Protein AF-A0A820P4C0-F1 (afdb_monomer_lite)

pLDDT: mean 70.48, std 21.64, range [23.42, 98.0]

Sequence (1197 aa):
NLKDSLSTLTRTTYYDGEVICKQPDMIIQGGPALKHYHILSDKRHIITKDSNNNVALYDVLQAKMIENLGKCDYEEEIRKRTKTIFVPNWFCVDLKVGILTITLEESDVFAAWISVKELVDNNAAGNTTESVDVKENYGVLMLHSLFEHWPIVKQALETNDSYAERVHLDNLCHIPGHTPIFLGEIGGRTLYRFRCSEASGEPEQSFLHEVLPQFIINVIVKHQVPSLTKIPFILHHQISSTKYNKKDRLSASDIMIVRKVIEYIYERYVLNEQQQQQQQQQQQQQSQQQQQQQQQQQNLSTATAGNGINQQDGNSEQQRESDISKSVDHIELLCQDQVLDLLMDLRTVKHFMWKGGGDLLNIEKKKVIVFIPGVTVDFPYKPYPCQIAMLGRIIKALQQSKNCLLESPTGTGKTLTLLCASLAWQQKEIEQLRLSSLNENTDNATESTTKPTSVSPIYYCTRTHKQLEQVAKQLSNTIYKDKIRMTLLSSRDNYCVHPTVSRGPNKNNECVKITRPNQNNSAVRGFKSECGYYERLKGKIANDFIRSHSKPLPRVFDIEQFTEYCRISHGICPYYTSRLLIHDVQIILCPYNYLIDPRVRNSMQLIVNDAIIIIDEAHNIEDCARESMKFEMRKYDFQQALEEICMNQNALKLAQVKIADLIVNESGFSSTQEPLSSTQLTVTQQQAARRASGYSEFDQLNDETNLLDHLNIDQHGNKQDESSDSVEKLKSDDHEVANALKFLAERFSRIILWFDTKDIREKYTFTPKELIEQFHQAKFIDQSIINIHKPAAKNKPATKRRVIQDAARIRKALSKIFLNRPEYIKFSDETGKFLEELDLCLSVLYGDDYQFIDDYKITLKTIPFEPSANLISQMQQRSESSTEVDDNGWIDMSSQSASQFKGYQRNLAQTTYPLHTQQLIFYCLSPSVAFSKDLQLARSLIFASGTLAPLATYSGELKVPFDIQMECNHVIDLDRTFITALSHGRNPNIKLRATYQNTDKLEFQVGLFAFCCSLIKEILSKDECGLVILDVCQRVPFGVLCFVPSYRFLNVIINRWMTSGLWQKLNEYKSVFFEEKNSANFQNTITRFREANGTLKIVKPISTTTKRVKEMFKRKIKSNETSTTNSPYFNSKGGLLLAVCRGRASEGIDFSDNNARCVITLGIPYPNVQDEEVCFKRNYNNEQNRRIPQIMNGSDW

Foldseek 3Di:
DPCDCCVPDDDDDDDDDDPPPPDDPDDDDDDWFWDDWDQAQLNFKIWTATPVQWIWIDGPLQRDTPDGRGNDDRVVVRVVRHDLAHFFNQWDWDRPVSDTDIGGDPVRNQRGKDWPVVLPPDDDDDDDDPDDRDIDGSSLLSLCQLQVLAVLLVVLLVVDVVVVVVCVVSVSGHYPQQQKDFDDDPPPHTPDIDGSNCNNDPVNNVVCVVRPDPSSCCCRRVVNRDDFDKAKAWEAEDPDDDPDGDTDIDIDGQQAFQLVVLLVCCVPPVVVVVVVVVVVVVVVVVVVVVVVVVPDDDDDDDDDDDDDDDDDPDVVVVVVVVVSVVCSVQKFKDFPNHTDDRGGGNNSCCPPGNDDRHTYIYIDGAWDWQDAVPFIFTARDDADPLLNVLLNLLLVCLVVLFAEAEADAPPRCVLSSNVRSVLRNLVVVVVVLVVVVVPVVDDDDDDDDDDDNDGAAEEAAEQDLVVLLVSLVSCVSDPCQVVWAEFEADDCQLFVPDPPLVPDPDSPVVVCCQADDDDPPPPDDPDAGNQQQASLVVVDPLVVVQVPDPDHQRRGDGSVSQSCCSVPVRSHGSNVSSLVCQVVTRYYYYHCLCQLQVVNVVVSVHAQFQHHYEYEACPCLFVSLQVSLKFKDFLVLLVQLLVLLVVLLVLLVVVVVVVVVVCVVVVDDDDDDDDDDDDDPDDDPVVVPPPDDDDDDDDDDDDDPDDPVVPDDDDDDDDDDPPPVVVVVLVVLSVLLSVLSVLSSLLSVLVSVLQVVDDQPDKDKDQPVRVLVSCVVSVSFPPPPPPDDDDDDDDDDPSVVRSLVSLVSNLVSLVSCVPSPDPSSDDDPSSNVSSVSSNSNSCLCNPDPRPCSLQKMKMKHKDFDDDDPVVVVVVVVVVVPPPDDDPPDDDDPPPPVVVVVVVVVVCVVPDPDGDMIMMMMIRGLASLSSCVPSNSSHSYYYYYYNPCPPVLLVCLRNVGDNVHYDHDDDPDDCVVDDDDDDQAFVPNVQGQDPDPVLQPPPDDDDDDDDDDDDVVSSLVNLVRVLVVVLVVLQPFAAEAEEEEQDPVSVVVSVVSCVVVVSQVSSCVQANEAEADQDPVVRVVRLVVLCVLLLNDDPPPDDDDDDPPPVVVPPPDDDDDDDDDDDDPSRPRSHHYYYYYDVGPCPPDDDQDDSSHSYYHYRDDNDDDCPDPSLVVNLVSLLVVCVVRVSHDHSVVD

Secondary structure (DSSP, 8-state):
--S-S-SS-----------S-SS-S---PPPPPEEEEEE-TTSSEEEEEETTS-EEEEETTTTEEEEEEES--HHHHHHHH--S--PPP--EEE-TTSS-EEE--TTTTT--EEEHHHHS-SS-----------EEEHHHHHHHHHHTTSHHHHHHHHT-HHHHHHHTTGGG-PPPTTPEEEEE-TTS-EEEEEEGGGGGSHHHHHHHHHHS-HHHHHHHTT--PPPPPEEEEEEEE--SSSS----EEEEEETT-BHHHHHHHHIIIIIIHHHHHHHHHHHHHHHHHHHHHGGG------------------SSHHHHHHHHHHHHGGGEEEEETTEEPPTT-BHHHHHHHT--STTPEEEEEES-EEEEETTEEEEESSPPPHHHHHHHHHHHHHHHHT--EEEE--TTS-HHHHHHHHHHHHHHHHHHHHHHHHHHTTSS---------SSPPPEEEEESSHHHHHHHHHHHHTSTTTTT--EEE---HHHH---TTGGGSS-HHHHHHHHHSPPGGGTT-TT---S-HHHHHHHTS-HHHHHHHSSSPPPSS--HHHHHHIIIIII---HHHHHHHGGGG-SEEEEETHHHH-HHHHHHTT---TT-EEEEETGGGHHHHHHHHT-EEEEHHHHHHHHHHHHHHHHHHHHHHHHHHHHHHHHT----------S----SSSTTGGGS--------------SSSGGG----------TTHHHHHHHHHHHHHHHHHHHHHHHHHHHHHHHHHTS-SS--EEE-HHHHHHHHHHTT-S-S-TT-S----S----HHHHHHHHHHHHHHHHHHHHHHS--TT----HHHHHHHHHHHHHHHHHHSGGGTTGGGEEEEEEEEE----HHHHHHHHHHHHS-----SS------TTHHHHHHHHHHHHTT--S--EEEEEEEEE--THHHHSSGGGGSSEEEEEES---SHHHHHHHHT----EEE----SS-GGG-------B-SSTTSB----HHHHSTT-S---S---SSSHHHHHHHHHHHHHHHHHHHTTS-S-EEEEES-HHHHHHHHHHHHHTTHHHHHHHHSEEEE--SSHHHHHHHHHHHHHHTT-S---PPP--S-TTSTTTGGGS-----------TTS----EEEEEETTSTTTSS----GGG-SEEEE-S--PPPTT-HHHHHHHHHHHHHTTT-TTSPPTTT-

Radius of gyration: 44.84 Å; chains: 1; bounding box: 101×124×141 Å

Structure (mmCIF, N/CA/C/O backbone):
data_AF-A0A820P4C0-F1
#
_entry.id   AF-A0A820P4C0-F1
#
loop_
_atom_site.group_PDB
_atom_site.id
_atom_site.type_symbol
_atom_site.label_atom_id
_atom_site.label_alt_id
_atom_site.label_comp_id
_atom_site.label_asym_id
_atom_site.label_entity_id
_atom_site.label_seq_id
_atom_site.pdbx_PDB_ins_code
_atom_site.Cartn_x
_atom_site.Cartn_y
_atom_site.Cartn_z
_atom_site.occupancy
_atom_site.B_iso_or_equiv
_atom_site.auth_seq_id
_atom_site.auth_comp_id
_atom_site.auth_asym_id
_atom_site.auth_atom_id
_atom_site.pdbx_PDB_model_num
ATOM 1 N N . ASN A 1 1 ? 48.050 53.322 -55.948 1.00 35.12 1 ASN A N 1
ATOM 2 C CA . ASN A 1 1 ? 47.739 52.122 -55.128 1.00 35.12 1 ASN A CA 1
ATOM 3 C C . ASN A 1 1 ? 46.220 52.042 -54.948 1.00 35.12 1 ASN A C 1
ATOM 5 O O . ASN A 1 1 ? 45.619 53.103 -54.883 1.00 35.12 1 ASN A O 1
ATOM 9 N N . LEU A 1 2 ? 45.529 50.894 -54.903 1.00 33.53 2 LEU A N 1
ATOM 10 C CA . LEU A 1 2 ? 45.959 49.490 -55.066 1.00 33.53 2 LEU A CA 1
ATOM 11 C C . LEU A 1 2 ? 44.800 48.633 -55.691 1.00 33.53 2 LEU A C 1
ATOM 13 O O . LEU A 1 2 ? 44.142 47.877 -54.986 1.00 33.53 2 LEU A O 1
ATOM 17 N N . LYS A 1 3 ? 44.514 48.781 -57.002 1.00 32.22 3 LYS A N 1
ATOM 18 C CA . LYS A 1 3 ? 43.867 47.743 -57.842 1.00 32.22 3 LYS A CA 1
ATOM 19 C C . LYS A 1 3 ? 44.675 47.273 -59.080 1.00 32.22 3 LYS A C 1
ATOM 21 O O . LYS A 1 3 ? 44.093 46.672 -59.973 1.00 32.22 3 LYS A O 1
ATOM 26 N N . ASP A 1 4 ? 45.955 47.578 -59.307 1.00 50.59 4 ASP A N 1
ATOM 27 C CA . ASP A 1 4 ? 47.045 47.892 -58.382 1.00 50.59 4 ASP A CA 1
ATOM 28 C C . ASP A 1 4 ? 47.514 49.361 -58.336 1.00 50.59 4 ASP A C 1
ATOM 30 O O . ASP A 1 4 ? 48.686 49.704 -58.274 1.00 50.59 4 ASP A O 1
ATOM 34 N N . SER A 1 5 ? 46.634 50.331 -58.125 1.00 45.88 5 SER A N 1
ATOM 35 C CA . SER A 1 5 ? 46.010 51.168 -59.148 1.00 45.88 5 SER A CA 1
ATOM 36 C C . SER A 1 5 ? 45.307 50.450 -60.310 1.00 45.88 5 SER A C 1
ATOM 38 O O . SER A 1 5 ? 44.084 50.467 -60.324 1.00 45.88 5 SER A O 1
ATOM 40 N N . LEU A 1 6 ? 46.054 49.857 -61.253 1.00 48.38 6 LEU A N 1
ATOM 41 C CA . LEU A 1 6 ? 45.616 48.823 -62.214 1.00 48.38 6 LEU A CA 1
ATOM 42 C C . LEU A 1 6 ? 46.712 48.166 -63.094 1.00 48.38 6 LEU A C 1
ATOM 44 O O . LEU A 1 6 ? 46.397 47.194 -63.759 1.00 48.38 6 LEU A O 1
ATOM 48 N N . SER A 1 7 ? 47.997 48.532 -63.147 1.00 25.30 7 SER A N 1
ATOM 49 C CA . SER A 1 7 ? 48.826 49.638 -62.634 1.00 25.30 7 SER A CA 1
ATOM 50 C C . SER A 1 7 ? 49.252 50.528 -63.818 1.00 25.30 7 SER A C 1
ATOM 52 O O . SER A 1 7 ? 50.344 50.407 -64.351 1.00 25.30 7 SER A O 1
ATOM 54 N N . THR A 1 8 ? 48.421 51.464 -64.286 1.00 31.47 8 THR A N 1
ATOM 55 C CA . THR A 1 8 ? 47.304 52.148 -63.598 1.00 31.47 8 THR A CA 1
ATOM 56 C C . THR A 1 8 ? 46.097 52.347 -64.528 1.00 31.47 8 THR A C 1
ATOM 58 O O . THR A 1 8 ? 46.240 52.175 -65.731 1.00 31.47 8 THR A O 1
ATOM 61 N N . LEU A 1 9 ? 44.952 52.782 -63.968 1.00 30.11 9 LEU A N 1
ATOM 62 C CA . LEU A 1 9 ? 43.665 53.039 -64.638 1.00 30.11 9 LEU A CA 1
ATOM 63 C C . LEU A 1 9 ? 42.850 51.786 -65.026 1.00 30.11 9 LEU A C 1
ATOM 65 O O . LEU A 1 9 ? 43.293 50.964 -65.810 1.00 30.11 9 LEU A O 1
ATOM 69 N N . THR A 1 10 ? 41.582 51.754 -64.615 1.00 29.52 10 THR A N 1
ATOM 70 C CA . THR A 1 10 ? 40.427 51.947 -65.515 1.00 29.52 10 THR A CA 1
ATOM 71 C C . THR A 1 10 ? 39.398 52.775 -64.746 1.00 29.52 10 THR A C 1
ATOM 73 O O . THR A 1 10 ? 39.392 52.785 -63.513 1.00 29.52 10 THR A O 1
ATOM 76 N N . ARG A 1 11 ? 38.665 53.637 -65.454 1.00 33.72 11 ARG A N 1
ATOM 77 C CA . ARG A 1 11 ? 38.283 54.955 -64.926 1.00 33.72 11 ARG A CA 1
ATOM 78 C C . ARG A 1 11 ? 36.865 55.340 -65.367 1.00 33.72 11 ARG A C 1
ATOM 80 O O . ARG A 1 11 ? 36.463 55.014 -66.476 1.00 33.72 11 ARG A O 1
ATOM 87 N N . THR A 1 12 ? 36.230 56.178 -64.544 1.00 32.91 12 THR A N 1
ATOM 88 C CA . THR A 1 12 ? 35.227 57.206 -64.915 1.00 32.91 12 THR A CA 1
ATOM 89 C C . THR A 1 12 ? 33.772 56.805 -65.266 1.00 32.91 12 THR A C 1
ATOM 91 O O . THR A 1 12 ? 33.436 56.576 -66.419 1.00 32.91 12 THR A O 1
ATOM 94 N N . THR A 1 13 ? 32.909 56.966 -64.243 1.00 33.66 13 THR A N 1
ATOM 95 C CA . THR A 1 13 ? 31.809 57.977 -64.128 1.00 33.66 13 THR A CA 1
ATOM 96 C C . THR A 1 13 ? 30.373 57.754 -64.638 1.00 33.66 13 THR A C 1
ATOM 98 O O . THR A 1 13 ? 30.141 57.222 -65.715 1.00 33.66 13 THR A O 1
ATOM 101 N N . TYR A 1 14 ? 29.468 58.392 -63.867 1.00 32.41 14 TYR A N 1
ATOM 102 C CA . TYR A 1 14 ? 28.042 58.716 -64.070 1.00 32.41 14 TYR A CA 1
ATOM 103 C C . TYR A 1 14 ? 27.034 57.561 -63.862 1.00 32.41 14 TYR A C 1
ATOM 105 O O . TYR A 1 14 ? 27.266 56.446 -64.307 1.00 32.41 14 TYR A O 1
ATOM 113 N N . TYR A 1 15 ? 25.907 57.746 -63.155 1.00 38.78 15 TYR A N 1
ATOM 114 C CA . TYR A 1 15 ? 25.258 58.982 -62.673 1.00 38.78 15 TYR A CA 1
ATOM 115 C C . TYR A 1 15 ? 24.988 58.998 -61.158 1.00 38.78 15 TYR A C 1
ATOM 117 O O . TYR A 1 15 ? 24.509 58.011 -60.603 1.00 38.78 15 TYR A O 1
ATOM 125 N N . ASP A 1 16 ? 25.178 60.165 -60.533 1.00 45.84 16 ASP A N 1
ATOM 126 C CA . ASP A 1 16 ? 24.440 60.532 -59.321 1.00 45.84 16 ASP A CA 1
ATOM 127 C C . ASP A 1 16 ? 22.974 60.787 -59.689 1.00 45.84 16 ASP A C 1
ATOM 129 O O . ASP A 1 16 ? 22.666 61.622 -60.543 1.00 45.84 16 ASP A O 1
ATOM 133 N N . GLY A 1 17 ? 22.070 60.082 -59.020 1.00 39.84 17 GLY A N 1
ATOM 134 C CA . GLY A 1 17 ? 20.638 60.334 -59.058 1.00 39.84 17 GLY A CA 1
ATOM 135 C C . GLY A 1 17 ? 20.015 59.744 -57.806 1.00 39.84 17 GLY A C 1
ATOM 136 O O . GLY A 1 17 ? 20.088 58.533 -57.595 1.00 39.84 17 GLY A O 1
ATOM 137 N N . GLU A 1 18 ? 19.421 60.584 -56.954 1.00 47.34 18 GLU A N 1
ATOM 138 C CA . GLU A 1 18 ? 18.597 60.072 -55.860 1.00 47.34 18 GLU A CA 1
ATOM 139 C C . GLU A 1 18 ? 17.492 59.179 -56.433 1.00 47.34 18 GLU A C 1
ATOM 141 O O . GLU A 1 18 ? 16.853 59.525 -57.428 1.00 47.34 18 GLU A O 1
ATOM 146 N N . VAL A 1 19 ? 17.235 58.039 -55.786 1.00 46.47 19 VAL A N 1
ATOM 147 C CA . VAL A 1 19 ? 16.090 57.192 -56.132 1.00 46.47 19 VAL A CA 1
ATOM 148 C C . VAL A 1 19 ? 14.817 57.995 -55.864 1.00 46.47 19 VAL A C 1
ATOM 150 O O . VAL A 1 19 ? 14.427 58.190 -54.712 1.00 46.47 19 VAL A O 1
ATOM 153 N N . ILE A 1 20 ? 14.199 58.482 -56.944 1.00 56.97 20 ILE A N 1
ATOM 154 C CA . ILE A 1 20 ? 13.096 59.459 -56.923 1.00 56.97 20 ILE A CA 1
ATOM 155 C C . ILE A 1 20 ? 11.868 58.910 -56.173 1.00 56.97 20 ILE A C 1
ATOM 157 O O . ILE A 1 20 ? 11.134 59.661 -55.538 1.00 56.97 20 ILE A O 1
ATOM 161 N N . CYS A 1 21 ? 11.677 57.589 -56.182 1.00 50.91 21 CYS A N 1
ATOM 162 C CA . CYS A 1 21 ? 10.565 56.907 -55.528 1.00 50.91 21 CYS A CA 1
ATOM 163 C C . CYS A 1 21 ? 11.063 56.134 -54.289 1.00 50.91 21 CYS A C 1
ATOM 165 O O . CYS A 1 21 ? 11.488 54.983 -54.388 1.00 50.91 21 CYS A O 1
ATOM 167 N N . LYS A 1 22 ? 11.051 56.777 -53.110 1.00 59.78 22 LYS A N 1
ATOM 168 C CA . LYS A 1 22 ? 11.461 56.149 -51.830 1.00 59.78 22 LYS A CA 1
ATOM 169 C C . LYS A 1 22 ? 10.377 55.235 -51.227 1.00 59.78 22 LYS A C 1
ATOM 171 O O . LYS A 1 22 ? 10.693 54.426 -50.358 1.00 59.78 22 LYS A O 1
ATOM 176 N N . GLN A 1 23 ? 9.128 55.341 -51.688 1.00 56.84 23 GLN A N 1
ATOM 177 C CA . GLN A 1 23 ? 8.013 54.430 -51.394 1.00 56.84 23 GLN A CA 1
ATOM 178 C C . GLN A 1 23 ? 7.100 54.332 -52.630 1.00 56.84 23 GLN A C 1
ATOM 180 O O . GLN A 1 23 ? 6.948 55.341 -53.311 1.00 56.84 23 GLN A O 1
ATOM 185 N N . PRO A 1 24 ? 6.507 53.161 -52.932 1.00 64.81 24 PRO A N 1
ATOM 186 C CA . PRO A 1 24 ? 5.645 52.980 -54.102 1.00 64.81 24 PRO A CA 1
ATOM 187 C C . PRO A 1 24 ? 4.281 53.667 -53.932 1.00 64.81 24 PRO A C 1
ATOM 189 O O . PRO A 1 24 ? 3.666 53.554 -52.873 1.00 64.81 24 PRO A O 1
ATOM 192 N N . ASP A 1 25 ? 3.770 54.283 -55.004 1.00 70.12 25 ASP A N 1
ATOM 193 C CA . ASP A 1 25 ? 2.478 54.997 -55.014 1.00 70.12 25 ASP A CA 1
ATOM 194 C C . ASP A 1 25 ? 1.274 54.104 -54.660 1.00 70.12 25 ASP A C 1
ATOM 196 O O . ASP A 1 25 ? 0.255 54.579 -54.161 1.00 70.12 25 ASP A O 1
ATOM 200 N N . MET A 1 26 ? 1.386 52.794 -54.899 1.00 65.31 26 MET A N 1
ATOM 201 C CA . MET A 1 26 ? 0.387 51.805 -54.506 1.00 65.31 26 MET A CA 1
ATOM 202 C C . MET A 1 26 ? 1.058 50.490 -54.099 1.00 65.31 26 MET A C 1
ATOM 204 O O . MET A 1 26 ? 1.822 49.900 -54.862 1.00 65.31 26 MET A O 1
ATOM 208 N N . ILE A 1 27 ? 0.725 49.994 -52.904 1.00 71.50 27 ILE A N 1
ATOM 209 C CA . ILE A 1 27 ? 1.122 48.663 -52.430 1.00 71.50 27 ILE A CA 1
ATOM 210 C C . ILE A 1 27 ? -0.075 47.727 -52.584 1.00 71.50 27 ILE A C 1
ATOM 212 O O . ILE A 1 27 ? -1.001 47.755 -51.774 1.00 71.50 27 ILE A O 1
ATOM 216 N N . ILE A 1 28 ? -0.040 46.859 -53.596 1.00 74.06 28 ILE A N 1
ATOM 217 C CA . ILE A 1 28 ? -0.967 45.727 -53.675 1.00 74.06 28 ILE A CA 1
ATOM 218 C C . ILE A 1 28 ? -0.489 44.686 -52.659 1.00 74.06 28 ILE A C 1
ATOM 220 O O . ILE A 1 28 ? 0.526 44.023 -52.874 1.00 74.06 28 ILE A O 1
ATOM 224 N N . GLN A 1 29 ? -1.189 44.553 -51.531 1.00 64.94 29 GLN A N 1
ATOM 225 C CA . GLN A 1 29 ? -0.879 43.491 -50.576 1.00 64.94 29 GLN A CA 1
ATOM 226 C C . GLN A 1 29 ? -1.300 42.136 -51.151 1.00 64.94 29 GLN A C 1
ATOM 228 O O . GLN A 1 29 ? -2.456 41.937 -51.522 1.00 64.94 29 GLN A O 1
ATOM 233 N N . GLY A 1 30 ? -0.350 41.201 -51.221 1.00 69.62 30 GLY A N 1
ATOM 234 C CA . GLY A 1 30 ? -0.636 39.815 -51.577 1.00 69.62 30 GLY A CA 1
ATOM 235 C C . GLY A 1 30 ? -1.528 39.139 -50.533 1.00 69.62 30 GLY A C 1
ATOM 236 O O . GLY A 1 30 ? -1.492 39.487 -49.351 1.00 69.62 30 GLY A O 1
ATOM 237 N N . GLY A 1 31 ? -2.317 38.155 -50.970 1.00 77.31 31 GLY A N 1
ATOM 238 C CA . GLY A 1 31 ? -3.138 37.346 -50.068 1.00 77.31 31 GLY A CA 1
ATOM 239 C C . GLY A 1 31 ? -2.295 36.577 -49.035 1.00 77.31 31 GLY A C 1
ATOM 240 O O . GLY A 1 31 ? -1.114 36.308 -49.277 1.00 77.31 31 GLY A O 1
ATOM 241 N N . PRO A 1 32 ? -2.875 36.211 -47.878 1.00 84.31 32 PRO A N 1
ATOM 242 C CA . PRO A 1 32 ? -2.148 35.496 -46.840 1.00 84.31 32 PRO A CA 1
ATOM 243 C C . PRO A 1 32 ? -1.746 34.094 -47.312 1.00 84.31 32 PRO A C 1
ATOM 245 O O . PRO A 1 32 ? -2.591 33.271 -47.655 1.00 84.31 32 PRO A O 1
ATOM 248 N N . ALA A 1 33 ? -0.444 33.814 -47.307 1.00 88.69 33 ALA A N 1
ATOM 249 C CA . ALA A 1 33 ? 0.090 32.518 -47.715 1.00 88.69 33 ALA A CA 1
ATOM 250 C C . ALA A 1 33 ? -0.143 31.453 -46.631 1.00 88.69 33 ALA A C 1
ATOM 252 O O . ALA A 1 33 ? 0.094 31.708 -45.445 1.00 88.69 33 ALA A O 1
ATOM 253 N N . LEU A 1 34 ? -0.537 30.243 -47.029 1.00 91.75 34 LEU A N 1
ATOM 254 C CA . LEU A 1 34 ? -0.609 29.090 -46.133 1.00 91.75 34 LEU A CA 1
ATOM 255 C C . LEU A 1 34 ? 0.792 28.711 -45.633 1.00 91.75 34 LEU A C 1
ATOM 257 O O . LEU A 1 34 ? 1.726 28.565 -46.419 1.00 91.75 34 LEU A O 1
ATOM 261 N N . LYS A 1 35 ? 0.938 28.558 -44.312 1.00 89.88 35 LYS A N 1
ATOM 262 C CA . LYS A 1 35 ? 2.217 28.244 -43.646 1.00 89.88 35 LYS A CA 1
ATOM 263 C C . LYS A 1 35 ? 2.254 26.855 -43.021 1.00 89.88 35 LYS A C 1
ATOM 265 O O . LYS A 1 35 ? 3.330 26.270 -42.917 1.00 89.88 35 LYS A O 1
ATOM 270 N N . HIS A 1 36 ? 1.105 26.337 -42.593 1.00 92.56 36 HIS A N 1
ATOM 271 C CA . HIS A 1 36 ? 0.994 25.019 -41.973 1.00 92.56 36 HIS A CA 1
ATOM 272 C C . HIS A 1 36 ? -0.220 24.266 -42.514 1.00 92.56 36 HIS A C 1
ATOM 274 O O . HIS A 1 36 ? -1.229 24.878 -42.868 1.00 92.56 36 HIS A O 1
ATOM 280 N N . TYR A 1 37 ? -0.114 22.940 -42.542 1.00 94.50 37 TYR A N 1
ATOM 281 C CA . TYR A 1 37 ? -1.221 22.031 -42.805 1.00 94.50 37 TYR A CA 1
ATOM 282 C C . TYR A 1 37 ? -1.122 20.790 -41.911 1.00 94.50 37 TYR A C 1
ATOM 284 O O . TYR A 1 37 ? -0.040 20.434 -41.435 1.00 94.50 37 TYR A O 1
ATOM 292 N N . HIS A 1 38 ? -2.255 20.128 -41.703 1.00 93.94 38 HIS A N 1
ATOM 293 C CA . HIS A 1 38 ? -2.364 18.826 -41.067 1.00 93.94 38 HIS A CA 1
ATOM 294 C C . HIS A 1 38 ? -3.437 18.011 -41.795 1.00 93.94 38 HIS A C 1
ATOM 296 O O . HIS A 1 38 ? -4.582 18.448 -41.903 1.00 93.94 38 HIS A O 1
ATOM 302 N N . ILE A 1 39 ? -3.060 16.836 -42.302 1.00 92.94 39 ILE A N 1
ATOM 303 C CA . ILE A 1 39 ? -3.987 15.887 -42.932 1.00 92.94 39 ILE A CA 1
ATOM 304 C C . ILE A 1 39 ? -4.600 15.039 -41.817 1.00 92.94 39 ILE A C 1
ATOM 306 O O . ILE A 1 39 ? -3.858 14.377 -41.089 1.00 92.94 39 ILE A O 1
ATOM 310 N N . LEU A 1 40 ? -5.925 15.054 -41.686 1.00 89.06 40 LEU A N 1
ATOM 311 C CA . LEU A 1 40 ? -6.633 14.297 -40.654 1.00 89.06 40 LEU A CA 1
ATOM 312 C C . LEU A 1 40 ? -6.548 12.775 -40.892 1.00 89.06 40 LEU A C 1
ATOM 314 O O . LEU A 1 40 ? -6.120 12.289 -41.942 1.00 89.06 40 LEU A O 1
ATOM 318 N N . SER A 1 41 ? -6.924 12.006 -39.869 1.00 84.19 41 SER A N 1
ATOM 319 C CA . SER A 1 41 ? -6.833 10.536 -39.832 1.00 84.19 41 SER A CA 1
ATOM 320 C C . SER A 1 41 ? -7.619 9.825 -40.939 1.00 84.19 41 SER A C 1
ATOM 322 O O . SER A 1 41 ? -7.252 8.726 -41.341 1.00 84.19 41 SER A O 1
ATOM 324 N N . ASP A 1 42 ? -8.684 10.460 -41.432 1.00 83.81 42 ASP A N 1
ATOM 325 C CA . ASP A 1 42 ? -9.527 9.962 -42.524 1.00 83.81 42 ASP A CA 1
ATOM 326 C C . ASP A 1 42 ? -8.879 10.070 -43.913 1.00 83.81 42 ASP A C 1
ATOM 328 O O . ASP A 1 42 ? -9.431 9.548 -44.878 1.00 83.81 42 ASP A O 1
ATOM 332 N N . LYS A 1 43 ? -7.735 10.763 -44.024 1.00 89.56 43 LYS A N 1
ATOM 333 C CA . LYS A 1 43 ? -7.065 11.095 -45.290 1.00 89.56 43 LYS A CA 1
ATOM 334 C C . LYS A 1 43 ? -8.010 11.691 -46.335 1.00 89.56 43 LYS A C 1
ATOM 336 O O . LYS A 1 43 ? -7.821 11.471 -47.521 1.00 89.56 43 LYS A O 1
ATOM 341 N N . ARG A 1 44 ? -9.001 12.472 -45.915 1.00 89.25 44 ARG A N 1
ATOM 342 C CA . ARG A 1 44 ? -9.877 13.252 -46.802 1.00 89.25 44 ARG A CA 1
ATOM 343 C C . ARG A 1 44 ? -9.814 14.736 -46.469 1.00 89.25 44 ARG A C 1
ATOM 345 O O . ARG A 1 44 ? -9.808 15.569 -47.372 1.00 89.25 44 ARG A O 1
ATOM 352 N N . HIS A 1 45 ? -9.718 15.059 -45.184 1.00 91.88 45 HIS A N 1
ATOM 353 C CA . HIS A 1 45 ? -9.792 16.432 -44.709 1.00 91.88 45 HIS A CA 1
ATOM 354 C C . HIS A 1 45 ? -8.424 17.001 -44.317 1.00 91.88 45 HIS A C 1
ATOM 356 O O . HIS A 1 45 ? -7.594 16.329 -43.698 1.00 91.88 45 HIS A O 1
ATOM 362 N N . ILE A 1 46 ? -8.201 18.275 -44.646 1.00 94.38 46 ILE A N 1
ATOM 363 C CA . ILE A 1 46 ? -6.971 19.005 -44.315 1.00 94.38 46 ILE A CA 1
ATOM 364 C C . ILE A 1 46 ? -7.324 20.264 -43.526 1.00 94.38 46 ILE A C 1
ATOM 366 O O . ILE A 1 46 ? -8.072 21.118 -44.000 1.00 94.38 46 ILE A O 1
ATOM 370 N N . ILE A 1 47 ? -6.737 20.408 -42.338 1.00 94.88 47 ILE A N 1
ATOM 371 C CA . ILE A 1 47 ? -6.737 21.669 -41.588 1.00 94.88 47 ILE A CA 1
ATOM 372 C C . ILE A 1 47 ? -5.493 22.455 -42.000 1.00 94.88 47 ILE A C 1
ATOM 374 O O . ILE A 1 47 ? -4.387 21.919 -42.011 1.00 94.88 47 ILE A O 1
ATOM 378 N N . THR A 1 48 ? -5.655 23.730 -42.337 1.00 95.00 48 THR A N 1
ATOM 379 C CA . THR A 1 48 ? -4.564 24.627 -42.748 1.00 95.00 48 THR A CA 1
ATOM 380 C C . THR A 1 48 ? -4.491 25.852 -41.845 1.00 95.00 48 THR A C 1
ATOM 382 O O . THR A 1 48 ? -5.477 26.197 -41.194 1.00 95.00 48 THR A O 1
ATOM 385 N N . LYS A 1 49 ? -3.331 26.517 -41.804 1.00 94.44 49 LYS A N 1
ATOM 386 C CA . LYS A 1 49 ? -3.141 27.797 -41.109 1.00 94.44 49 LYS A CA 1
ATOM 387 C C . LYS A 1 49 ? -2.356 28.790 -41.963 1.00 94.44 49 LYS A C 1
ATOM 389 O O . LYS A 1 49 ? -1.266 28.473 -42.451 1.00 94.44 49 LYS A O 1
ATOM 394 N N . ASP A 1 50 ? -2.905 29.991 -42.118 1.00 92.69 50 ASP A N 1
ATOM 395 C CA . ASP A 1 50 ? -2.356 31.054 -42.964 1.00 92.69 50 ASP A CA 1
ATOM 396 C C . ASP A 1 50 ? -1.314 31.946 -42.257 1.00 92.69 50 ASP A C 1
ATOM 398 O O . ASP A 1 50 ? -1.026 31.824 -41.060 1.00 92.69 50 ASP A O 1
ATOM 402 N N . SER A 1 51 ? -0.734 32.883 -43.011 1.00 90.12 51 SER A N 1
ATOM 403 C CA . SER A 1 51 ? 0.247 33.848 -42.511 1.00 90.12 51 SER A CA 1
ATOM 404 C C . SER A 1 51 ? -0.289 34.814 -41.454 1.00 90.12 51 SER A C 1
ATOM 406 O O . SER A 1 51 ? 0.523 35.393 -40.729 1.00 90.12 51 SER A O 1
ATOM 408 N N . ASN A 1 52 ? -1.612 34.962 -41.367 1.00 90.12 52 ASN A N 1
ATOM 409 C CA . ASN A 1 52 ? -2.348 35.854 -40.476 1.00 90.12 52 ASN A CA 1
ATOM 410 C C . ASN A 1 52 ? -2.910 35.114 -39.240 1.00 90.12 52 ASN A C 1
ATOM 412 O O . ASN A 1 52 ? -3.539 35.743 -38.384 1.00 90.12 52 ASN A O 1
ATOM 416 N N . ASN A 1 53 ? -2.604 33.816 -39.106 1.00 89.00 53 ASN A N 1
ATOM 417 C CA . ASN A 1 53 ? -3.086 32.869 -38.097 1.00 89.00 53 ASN A CA 1
ATOM 418 C C . ASN A 1 53 ? -4.570 32.477 -38.204 1.00 89.00 53 ASN A C 1
ATOM 420 O O . ASN A 1 53 ? -5.118 31.982 -37.220 1.00 89.00 53 ASN A O 1
ATOM 424 N N . ASN A 1 54 ? -5.208 32.653 -39.360 1.00 91.69 54 ASN A N 1
ATOM 425 C CA . ASN A 1 54 ? -6.518 32.056 -39.610 1.00 91.69 54 ASN A CA 1
ATOM 426 C C . ASN A 1 54 ? -6.360 30.558 -39.904 1.00 91.69 54 ASN A C 1
ATOM 428 O O . ASN A 1 54 ? -5.394 30.149 -40.553 1.00 91.69 54 ASN A O 1
ATOM 432 N N . VAL A 1 55 ? -7.311 29.759 -39.432 1.00 95.19 55 VAL A N 1
ATOM 433 C CA . VAL A 1 55 ? -7.396 28.309 -39.604 1.00 95.19 55 VAL A CA 1
ATOM 434 C C . VAL A 1 55 ? -8.597 27.992 -40.496 1.00 95.19 55 VAL A C 1
ATOM 436 O O . VAL A 1 55 ? -9.648 28.619 -40.369 1.00 95.19 55 VAL A O 1
ATOM 439 N N . ALA A 1 56 ? -8.457 27.030 -41.405 1.00 94.12 56 ALA A N 1
ATOM 440 C CA . ALA A 1 56 ? -9.537 26.616 -42.301 1.00 94.12 56 ALA A CA 1
ATOM 441 C C . ALA A 1 56 ? -9.456 25.124 -42.657 1.00 94.12 56 ALA A C 1
ATOM 443 O O . ALA A 1 56 ? -8.360 24.565 -42.766 1.00 94.12 56 ALA A O 1
ATOM 444 N N . LEU A 1 57 ? -10.624 24.507 -42.845 1.00 94.31 57 LEU A N 1
ATOM 445 C CA . LEU A 1 57 ? -10.828 23.096 -43.172 1.00 94.31 57 LEU A CA 1
ATOM 446 C C . LEU A 1 57 ? -11.150 22.933 -44.664 1.00 94.31 57 LEU A C 1
ATOM 448 O O . LEU A 1 57 ? -12.036 23.609 -45.190 1.00 94.31 57 LEU A O 1
ATOM 452 N N . TYR A 1 58 ? -10.465 22.004 -45.324 1.00 92.94 58 TYR A N 1
ATOM 453 C CA . TYR A 1 58 ? -10.615 21.688 -46.745 1.00 92.94 58 TYR A CA 1
ATOM 454 C C . TYR A 1 58 ? -10.988 20.214 -46.938 1.00 92.94 58 TYR A C 1
ATOM 456 O O . TYR A 1 58 ? -10.441 19.354 -46.245 1.00 92.94 58 TYR A O 1
ATOM 464 N N . ASP A 1 59 ? -11.877 19.935 -47.895 1.00 90.69 59 ASP A N 1
ATOM 465 C CA . ASP A 1 59 ? -12.099 18.594 -48.450 1.00 90.69 59 ASP A CA 1
ATOM 466 C C . ASP A 1 59 ? -11.219 18.420 -49.689 1.00 90.69 59 ASP A C 1
ATOM 468 O O . ASP A 1 59 ? -11.255 19.250 -50.605 1.00 90.69 59 ASP A O 1
ATOM 472 N N . VAL A 1 60 ? -10.442 17.339 -49.731 1.00 91.06 60 VAL A N 1
ATOM 473 C CA . VAL A 1 60 ? -9.627 16.998 -50.899 1.00 91.06 60 VAL A CA 1
ATOM 474 C C . VAL A 1 60 ? -10.492 16.490 -52.052 1.00 91.06 60 VAL A C 1
ATOM 476 O O . VAL A 1 60 ? -10.258 16.913 -53.180 1.00 91.06 60 VAL A O 1
ATOM 479 N N . LEU A 1 61 ? -11.526 15.679 -51.788 1.00 87.31 61 LEU A N 1
ATOM 480 C CA . LEU A 1 61 ? -12.372 15.084 -52.839 1.00 87.31 61 LEU A CA 1
ATOM 481 C C . LEU A 1 61 ? -13.254 16.109 -53.565 1.00 87.31 61 LEU A C 1
ATOM 483 O O . LEU A 1 61 ? -13.662 15.887 -54.700 1.00 87.31 61 LEU A O 1
ATOM 487 N N . GLN A 1 62 ? -13.534 17.244 -52.923 1.00 86.12 62 GLN A N 1
ATOM 488 C CA . GLN A 1 62 ? -14.289 18.356 -53.516 1.00 86.12 62 GLN A CA 1
ATOM 489 C C . GLN A 1 62 ? -13.387 19.534 -53.924 1.00 86.12 62 GLN A C 1
ATOM 491 O O . GLN A 1 62 ? -13.890 20.558 -54.384 1.00 86.12 62 GLN A O 1
ATOM 496 N N . ALA A 1 63 ? -12.066 19.427 -53.717 1.00 87.75 63 ALA A N 1
ATOM 497 C CA . ALA A 1 63 ? -11.075 20.484 -53.946 1.00 87.75 63 ALA A CA 1
ATOM 498 C C . ALA A 1 63 ? -11.474 21.867 -53.371 1.00 87.75 63 ALA A C 1
ATOM 500 O O . ALA A 1 63 ? -11.223 22.911 -53.980 1.00 87.75 63 ALA A O 1
ATOM 501 N N . LYS A 1 64 ? -12.125 21.896 -52.197 1.00 87.88 64 LYS A N 1
ATOM 502 C CA . LYS A 1 64 ? -12.829 23.084 -51.682 1.00 87.88 64 LYS A CA 1
ATOM 503 C C . LYS A 1 64 ? -12.628 23.284 -50.178 1.00 87.88 64 LYS A C 1
ATOM 505 O O . LYS A 1 64 ? -12.568 22.333 -49.404 1.00 87.88 64 LYS A O 1
ATOM 510 N N . MET A 1 65 ? -12.586 24.547 -49.749 1.00 89.69 65 MET A N 1
ATOM 511 C CA . MET A 1 65 ? -12.711 24.919 -48.336 1.00 89.69 65 MET A CA 1
ATOM 512 C C . MET A 1 65 ? -14.148 24.656 -47.850 1.00 89.69 65 MET A C 1
ATOM 514 O O . MET A 1 65 ? -15.089 25.267 -48.361 1.00 89.69 65 MET A O 1
ATOM 518 N N . ILE A 1 66 ? -14.311 23.776 -46.860 1.00 88.31 66 ILE A N 1
ATOM 519 C CA . ILE A 1 66 ? -15.601 23.507 -46.205 1.00 88.31 66 ILE A CA 1
ATOM 520 C C . ILE A 1 66 ? -15.922 24.622 -45.205 1.00 88.31 66 ILE A C 1
ATOM 522 O O . ILE A 1 66 ? -17.012 25.186 -45.218 1.00 88.31 66 ILE A O 1
ATOM 526 N N . GLU A 1 67 ? -14.967 24.927 -44.323 1.00 91.38 67 GLU A N 1
ATOM 527 C CA . GLU A 1 67 ? -15.187 25.736 -43.121 1.00 91.38 67 GLU A CA 1
ATOM 528 C C . GLU A 1 67 ? -14.009 26.698 -42.913 1.00 91.38 67 GLU A C 1
ATOM 530 O O . GLU A 1 67 ? -12.848 26.284 -42.901 1.00 91.38 67 GLU A O 1
ATOM 535 N N . ASN A 1 68 ? -14.297 27.989 -42.732 1.00 90.38 68 ASN A N 1
ATOM 536 C CA . ASN A 1 68 ? -13.306 28.980 -42.311 1.00 90.38 68 ASN A CA 1
ATOM 537 C C . ASN A 1 68 ? -13.461 29.214 -40.803 1.00 90.38 68 ASN A C 1
ATOM 539 O O . ASN A 1 68 ? -14.402 29.877 -40.371 1.00 90.38 68 ASN A O 1
ATOM 543 N N . LEU A 1 69 ? -12.540 28.656 -40.017 1.00 89.88 69 LEU A N 1
ATOM 544 C CA . LEU A 1 69 ? -12.572 28.669 -38.551 1.00 89.88 69 LEU A CA 1
ATOM 545 C C . LEU A 1 69 ? -12.007 29.972 -37.954 1.00 89.88 69 LEU A C 1
ATOM 547 O O . LEU A 1 69 ? -12.104 30.200 -36.747 1.00 89.88 69 LEU A O 1
ATOM 551 N N . GLY A 1 70 ? -11.417 30.846 -38.778 1.00 90.62 70 GLY A N 1
ATOM 552 C CA . GLY A 1 70 ? -10.819 32.097 -38.319 1.00 90.62 70 GLY A CA 1
ATOM 553 C C . GLY A 1 70 ? -9.656 31.867 -37.348 1.00 90.62 70 GLY A C 1
ATOM 554 O O . GLY A 1 70 ? -8.891 30.914 -37.479 1.00 90.62 70 GLY A O 1
ATOM 555 N N . LYS A 1 71 ? -9.470 32.764 -36.376 1.00 88.69 71 LYS A N 1
ATOM 556 C CA . LYS A 1 71 ? -8.352 32.692 -35.418 1.00 88.69 71 LYS A CA 1
ATOM 557 C C . LYS A 1 71 ? -8.705 31.819 -34.210 1.00 88.69 71 LYS A C 1
ATOM 559 O O . LYS A 1 71 ? -9.086 32.341 -33.166 1.00 88.69 71 LYS A O 1
ATOM 564 N N . CYS A 1 72 ? -8.545 30.506 -34.352 1.00 89.81 72 CYS A N 1
ATOM 565 C CA . CYS A 1 72 ? -8.711 29.518 -33.281 1.00 89.81 72 CYS A CA 1
ATOM 566 C C . CYS A 1 72 ? -7.390 28.789 -32.950 1.00 89.81 72 CYS A C 1
ATOM 568 O O . CYS A 1 72 ? -6.363 29.003 -33.605 1.00 89.81 72 CYS A O 1
ATOM 570 N N . ASP A 1 73 ? -7.400 27.928 -31.925 1.00 89.94 73 ASP A N 1
ATOM 571 C CA . ASP A 1 73 ? -6.255 27.060 -31.636 1.00 89.94 73 ASP A CA 1
ATOM 572 C C . ASP A 1 73 ? -6.174 25.921 -32.668 1.00 89.94 73 ASP A C 1
ATOM 574 O O . ASP A 1 73 ? -7.118 25.159 -32.883 1.00 89.94 73 ASP A O 1
ATOM 578 N N . TYR A 1 74 ? -5.029 25.852 -33.341 1.00 89.38 74 TYR A N 1
ATOM 579 C CA . TYR A 1 74 ? -4.773 24.936 -34.449 1.00 89.38 74 TYR A CA 1
ATOM 580 C C . TYR A 1 74 ? -4.601 23.482 -33.987 1.00 89.38 74 TYR A C 1
ATOM 582 O O . TYR A 1 74 ? -5.088 22.572 -34.651 1.00 89.38 74 TYR A O 1
ATOM 590 N N . GLU A 1 75 ? -3.948 23.256 -32.845 1.00 89.00 75 GLU A N 1
ATOM 591 C CA . GLU A 1 75 ? -3.693 21.908 -32.321 1.00 89.00 75 GLU A CA 1
ATOM 592 C C . GLU A 1 75 ? -4.948 21.338 -31.641 1.00 89.00 75 GLU A C 1
ATOM 594 O O . GLU A 1 75 ? -5.221 20.137 -31.721 1.00 89.00 75 GLU A O 1
ATOM 599 N N . GLU A 1 76 ? -5.759 22.192 -31.008 1.00 89.56 76 GLU A N 1
ATOM 600 C CA . GLU A 1 76 ? -7.029 21.767 -30.417 1.00 89.56 76 GLU A CA 1
ATOM 601 C C . GLU A 1 76 ? -8.048 21.312 -31.472 1.00 89.56 76 GLU A C 1
ATOM 603 O O . GLU A 1 76 ? -8.654 20.248 -31.311 1.00 89.56 76 GLU A O 1
ATOM 608 N N . GLU A 1 77 ? -8.208 22.053 -32.572 1.00 88.25 77 GLU A N 1
ATOM 609 C CA . GLU A 1 77 ? -9.157 21.679 -33.629 1.00 88.25 77 GLU A CA 1
ATOM 610 C C . GLU A 1 77 ? -8.716 20.413 -34.395 1.00 88.25 77 GLU A C 1
ATOM 612 O O . GLU A 1 77 ? -9.581 19.621 -34.784 1.00 88.25 77 GLU A O 1
ATOM 617 N N . ILE A 1 78 ? -7.402 20.152 -34.516 1.00 88.75 78 ILE A N 1
ATOM 618 C CA . ILE A 1 78 ? -6.848 18.863 -34.985 1.00 88.75 78 ILE A CA 1
ATOM 619 C C . ILE A 1 78 ? -7.236 17.735 -34.023 1.00 88.75 78 ILE A C 1
ATOM 621 O O . ILE A 1 78 ? -7.836 16.739 -34.438 1.00 88.75 78 ILE A O 1
ATOM 625 N N . ARG A 1 79 ? -6.946 17.889 -32.724 1.00 86.62 79 ARG A N 1
ATOM 626 C CA . ARG A 1 79 ? -7.251 16.881 -31.694 1.00 86.62 79 ARG A CA 1
ATOM 627 C C . ARG A 1 79 ? -8.743 16.541 -31.645 1.00 86.62 79 ARG A C 1
ATOM 629 O O . ARG A 1 79 ? -9.096 15.379 -31.485 1.00 86.62 79 ARG A O 1
ATOM 636 N N . LYS A 1 80 ? -9.611 17.541 -31.812 1.00 86.69 80 LYS A N 1
ATOM 637 C CA . LYS A 1 80 ? -11.077 17.406 -31.808 1.00 86.69 80 LYS A CA 1
ATOM 638 C C . LYS A 1 80 ? -11.640 16.647 -33.018 1.00 86.69 80 LYS A C 1
ATOM 640 O O . LYS A 1 80 ? -12.717 16.073 -32.901 1.00 86.69 80 LYS A O 1
ATOM 645 N N . ARG A 1 81 ? -10.943 16.644 -34.162 1.00 81.44 81 ARG A N 1
ATOM 646 C CA . ARG A 1 81 ? -11.387 15.997 -35.419 1.00 81.44 81 ARG A CA 1
ATOM 647 C C . ARG A 1 81 ? -10.604 14.732 -35.794 1.00 81.44 81 ARG A C 1
ATOM 649 O O . ARG A 1 81 ? -10.905 14.108 -36.806 1.00 81.44 81 ARG A O 1
ATOM 656 N N . THR A 1 82 ? -9.625 14.323 -34.989 1.00 79.94 82 THR A N 1
ATOM 657 C CA . THR A 1 82 ? -8.843 13.101 -35.230 1.00 79.94 82 THR A CA 1
ATOM 658 C C . THR A 1 82 ? -9.618 11.864 -34.758 1.00 79.94 82 THR A C 1
ATOM 660 O O . THR A 1 82 ? -9.901 11.730 -33.569 1.00 79.94 82 THR A O 1
ATOM 663 N N . LYS A 1 83 ? -9.935 10.942 -35.676 1.00 75.75 83 LYS A N 1
ATOM 664 C CA . LYS A 1 83 ? -10.557 9.633 -35.398 1.00 75.75 83 LYS A CA 1
ATOM 665 C C . LYS A 1 83 ? -9.476 8.541 -35.272 1.00 75.75 83 LYS A C 1
ATOM 667 O O . LYS A 1 83 ? -8.420 8.629 -35.894 1.00 75.75 83 LYS A O 1
ATOM 672 N N . THR A 1 84 ? -9.731 7.472 -34.516 1.00 71.19 84 THR A N 1
ATOM 673 C CA . THR A 1 84 ? -8.813 6.318 -34.376 1.00 71.19 84 THR A CA 1
ATOM 674 C C . THR A 1 84 ? -8.994 5.294 -35.505 1.00 71.19 84 THR A C 1
ATOM 676 O O . THR A 1 84 ? -9.295 4.131 -35.256 1.00 71.19 84 THR A O 1
ATOM 679 N N . ILE A 1 85 ? -8.843 5.745 -36.751 1.00 71.38 85 ILE A N 1
ATOM 680 C CA . ILE A 1 85 ? -8.989 4.944 -37.978 1.00 71.38 85 ILE A CA 1
ATOM 681 C C . ILE A 1 85 ? -7.709 5.119 -38.802 1.00 71.38 85 ILE A C 1
ATOM 683 O O . ILE A 1 85 ? -7.165 6.225 -38.844 1.00 71.38 85 ILE A O 1
ATOM 687 N N . PHE A 1 86 ? -7.214 4.057 -39.448 1.00 76.56 86 PHE A N 1
ATOM 688 C CA . PHE A 1 86 ? -6.091 4.174 -40.381 1.00 76.56 86 PHE A CA 1
ATOM 689 C C . PHE A 1 86 ? -6.559 4.115 -41.835 1.00 76.56 86 PHE A C 1
ATOM 691 O O . PHE A 1 86 ? -6.738 3.039 -42.407 1.00 76.56 86 PHE A O 1
ATOM 698 N N . VAL A 1 87 ? -6.657 5.285 -42.463 1.00 80.38 87 VAL A N 1
ATOM 699 C CA . VAL A 1 87 ? -6.717 5.378 -43.923 1.00 80.38 87 VAL A CA 1
ATOM 700 C C . VAL A 1 87 ? -5.286 5.549 -44.468 1.00 80.38 87 VAL A C 1
ATOM 702 O O . VAL A 1 87 ? -4.528 6.377 -43.944 1.00 80.38 87 VAL A O 1
ATOM 705 N N . PRO A 1 88 ? -4.867 4.778 -45.492 1.00 80.69 88 PRO A N 1
ATOM 706 C CA . PRO A 1 88 ? -3.582 4.967 -46.156 1.00 80.69 88 PRO A CA 1
ATOM 707 C C . PRO A 1 88 ? -3.470 6.352 -46.785 1.00 80.69 88 PRO A C 1
ATOM 709 O O . PRO A 1 88 ? -4.451 6.921 -47.262 1.00 80.69 88 PRO A O 1
ATOM 712 N N . ASN A 1 89 ? -2.256 6.895 -46.810 1.00 83.00 89 ASN A N 1
ATOM 713 C CA . ASN A 1 89 ? -2.006 8.136 -47.525 1.00 83.00 89 ASN A CA 1
ATOM 714 C C . ASN A 1 89 ? -2.127 7.883 -49.036 1.00 83.00 89 ASN A C 1
ATOM 716 O O . ASN A 1 89 ? -1.475 6.972 -49.535 1.00 83.00 89 ASN A O 1
ATOM 720 N N . TRP A 1 90 ? -2.955 8.667 -49.730 1.00 90.56 90 TRP A N 1
ATOM 721 C CA . TRP A 1 90 ? -3.201 8.527 -51.174 1.00 90.56 90 TRP A CA 1
ATOM 722 C C . TRP A 1 90 ? -2.920 9.813 -51.971 1.00 90.56 90 TRP A C 1
ATOM 724 O O . TRP A 1 90 ? -3.095 9.862 -53.185 1.00 90.56 90 TRP A O 1
ATOM 734 N N . PHE A 1 91 ? -2.443 10.861 -51.298 1.00 92.00 91 PHE A N 1
ATOM 735 C CA . PHE A 1 91 ? -1.963 12.094 -51.918 1.00 92.00 91 PHE A CA 1
ATOM 736 C C . PHE A 1 91 ? -0.859 12.737 -51.079 1.00 92.00 91 PHE A C 1
ATOM 738 O O . PHE A 1 91 ? -0.783 12.556 -49.861 1.00 92.00 91 PHE A O 1
ATOM 745 N N . CYS A 1 92 ? -0.041 13.563 -51.718 1.00 87.81 92 CYS A N 1
ATOM 746 C CA . CYS A 1 92 ? 0.932 14.428 -51.057 1.00 87.81 92 CYS A CA 1
ATOM 747 C C . CYS A 1 92 ? 0.439 15.882 -51.030 1.00 87.81 92 CYS A C 1
ATOM 749 O O . CYS A 1 92 ? -0.357 16.291 -51.873 1.00 87.81 92 CYS A O 1
ATOM 751 N N . VAL A 1 93 ? 0.907 16.667 -50.052 1.00 90.50 93 VAL A N 1
ATOM 752 C CA . VAL A 1 93 ? 0.522 18.078 -49.879 1.00 90.50 93 VAL A CA 1
ATOM 753 C C . VAL A 1 93 ? 1.755 18.972 -49.885 1.00 90.50 93 VAL A C 1
ATOM 755 O O . VAL A 1 93 ? 2.681 18.775 -49.091 1.00 90.50 93 VAL A O 1
ATOM 758 N N . ASP A 1 94 ? 1.732 19.997 -50.734 1.00 83.69 94 ASP A N 1
ATOM 759 C CA . ASP A 1 94 ? 2.766 21.026 -50.821 1.00 83.69 94 ASP A CA 1
ATOM 760 C C . ASP A 1 94 ? 2.177 22.432 -50.595 1.00 83.69 94 ASP A C 1
ATOM 762 O O . ASP A 1 94 ? 1.066 22.739 -51.030 1.00 83.69 94 ASP A O 1
ATOM 766 N N . LEU A 1 95 ? 2.942 23.287 -49.908 1.00 87.19 95 LEU A N 1
ATOM 767 C CA . LEU A 1 95 ? 2.635 24.698 -49.638 1.00 87.19 95 LEU A CA 1
ATOM 768 C C . LEU A 1 95 ? 3.703 25.665 -50.192 1.00 87.19 95 LEU A C 1
ATOM 770 O O . LEU A 1 95 ? 3.631 26.860 -49.911 1.00 87.19 95 LEU A O 1
ATOM 774 N N . LYS A 1 96 ? 4.700 25.209 -50.972 1.00 80.88 96 LYS A N 1
ATOM 775 C CA . LYS A 1 96 ? 5.800 26.057 -51.501 1.00 80.88 96 LYS A CA 1
ATOM 776 C C . LYS A 1 96 ? 5.333 27.330 -52.220 1.00 80.88 96 LYS A C 1
ATOM 778 O O . LYS A 1 96 ? 6.049 28.325 -52.204 1.00 80.88 96 LYS A O 1
ATOM 783 N N . VAL A 1 97 ? 4.153 27.299 -52.841 1.00 77.38 97 VAL A N 1
ATOM 784 C CA . VAL A 1 97 ? 3.563 28.419 -53.603 1.00 77.38 97 VAL A CA 1
ATOM 785 C C . VAL A 1 97 ? 2.641 29.296 -52.725 1.00 77.38 97 VAL A C 1
ATOM 787 O O . VAL A 1 97 ? 2.041 30.253 -53.199 1.00 77.38 97 VAL A O 1
ATOM 790 N N . GLY A 1 98 ? 2.512 28.993 -51.428 1.00 83.81 98 GLY A N 1
ATOM 791 C CA . GLY A 1 98 ? 1.618 29.689 -50.492 1.00 83.81 98 GLY A CA 1
ATOM 792 C C . GLY A 1 98 ? 0.139 29.300 -50.607 1.00 83.81 98 GLY A C 1
ATOM 793 O O . GLY A 1 98 ? -0.686 29.841 -49.874 1.00 83.81 98 GLY A O 1
ATOM 794 N N . ILE A 1 99 ? -0.189 28.350 -51.487 1.00 85.50 99 ILE A N 1
ATOM 795 C CA . ILE A 1 99 ? -1.525 27.781 -51.711 1.00 85.50 99 ILE A CA 1
ATOM 796 C C . ILE A 1 99 ? -1.506 26.269 -51.461 1.00 85.50 99 ILE A C 1
ATOM 798 O O . ILE A 1 99 ? -0.458 25.633 -51.587 1.00 85.50 99 ILE A O 1
ATOM 802 N N . LEU A 1 100 ? -2.660 25.696 -51.110 1.00 90.12 100 LEU A N 1
ATOM 803 C CA . LEU A 1 100 ? -2.798 24.263 -50.851 1.00 90.12 100 LEU A CA 1
ATOM 804 C C . LEU A 1 100 ? -2.694 23.491 -52.171 1.00 90.12 100 LEU A C 1
ATOM 806 O O . LEU A 1 100 ? -3.580 23.598 -53.015 1.00 90.12 100 LEU A O 1
ATOM 810 N N . THR A 1 101 ? -1.613 22.733 -52.349 1.00 90.00 101 THR A N 1
ATOM 811 C CA . THR A 1 101 ? -1.367 21.943 -53.564 1.00 90.00 101 THR A CA 1
ATOM 812 C C . THR A 1 101 ? -1.451 20.461 -53.226 1.00 90.00 101 THR A C 1
ATOM 814 O O . THR A 1 101 ? -0.721 20.000 -52.349 1.00 90.00 101 THR A O 1
ATOM 817 N N . ILE A 1 102 ? -2.336 19.730 -53.905 1.00 91.31 102 ILE A N 1
ATOM 818 C CA . ILE A 1 102 ? -2.489 18.275 -53.773 1.00 91.31 102 ILE A CA 1
ATOM 819 C C . ILE A 1 102 ? -1.787 17.599 -54.953 1.00 91.31 102 ILE A C 1
ATOM 821 O O . ILE A 1 102 ? -2.024 17.970 -56.101 1.00 91.31 102 ILE A O 1
ATOM 825 N N . THR A 1 103 ? -0.951 16.603 -54.670 1.00 89.38 103 THR A N 1
ATOM 826 C CA . THR A 1 103 ? -0.241 15.803 -55.676 1.00 89.38 103 THR A CA 1
ATOM 827 C C . THR A 1 103 ? -0.723 14.357 -55.605 1.00 89.38 103 THR A C 1
ATOM 829 O O . THR A 1 103 ? -0.691 13.755 -54.531 1.00 89.38 103 THR A O 1
ATOM 832 N N . LEU A 1 104 ? -1.150 13.804 -56.742 1.00 90.44 104 LEU A N 1
ATOM 833 C CA . LEU A 1 104 ? -1.542 12.400 -56.892 1.00 90.44 104 LEU A CA 1
ATOM 834 C C . LEU A 1 104 ? -0.422 11.642 -57.619 1.00 90.44 104 LEU A C 1
ATOM 836 O O . LEU A 1 104 ? -0.012 12.052 -58.704 1.00 90.44 104 LEU A O 1
ATOM 840 N N . GLU A 1 105 ? 0.062 10.548 -57.033 1.00 86.31 105 GLU A N 1
ATOM 841 C CA . GLU A 1 105 ? 1.143 9.716 -57.583 1.00 86.31 105 GLU A CA 1
ATOM 842 C C . GLU A 1 105 ? 0.666 8.263 -57.723 1.00 86.31 105 GLU A C 1
ATOM 844 O O . GLU A 1 105 ? -0.053 7.764 -56.858 1.00 86.31 105 GLU A O 1
ATOM 849 N N . GLU A 1 106 ? 1.060 7.574 -58.800 1.00 84.56 106 GLU A N 1
ATOM 850 C CA . GLU A 1 106 ? 0.549 6.236 -59.164 1.00 84.56 106 GLU A CA 1
ATOM 851 C C . GLU A 1 106 ? 0.717 5.183 -58.053 1.00 84.56 106 GLU A C 1
ATOM 853 O O . GLU A 1 106 ? -0.151 4.328 -57.882 1.00 84.56 106 GLU A O 1
ATOM 858 N N . SER A 1 107 ? 1.801 5.257 -57.273 1.00 79.56 107 SER A N 1
ATOM 859 C CA . SER A 1 107 ? 2.083 4.312 -56.183 1.00 79.56 107 SER A CA 1
ATOM 860 C C . SER A 1 107 ? 1.099 4.402 -55.015 1.00 79.56 107 SER A C 1
ATOM 862 O O . SER A 1 107 ? 0.878 3.404 -54.327 1.00 79.56 107 SER A O 1
ATOM 864 N N . ASP A 1 108 ? 0.518 5.583 -54.799 1.00 83.06 108 ASP A N 1
ATOM 865 C CA . ASP A 1 108 ? -0.186 5.939 -53.566 1.00 83.06 108 ASP A CA 1
ATOM 866 C C . ASP A 1 108 ? -1.670 6.239 -53.826 1.00 83.06 108 ASP A C 1
ATOM 868 O O . ASP A 1 108 ? -2.513 5.914 -52.991 1.00 83.06 108 ASP A O 1
ATOM 872 N N . VAL A 1 109 ? -2.019 6.801 -54.993 1.00 86.81 109 VAL A N 1
ATOM 873 C CA . VAL A 1 109 ? -3.370 7.303 -55.319 1.00 86.81 109 VAL A CA 1
ATOM 874 C C . VAL A 1 109 ? -4.476 6.268 -55.098 1.00 86.81 109 VAL A C 1
ATOM 876 O O . VAL A 1 109 ? -5.560 6.609 -54.635 1.00 86.81 109 VAL A O 1
ATOM 879 N N . PHE A 1 110 ? -4.188 4.986 -55.321 1.00 87.38 110 PHE A N 1
ATOM 880 C CA . PHE A 1 110 ? -5.151 3.895 -55.163 1.00 87.38 110 PHE A CA 1
ATOM 881 C C . PHE A 1 110 ? -5.097 3.177 -53.804 1.00 87.38 110 PHE A C 1
ATOM 883 O O . PHE A 1 110 ? -5.767 2.157 -53.621 1.00 87.38 110 PHE A O 1
ATOM 890 N N . ALA A 1 111 ? -4.335 3.677 -52.829 1.00 81.56 111 ALA A N 1
ATOM 891 C CA . ALA A 1 111 ? -4.165 3.011 -51.537 1.00 81.56 111 ALA A CA 1
ATOM 892 C C . ALA A 1 111 ? -5.403 3.105 -50.619 1.00 81.56 111 ALA A C 1
ATOM 894 O O . ALA A 1 111 ? -5.621 2.221 -49.787 1.00 81.56 111 ALA A O 1
ATOM 895 N N . ALA A 1 112 ? -6.223 4.152 -50.752 1.00 86.56 112 ALA A N 1
ATOM 896 C CA . ALA A 1 112 ? -7.330 4.433 -49.837 1.00 86.56 112 ALA A CA 1
ATOM 897 C C . ALA A 1 112 ? -8.681 3.887 -50.334 1.00 86.56 112 ALA A C 1
ATOM 899 O O . ALA A 1 112 ? -9.341 4.483 -51.182 1.00 86.56 112 ALA A O 1
ATOM 900 N N . TRP A 1 113 ? -9.101 2.763 -49.745 1.00 82.31 113 TRP A N 1
ATOM 901 C CA . TRP A 1 113 ? -10.431 2.162 -49.925 1.00 82.31 113 TRP A CA 1
ATOM 902 C C . TRP A 1 113 ? -11.300 2.363 -48.684 1.00 82.31 113 TRP A C 1
ATOM 904 O O . TRP A 1 113 ? -10.798 2.124 -47.581 1.00 82.31 113 TRP A O 1
ATOM 914 N N . ILE A 1 114 ? -12.576 2.710 -48.870 1.00 75.50 114 ILE A N 1
ATOM 915 C CA . ILE A 1 114 ? -13.553 3.040 -47.818 1.00 75.50 114 ILE A CA 1
ATOM 916 C C . ILE A 1 114 ? -14.920 2.378 -48.083 1.00 75.50 114 ILE A C 1
ATOM 918 O O . ILE A 1 114 ? -15.238 2.066 -49.230 1.00 75.50 114 ILE A O 1
ATOM 922 N N . SER A 1 115 ? -15.737 2.151 -47.047 1.00 72.31 115 SER A N 1
ATOM 923 C CA . SER A 1 115 ? -17.141 1.729 -47.216 1.00 72.31 115 SER A CA 1
ATOM 924 C C . SER A 1 115 ? -18.031 2.904 -47.628 1.00 72.31 115 SER A C 1
ATOM 926 O O . SER A 1 115 ? -17.913 4.004 -47.087 1.00 72.31 115 SER A O 1
ATOM 928 N N . VAL A 1 116 ? -18.999 2.654 -48.517 1.00 64.94 116 VAL A N 1
ATOM 929 C CA . VAL A 1 116 ? -20.038 3.635 -48.882 1.00 64.94 116 VAL A CA 1
ATOM 930 C C . VAL A 1 116 ? -20.837 4.110 -47.657 1.00 64.94 116 VAL A C 1
ATOM 932 O O . VAL A 1 116 ? -21.283 5.254 -47.630 1.00 64.94 116 VAL A O 1
ATOM 935 N N . LYS A 1 117 ? -20.955 3.302 -46.592 1.00 64.56 117 LYS A N 1
ATOM 936 C CA . LYS A 1 117 ? -21.637 3.716 -45.350 1.00 64.56 117 LYS A CA 1
ATOM 937 C C . LYS A 1 117 ? -20.887 4.822 -44.598 1.00 64.56 117 LYS A C 1
ATOM 939 O O . LYS A 1 117 ? -21.527 5.674 -43.994 1.00 64.56 117 LYS A O 1
ATOM 944 N N . GLU A 1 118 ? -19.557 4.856 -44.677 1.00 62.97 118 GLU A N 1
ATOM 945 C CA . GLU A 1 118 ? -18.724 5.883 -44.027 1.00 62.97 118 GLU A CA 1
ATOM 946 C C . GLU A 1 118 ? -18.627 7.184 -44.849 1.00 62.97 118 GLU A C 1
ATOM 948 O O . GLU A 1 118 ? -18.263 8.231 -44.314 1.00 62.97 118 GLU A O 1
ATOM 953 N N . LEU A 1 119 ? -18.981 7.144 -46.140 1.00 60.47 119 LEU A N 1
ATOM 954 C CA . LEU A 1 119 ? -19.014 8.311 -47.032 1.00 60.47 119 LEU A CA 1
ATOM 955 C C . LEU A 1 119 ? -20.238 9.226 -46.820 1.00 60.47 119 LEU A C 1
ATOM 957 O O . LEU A 1 119 ? -20.198 10.383 -47.239 1.00 60.47 119 LEU A O 1
ATOM 961 N N . VAL A 1 120 ? -21.312 8.722 -46.197 1.00 57.78 120 VAL A N 1
ATOM 962 C CA . VAL A 1 120 ? -22.673 9.315 -46.212 1.00 57.78 120 VAL A CA 1
ATOM 963 C C . VAL A 1 120 ? -23.071 9.957 -44.861 1.00 57.78 120 VAL A C 1
ATOM 965 O O . VAL A 1 120 ? -24.223 10.320 -44.635 1.00 57.78 120 VAL A O 1
ATOM 968 N N . ASP A 1 121 ? -22.118 10.134 -43.945 1.00 46.19 121 ASP A N 1
ATOM 969 C CA . ASP A 1 121 ? -22.356 10.501 -42.540 1.00 46.19 121 ASP A CA 1
ATOM 970 C C . ASP A 1 121 ? -23.177 11.812 -42.336 1.00 46.19 121 ASP A C 1
ATOM 972 O O . ASP A 1 121 ? -22.669 12.930 -42.423 1.00 46.19 121 ASP A O 1
ATOM 976 N N . ASN A 1 122 ? -24.450 11.647 -41.950 1.00 44.41 122 ASN A N 1
ATOM 977 C CA . ASN A 1 122 ? -25.275 12.576 -41.156 1.00 44.41 122 ASN A CA 1
ATOM 978 C C . ASN A 1 122 ? -25.590 13.993 -41.699 1.00 44.41 122 ASN A C 1
ATOM 980 O O . ASN A 1 122 ? -25.368 14.978 -40.994 1.00 44.41 122 ASN A O 1
ATOM 984 N N . ASN A 1 123 ? -26.234 14.123 -42.871 1.00 36.41 123 ASN A N 1
ATOM 985 C CA . ASN A 1 123 ? -27.019 15.343 -43.181 1.00 36.41 123 ASN A CA 1
ATOM 986 C C . ASN A 1 123 ? -28.237 15.177 -44.124 1.00 36.41 123 ASN A C 1
ATOM 988 O O . ASN A 1 123 ? -28.733 16.157 -44.678 1.00 36.41 123 ASN A O 1
ATOM 992 N N . ALA A 1 124 ? -28.779 13.964 -44.269 1.00 33.03 124 ALA A N 1
ATOM 993 C CA . ALA A 1 124 ? -30.090 13.745 -44.887 1.00 33.03 124 ALA A CA 1
ATOM 994 C C . ALA A 1 124 ? -30.850 12.635 -44.147 1.00 33.03 124 ALA A C 1
ATOM 996 O O . ALA A 1 124 ? -30.364 11.513 -44.031 1.00 33.03 124 ALA A O 1
ATOM 997 N N . ALA A 1 125 ? -32.041 12.946 -43.634 1.00 36.84 125 ALA A N 1
ATOM 998 C CA . ALA A 1 125 ? -32.920 11.953 -43.026 1.00 36.84 125 ALA A CA 1
ATOM 999 C C . ALA A 1 125 ? -33.717 11.222 -44.119 1.00 36.84 125 ALA A C 1
ATOM 1001 O O . ALA A 1 125 ? -34.470 11.855 -44.857 1.00 36.84 125 ALA A O 1
ATOM 1002 N N . GLY A 1 126 ? -33.588 9.897 -44.202 1.00 32.81 126 GLY A N 1
ATOM 1003 C CA . GLY A 1 126 ? -34.368 9.079 -45.133 1.00 32.81 126 GLY A CA 1
ATOM 1004 C C . GLY A 1 126 ? -33.956 7.609 -45.109 1.00 32.81 126 GLY A C 1
ATOM 1005 O O . GLY A 1 126 ? -32.776 7.295 -45.198 1.00 32.81 126 GLY A O 1
ATOM 1006 N N . ASN A 1 127 ? -34.938 6.715 -44.979 1.00 41.50 127 ASN A N 1
ATOM 1007 C CA . ASN A 1 127 ? -34.747 5.262 -44.968 1.00 41.50 127 ASN A CA 1
ATOM 1008 C C . ASN A 1 127 ? -33.990 4.753 -46.205 1.00 41.50 127 ASN A C 1
ATOM 1010 O O . ASN A 1 127 ? -34.462 4.965 -47.322 1.00 41.50 127 ASN A O 1
ATOM 1014 N N . THR A 1 128 ? -32.968 3.919 -46.007 1.00 33.25 128 THR A N 1
ATOM 1015 C CA . THR A 1 128 ? -32.617 2.861 -46.965 1.00 33.25 128 THR A CA 1
ATOM 1016 C C . THR A 1 128 ? -32.260 1.557 -46.254 1.00 33.25 128 THR A C 1
ATOM 1018 O O . THR A 1 128 ? -31.676 1.527 -45.174 1.00 33.25 128 THR A O 1
ATOM 1021 N N . THR A 1 129 ? -32.710 0.484 -46.893 1.00 37.12 129 THR A N 1
ATOM 1022 C CA . THR A 1 129 ? -32.539 -0.947 -46.623 1.00 37.12 129 THR A CA 1
ATOM 1023 C C . THR A 1 129 ? -31.103 -1.398 -46.334 1.00 37.12 129 THR A C 1
ATOM 1025 O O . THR A 1 129 ? -30.142 -0.695 -46.635 1.00 37.12 129 THR A O 1
ATOM 1028 N N . GLU A 1 130 ? -30.956 -2.627 -45.819 1.00 49.94 130 GLU A N 1
ATOM 1029 C CA . GLU A 1 130 ? -29.677 -3.347 -45.723 1.00 49.94 130 GLU A CA 1
ATOM 1030 C C . GLU A 1 130 ? -29.031 -3.534 -47.107 1.00 49.94 130 GLU A C 1
ATOM 1032 O O . GLU A 1 130 ? -29.163 -4.568 -47.761 1.00 49.94 130 GLU A O 1
ATOM 1037 N N . SER A 1 131 ? -28.319 -2.512 -47.572 1.00 41.09 131 SER A N 1
ATOM 1038 C CA . SER A 1 131 ? -27.492 -2.586 -48.764 1.00 41.09 131 SER A CA 1
ATOM 1039 C C . SER A 1 131 ? -26.163 -3.277 -48.455 1.00 41.09 131 SER A C 1
ATOM 1041 O O . SER A 1 131 ? -25.574 -3.126 -47.370 1.00 41.09 131 SER A O 1
ATOM 1043 N N . VAL A 1 132 ? -25.706 -4.043 -49.450 1.00 50.50 132 VAL A N 1
ATOM 1044 C CA . VAL A 1 132 ? -24.384 -4.676 -49.508 1.00 50.50 132 VAL A CA 1
ATOM 1045 C C . VAL A 1 132 ? -23.310 -3.637 -49.170 1.00 50.50 132 VAL A C 1
ATOM 1047 O O . VAL A 1 132 ? -23.400 -2.489 -49.601 1.00 50.50 132 VAL A O 1
ATOM 1050 N N . ASP A 1 133 ? -22.295 -4.032 -48.398 1.00 56.94 133 ASP A N 1
ATOM 1051 C CA . ASP A 1 133 ? -21.165 -3.174 -48.011 1.00 56.94 133 ASP A CA 1
ATOM 1052 C C . ASP A 1 133 ? -20.230 -2.924 -49.213 1.00 56.94 133 ASP A C 1
ATOM 1054 O O . ASP A 1 133 ? -19.140 -3.490 -49.314 1.00 56.94 133 ASP A O 1
ATOM 1058 N N . VAL A 1 134 ? -20.710 -2.123 -50.171 1.00 67.19 134 VAL A N 1
ATOM 1059 C CA . VAL A 1 134 ? -19.958 -1.662 -51.343 1.00 67.19 134 VAL A CA 1
ATOM 1060 C C . VAL A 1 134 ? -18.816 -0.763 -50.872 1.00 67.19 134 VAL A C 1
ATOM 1062 O O . VAL A 1 134 ? -18.973 0.036 -49.942 1.00 67.19 134 VAL A O 1
ATOM 1065 N N . LYS A 1 135 ? -17.645 -0.923 -51.495 1.00 72.25 135 LYS A N 1
ATOM 1066 C CA . LYS A 1 135 ? -16.413 -0.232 -51.115 1.00 72.25 135 LYS A CA 1
ATOM 1067 C C . LYS A 1 135 ? -15.813 0.478 -52.310 1.00 72.25 135 LYS A C 1
ATOM 1069 O O . LYS A 1 135 ? -15.537 -0.157 -53.323 1.00 72.25 135 LYS A O 1
ATOM 1074 N N . GLU A 1 136 ? -15.563 1.764 -52.124 1.00 77.06 136 GLU A N 1
ATOM 1075 C CA . GLU A 1 136 ? -15.045 2.668 -53.144 1.00 77.06 136 GLU A CA 1
ATOM 1076 C C . GLU A 1 136 ? -13.621 3.117 -52.820 1.00 77.06 136 GLU A C 1
ATOM 1078 O O . GLU A 1 136 ? -13.131 2.965 -51.696 1.00 77.06 136 GLU A O 1
ATOM 1083 N N . ASN A 1 137 ? -12.931 3.649 -53.827 1.00 84.94 137 ASN A N 1
ATOM 1084 C CA . ASN A 1 137 ? -11.541 4.075 -53.723 1.00 84.94 137 ASN A CA 1
ATOM 1085 C C . ASN A 1 137 ? -11.419 5.589 -53.932 1.00 84.94 137 ASN A C 1
ATOM 1087 O O . ASN A 1 137 ? -11.794 6.097 -54.986 1.00 84.94 137 ASN A O 1
ATOM 1091 N N . TYR A 1 138 ? -10.849 6.306 -52.961 1.00 87.50 138 TYR A N 1
ATOM 1092 C CA . TYR A 1 138 ? -10.747 7.769 -53.015 1.00 87.50 138 TYR A CA 1
ATOM 1093 C C . TYR A 1 138 ? -9.996 8.286 -54.252 1.00 87.50 138 TYR A C 1
ATOM 1095 O O . TYR A 1 138 ? -10.399 9.295 -54.825 1.00 87.50 138 TYR A O 1
ATOM 1103 N N . GLY A 1 139 ? -8.948 7.588 -54.700 1.00 87.38 139 GLY A N 1
ATOM 1104 C CA . GLY A 1 139 ? -8.213 7.957 -55.909 1.00 87.38 139 GLY A CA 1
ATOM 1105 C C . GLY A 1 139 ? -9.023 7.773 -57.188 1.00 87.38 139 GLY A C 1
ATOM 1106 O O . GLY A 1 139 ? -8.941 8.607 -58.083 1.00 87.38 139 GLY A O 1
ATOM 1107 N N . VAL A 1 140 ? -9.833 6.712 -57.266 1.00 86.12 140 VAL A N 1
ATOM 1108 C CA . VAL A 1 140 ? -10.738 6.469 -58.404 1.00 86.12 140 VAL A CA 1
ATOM 1109 C C . VAL A 1 140 ? -11.799 7.566 -58.487 1.00 86.12 140 VAL A C 1
ATOM 1111 O O . VAL A 1 140 ? -11.944 8.172 -59.545 1.00 86.12 140 VAL A O 1
ATOM 1114 N N . LEU A 1 141 ? -12.459 7.876 -57.364 1.00 84.25 141 LEU A N 1
ATOM 1115 C CA . LEU A 1 141 ? -13.452 8.954 -57.271 1.00 84.25 141 LEU A CA 1
ATOM 1116 C C . LEU A 1 141 ? -12.843 10.302 -57.695 1.00 84.25 141 LEU A C 1
ATOM 1118 O O . LEU A 1 141 ? -13.349 10.964 -58.595 1.00 84.25 141 LEU A O 1
ATOM 1122 N N . MET A 1 142 ? -11.693 10.669 -57.115 1.00 87.00 142 MET A N 1
ATOM 1123 C CA . MET A 1 142 ? -11.000 11.925 -57.419 1.00 87.00 142 MET A CA 1
ATOM 1124 C C . MET A 1 142 ? -10.604 12.043 -58.901 1.00 87.00 142 MET A C 1
ATOM 1126 O O . MET A 1 142 ? -10.725 13.119 -59.485 1.00 87.00 142 MET A O 1
ATOM 1130 N N . LEU A 1 143 ? -10.122 10.960 -59.522 1.00 88.94 143 LEU A N 1
ATOM 1131 C CA . LEU A 1 143 ? -9.740 10.969 -60.937 1.00 88.94 143 LEU A CA 1
ATOM 1132 C C . LEU A 1 143 ? -10.955 11.114 -61.862 1.00 88.94 143 LEU A C 1
ATOM 1134 O O . LEU A 1 143 ? -10.862 11.859 -62.836 1.00 88.94 143 LEU A O 1
ATOM 1138 N N . HIS A 1 144 ? -12.092 10.483 -61.557 1.00 84.31 144 HIS A N 1
ATOM 1139 C CA . HIS A 1 144 ? -13.328 10.705 -62.317 1.00 84.31 144 HIS A CA 1
ATOM 1140 C C . HIS A 1 144 ? -13.788 12.164 -62.220 1.00 84.31 144 HIS A C 1
ATOM 1142 O O . HIS A 1 144 ? -13.958 12.814 -63.250 1.00 84.31 144 HIS A O 1
ATOM 1148 N N . SER A 1 145 ? -13.866 12.731 -61.012 1.00 85.56 145 SER A N 1
ATOM 1149 C CA . SER A 1 145 ? -14.272 14.130 -60.802 1.00 85.56 145 SER A CA 1
ATOM 1150 C C . SER A 1 145 ? -13.343 15.156 -61.470 1.00 85.56 145 SER A C 1
ATOM 1152 O O . SER A 1 145 ? -13.802 16.201 -61.930 1.00 85.56 145 SER A O 1
ATOM 1154 N N . LEU A 1 146 ? -12.032 14.885 -61.547 1.00 88.25 146 LEU A N 1
ATOM 1155 C CA . LEU A 1 146 ? -11.059 15.775 -62.201 1.00 88.25 146 LEU A CA 1
ATOM 1156 C C . LEU A 1 146 ? -11.215 15.817 -63.729 1.00 88.25 146 LEU A C 1
ATOM 1158 O O . LEU A 1 146 ? -10.927 16.847 -64.342 1.00 88.25 146 LEU A O 1
ATOM 1162 N N . PHE A 1 147 ? -11.658 14.715 -64.341 1.00 87.88 147 PHE A N 1
ATOM 1163 C CA . PHE A 1 147 ? -11.759 14.556 -65.796 1.00 87.88 147 PHE A CA 1
ATOM 1164 C C . PHE A 1 147 ? -13.208 14.441 -66.310 1.00 87.88 147 PHE A C 1
ATOM 1166 O O . PHE A 1 147 ? -13.409 14.223 -67.501 1.00 87.88 147 PHE A O 1
ATOM 1173 N N . GLU A 1 148 ? -14.214 14.682 -65.460 1.00 83.25 148 GLU A N 1
ATOM 1174 C CA . GLU A 1 148 ? -15.660 14.635 -65.763 1.00 83.25 148 GLU A CA 1
ATOM 1175 C C . GLU A 1 148 ? -16.056 15.430 -67.029 1.00 83.25 148 GLU A C 1
ATOM 1177 O O . GLU A 1 148 ? -16.992 15.083 -67.751 1.00 83.25 148 GLU A O 1
ATOM 1182 N N . HIS A 1 149 ? -15.330 16.513 -67.317 1.00 84.12 149 HIS A N 1
ATOM 1183 C CA . HIS A 1 149 ? -15.583 17.406 -68.450 1.00 84.12 149 HIS A CA 1
ATOM 1184 C C . HIS A 1 149 ? -14.938 16.936 -69.769 1.00 84.12 149 HIS A C 1
ATOM 1186 O O . HIS A 1 149 ? -15.225 17.511 -70.818 1.00 84.12 149 HIS A O 1
ATOM 1192 N N . TRP A 1 150 ? -14.097 15.897 -69.747 1.00 87.56 150 TRP A N 1
ATOM 1193 C CA . TRP A 1 150 ? -13.434 15.352 -70.933 1.00 87.56 150 TRP A CA 1
ATOM 1194 C C . TRP A 1 150 ? -14.390 14.401 -71.689 1.00 87.56 150 TRP A C 1
ATOM 1196 O O . TRP A 1 150 ? -14.781 13.372 -71.131 1.00 87.56 150 TRP A O 1
ATOM 1206 N N . PRO A 1 151 ? -14.789 14.682 -72.949 1.00 81.69 151 PRO A N 1
ATOM 1207 C CA . PRO A 1 151 ? -15.868 13.942 -73.621 1.00 81.69 151 PRO A CA 1
ATOM 1208 C C . PRO A 1 151 ? -15.638 12.434 -73.780 1.00 81.69 151 PRO A C 1
ATOM 1210 O O . PRO A 1 151 ? -16.602 11.671 -73.762 1.00 81.69 151 PRO A O 1
ATOM 1213 N N . ILE A 1 152 ? -14.378 11.992 -73.867 1.00 81.81 152 ILE A N 1
ATOM 1214 C CA . ILE A 1 152 ? -14.014 10.567 -73.954 1.00 81.81 152 ILE A CA 1
ATOM 1215 C C . ILE A 1 152 ? -14.479 9.794 -72.708 1.00 81.81 152 ILE A C 1
ATOM 1217 O O . ILE A 1 152 ? -14.912 8.650 -72.830 1.00 81.81 152 ILE A O 1
ATOM 1221 N N . VAL A 1 153 ? -14.460 10.418 -71.523 1.00 78.81 153 VAL A N 1
ATOM 1222 C CA . VAL A 1 153 ? -14.953 9.800 -70.280 1.00 78.81 153 VAL A CA 1
ATOM 1223 C C . VAL A 1 153 ? -16.465 9.585 -70.361 1.00 78.81 153 VAL A C 1
ATOM 1225 O O . VAL A 1 153 ? -16.943 8.494 -70.068 1.00 78.81 153 VAL A O 1
ATOM 1228 N N . LYS A 1 154 ? -17.225 10.577 -70.847 1.00 74.75 154 LYS A N 1
ATOM 1229 C CA . LYS A 1 154 ? -18.686 10.456 -71.013 1.00 74.75 154 LYS A CA 1
ATOM 1230 C C . LYS A 1 154 ? -19.056 9.352 -72.003 1.00 74.75 154 LYS A C 1
ATOM 1232 O O . LYS A 1 154 ? -19.861 8.488 -71.671 1.00 74.75 154 LYS A O 1
ATOM 1237 N N . GLN A 1 155 ? -18.378 9.301 -73.150 1.00 77.06 155 GLN A N 1
ATOM 1238 C CA . GLN A 1 155 ? -18.564 8.236 -74.137 1.00 77.06 155 GLN A CA 1
ATOM 1239 C C . GLN A 1 155 ? -18.210 6.843 -73.572 1.00 77.06 155 GLN A C 1
ATOM 1241 O O . GLN A 1 155 ? -18.887 5.862 -73.871 1.00 77.06 155 GLN A O 1
ATOM 1246 N N . ALA A 1 156 ? -17.181 6.739 -72.722 1.00 73.38 156 ALA A N 1
ATOM 1247 C CA . ALA A 1 156 ? -16.814 5.488 -72.058 1.00 73.38 156 ALA A CA 1
ATOM 1248 C C . ALA A 1 156 ? -17.819 5.056 -70.971 1.00 73.38 156 ALA A C 1
ATOM 1250 O O . ALA A 1 156 ? -17.967 3.856 -70.725 1.00 73.38 156 ALA A O 1
ATOM 1251 N N . LEU A 1 157 ? -18.525 5.995 -70.333 1.00 70.19 157 LEU A N 1
ATOM 1252 C CA . LEU A 1 157 ? -19.593 5.710 -69.366 1.00 70.19 157 LEU A CA 1
ATOM 1253 C C . LEU A 1 157 ? -20.885 5.252 -70.062 1.00 70.19 157 LEU A C 1
ATOM 1255 O O . LEU A 1 157 ? -21.462 4.246 -69.658 1.00 70.19 157 LEU A O 1
ATOM 1259 N N . GLU A 1 158 ? -21.274 5.906 -71.161 1.00 69.94 158 GLU A N 1
ATOM 1260 C CA . GLU A 1 158 ? -22.446 5.551 -71.988 1.00 69.94 158 GLU A CA 1
ATOM 1261 C C . GLU A 1 158 ? -22.370 4.138 -72.602 1.00 69.94 158 GLU A C 1
ATOM 1263 O O . GLU A 1 158 ? -23.383 3.579 -73.012 1.00 69.94 158 GLU A O 1
ATOM 1268 N N . THR A 1 159 ? -21.177 3.537 -72.661 1.00 70.06 159 THR A N 1
ATOM 1269 C CA . THR A 1 159 ? -20.977 2.165 -73.167 1.00 70.06 159 THR A CA 1
ATOM 1270 C C . THR A 1 159 ? -21.021 1.064 -72.098 1.00 70.06 159 THR A C 1
ATOM 1272 O O . THR A 1 159 ? -20.847 -0.108 -72.438 1.00 70.06 159 THR A O 1
ATOM 1275 N N . ASN A 1 160 ? -21.231 1.392 -70.815 1.00 68.69 160 ASN A N 1
ATOM 1276 C CA . ASN A 1 160 ? -21.205 0.411 -69.723 1.00 68.69 160 ASN A CA 1
ATOM 1277 C C . ASN A 1 160 ? -22.175 0.764 -68.576 1.00 68.69 160 ASN A C 1
ATOM 1279 O O . ASN A 1 160 ? -21.753 1.259 -67.529 1.00 68.69 160 ASN A O 1
ATOM 1283 N N . ASP A 1 161 ? -23.463 0.441 -68.747 1.00 59.44 161 ASP A N 1
ATOM 1284 C CA . ASP A 1 161 ? -24.546 0.742 -67.788 1.00 59.44 161 ASP A CA 1
ATOM 1285 C C . ASP A 1 161 ? -24.231 0.320 -66.337 1.00 59.44 161 ASP A C 1
ATOM 1287 O O . ASP A 1 161 ? -24.473 1.071 -65.394 1.00 59.44 161 ASP A O 1
ATOM 1291 N N . SER A 1 162 ? -23.607 -0.850 -66.140 1.00 61.88 162 SER A N 1
ATOM 1292 C CA . SER A 1 162 ? -23.229 -1.358 -64.806 1.00 61.88 162 SER A CA 1
ATOM 1293 C C . SER A 1 162 ? -22.167 -0.506 -64.097 1.00 61.88 162 SER A C 1
ATOM 1295 O O . SER A 1 162 ? -22.039 -0.567 -62.870 1.00 61.88 162 SER A O 1
ATOM 1297 N N . TYR A 1 163 ? -21.380 0.255 -64.857 1.00 61.62 163 TYR A N 1
ATOM 1298 C CA . TYR A 1 163 ? -20.401 1.201 -64.331 1.00 61.62 163 TYR A CA 1
ATOM 1299 C C . TYR A 1 163 ? -21.006 2.604 -64.205 1.00 61.62 163 TYR A C 1
ATOM 1301 O O . TYR A 1 163 ? -20.760 3.273 -63.204 1.00 61.62 163 TYR A O 1
ATOM 1309 N N . ALA A 1 164 ? -21.869 3.007 -65.143 1.00 57.56 164 ALA A N 1
ATOM 1310 C CA . ALA A 1 164 ? -22.639 4.247 -65.059 1.00 57.56 164 ALA A CA 1
ATOM 1311 C C . ALA A 1 164 ? -23.519 4.307 -63.793 1.00 57.56 164 ALA A C 1
ATOM 1313 O O . ALA A 1 164 ? -23.541 5.337 -63.125 1.00 57.56 164 ALA A O 1
ATOM 1314 N N . GLU A 1 165 ? -24.161 3.204 -63.383 1.00 57.56 165 GLU A N 1
ATOM 1315 C CA . GLU A 1 165 ? -24.898 3.143 -62.106 1.00 57.56 165 GLU A CA 1
ATOM 1316 C C . GLU A 1 165 ? -24.004 3.348 -60.871 1.00 57.56 165 GLU A C 1
ATOM 1318 O O . GLU A 1 165 ? -24.455 3.940 -59.891 1.00 57.56 165 GLU A O 1
ATOM 1323 N N . ARG A 1 166 ? -22.736 2.905 -60.898 1.00 57.12 166 ARG A N 1
ATOM 1324 C CA . ARG A 1 166 ? -21.794 3.137 -59.783 1.00 57.12 166 ARG A CA 1
ATOM 1325 C C . ARG A 1 166 ? -21.324 4.585 -59.744 1.00 57.12 166 ARG A C 1
ATOM 1327 O O . ARG A 1 166 ? -21.343 5.193 -58.682 1.00 57.12 166 ARG A O 1
ATOM 1334 N N . VAL A 1 167 ? -20.989 5.143 -60.906 1.00 54.41 167 VAL A N 1
ATOM 1335 C CA . VAL A 1 167 ? -20.606 6.556 -61.064 1.00 54.41 167 VAL A CA 1
ATOM 1336 C C . VAL A 1 167 ? -21.779 7.495 -60.746 1.00 54.41 167 VAL A C 1
ATOM 1338 O O . VAL A 1 167 ? -21.578 8.613 -60.288 1.00 54.41 167 VAL A O 1
ATOM 1341 N N . HIS A 1 168 ? -23.034 7.051 -60.858 1.00 50.97 168 HIS A N 1
ATOM 1342 C CA . HIS A 1 168 ? -24.182 7.847 -60.413 1.00 50.97 168 HIS A CA 1
ATOM 1343 C C . HIS A 1 168 ? -24.306 8.022 -58.883 1.00 50.97 168 HIS A C 1
ATOM 1345 O O . HIS A 1 168 ? -25.104 8.859 -58.448 1.00 50.97 168 HIS A O 1
ATOM 1351 N N . LEU A 1 169 ? -23.491 7.344 -58.057 1.00 53.19 169 LEU A N 1
ATOM 1352 C CA . LEU A 1 169 ? -23.312 7.721 -56.645 1.00 53.19 169 LEU A CA 1
ATOM 1353 C C . LEU A 1 169 ? -22.433 8.985 -56.466 1.00 53.19 169 LEU A C 1
ATOM 1355 O O . LEU A 1 169 ? -22.447 9.579 -55.384 1.00 53.19 169 LEU A O 1
ATOM 1359 N N . ASP A 1 170 ? -21.729 9.458 -57.503 1.00 53.59 170 ASP A N 1
ATOM 1360 C CA . ASP A 1 170 ? -20.682 10.495 -57.402 1.00 53.59 170 ASP A CA 1
ATOM 1361 C C . ASP A 1 170 ? -21.185 11.941 -57.225 1.00 53.59 170 ASP A C 1
ATOM 1363 O O . ASP A 1 170 ? -20.384 12.874 -57.132 1.00 53.59 170 ASP A O 1
ATOM 1367 N N . ASN A 1 171 ? -22.489 12.152 -57.005 1.00 52.28 171 ASN A N 1
ATOM 1368 C CA . ASN A 1 171 ? -23.024 13.435 -56.510 1.00 52.28 171 ASN A CA 1
ATOM 1369 C C . ASN A 1 171 ? -22.405 13.880 -55.157 1.00 52.28 171 ASN A C 1
ATOM 1371 O O . ASN A 1 171 ? -22.637 15.001 -54.702 1.00 52.28 171 ASN A O 1
ATOM 1375 N N . LEU A 1 172 ? -21.609 13.021 -54.511 1.00 56.72 172 LEU A N 1
ATOM 1376 C CA . LEU A 1 172 ? -20.810 13.311 -53.318 1.00 56.72 172 LEU A CA 1
ATOM 1377 C C . LEU A 1 172 ? -19.509 14.101 -53.604 1.00 56.72 172 LEU A C 1
ATOM 1379 O O . LEU A 1 172 ? -18.995 14.751 -52.686 1.00 56.72 172 LEU A O 1
ATOM 1383 N N . CYS A 1 173 ? -18.970 14.066 -54.833 1.00 65.50 173 CYS A N 1
ATOM 1384 C CA . CYS A 1 173 ? -17.624 14.564 -55.167 1.00 65.50 173 CYS A CA 1
ATOM 1385 C C . CYS A 1 173 ? -17.584 15.389 -56.474 1.00 65.50 173 CYS A C 1
ATOM 1387 O O . CYS A 1 173 ? -17.017 14.957 -57.473 1.00 65.50 173 CYS A O 1
ATOM 1389 N N . HIS A 1 174 ? -18.137 16.607 -56.477 1.00 75.25 174 HIS A N 1
ATOM 1390 C CA . HIS A 1 174 ? -18.006 17.529 -57.618 1.00 75.25 174 HIS A CA 1
ATOM 1391 C C . HIS A 1 174 ? -16.861 18.536 -57.410 1.00 75.25 174 HIS A C 1
ATOM 1393 O O . HIS A 1 174 ? -16.844 19.272 -56.418 1.00 75.25 174 HIS A O 1
ATOM 1399 N N . ILE A 1 175 ? -15.921 18.595 -58.359 1.00 85.06 175 ILE A N 1
ATOM 1400 C CA . ILE A 1 175 ? -14.765 19.504 -58.328 1.00 85.06 175 ILE A CA 1
ATOM 1401 C C . ILE A 1 175 ? -15.091 20.791 -59.105 1.00 85.06 175 ILE A C 1
ATOM 1403 O O . ILE A 1 175 ? -15.524 20.718 -60.255 1.00 85.06 175 ILE A O 1
ATOM 1407 N N . PRO A 1 176 ? -14.852 21.995 -58.542 1.00 87.50 176 PRO A N 1
ATOM 1408 C CA . PRO A 1 176 ? -15.132 23.243 -59.243 1.00 87.50 176 PRO A CA 1
ATOM 1409 C C . PRO A 1 176 ? -14.355 23.350 -60.562 1.00 87.50 176 PRO A C 1
ATOM 1411 O O . PRO A 1 176 ? -13.126 23.283 -60.562 1.00 87.50 176 PRO A O 1
ATOM 1414 N N . GLY A 1 177 ? -15.047 23.619 -61.674 1.00 83.69 177 GLY A N 1
ATOM 1415 C CA . GLY A 1 177 ? -14.446 23.668 -63.017 1.00 83.69 177 GLY A CA 1
ATOM 1416 C C . GLY A 1 177 ? -13.244 24.617 -63.174 1.00 83.69 177 GLY A C 1
ATOM 1417 O O . GLY A 1 177 ? -12.370 24.381 -64.001 1.00 83.69 177 GLY A O 1
ATOM 1418 N N . HIS A 1 178 ? -13.130 25.650 -62.333 1.00 87.81 178 HIS A N 1
ATOM 1419 C CA . HIS A 1 178 ? -11.994 26.579 -62.340 1.00 87.81 178 HIS A CA 1
ATOM 1420 C C . HIS A 1 178 ? -10.714 26.037 -61.665 1.00 87.81 178 HIS A C 1
ATOM 1422 O O . HIS A 1 178 ? -9.688 26.723 -61.676 1.00 87.81 178 HIS A O 1
ATOM 1428 N N . THR A 1 179 ? -10.761 24.842 -61.069 1.00 89.88 179 THR A N 1
ATOM 1429 C CA . THR A 1 179 ? -9.637 24.217 -60.355 1.00 89.88 179 THR A CA 1
ATOM 1430 C C . THR A 1 179 ? -8.498 23.897 -61.334 1.00 89.88 179 THR A C 1
ATOM 1432 O O . THR A 1 179 ? -8.741 23.221 -62.338 1.00 89.88 179 THR A O 1
ATOM 1435 N N . PRO A 1 180 ? -7.262 24.382 -61.098 1.00 89.44 180 PRO A N 1
ATOM 1436 C CA . PRO A 1 180 ? -6.137 24.165 -62.003 1.00 89.44 180 PRO A CA 1
ATOM 1437 C C . PRO A 1 180 ? -5.502 22.782 -61.799 1.00 89.44 180 PRO A C 1
ATOM 1439 O O . PRO A 1 180 ? -5.032 22.466 -60.708 1.00 89.44 180 PRO A O 1
ATOM 1442 N N . ILE A 1 181 ? -5.413 22.004 -62.875 1.00 89.69 181 ILE A N 1
ATOM 1443 C CA . ILE A 1 181 ? -4.688 20.734 -62.946 1.00 89.69 181 ILE A CA 1
ATOM 1444 C C . ILE A 1 181 ? -3.289 20.992 -63.515 1.00 89.69 181 ILE A C 1
ATOM 1446 O O . ILE A 1 181 ? -3.108 21.797 -64.432 1.00 89.69 181 ILE A O 1
ATOM 1450 N N . PHE A 1 182 ? -2.291 20.295 -62.972 1.00 88.94 182 PHE A N 1
ATOM 1451 C CA . PHE A 1 182 ? -0.914 20.298 -63.455 1.00 88.94 182 PHE A CA 1
ATOM 1452 C C . PHE A 1 182 ? -0.484 18.851 -63.717 1.00 88.94 182 PHE A C 1
ATOM 1454 O O . PHE A 1 182 ? -0.471 18.039 -62.796 1.00 88.94 182 PHE A O 1
ATOM 1461 N N . LEU A 1 183 ? -0.110 18.537 -64.955 1.00 86.62 183 LEU A N 1
ATOM 1462 C CA . LEU A 1 183 ? 0.533 17.272 -65.318 1.00 86.62 183 LEU A CA 1
ATOM 1463 C C . LEU A 1 183 ? 2.049 17.484 -65.314 1.00 86.62 183 LEU A C 1
ATOM 1465 O O . LEU A 1 183 ? 2.523 18.528 -65.772 1.00 86.62 183 LEU A O 1
ATOM 1469 N N . GLY A 1 184 ? 2.825 16.526 -64.809 1.00 81.81 184 GLY A N 1
ATOM 1470 C CA . GLY A 1 184 ? 4.274 16.676 -64.675 1.00 81.81 184 GLY A CA 1
ATOM 1471 C C . GLY A 1 184 ? 5.035 15.364 -64.512 1.00 81.81 184 GLY A C 1
ATOM 1472 O O . GLY A 1 184 ? 4.452 14.327 -64.211 1.00 81.81 184 GLY A O 1
ATOM 1473 N N . GLU A 1 185 ? 6.348 15.428 -64.724 1.00 77.38 185 GLU A N 1
ATOM 1474 C CA . GLU A 1 185 ? 7.262 14.284 -64.610 1.00 77.38 185 GLU A CA 1
ATOM 1475 C C . GLU A 1 185 ? 7.700 14.035 -63.157 1.00 77.38 185 GLU A C 1
ATOM 1477 O O . GLU A 1 185 ? 7.721 14.951 -62.323 1.00 77.38 185 GLU A O 1
ATOM 1482 N N . ILE A 1 186 ? 8.139 12.802 -62.878 1.00 59.31 186 ILE A N 1
ATOM 1483 C CA . ILE A 1 186 ? 8.762 12.395 -61.609 1.00 59.31 186 ILE A CA 1
ATOM 1484 C C . ILE A 1 186 ? 10.040 13.227 -61.401 1.00 59.31 186 ILE A C 1
ATOM 1486 O O . ILE A 1 186 ? 11.085 12.957 -61.990 1.00 59.31 186 ILE A O 1
ATOM 1490 N N . GLY A 1 187 ? 9.933 14.282 -60.592 1.00 57.34 187 GLY A N 1
ATOM 1491 C CA . GLY A 1 187 ? 10.944 15.342 -60.477 1.00 57.34 187 GLY A CA 1
ATOM 1492 C C . GLY A 1 187 ? 10.366 16.760 -60.377 1.00 57.34 187 GLY A C 1
ATOM 1493 O O . GLY A 1 187 ? 11.101 17.693 -60.062 1.00 57.34 187 GLY A O 1
ATOM 1494 N N . GLY A 1 188 ? 9.056 16.938 -60.594 1.00 60.09 188 GLY A N 1
ATOM 1495 C CA . GLY A 1 188 ? 8.352 18.206 -60.353 1.00 60.09 188 GLY A CA 1
ATOM 1496 C C . GLY A 1 188 ? 8.372 19.192 -61.525 1.00 60.09 188 GLY A C 1
ATOM 1497 O O . GLY A 1 188 ? 8.027 20.361 -61.353 1.00 60.09 188 GLY A O 1
ATOM 1498 N N . ARG A 1 189 ? 8.758 18.742 -62.724 1.00 77.25 189 ARG A N 1
ATOM 1499 C CA . ARG A 1 189 ? 8.639 19.527 -63.956 1.00 77.25 189 ARG A CA 1
ATOM 1500 C C . ARG A 1 189 ? 7.202 19.459 -64.468 1.00 77.25 189 ARG A C 1
ATOM 1502 O O . ARG A 1 189 ? 6.758 18.394 -64.884 1.00 77.25 189 ARG A O 1
ATOM 1509 N N . THR A 1 190 ? 6.494 20.588 -64.492 1.00 81.12 190 THR A N 1
ATOM 1510 C CA . THR A 1 190 ? 5.193 20.688 -65.171 1.00 81.12 190 THR A CA 1
ATOM 1511 C C . THR A 1 190 ? 5.372 20.493 -66.679 1.00 81.12 190 THR A C 1
ATOM 1513 O O . THR A 1 190 ? 6.130 21.226 -67.313 1.00 81.12 190 THR A O 1
ATOM 1516 N N . LEU A 1 191 ? 4.660 19.516 -67.238 1.00 80.25 191 LEU A N 1
ATOM 1517 C CA . LEU A 1 191 ? 4.514 19.281 -68.674 1.00 80.25 191 LEU A CA 1
ATOM 1518 C C . LEU A 1 191 ? 3.340 20.078 -69.245 1.00 80.25 191 LEU A C 1
ATOM 1520 O O . LEU A 1 191 ? 3.464 20.689 -70.302 1.00 80.25 191 LEU A O 1
ATOM 1524 N N . TYR A 1 192 ? 2.207 20.086 -68.536 1.00 84.50 192 TYR A N 1
ATOM 1525 C CA . TYR A 1 192 ? 0.976 20.714 -69.005 1.00 84.50 192 TYR A CA 1
ATOM 1526 C C . TYR A 1 192 ? 0.136 21.263 -67.848 1.00 84.50 192 TYR A C 1
ATOM 1528 O O . TYR A 1 192 ? 0.207 20.762 -66.724 1.00 84.50 192 TYR A O 1
ATOM 1536 N N . ARG A 1 193 ? -0.653 22.306 -68.117 1.00 87.06 193 ARG A N 1
ATOM 1537 C CA . ARG A 1 193 ? -1.533 22.954 -67.139 1.00 87.06 193 ARG A CA 1
ATOM 1538 C C . ARG A 1 193 ? -2.802 23.450 -67.824 1.00 87.06 193 ARG A C 1
ATOM 1540 O O . ARG A 1 193 ? -2.709 24.185 -68.799 1.00 87.06 193 ARG A O 1
ATOM 1547 N N . PHE A 1 194 ? -3.947 23.113 -67.248 1.00 88.62 194 PHE A N 1
ATOM 1548 C CA . PHE A 1 194 ? -5.287 23.489 -67.708 1.00 88.62 194 PHE A CA 1
ATOM 1549 C C . PHE A 1 194 ? -6.227 23.565 -66.492 1.00 88.62 194 PHE A C 1
ATOM 1551 O O . PHE A 1 194 ? -5.859 23.133 -65.396 1.00 88.62 194 PHE A O 1
ATOM 1558 N N . ARG A 1 195 ? -7.423 24.136 -66.629 1.00 89.75 195 ARG A N 1
ATOM 1559 C CA . ARG A 1 195 ? -8.484 24.048 -65.607 1.00 89.75 195 ARG A CA 1
ATOM 1560 C C . ARG A 1 195 ? -9.402 22.861 -65.882 1.00 89.75 195 ARG A C 1
ATOM 1562 O O . ARG A 1 195 ? -9.592 22.504 -67.038 1.00 89.75 195 ARG A O 1
ATOM 1569 N N . CYS A 1 196 ? -10.037 22.299 -64.854 1.00 87.81 196 CYS A N 1
ATOM 1570 C CA . CYS A 1 196 ? -10.946 21.149 -65.002 1.00 87.81 196 CYS A CA 1
ATOM 1571 C C . CYS A 1 196 ? -12.015 21.361 -66.098 1.00 87.81 196 CYS A C 1
ATOM 1573 O O . CYS A 1 196 ? -12.263 20.464 -66.896 1.00 87.81 196 CYS A O 1
ATOM 1575 N N . SER A 1 197 ? -12.590 22.566 -66.206 1.00 85.94 197 SER A N 1
ATOM 1576 C CA . SER A 1 197 ? -13.569 22.915 -67.249 1.00 85.94 197 SER A CA 1
ATOM 1577 C C . SER A 1 197 ? -12.978 23.076 -68.653 1.00 85.94 197 SER A C 1
ATOM 1579 O O . SER A 1 197 ? -13.714 23.011 -69.627 1.00 85.94 197 SER A O 1
ATOM 1581 N N . GLU A 1 198 ? -11.674 23.323 -68.783 1.00 87.19 198 GLU A N 1
ATOM 1582 C CA . GLU A 1 198 ? -10.995 23.489 -70.078 1.00 87.19 198 GLU A CA 1
ATOM 1583 C C . GLU A 1 198 ? -10.741 22.127 -70.760 1.00 87.19 198 GLU A C 1
ATOM 1585 O O . GLU A 1 198 ? -10.563 22.078 -71.971 1.00 87.19 198 GLU A O 1
ATOM 1590 N N . ALA A 1 199 ? -10.855 21.004 -70.032 1.00 84.00 199 ALA A N 1
ATOM 1591 C CA . ALA A 1 199 ? -10.754 19.642 -70.580 1.00 84.00 199 ALA A CA 1
ATOM 1592 C C . ALA A 1 199 ? -11.807 19.298 -71.659 1.00 84.00 199 ALA A C 1
ATOM 1594 O O . ALA A 1 199 ? -11.672 18.291 -72.356 1.00 84.00 199 ALA A O 1
ATOM 1595 N N . SER A 1 200 ? -12.854 20.119 -71.804 1.00 79.88 200 SER A N 1
ATOM 1596 C CA . SER A 1 200 ? -13.853 19.995 -72.868 1.00 79.88 200 SER A CA 1
ATOM 1597 C C . SER A 1 200 ? -13.474 20.704 -74.178 1.00 79.88 200 SER A C 1
ATOM 1599 O O . SER A 1 200 ? -14.203 20.561 -75.157 1.00 79.88 200 SER A O 1
ATOM 1601 N N . GLY A 1 201 ? -12.387 21.481 -74.233 1.00 78.56 201 GLY A N 1
ATOM 1602 C CA . GLY A 1 201 ? -11.956 22.197 -75.443 1.00 78.56 201 GLY A CA 1
ATOM 1603 C C . GLY A 1 201 ? -11.363 21.277 -76.518 1.00 78.56 201 GLY A C 1
ATOM 1604 O O . GLY A 1 201 ? -10.716 20.282 -76.203 1.00 78.56 201 GLY A O 1
ATOM 1605 N N . GLU A 1 202 ? -11.589 21.577 -77.803 1.00 71.31 202 GLU A N 1
ATOM 1606 C CA . GLU A 1 202 ? -11.076 20.759 -78.921 1.00 71.31 202 GLU A CA 1
ATOM 1607 C C . GLU A 1 202 ? -9.539 20.565 -78.929 1.00 71.31 202 GLU A C 1
ATOM 1609 O O . GLU A 1 202 ? -9.103 19.420 -79.108 1.00 71.31 202 GLU A O 1
ATOM 1614 N N . PRO A 1 203 ? -8.691 21.603 -78.729 1.00 71.56 203 PRO A N 1
ATOM 1615 C CA . PRO A 1 203 ? -7.244 21.395 -78.712 1.00 71.56 203 PRO A CA 1
ATOM 1616 C C . PRO A 1 203 ? -6.774 20.649 -77.453 1.00 71.56 203 PRO A C 1
ATOM 1618 O O . PRO A 1 203 ? -5.864 19.823 -77.538 1.00 71.56 203 PRO A O 1
ATOM 1621 N N . GLU A 1 204 ? -7.420 20.870 -76.304 1.00 77.00 204 GLU A N 1
ATOM 1622 C CA . GLU A 1 204 ? -7.144 20.157 -75.052 1.00 77.00 204 GLU A CA 1
ATOM 1623 C C . GLU A 1 204 ? -7.482 18.662 -75.169 1.00 77.00 204 GLU A C 1
ATOM 1625 O O . GLU A 1 204 ? -6.691 17.818 -74.749 1.00 77.00 204 GLU A O 1
ATOM 1630 N N . GLN A 1 205 ? -8.621 18.316 -75.781 1.00 71.81 205 GLN A N 1
ATOM 1631 C CA . GLN A 1 205 ? -9.100 16.935 -75.920 1.00 71.81 205 GLN A CA 1
ATOM 1632 C C . GLN A 1 205 ? -8.087 16.009 -76.601 1.00 71.81 205 GLN A C 1
ATOM 1634 O O . GLN A 1 205 ? -7.824 14.915 -76.095 1.00 71.81 205 GLN A O 1
ATOM 1639 N N . SER A 1 206 ? -7.528 16.448 -77.734 1.00 70.00 206 SER A N 1
ATOM 1640 C CA . SER A 1 206 ? -6.563 15.658 -78.511 1.00 70.00 206 SER A CA 1
ATOM 1641 C C . SER A 1 206 ? -5.248 15.481 -77.748 1.00 70.00 206 SER A C 1
ATOM 1643 O O . SER A 1 206 ? -4.690 14.388 -77.708 1.00 70.00 206 SER A O 1
ATOM 1645 N N . PHE A 1 207 ? -4.782 16.542 -77.083 1.00 79.75 207 PHE A N 1
ATOM 1646 C CA . PHE A 1 207 ? -3.518 16.542 -76.350 1.00 79.75 207 PHE A CA 1
ATOM 1647 C C . PHE A 1 207 ? -3.582 15.723 -75.049 1.00 79.75 207 PHE A C 1
ATOM 1649 O O . PHE A 1 207 ? -2.637 15.008 -74.715 1.00 79.75 207 PHE A O 1
ATOM 1656 N N . LEU A 1 208 ? -4.711 15.760 -74.330 1.00 82.94 208 LEU A N 1
ATOM 1657 C CA . LEU A 1 208 ? -4.920 14.955 -73.122 1.00 82.94 208 LEU A CA 1
ATOM 1658 C C . LEU A 1 208 ? -4.854 13.448 -73.408 1.00 82.94 208 LEU A C 1
ATOM 1660 O O . LEU A 1 208 ? -4.309 12.706 -72.594 1.00 82.94 208 LEU A O 1
ATOM 1664 N N . HIS A 1 209 ? -5.336 12.996 -74.571 1.00 76.81 209 HIS A N 1
ATOM 1665 C CA . HIS A 1 209 ? -5.259 11.584 -74.956 1.00 76.81 209 HIS A CA 1
ATOM 1666 C C . HIS A 1 209 ? -3.809 11.091 -75.137 1.00 76.81 209 HIS A C 1
ATOM 1668 O O . HIS A 1 209 ? -3.519 9.928 -74.864 1.00 76.81 209 HIS A O 1
ATOM 1674 N N . GLU A 1 210 ? -2.891 11.960 -75.572 1.00 78.88 210 GLU A N 1
ATOM 1675 C CA . GLU A 1 210 ? -1.474 11.619 -75.770 1.00 78.88 210 GLU A CA 1
ATOM 1676 C C . GLU A 1 210 ? -0.620 11.784 -74.500 1.00 78.88 210 GLU A C 1
ATOM 1678 O O . GLU A 1 210 ? 0.364 11.066 -74.324 1.00 78.88 210 GLU A O 1
ATOM 1683 N N . VAL A 1 211 ? -0.975 12.727 -73.618 1.00 82.19 211 VAL A N 1
ATOM 1684 C CA . VAL A 1 211 ? -0.122 13.155 -72.489 1.00 82.19 211 VAL A CA 1
ATOM 1685 C C . VAL A 1 211 ? -0.552 12.578 -71.134 1.00 82.19 211 VAL A C 1
ATOM 1687 O O . VAL A 1 211 ? 0.239 12.592 -70.187 1.00 82.19 211 VAL A O 1
ATOM 1690 N N . LEU A 1 212 ? -1.774 12.052 -70.996 1.00 86.38 212 LEU A N 1
ATOM 1691 C CA . LEU A 1 212 ? -2.225 11.504 -69.714 1.00 86.38 212 LEU A CA 1
ATOM 1692 C C . LEU A 1 212 ? -1.508 10.191 -69.337 1.00 86.38 212 LEU A C 1
ATOM 1694 O O . LEU A 1 212 ? -1.433 9.265 -70.148 1.00 86.38 212 LEU A O 1
ATOM 1698 N N . PRO A 1 213 ? -1.040 10.053 -68.079 1.00 85.81 213 PRO A N 1
ATOM 1699 C CA . PRO A 1 213 ? -0.486 8.803 -67.571 1.00 85.81 213 PRO A CA 1
ATOM 1700 C C . PRO A 1 213 ? -1.422 7.605 -67.761 1.00 85.81 213 PRO A C 1
ATOM 1702 O O . PRO A 1 213 ? -2.624 7.672 -67.490 1.00 85.81 213 PRO A O 1
ATOM 1705 N N . GLN A 1 214 ? -0.851 6.464 -68.157 1.00 84.44 214 GLN A N 1
ATOM 1706 C CA . GLN A 1 214 ? -1.621 5.274 -68.527 1.00 84.44 214 GLN A CA 1
ATOM 1707 C C . GLN A 1 214 ? -2.516 4.747 -67.391 1.00 84.44 214 GLN A C 1
ATOM 1709 O O . GLN A 1 214 ? -3.585 4.205 -67.680 1.00 84.44 214 GLN A O 1
ATOM 1714 N N . PHE A 1 215 ? -2.121 4.927 -66.125 1.00 85.12 215 PHE A N 1
ATOM 1715 C CA . PHE A 1 215 ? -2.924 4.535 -64.963 1.00 85.12 215 PHE A CA 1
ATOM 1716 C C . PHE A 1 215 ? -4.229 5.336 -64.843 1.00 85.12 215 PHE A C 1
ATOM 1718 O O . PHE A 1 215 ? -5.254 4.764 -64.480 1.00 85.12 215 PHE A O 1
ATOM 1725 N N . ILE A 1 216 ? -4.221 6.622 -65.219 1.00 87.81 216 ILE A N 1
ATOM 1726 C CA . ILE A 1 216 ? -5.424 7.464 -65.242 1.00 87.81 216 ILE A CA 1
ATOM 1727 C C . ILE A 1 216 ? -6.369 6.945 -66.326 1.00 87.81 216 ILE A C 1
ATOM 1729 O O . ILE A 1 216 ? -7.513 6.611 -66.032 1.00 87.81 216 ILE A O 1
ATOM 1733 N N . ILE A 1 217 ? -5.866 6.768 -67.554 1.00 86.88 217 ILE A N 1
ATOM 1734 C CA . ILE A 1 217 ? -6.639 6.245 -68.697 1.00 86.88 217 ILE A CA 1
ATOM 1735 C C . ILE A 1 217 ? -7.230 4.855 -68.390 1.00 86.88 217 ILE A C 1
ATOM 1737 O O . ILE A 1 217 ? -8.371 4.565 -68.753 1.00 86.88 217 ILE A O 1
ATOM 1741 N N . ASN A 1 218 ? -6.480 3.984 -67.707 1.00 85.69 218 ASN A N 1
ATOM 1742 C CA . ASN A 1 218 ? -6.965 2.657 -67.324 1.00 85.69 218 ASN A CA 1
ATOM 1743 C C . ASN A 1 218 ? -8.180 2.729 -66.383 1.00 85.69 218 ASN A C 1
ATOM 1745 O O . ASN A 1 218 ? -9.085 1.910 -66.522 1.00 85.69 218 ASN A O 1
ATOM 1749 N N . VAL A 1 219 ? -8.224 3.709 -65.477 1.00 84.75 219 VAL A N 1
ATOM 1750 C CA . VAL A 1 219 ? -9.346 3.904 -64.550 1.00 84.75 219 VAL A CA 1
ATOM 1751 C C . VAL A 1 219 ? -10.516 4.625 -65.220 1.00 84.75 219 VAL A C 1
ATOM 1753 O O . VAL A 1 219 ? -11.616 4.084 -65.211 1.00 84.75 219 VAL A O 1
ATOM 1756 N N . ILE A 1 220 ? -10.292 5.796 -65.832 1.00 84.25 220 ILE A N 1
ATOM 1757 C CA . ILE A 1 220 ? -11.390 6.673 -66.293 1.00 84.25 220 ILE A CA 1
ATOM 1758 C C . ILE A 1 220 ? -11.932 6.346 -67.694 1.00 84.25 220 ILE A C 1
ATOM 1760 O O . ILE A 1 220 ? -13.019 6.793 -68.040 1.00 84.25 220 ILE A O 1
ATOM 1764 N N . VAL A 1 221 ? -11.192 5.578 -68.509 1.00 82.38 221 VAL A N 1
ATOM 1765 C CA . VAL A 1 221 ? -11.624 5.174 -69.867 1.00 82.38 221 VAL A CA 1
ATOM 1766 C C . VAL A 1 221 ? -11.809 3.661 -69.986 1.00 82.38 221 VAL A C 1
ATOM 1768 O O . VAL A 1 221 ? -12.760 3.207 -70.614 1.00 82.38 221 VAL A O 1
ATOM 1771 N N . LYS A 1 222 ? -10.909 2.854 -69.402 1.00 81.38 222 LYS A N 1
ATOM 1772 C CA . LYS A 1 222 ? -10.977 1.378 -69.502 1.00 81.38 222 LYS A CA 1
ATOM 1773 C C . LYS A 1 222 ? -11.697 0.703 -68.329 1.00 81.38 222 LYS A C 1
ATOM 1775 O O . LYS A 1 222 ? -11.810 -0.522 -68.338 1.00 81.38 222 LYS A O 1
ATOM 1780 N N . HIS A 1 223 ? -12.143 1.464 -67.325 1.00 77.81 223 HIS A N 1
ATOM 1781 C CA . HIS A 1 223 ? -12.854 0.977 -66.132 1.00 77.81 223 HIS A CA 1
ATOM 1782 C C . HIS A 1 223 ? -12.102 -0.112 -65.335 1.00 77.81 223 HIS A C 1
ATOM 1784 O O . HIS A 1 223 ? -12.702 -0.922 -64.625 1.00 77.81 223 HIS A O 1
ATOM 1790 N N . GLN A 1 224 ? -10.767 -0.147 -65.437 1.00 78.88 224 GLN A N 1
ATOM 1791 C CA . GLN A 1 224 ? -9.905 -1.130 -64.776 1.00 78.88 224 GLN A CA 1
ATOM 1792 C C . GLN A 1 224 ? -9.539 -0.664 -63.365 1.00 78.88 224 GLN A C 1
ATOM 1794 O O . GLN A 1 224 ? -8.545 0.030 -63.152 1.00 78.88 224 GLN A O 1
ATOM 1799 N N . VAL A 1 225 ? -10.351 -1.069 -62.388 1.00 69.31 225 VAL A N 1
ATOM 1800 C CA . VAL A 1 225 ? -10.122 -0.757 -60.972 1.00 69.31 225 VAL A CA 1
ATOM 1801 C C . VAL A 1 225 ? -8.959 -1.603 -60.405 1.00 69.31 225 VAL A C 1
ATOM 1803 O O . VAL A 1 225 ? -8.905 -2.809 -60.669 1.00 69.31 225 VAL A O 1
ATOM 1806 N N . PRO A 1 226 ? -8.035 -1.022 -59.612 1.00 69.31 226 PRO A N 1
ATOM 1807 C CA . PRO A 1 226 ? -6.947 -1.753 -58.956 1.00 69.31 226 PRO A CA 1
ATOM 1808 C C . PRO A 1 226 ? -7.417 -2.894 -58.042 1.00 69.31 226 PRO A C 1
ATOM 1810 O O . PRO A 1 226 ? -8.500 -2.851 -57.460 1.00 69.31 226 PRO A O 1
ATOM 1813 N N . SER A 1 227 ? -6.581 -3.921 -57.871 1.00 65.69 227 SER A N 1
ATOM 1814 C CA . SER A 1 227 ? -6.907 -5.080 -57.034 1.00 65.69 227 SER A CA 1
ATOM 1815 C C . SER A 1 227 ? -6.656 -4.829 -55.541 1.00 65.69 227 SER A C 1
ATOM 1817 O O . SER A 1 227 ? -5.661 -4.227 -55.136 1.00 65.69 227 SER A O 1
ATOM 1819 N N . LEU A 1 228 ? -7.559 -5.337 -54.698 1.00 67.69 228 LEU A N 1
ATOM 1820 C CA . LEU A 1 228 ? -7.452 -5.245 -53.240 1.00 67.69 228 LEU A CA 1
ATOM 1821 C C . LEU A 1 228 ? -6.225 -5.997 -52.698 1.00 67.69 228 LEU A C 1
ATOM 1823 O O . LEU A 1 228 ? -5.948 -7.140 -53.078 1.00 67.69 228 LEU A O 1
ATOM 1827 N N . THR A 1 229 ? -5.524 -5.384 -51.742 1.00 68.88 229 THR A N 1
ATOM 1828 C CA . THR A 1 229 ? -4.329 -5.976 -51.129 1.00 68.88 229 THR A CA 1
ATOM 1829 C C . THR A 1 229 ? -4.713 -7.073 -50.138 1.00 68.88 229 THR A C 1
ATOM 1831 O O . THR A 1 229 ? -5.357 -6.818 -49.121 1.00 68.88 229 THR A O 1
ATOM 1834 N N . LYS A 1 230 ? -4.261 -8.307 -50.387 1.00 74.88 230 LYS A N 1
ATOM 1835 C CA . LYS A 1 230 ? -4.418 -9.413 -49.432 1.00 74.88 230 LYS A CA 1
ATOM 1836 C C . LYS A 1 230 ? -3.291 -9.415 -48.396 1.00 74.88 230 LYS A C 1
ATOM 1838 O O . LYS A 1 230 ? -2.116 -9.442 -48.757 1.00 74.88 230 LYS A O 1
ATOM 1843 N N . ILE A 1 231 ? -3.643 -9.444 -47.112 1.00 72.38 231 ILE A N 1
ATOM 1844 C CA . ILE A 1 231 ? -2.705 -9.621 -45.998 1.00 72.38 231 ILE A CA 1
ATOM 1845 C C . ILE A 1 231 ? -2.641 -11.112 -45.629 1.00 72.38 231 ILE A C 1
ATOM 1847 O O . ILE A 1 231 ? -3.667 -11.679 -45.241 1.00 72.38 231 ILE A O 1
ATOM 1851 N N . PRO A 1 232 ? -1.463 -11.759 -45.703 1.00 75.06 232 PRO A N 1
ATOM 1852 C CA . PRO A 1 232 ? -1.244 -13.071 -45.110 1.00 75.06 232 PRO A CA 1
ATOM 1853 C C . PRO A 1 232 ? -0.975 -12.952 -43.600 1.00 75.06 232 PRO A C 1
ATOM 1855 O O . PRO A 1 232 ? -0.131 -12.162 -43.174 1.00 75.06 232 PRO A O 1
ATOM 1858 N N . PHE A 1 233 ? -1.642 -13.780 -42.801 1.00 75.62 233 PHE A N 1
ATOM 1859 C CA . PHE A 1 233 ? -1.447 -13.894 -41.352 1.00 75.62 233 PHE A CA 1
ATOM 1860 C C . PHE A 1 233 ? -1.462 -15.367 -40.920 1.00 75.62 233 PHE A C 1
ATOM 1862 O O . PHE A 1 233 ? -1.872 -16.253 -41.677 1.00 75.62 233 PHE A O 1
ATOM 1869 N N . ILE A 1 234 ? -0.973 -15.655 -39.713 1.00 72.38 234 ILE A N 1
ATOM 1870 C CA . ILE A 1 234 ? -0.926 -17.024 -39.185 1.00 72.38 234 ILE A CA 1
ATOM 1871 C C . ILE A 1 234 ? -1.907 -17.138 -38.024 1.00 72.38 234 ILE A C 1
ATOM 1873 O O . ILE A 1 234 ? -1.809 -16.392 -37.053 1.00 72.38 234 ILE A O 1
ATOM 1877 N N . LEU A 1 235 ? -2.836 -18.089 -38.109 1.00 68.12 235 LEU A N 1
ATOM 1878 C CA . LEU A 1 235 ? -3.736 -18.388 -37.002 1.00 68.12 235 LEU A CA 1
ATOM 1879 C C . LEU A 1 235 ? -3.054 -19.332 -36.007 1.00 68.12 235 LEU A C 1
ATOM 1881 O O . LEU A 1 235 ? -2.423 -20.317 -36.406 1.00 68.12 235 LEU A O 1
ATOM 1885 N N . HIS A 1 236 ? -3.208 -19.060 -34.713 1.00 64.56 236 HIS A N 1
ATOM 1886 C CA . HIS A 1 236 ? -2.747 -19.944 -33.652 1.00 64.56 236 HIS A CA 1
ATOM 1887 C C . HIS A 1 236 ? -3.860 -20.204 -32.629 1.00 64.56 236 HIS A C 1
ATOM 1889 O O . HIS A 1 236 ? -4.409 -19.294 -32.013 1.00 64.56 236 HIS A O 1
ATOM 1895 N N . HIS A 1 237 ? -4.208 -21.479 -32.467 1.00 59.62 237 HIS A N 1
ATOM 1896 C CA . HIS A 1 237 ? -5.356 -21.926 -31.685 1.00 59.62 237 HIS A CA 1
ATOM 1897 C C . HIS A 1 237 ? -4.895 -22.446 -30.316 1.00 59.62 237 HIS A C 1
ATOM 1899 O O . HIS A 1 237 ? -4.071 -23.356 -30.254 1.00 59.62 237 HIS A O 1
ATOM 1905 N N . GLN A 1 238 ? -5.414 -21.882 -29.218 1.00 51.59 238 GLN A N 1
ATOM 1906 C CA . GLN A 1 238 ? -5.090 -22.310 -27.844 1.00 51.59 238 GLN A CA 1
ATOM 1907 C C . GLN A 1 238 ? -6.315 -22.784 -27.039 1.00 51.59 238 GLN A C 1
ATOM 1909 O O . GLN A 1 238 ? -6.330 -22.731 -25.808 1.00 51.59 238 GLN A O 1
ATOM 1914 N N . ILE A 1 239 ? -7.340 -23.320 -27.709 1.00 46.72 239 ILE A N 1
ATOM 1915 C CA . ILE A 1 239 ? -8.406 -24.050 -27.013 1.00 46.72 239 ILE A CA 1
ATOM 1916 C C . ILE A 1 239 ? -7.830 -25.389 -26.516 1.00 46.72 239 ILE A C 1
ATOM 1918 O O . ILE A 1 239 ? -7.240 -26.155 -27.275 1.00 46.72 239 ILE A O 1
ATOM 1922 N N . SER A 1 240 ? -7.930 -25.634 -25.208 1.00 39.28 240 SER A N 1
ATOM 1923 C CA . SER A 1 240 ? -7.178 -26.694 -24.526 1.00 39.28 240 SER A CA 1
ATOM 1924 C C . SER A 1 240 ? -7.631 -28.124 -24.875 1.00 39.28 240 SER A C 1
ATOM 1926 O O . SER A 1 240 ? -8.816 -28.397 -25.039 1.00 39.28 240 SER A O 1
ATOM 1928 N N . SER A 1 241 ? -6.657 -29.044 -24.813 1.00 39.12 241 SER A N 1
ATOM 1929 C CA . SER A 1 241 ? -6.778 -30.511 -24.690 1.00 39.12 241 SER A CA 1
ATOM 1930 C C . SER A 1 241 ? -7.171 -31.376 -25.903 1.00 39.12 241 SER A C 1
ATOM 1932 O O . SER A 1 241 ? -7.947 -32.306 -25.736 1.00 39.12 241 SER A O 1
ATOM 1934 N N . THR A 1 242 ? -6.483 -31.229 -27.048 1.00 35.09 242 THR A N 1
ATOM 1935 C CA . THR A 1 242 ? -6.070 -32.393 -27.882 1.00 35.09 242 THR A CA 1
ATOM 1936 C C . THR A 1 242 ? -4.860 -32.080 -28.785 1.00 35.09 242 THR A C 1
ATOM 1938 O O . THR A 1 242 ? -4.463 -30.927 -28.930 1.00 35.09 242 THR A O 1
ATOM 1941 N N . LYS A 1 243 ? -4.206 -33.108 -29.356 1.00 39.50 243 LYS A N 1
ATOM 1942 C CA . LYS A 1 243 ? -2.896 -33.020 -30.050 1.00 39.50 243 LYS A CA 1
ATOM 1943 C C . LYS A 1 243 ? -2.947 -32.421 -31.480 1.00 39.50 243 LYS A C 1
ATOM 1945 O O . LYS A 1 243 ? -2.514 -33.081 -32.421 1.00 39.50 243 LYS A O 1
ATOM 1950 N N . TYR A 1 244 ? -3.397 -31.177 -31.659 1.00 40.72 244 TYR A N 1
ATOM 1951 C CA . TYR A 1 244 ? -3.414 -30.511 -32.978 1.00 40.72 244 TYR A CA 1
ATOM 1952 C C . TYR A 1 244 ? -2.733 -29.130 -32.993 1.00 40.72 244 TYR A C 1
ATOM 1954 O O . TYR A 1 244 ? -3.378 -28.091 -33.062 1.00 40.72 244 TYR A O 1
ATOM 1962 N N . ASN A 1 245 ? -1.395 -29.118 -33.029 1.00 45.06 245 ASN A N 1
ATOM 1963 C CA . ASN A 1 245 ? -0.604 -27.915 -33.334 1.00 45.06 245 ASN A CA 1
ATOM 1964 C C . ASN A 1 245 ? -0.433 -27.744 -34.855 1.00 45.06 245 ASN A C 1
ATOM 1966 O O . ASN A 1 245 ? 0.655 -27.967 -35.393 1.00 45.06 245 ASN A O 1
ATOM 1970 N N . LYS A 1 246 ? -1.497 -27.350 -35.565 1.00 51.38 246 LYS A N 1
ATOM 1971 C CA . LYS A 1 246 ? -1.411 -26.993 -36.989 1.00 51.38 246 LYS A CA 1
ATOM 1972 C C . LYS A 1 246 ? -1.449 -25.471 -37.145 1.00 51.38 246 LYS A C 1
ATOM 1974 O O . LYS A 1 246 ? -2.425 -24.830 -36.777 1.00 51.38 246 LYS A O 1
ATOM 1979 N N . LYS A 1 247 ? -0.359 -24.889 -37.658 1.00 59.03 247 LYS A N 1
ATOM 1980 C CA . LYS A 1 247 ? -0.275 -23.454 -37.974 1.00 59.03 247 LYS A CA 1
ATOM 1981 C C . LYS A 1 247 ? -0.849 -23.220 -39.364 1.00 59.03 247 LYS A C 1
ATOM 1983 O O . LYS A 1 247 ? -0.128 -23.359 -40.354 1.00 59.03 247 LYS A O 1
ATOM 1988 N N . ASP A 1 248 ? -2.124 -22.868 -39.434 1.00 64.12 248 ASP A N 1
ATOM 1989 C CA . ASP A 1 248 ? -2.764 -22.560 -40.706 1.00 64.12 248 ASP A CA 1
ATOM 1990 C C . ASP A 1 248 ? -2.441 -21.113 -41.118 1.00 64.12 248 ASP A C 1
ATOM 1992 O O . ASP A 1 248 ? -2.707 -20.146 -40.398 1.00 64.12 248 ASP A O 1
ATOM 1996 N N . ARG A 1 249 ? -1.813 -20.974 -42.291 1.00 71.56 249 ARG A N 1
ATOM 1997 C CA . ARG A 1 249 ? -1.594 -19.680 -42.946 1.00 71.56 249 ARG A CA 1
ATOM 1998 C C . ARG A 1 249 ? -2.883 -19.283 -43.652 1.00 71.56 249 ARG A C 1
ATOM 2000 O O . ARG A 1 249 ? -3.338 -20.003 -44.539 1.00 71.56 249 ARG A O 1
ATOM 2007 N N . LEU A 1 250 ? -3.442 -18.144 -43.271 1.00 78.75 250 LEU A N 1
ATOM 2008 C CA . LEU A 1 250 ? -4.635 -17.567 -43.880 1.00 78.75 250 LEU A CA 1
ATOM 2009 C C . LEU A 1 250 ? -4.256 -16.279 -44.616 1.00 78.75 250 LEU A C 1
ATOM 2011 O O . LEU A 1 250 ? -3.230 -15.661 -44.336 1.00 78.75 250 LEU A O 1
ATOM 2015 N N . SER A 1 251 ? -5.082 -15.871 -45.575 1.00 77.81 251 SER A N 1
ATOM 2016 C CA . SER A 1 251 ? -4.937 -14.581 -46.248 1.00 77.81 251 SER A CA 1
ATOM 2017 C C . SER A 1 251 ? -6.303 -13.949 -46.457 1.00 77.81 251 SER A C 1
ATOM 2019 O O . SER A 1 251 ? -7.161 -14.559 -47.095 1.00 77.81 251 SER A O 1
ATOM 2021 N N . ALA A 1 252 ? -6.480 -12.733 -45.959 1.00 80.44 252 ALA A N 1
ATOM 2022 C CA . ALA A 1 252 ? -7.707 -11.950 -46.086 1.00 80.44 252 ALA A CA 1
ATOM 2023 C C . ALA A 1 252 ? -7.441 -10.664 -46.870 1.00 80.44 252 ALA A C 1
ATOM 2025 O O . ALA A 1 252 ? -6.287 -10.271 -47.022 1.00 80.44 252 ALA A O 1
ATOM 2026 N N . SER A 1 253 ? -8.489 -9.984 -47.337 1.00 79.31 253 SER A N 1
ATOM 2027 C CA . SER A 1 253 ? -8.336 -8.588 -47.763 1.00 79.31 253 SER A CA 1
ATOM 2028 C C . SER A 1 253 ? -7.960 -7.721 -46.561 1.00 79.31 253 SER A C 1
ATOM 2030 O O . SER A 1 253 ? -8.446 -7.957 -45.456 1.00 79.31 253 SER A O 1
ATOM 2032 N N . ASP A 1 254 ? -7.128 -6.708 -46.774 1.00 72.94 254 ASP A N 1
ATOM 2033 C CA . ASP A 1 254 ? -6.774 -5.710 -45.759 1.00 72.94 254 ASP A CA 1
ATOM 2034 C C . ASP A 1 254 ? -8.001 -5.009 -45.142 1.00 72.94 254 ASP A C 1
ATOM 2036 O O . ASP A 1 254 ? -8.087 -4.861 -43.930 1.00 72.94 254 ASP A O 1
ATOM 2040 N N . ILE A 1 255 ? -8.996 -4.687 -45.961 1.00 73.06 255 ILE A N 1
ATOM 2041 C CA . ILE A 1 255 ? -10.297 -4.104 -45.584 1.00 73.06 255 ILE A CA 1
ATOM 2042 C C . ILE A 1 255 ? -11.299 -5.072 -44.913 1.00 73.06 255 ILE A C 1
ATOM 2044 O O . ILE A 1 255 ? -12.496 -4.770 -44.854 1.00 73.06 255 ILE A O 1
ATOM 2048 N N . MET A 1 256 ? -10.883 -6.271 -44.487 1.00 80.19 256 MET A N 1
ATOM 2049 C CA . MET A 1 256 ? -11.782 -7.215 -43.808 1.00 80.19 256 MET A CA 1
ATOM 2050 C C . MET A 1 256 ? -11.903 -6.880 -42.319 1.00 80.19 256 MET A C 1
ATOM 2052 O O . MET A 1 256 ? -10.896 -6.654 -41.658 1.00 80.19 256 MET A O 1
ATOM 2056 N N . ILE A 1 257 ? -13.127 -6.870 -41.791 1.00 79.12 257 ILE A N 1
ATOM 2057 C CA . ILE A 1 257 ? -13.415 -6.531 -40.389 1.00 79.12 257 ILE A CA 1
ATOM 2058 C C . ILE A 1 257 ? -13.081 -7.714 -39.467 1.00 79.12 257 ILE A C 1
ATOM 2060 O O . ILE A 1 257 ? -13.399 -8.862 -39.788 1.00 79.12 257 ILE A O 1
ATOM 2064 N N . VAL A 1 258 ? -12.488 -7.438 -38.301 1.00 81.75 258 VAL A N 1
ATOM 2065 C CA . VAL A 1 258 ? -12.083 -8.430 -37.285 1.00 81.75 258 VAL A CA 1
ATOM 2066 C C . VAL A 1 258 ? -13.226 -9.379 -36.912 1.00 81.75 258 VAL A C 1
ATOM 2068 O O . VAL A 1 258 ? -13.015 -10.592 -36.883 1.00 81.75 258 VAL A O 1
ATOM 2071 N N . ARG A 1 259 ? -14.456 -8.877 -36.725 1.00 79.44 259 ARG A N 1
ATOM 2072 C CA . ARG A 1 259 ? -15.646 -9.710 -36.463 1.00 79.44 259 ARG A CA 1
ATOM 2073 C C . ARG A 1 259 ? -15.847 -10.828 -37.500 1.00 79.44 259 ARG A C 1
ATOM 2075 O O . ARG A 1 259 ? -16.013 -11.984 -37.122 1.00 79.44 259 ARG A O 1
ATOM 2082 N N . LYS A 1 260 ? -15.733 -10.514 -38.798 1.00 79.25 260 LYS A N 1
ATOM 2083 C CA . LYS A 1 260 ? -15.861 -11.493 -39.901 1.00 79.25 260 LYS A CA 1
ATOM 2084 C C . LYS A 1 260 ? -14.724 -12.520 -39.913 1.00 79.25 260 LYS A C 1
ATOM 2086 O O . LYS A 1 260 ? -14.918 -13.649 -40.356 1.00 79.25 260 LYS A O 1
ATOM 2091 N N . VAL A 1 261 ? -13.545 -12.160 -39.398 1.00 79.31 261 VAL A N 1
ATOM 2092 C CA . VAL A 1 261 ? -12.435 -13.105 -39.199 1.00 79.31 261 VAL A CA 1
ATOM 2093 C C . VAL A 1 261 ? -12.768 -14.095 -38.075 1.00 79.31 261 VAL A C 1
ATOM 2095 O O . VAL A 1 261 ? -12.536 -15.290 -38.246 1.00 79.31 261 VAL A O 1
ATOM 2098 N N . ILE A 1 262 ? -13.352 -13.630 -36.962 1.00 75.25 262 ILE A N 1
ATOM 2099 C CA . ILE A 1 262 ? -13.758 -14.484 -35.827 1.00 75.25 262 ILE A CA 1
ATOM 2100 C C . ILE A 1 262 ? -14.893 -15.439 -36.221 1.00 75.25 262 ILE A C 1
ATOM 2102 O O . ILE A 1 262 ? -14.806 -16.625 -35.909 1.00 75.25 262 ILE A O 1
ATOM 2106 N N . GLU A 1 263 ? -15.906 -14.960 -36.949 1.00 75.06 263 GLU A N 1
ATOM 2107 C CA . GLU A 1 263 ? -17.002 -15.787 -37.487 1.00 75.06 263 GLU A CA 1
ATOM 2108 C C . GLU A 1 263 ? -16.461 -16.984 -38.295 1.00 75.06 263 GLU A C 1
ATOM 2110 O O . GLU A 1 263 ? -16.730 -18.139 -37.959 1.00 75.06 263 GLU A O 1
ATOM 2115 N N . TYR A 1 264 ? -15.587 -16.726 -39.275 1.00 77.56 264 TYR A N 1
ATOM 2116 C CA . TYR A 1 264 ? -14.955 -17.767 -40.096 1.00 77.56 264 TYR A CA 1
ATOM 2117 C C . TYR A 1 264 ? -14.118 -18.772 -39.281 1.00 77.56 264 TYR A C 1
ATOM 2119 O O . TYR A 1 264 ? -14.104 -19.974 -39.562 1.00 77.56 264 TYR A O 1
ATOM 2127 N N . ILE A 1 265 ? -13.400 -18.294 -38.260 1.00 72.62 265 ILE A N 1
ATOM 2128 C CA . ILE A 1 265 ? -12.626 -19.145 -37.344 1.00 72.62 265 ILE A CA 1
ATOM 2129 C C . ILE A 1 265 ? -13.560 -20.070 -36.549 1.00 72.62 265 ILE A C 1
ATOM 2131 O O . ILE A 1 265 ? -13.277 -21.264 -36.412 1.00 72.62 265 ILE A O 1
ATOM 2135 N N . TYR A 1 266 ? -14.662 -19.528 -36.029 1.00 68.50 266 TYR A N 1
ATOM 2136 C CA . TYR A 1 266 ? -15.627 -20.261 -35.216 1.00 68.50 266 TYR A CA 1
ATOM 2137 C C . TYR A 1 266 ? -16.292 -21.394 -36.008 1.00 68.50 266 TYR A C 1
ATOM 2139 O O . TYR A 1 266 ? -16.268 -22.550 -35.574 1.00 68.50 266 TYR A O 1
ATOM 2147 N N . GLU A 1 267 ? -16.787 -21.086 -37.209 1.00 70.44 267 GLU A N 1
ATOM 2148 C CA . GLU A 1 267 ? -17.346 -22.067 -38.145 1.00 70.44 267 GLU A CA 1
ATOM 2149 C C . GLU A 1 267 ? -16.353 -23.183 -38.472 1.00 70.44 267 GLU A C 1
ATOM 2151 O O . GLU A 1 267 ? -16.677 -24.371 -38.388 1.00 70.44 267 GLU A O 1
ATOM 2156 N N . ARG A 1 268 ? -15.119 -22.813 -38.832 1.00 69.19 268 ARG A N 1
ATOM 2157 C CA . ARG A 1 268 ? -14.157 -23.768 -39.381 1.00 69.19 268 ARG A CA 1
ATOM 2158 C C . ARG A 1 268 ? -13.532 -24.685 -38.334 1.00 69.19 268 ARG A C 1
ATOM 2160 O O . ARG A 1 268 ? -13.276 -25.847 -38.654 1.00 69.19 268 ARG A O 1
ATOM 2167 N N . TYR A 1 269 ? -13.279 -24.193 -37.122 1.00 64.94 269 TYR A N 1
ATOM 2168 C CA . TYR A 1 269 ? -12.512 -24.931 -36.110 1.00 64.94 269 TYR A CA 1
ATOM 2169 C C . TYR A 1 269 ? -13.336 -25.331 -34.878 1.00 64.94 269 TYR A C 1
ATOM 2171 O O . TYR A 1 269 ? -13.128 -26.425 -34.363 1.00 64.94 269 TYR A O 1
ATOM 2179 N N . VAL A 1 270 ? -14.301 -24.521 -34.426 1.00 61.09 270 VAL A N 1
ATOM 2180 C CA . VAL A 1 270 ? -15.035 -24.795 -33.171 1.00 61.09 270 VAL A CA 1
ATOM 2181 C C . VAL A 1 270 ? -16.256 -25.688 -33.404 1.00 61.09 270 VAL A C 1
ATOM 2183 O O . VAL A 1 270 ? -16.441 -26.674 -32.688 1.00 61.09 270 VAL A O 1
ATOM 2186 N N . LEU A 1 271 ? -17.068 -25.396 -34.425 1.00 61.31 271 LEU A N 1
ATOM 2187 C CA . LEU A 1 271 ? -18.264 -26.193 -34.740 1.00 61.31 271 LEU A CA 1
ATOM 2188 C C . LEU A 1 271 ? -17.918 -27.607 -35.250 1.00 61.31 271 LEU A C 1
ATOM 2190 O O . LEU A 1 271 ? -18.582 -28.580 -34.884 1.00 61.31 271 LEU A O 1
ATOM 2194 N N . ASN A 1 272 ? -16.838 -27.747 -36.024 1.00 57.62 272 ASN A N 1
ATOM 2195 C CA . ASN A 1 272 ? -16.390 -29.044 -36.546 1.00 57.62 272 ASN A CA 1
ATOM 2196 C C . ASN A 1 272 ? -15.853 -29.993 -35.453 1.00 57.62 272 ASN A C 1
ATOM 2198 O O . ASN A 1 272 ? -16.097 -31.198 -35.530 1.00 57.62 272 ASN A O 1
ATOM 2202 N N . GLU A 1 273 ? -15.179 -29.487 -34.409 1.00 56.56 273 GLU A N 1
ATOM 2203 C CA . GLU A 1 273 ? -14.756 -30.321 -33.268 1.00 56.56 273 GLU A CA 1
ATOM 2204 C C . GLU A 1 273 ? -15.960 -30.867 -32.479 1.00 56.56 273 GLU A C 1
ATOM 2206 O O . GLU A 1 273 ? -15.965 -32.034 -32.079 1.00 56.56 273 GLU A O 1
ATOM 2211 N N . GLN A 1 274 ? -17.013 -30.061 -32.295 1.00 54.72 274 GLN A N 1
ATOM 2212 C CA . GLN A 1 274 ? -18.218 -30.478 -31.568 1.00 54.72 274 GLN A CA 1
ATOM 2213 C C . GLN A 1 274 ? -18.990 -31.586 -32.300 1.00 54.72 274 GLN A C 1
ATOM 2215 O O . GLN A 1 274 ? -19.421 -32.552 -31.668 1.00 54.72 274 GLN A O 1
ATOM 2220 N N . GLN A 1 275 ? -19.109 -31.499 -33.629 1.00 56.72 275 GLN A N 1
ATOM 2221 C CA . GLN A 1 275 ? -19.754 -32.546 -34.432 1.00 56.72 275 GLN A CA 1
ATOM 2222 C C . GLN A 1 275 ? -18.974 -33.871 -34.387 1.00 56.72 275 GLN A C 1
ATOM 2224 O O . GLN A 1 275 ? -19.581 -34.936 -34.257 1.00 56.72 275 GLN A O 1
ATOM 2229 N N . GLN A 1 276 ? -17.636 -33.827 -34.405 1.00 55.25 276 GLN A N 1
ATOM 2230 C CA . GLN A 1 276 ? -16.806 -35.033 -34.271 1.00 55.25 276 GLN A CA 1
ATOM 2231 C C . GLN A 1 276 ? -16.942 -35.690 -32.886 1.00 55.25 276 GLN A C 1
ATOM 2233 O O . GLN A 1 276 ? -17.015 -36.917 -32.794 1.00 55.25 276 GLN A O 1
ATOM 2238 N N . GLN A 1 277 ? -17.041 -34.902 -31.809 1.00 54.66 277 GLN A N 1
ATOM 2239 C CA . GLN A 1 277 ? -17.258 -35.437 -30.457 1.00 54.66 277 GLN A CA 1
ATOM 2240 C C . GLN A 1 277 ? -18.659 -36.050 -30.284 1.00 54.66 277 GLN A C 1
ATOM 2242 O O . GLN A 1 277 ? -18.785 -37.113 -29.673 1.00 54.66 277 GLN A O 1
ATOM 2247 N N . GLN A 1 278 ? -19.703 -35.452 -30.871 1.00 55.00 278 GLN A N 1
ATOM 2248 C CA . GLN A 1 278 ? -21.054 -36.029 -30.852 1.00 55.00 278 GLN A CA 1
ATOM 2249 C C . GLN A 1 278 ? -21.141 -37.346 -31.641 1.00 55.00 278 GLN A C 1
ATOM 2251 O O . GLN A 1 278 ? -21.752 -38.300 -31.157 1.00 55.00 278 GLN A O 1
ATOM 2256 N N . GLN A 1 279 ? -20.480 -37.452 -32.800 1.00 55.78 279 GLN A N 1
ATOM 2257 C CA . GLN A 1 279 ? -20.424 -38.712 -33.556 1.00 55.78 279 GLN A CA 1
ATOM 2258 C C . GLN A 1 279 ? -19.690 -39.825 -32.787 1.00 55.78 279 GLN A C 1
ATOM 2260 O O . GLN A 1 279 ? -20.144 -40.970 -32.792 1.00 55.78 279 GLN A O 1
ATOM 2265 N N . GLN A 1 280 ? -18.613 -39.505 -32.057 1.00 56.28 280 GLN A N 1
ATOM 2266 C CA . GLN A 1 280 ? -17.931 -40.483 -31.196 1.00 56.28 280 GLN A CA 1
ATOM 2267 C C . GLN A 1 280 ? -18.800 -40.942 -30.012 1.00 56.28 280 GLN A C 1
ATOM 2269 O O . GLN A 1 280 ? -18.809 -42.132 -29.692 1.00 56.28 280 GLN A O 1
ATOM 2274 N N . GLN A 1 281 ? -19.580 -40.047 -29.393 1.00 54.50 281 GLN A N 1
ATOM 2275 C CA . GLN A 1 281 ? -20.520 -40.432 -28.332 1.00 54.50 281 GLN A CA 1
ATOM 2276 C C . GLN A 1 281 ? -21.686 -41.285 -28.858 1.00 54.50 281 GLN A C 1
ATOM 2278 O O . GLN A 1 281 ? -22.047 -42.272 -28.217 1.00 54.50 281 GLN A O 1
ATOM 2283 N N . GLN A 1 282 ? -22.229 -40.983 -30.043 1.00 55.75 282 GLN A N 1
ATOM 2284 C CA . GLN A 1 282 ? -23.268 -41.817 -30.662 1.00 55.75 282 GLN A CA 1
ATOM 2285 C C . GLN A 1 282 ? -22.753 -43.216 -31.034 1.00 55.75 282 GLN A C 1
ATOM 2287 O O . GLN A 1 282 ? -23.450 -44.199 -30.785 1.00 55.75 282 GLN A O 1
ATOM 2292 N N . GLN A 1 283 ? -21.519 -43.347 -31.536 1.00 55.28 283 GLN A N 1
ATOM 2293 C CA . GLN A 1 283 ? -20.916 -44.665 -31.790 1.00 55.28 283 GLN A CA 1
ATOM 2294 C C . GLN A 1 283 ? -20.680 -45.466 -30.497 1.00 55.28 283 GLN A C 1
ATOM 2296 O O . GLN A 1 283 ? -20.906 -46.679 -30.478 1.00 55.28 283 GLN A O 1
ATOM 2301 N N . GLN A 1 284 ? -20.303 -44.818 -29.388 1.00 55.97 284 GLN A N 1
ATOM 2302 C CA . GLN A 1 284 ? -20.199 -45.496 -28.087 1.00 55.97 284 GLN A CA 1
ATOM 2303 C C . GLN A 1 284 ? -21.566 -45.927 -27.528 1.00 55.97 284 GLN A C 1
ATOM 2305 O O . GLN A 1 284 ? -21.681 -47.037 -27.005 1.00 55.97 284 GLN A O 1
ATOM 2310 N N . GLN A 1 285 ? -22.622 -45.123 -27.694 1.00 54.50 285 GLN A N 1
ATOM 2311 C CA . GLN A 1 285 ? -23.979 -45.508 -27.282 1.00 54.50 285 GLN A CA 1
ATOM 2312 C C . GLN A 1 285 ? -24.564 -46.636 -28.147 1.00 54.50 285 GLN A C 1
ATOM 2314 O O . GLN A 1 285 ? -25.153 -47.569 -27.602 1.00 54.50 285 GLN A O 1
ATOM 2319 N N . GLN A 1 286 ? -24.339 -46.631 -29.467 1.00 55.47 286 GLN A N 1
ATOM 2320 C CA . GLN A 1 286 ? -24.737 -47.745 -30.342 1.00 55.47 286 GLN A CA 1
ATOM 2321 C C . GLN A 1 286 ? -23.994 -49.044 -29.992 1.00 55.47 286 GLN A C 1
ATOM 2323 O O . GLN A 1 286 ? -24.602 -50.115 -29.988 1.00 55.47 286 GLN A O 1
ATOM 2328 N N . SER A 1 287 ? -22.716 -48.953 -29.605 1.00 53.19 287 SER A N 1
ATOM 2329 C CA . SER A 1 287 ? -21.930 -50.102 -29.128 1.00 53.19 287 SER A CA 1
ATOM 2330 C C . SER A 1 287 ? -22.513 -50.722 -27.847 1.00 53.19 287 SER A C 1
ATOM 2332 O O . SER A 1 287 ? -22.538 -51.943 -27.705 1.00 53.19 287 SER A O 1
ATOM 2334 N N . GLN A 1 288 ? -23.022 -49.898 -26.922 1.00 55.34 288 GLN A N 1
ATOM 2335 C CA . GLN A 1 288 ? -23.661 -50.372 -25.686 1.00 55.34 288 GLN A CA 1
ATOM 2336 C C . GLN A 1 288 ? -25.085 -50.907 -25.919 1.00 55.34 288 GLN A C 1
ATOM 2338 O O . GLN A 1 288 ? -25.464 -51.914 -25.320 1.00 55.34 288 GLN A O 1
ATOM 2343 N N . GLN A 1 289 ? -25.861 -50.309 -26.831 1.00 53.19 289 GLN A N 1
ATOM 2344 C CA . GLN A 1 289 ? -27.196 -50.813 -27.179 1.00 53.19 289 GLN A CA 1
ATOM 2345 C C . GLN A 1 289 ? -27.146 -52.149 -27.939 1.00 53.19 289 GLN A C 1
ATOM 2347 O O . GLN A 1 289 ? -27.967 -53.026 -27.669 1.00 53.19 289 GLN A O 1
ATOM 2352 N N . GLN A 1 290 ? -26.149 -52.373 -28.805 1.00 52.50 290 GLN A N 1
ATOM 2353 C CA . GLN A 1 290 ? -25.969 -53.673 -29.470 1.00 52.50 290 GLN A CA 1
ATOM 2354 C C . GLN A 1 290 ? -25.599 -54.810 -28.501 1.00 52.50 290 GLN A C 1
ATOM 2356 O O . GLN A 1 290 ? -25.951 -55.958 -28.764 1.00 52.50 290 GLN A O 1
ATOM 2361 N N . GLN A 1 291 ? -24.967 -54.516 -27.357 1.00 52.53 291 GLN A N 1
ATOM 2362 C CA . GLN A 1 291 ? -24.724 -55.522 -26.312 1.00 52.53 291 GLN A CA 1
ATOM 2363 C C . GLN A 1 291 ? -25.961 -55.817 -25.445 1.00 52.53 291 GLN A C 1
ATOM 2365 O O . GLN A 1 291 ? -26.072 -56.922 -24.921 1.00 52.53 291 GLN A O 1
ATOM 2370 N N . GLN A 1 292 ? -26.921 -54.891 -25.331 1.00 50.50 292 GLN A N 1
ATOM 2371 C CA . GLN A 1 292 ? -28.186 -55.145 -24.622 1.00 50.50 292 GLN A CA 1
ATOM 2372 C C . GLN A 1 292 ? -29.262 -55.803 -25.505 1.00 50.50 292 GLN A C 1
ATOM 2374 O O . GLN A 1 292 ? -30.095 -56.548 -24.993 1.00 50.50 292 GLN A O 1
ATOM 2379 N N . GLN A 1 293 ? -29.230 -55.615 -26.829 1.00 48.91 293 GLN A N 1
ATOM 2380 C CA . GLN A 1 293 ? -30.217 -56.217 -27.742 1.00 48.91 293 GLN A CA 1
ATOM 2381 C C . GLN A 1 293 ? -29.956 -57.693 -28.104 1.00 48.91 293 GLN A C 1
ATOM 2383 O O . GLN A 1 293 ? -30.827 -58.332 -28.688 1.00 48.91 293 GLN A O 1
ATOM 2388 N N . GLN A 1 294 ? -28.822 -58.290 -27.714 1.00 48.91 294 GLN A N 1
ATOM 2389 C CA . GLN A 1 294 ? -28.564 -59.723 -27.946 1.00 48.91 294 GLN A CA 1
ATOM 2390 C C . GLN A 1 294 ? -29.225 -60.679 -26.927 1.00 48.91 294 GLN A C 1
ATOM 2392 O O . GLN A 1 294 ? -29.074 -61.890 -27.067 1.00 48.91 294 GLN A O 1
ATOM 2397 N N . GLN A 1 295 ? -29.986 -60.182 -25.939 1.00 48.28 295 GLN A N 1
ATOM 2398 C CA . GLN A 1 295 ? -30.690 -61.024 -24.949 1.00 48.28 295 GLN A CA 1
ATOM 2399 C C . GLN A 1 295 ? -32.226 -61.062 -25.062 1.00 48.28 295 GLN A C 1
ATOM 2401 O O . GLN A 1 295 ? -32.866 -61.739 -24.261 1.00 48.28 295 GLN A O 1
ATOM 2406 N N . GLN A 1 296 ? -32.836 -60.430 -26.071 1.00 42.53 296 GLN A N 1
ATOM 2407 C CA . GLN A 1 296 ? -34.249 -60.669 -26.411 1.00 42.53 296 GLN A CA 1
ATOM 2408 C C . GLN A 1 296 ? -34.405 -60.965 -27.902 1.00 42.53 296 GLN A C 1
ATOM 2410 O O . GLN A 1 296 ? -34.584 -60.081 -28.735 1.00 42.53 296 GLN A O 1
ATOM 2415 N N . GLN A 1 297 ? -34.322 -62.254 -28.227 1.00 40.34 297 GLN A N 1
ATOM 2416 C CA . GLN A 1 297 ? -34.599 -62.788 -29.555 1.00 40.34 297 GLN A CA 1
ATOM 2417 C C . GLN A 1 297 ? -36.049 -63.296 -29.643 1.00 40.34 297 GLN A C 1
ATOM 2419 O O . GLN A 1 297 ? -36.534 -63.904 -28.695 1.00 40.34 297 GLN A O 1
ATOM 2424 N N . GLN A 1 298 ? -36.653 -63.144 -30.831 1.00 36.06 298 GLN A N 1
ATOM 2425 C CA . GLN A 1 298 ? -37.850 -63.860 -31.323 1.00 36.06 298 GLN A CA 1
ATOM 2426 C C . GLN A 1 298 ? -39.174 -63.493 -30.604 1.00 36.06 298 GLN A C 1
ATOM 2428 O O . GLN A 1 298 ? -39.463 -63.936 -29.502 1.00 36.06 298 GLN A O 1
ATOM 2433 N N . ASN A 1 299 ? -40.061 -62.704 -31.221 1.00 33.12 299 ASN A N 1
ATOM 2434 C CA . ASN A 1 299 ? -40.854 -63.161 -32.369 1.00 33.12 299 ASN A CA 1
ATOM 2435 C C . ASN A 1 299 ? -41.444 -62.021 -33.227 1.00 33.12 299 ASN A C 1
ATOM 2437 O O . ASN A 1 299 ? -41.965 -61.070 -32.664 1.00 33.12 299 ASN A O 1
ATOM 2441 N N . LEU A 1 300 ? -41.436 -62.246 -34.554 1.00 31.38 300 LEU A N 1
ATOM 2442 C CA . LEU A 1 300 ? -42.340 -61.775 -35.633 1.00 31.38 300 LEU A CA 1
ATOM 2443 C C . LEU A 1 300 ? -42.748 -60.272 -35.700 1.00 31.38 300 LEU A C 1
ATOM 2445 O O . LEU A 1 300 ? -43.085 -59.647 -34.711 1.00 31.38 300 LEU A O 1
ATOM 2449 N N . SER A 1 301 ? -42.840 -59.626 -36.869 1.00 29.98 301 SER A N 1
ATOM 2450 C CA . SER A 1 301 ? -42.777 -60.103 -38.266 1.00 29.98 301 SER A CA 1
ATOM 2451 C C . SER A 1 301 ? -42.400 -58.969 -39.238 1.00 29.98 301 SER A C 1
ATOM 2453 O O . SER A 1 301 ? -42.487 -57.790 -38.907 1.00 29.98 301 SER A O 1
ATOM 2455 N N . THR A 1 302 ? -41.975 -59.338 -40.446 1.00 30.97 302 THR A N 1
ATOM 2456 C CA . THR A 1 302 ? -41.397 -58.471 -41.485 1.00 30.97 302 THR A CA 1
ATOM 2457 C C . THR A 1 302 ? -42.416 -57.682 -42.320 1.00 30.97 302 THR A C 1
ATOM 2459 O O . THR A 1 302 ? -43.401 -58.238 -42.796 1.00 30.97 302 THR A O 1
ATOM 2462 N N . ALA A 1 303 ? -42.096 -56.416 -42.617 1.00 29.09 303 ALA A N 1
ATOM 2463 C CA . ALA A 1 303 ? -42.665 -55.640 -43.725 1.00 29.09 303 ALA A CA 1
ATOM 2464 C C . ALA A 1 303 ? -41.596 -54.691 -44.308 1.00 29.09 303 ALA A C 1
ATOM 2466 O O . ALA A 1 303 ? -40.730 -54.205 -43.579 1.00 29.09 303 ALA A O 1
ATOM 2467 N N . THR A 1 304 ? -41.618 -54.479 -45.626 1.00 30.23 304 THR A N 1
ATOM 2468 C CA . THR A 1 304 ? -40.469 -53.960 -46.395 1.00 30.23 304 THR A CA 1
ATOM 2469 C C . THR A 1 304 ? -40.554 -52.456 -46.690 1.00 30.23 304 THR A C 1
ATOM 2471 O O . THR A 1 304 ? -41.636 -51.897 -46.832 1.00 30.23 304 THR A O 1
ATOM 2474 N N . ALA A 1 305 ? -39.377 -51.832 -46.793 1.00 29.64 305 ALA A N 1
ATOM 2475 C CA . ALA A 1 305 ? -39.101 -50.404 -46.955 1.00 29.64 305 ALA A CA 1
ATOM 2476 C C . ALA A 1 305 ? -40.015 -49.593 -47.900 1.00 29.64 305 ALA A C 1
ATOM 2478 O O . ALA A 1 305 ? -40.285 -49.991 -49.033 1.00 29.64 305 ALA A O 1
ATOM 2479 N N . GLY A 1 306 ? -40.344 -48.372 -47.463 1.00 28.31 306 GLY A N 1
ATOM 2480 C CA . GLY A 1 306 ? -40.850 -47.284 -48.302 1.00 28.31 306 GLY A CA 1
ATOM 2481 C C . GLY A 1 306 ? -39.917 -46.069 -48.253 1.00 28.31 306 GLY A C 1
ATOM 2482 O O . GLY A 1 306 ? -39.467 -45.678 -47.177 1.00 28.31 306 GLY A O 1
ATOM 2483 N N . ASN A 1 307 ? -39.635 -45.470 -49.412 1.00 30.92 307 ASN A N 1
ATOM 2484 C CA . ASN A 1 307 ? -38.930 -44.189 -49.509 1.00 30.92 307 ASN A CA 1
ATOM 2485 C C . ASN A 1 307 ? -39.875 -43.037 -49.135 1.00 30.92 307 ASN A C 1
ATOM 2487 O O . ASN A 1 307 ? -40.974 -42.948 -49.678 1.00 30.92 307 ASN A O 1
ATOM 2491 N N . GLY A 1 308 ? -39.418 -42.124 -48.275 1.00 27.67 308 GLY A N 1
ATOM 2492 C CA . GLY A 1 308 ? -40.138 -40.903 -47.906 1.00 27.67 308 GLY A CA 1
ATOM 2493 C C . GLY A 1 308 ? -39.220 -39.687 -47.960 1.00 27.67 308 GLY A C 1
ATOM 2494 O O . GLY A 1 308 ? -38.338 -39.537 -47.119 1.00 27.67 308 GLY A O 1
ATOM 2495 N N . ILE A 1 309 ? -39.427 -38.823 -48.954 1.00 29.56 309 ILE A N 1
ATOM 2496 C CA . ILE A 1 309 ? -38.791 -37.503 -49.036 1.00 29.56 309 ILE A CA 1
ATOM 2497 C C . ILE A 1 309 ? -39.498 -36.591 -48.031 1.00 29.56 309 ILE A C 1
ATOM 2499 O O . ILE A 1 309 ? -40.698 -36.371 -48.169 1.00 29.56 309 ILE A O 1
ATOM 2503 N N . ASN A 1 310 ? -38.764 -36.024 -47.072 1.00 29.75 310 ASN A N 1
ATOM 2504 C CA . ASN A 1 310 ? -39.265 -34.942 -46.224 1.00 29.75 310 ASN A CA 1
ATOM 2505 C C . ASN A 1 310 ? -38.476 -33.661 -46.497 1.00 29.75 310 ASN A C 1
ATOM 2507 O O . ASN A 1 310 ? -37.284 -33.574 -46.211 1.00 29.75 310 ASN A O 1
ATOM 2511 N N . GLN A 1 311 ? -39.172 -32.663 -47.038 1.00 35.16 311 GLN A N 1
ATOM 2512 C CA . GLN A 1 311 ? -38.711 -31.281 -47.098 1.00 35.16 311 GLN A CA 1
ATOM 2513 C C . GLN A 1 311 ? -38.835 -30.662 -45.701 1.00 35.16 311 GLN A C 1
ATOM 2515 O O . GLN A 1 311 ? -39.949 -30.543 -45.192 1.00 35.16 311 GLN A O 1
ATOM 2520 N N . GLN A 1 312 ? -37.721 -30.251 -45.093 1.00 33.16 312 GLN A N 1
ATOM 2521 C CA . GLN A 1 312 ? -37.727 -29.366 -43.920 1.00 33.16 312 GLN A CA 1
ATOM 2522 C C . GLN A 1 312 ? -36.385 -28.624 -43.749 1.00 33.16 312 GLN A C 1
ATOM 2524 O O . GLN A 1 312 ? -35.809 -28.594 -42.667 1.00 33.16 312 GLN A O 1
ATOM 2529 N N . ASP A 1 313 ? -35.908 -27.983 -44.819 1.00 37.38 313 ASP A N 1
ATOM 2530 C CA . ASP A 1 313 ? -34.812 -27.006 -44.758 1.00 37.38 313 ASP A CA 1
ATOM 2531 C C . ASP A 1 313 ? -35.342 -25.607 -45.093 1.00 37.38 313 ASP A C 1
ATOM 2533 O O . ASP A 1 313 ? -36.114 -25.433 -46.036 1.00 37.38 313 ASP A O 1
ATOM 2537 N N . GLY A 1 314 ? -34.973 -24.621 -44.269 1.00 32.84 314 GLY A N 1
ATOM 2538 C CA . GLY A 1 314 ? -35.439 -23.231 -44.384 1.00 32.84 314 GLY A CA 1
ATOM 2539 C C . GLY A 1 314 ? -35.391 -22.434 -43.074 1.00 32.84 314 GLY A C 1
ATOM 2540 O O . GLY A 1 314 ? -35.025 -21.266 -43.088 1.00 32.84 314 GLY A O 1
ATOM 2541 N N . ASN A 1 315 ? -35.667 -23.067 -41.925 1.00 35.66 315 ASN A N 1
ATOM 2542 C CA . ASN A 1 315 ? -35.482 -22.448 -40.594 1.00 35.66 315 ASN A CA 1
ATOM 2543 C C . ASN A 1 315 ? -34.107 -22.752 -39.964 1.00 35.66 315 ASN A C 1
ATOM 2545 O O . ASN A 1 315 ? -33.716 -22.120 -38.983 1.00 35.66 315 ASN A O 1
ATOM 2549 N N . SER A 1 316 ? -33.373 -23.719 -40.518 1.00 42.69 316 SER A N 1
ATOM 2550 C CA . SER A 1 316 ? -32.089 -24.222 -40.021 1.00 42.69 316 SER A CA 1
ATOM 2551 C C . SER A 1 316 ? -30.929 -23.233 -40.217 1.00 42.69 316 SER A C 1
ATOM 2553 O O . SER A 1 316 ? -30.066 -23.130 -39.345 1.00 42.69 316 SER A O 1
ATOM 2555 N N . GLU A 1 317 ? -30.902 -22.480 -41.321 1.00 41.31 317 GLU A N 1
ATOM 2556 C CA . GLU A 1 317 ? -29.807 -21.545 -41.634 1.00 41.31 317 GLU A CA 1
ATOM 2557 C C . GLU A 1 317 ? -29.922 -20.216 -40.874 1.00 41.31 317 GLU A C 1
ATOM 2559 O O . GLU A 1 317 ? -28.955 -19.801 -40.238 1.00 41.31 317 GLU A O 1
ATOM 2564 N N . GLN A 1 318 ? -31.111 -19.604 -40.812 1.00 43.03 318 GLN A N 1
ATOM 2565 C CA . GLN A 1 318 ? -31.310 -18.354 -40.061 1.00 43.03 318 GLN A CA 1
ATOM 2566 C C . GLN A 1 318 ? -31.098 -18.532 -38.547 1.00 43.03 318 GLN A C 1
ATOM 2568 O O . GLN A 1 318 ? -30.549 -17.645 -37.889 1.00 43.03 318 GLN A O 1
ATOM 2573 N N . GLN A 1 319 ? -31.460 -19.691 -37.974 1.00 45.78 319 GLN A N 1
ATOM 2574 C CA . GLN A 1 319 ? -31.093 -20.000 -36.587 1.00 45.78 319 GLN A CA 1
ATOM 2575 C C . GLN A 1 319 ? -29.573 -20.135 -36.420 1.00 45.78 319 GLN A C 1
ATOM 2577 O O . GLN A 1 319 ? -29.030 -19.518 -35.500 1.00 45.78 319 GLN A O 1
ATOM 2582 N N . ARG A 1 320 ? -28.879 -20.844 -37.328 1.00 47.69 320 ARG A N 1
ATOM 2583 C CA . ARG A 1 320 ? -27.409 -20.973 -37.310 1.00 47.69 320 ARG A CA 1
ATOM 2584 C C . ARG A 1 320 ? -26.700 -19.624 -37.372 1.00 47.69 320 ARG A C 1
ATOM 2586 O O . ARG A 1 320 ? -25.841 -19.385 -36.530 1.00 47.69 320 ARG A O 1
ATOM 2593 N N . GLU A 1 321 ? -27.064 -18.737 -38.297 1.00 48.22 321 GLU A N 1
ATOM 2594 C CA . GLU A 1 321 ? -26.470 -17.392 -38.367 1.00 48.22 321 GLU A CA 1
ATOM 2595 C C . GLU A 1 321 ? -26.719 -16.598 -37.074 1.00 48.22 321 GLU A C 1
ATOM 2597 O O . GLU A 1 321 ? -25.807 -15.950 -36.553 1.00 48.22 321 GLU A O 1
ATOM 2602 N N . SER A 1 322 ? -27.918 -16.714 -36.485 1.00 50.91 322 SER A N 1
ATOM 2603 C CA . SER A 1 322 ? -28.232 -16.059 -35.208 1.00 50.91 322 SER A CA 1
ATOM 2604 C C . SER A 1 322 ? -27.407 -16.599 -34.031 1.00 50.91 322 SER A C 1
ATOM 2606 O O . SER A 1 322 ? -27.054 -15.837 -33.130 1.00 50.91 322 SER A O 1
ATOM 2608 N N . ASP A 1 323 ? -27.076 -17.892 -34.022 1.00 47.78 323 ASP A N 1
ATOM 2609 C CA . ASP A 1 323 ? -26.325 -18.534 -32.938 1.00 47.78 323 ASP A CA 1
ATOM 2610 C C . ASP A 1 323 ? -24.806 -18.376 -33.105 1.00 47.78 323 ASP A C 1
ATOM 2612 O O . ASP A 1 323 ? -24.089 -18.210 -32.112 1.00 47.78 323 ASP A O 1
ATOM 2616 N N . ILE A 1 324 ? -24.311 -18.300 -34.345 1.00 53.44 324 ILE A N 1
ATOM 2617 C CA . ILE A 1 324 ? -22.944 -17.858 -34.657 1.00 53.44 324 ILE A CA 1
ATOM 2618 C C . ILE A 1 324 ? -22.769 -16.399 -34.206 1.00 53.44 324 ILE A C 1
ATOM 2620 O O . ILE A 1 324 ? -21.848 -16.100 -33.445 1.00 53.44 324 ILE A O 1
ATOM 2624 N N . SER A 1 325 ? -23.707 -15.504 -34.543 1.00 53.84 325 SER A N 1
ATOM 2625 C CA . SER A 1 325 ? -23.651 -14.098 -34.112 1.00 53.84 325 SER A CA 1
ATOM 2626 C C . SER A 1 325 ? -23.606 -13.920 -32.588 1.00 53.84 325 SER A C 1
ATOM 2628 O O . SER A 1 325 ? -22.987 -12.962 -32.133 1.00 53.84 325 SER A O 1
ATOM 2630 N N . LYS A 1 326 ? -24.254 -14.790 -31.798 1.00 52.19 326 LYS A N 1
ATOM 2631 C CA . LYS A 1 326 ? -24.252 -14.725 -30.318 1.00 52.19 326 LYS A CA 1
ATOM 2632 C C . LYS A 1 326 ? -22.995 -15.326 -29.682 1.00 52.19 326 LYS A C 1
ATOM 2634 O O . LYS A 1 326 ? -22.637 -14.957 -28.570 1.00 52.19 326 LYS A O 1
ATOM 2639 N N . SER A 1 327 ? -22.351 -16.286 -30.346 1.00 57.00 327 SER A N 1
ATOM 2640 C CA . SER A 1 327 ? -21.197 -17.018 -29.798 1.00 57.00 327 SER A CA 1
ATOM 2641 C C . SER A 1 327 ? -19.847 -16.372 -30.127 1.00 57.00 327 SER A C 1
ATOM 2643 O O . SER A 1 327 ? -18.883 -16.563 -29.383 1.00 57.00 327 SER A O 1
ATOM 2645 N N . VAL A 1 328 ? -19.793 -15.543 -31.173 1.00 55.12 328 VAL A N 1
ATOM 2646 C CA . VAL A 1 328 ? -18.643 -14.687 -31.519 1.00 55.12 328 VAL A CA 1
ATOM 2647 C C . VAL A 1 328 ? -18.262 -13.733 -30.376 1.00 55.12 328 VAL A C 1
ATOM 2649 O O . VAL A 1 328 ? -17.075 -13.541 -30.127 1.00 55.12 328 VAL A O 1
ATOM 2652 N N . ASP A 1 329 ? -19.230 -13.241 -29.593 1.00 55.19 329 ASP A N 1
ATOM 2653 C CA . ASP A 1 329 ? -19.004 -12.355 -28.432 1.00 55.19 329 ASP A CA 1
ATOM 2654 C C . ASP A 1 329 ? -18.269 -13.032 -27.250 1.00 55.19 329 ASP A C 1
ATOM 2656 O O . ASP A 1 329 ? -17.953 -12.397 -26.238 1.00 55.19 329 ASP A O 1
ATOM 2660 N N . HIS A 1 330 ? -18.012 -14.342 -27.325 1.00 57.25 330 HIS A N 1
ATOM 2661 C CA . HIS A 1 330 ? -17.307 -15.114 -26.293 1.00 57.25 330 HIS A CA 1
ATOM 2662 C C . HIS A 1 330 ? -15.842 -15.410 -26.639 1.00 57.25 330 HIS A C 1
ATOM 2664 O O . HIS A 1 330 ? -15.152 -16.084 -25.864 1.00 57.25 330 HIS A O 1
ATOM 2670 N N . ILE A 1 331 ? -15.376 -14.911 -27.786 1.00 64.56 331 ILE A N 1
ATOM 2671 C CA . ILE A 1 331 ? -14.040 -15.136 -28.325 1.00 64.56 331 ILE A CA 1
ATOM 2672 C C . ILE A 1 331 ? -13.345 -13.794 -28.530 1.00 64.56 331 ILE A C 1
ATOM 2674 O O . ILE A 1 331 ? -13.852 -12.916 -29.221 1.00 64.56 331 ILE A O 1
ATOM 2678 N N . GLU A 1 332 ? -12.146 -13.659 -27.971 1.00 70.12 332 GLU A N 1
ATOM 2679 C CA . GLU A 1 332 ? -11.280 -12.510 -28.235 1.00 70.12 332 GLU A CA 1
ATOM 2680 C C . GLU A 1 332 ? -10.185 -12.913 -29.225 1.00 70.12 332 GLU A C 1
ATOM 2682 O O . GLU A 1 332 ? -9.525 -13.944 -29.059 1.00 70.12 332 GLU A O 1
ATOM 2687 N N . LEU A 1 333 ? -10.013 -12.099 -30.271 1.00 74.81 333 LEU A N 1
ATOM 2688 C CA . LEU A 1 333 ? -8.917 -12.220 -31.227 1.00 74.81 333 LEU A CA 1
ATOM 2689 C C . LEU A 1 333 ? -7.809 -11.264 -30.791 1.00 74.81 333 LEU A C 1
ATOM 2691 O O . LEU A 1 333 ? -8.033 -10.056 -30.699 1.00 74.81 333 LEU A O 1
ATOM 2695 N N . LEU A 1 334 ? -6.622 -11.799 -30.510 1.00 70.69 334 LEU A N 1
ATOM 2696 C CA . LEU A 1 334 ? -5.479 -11.012 -30.057 1.00 70.69 334 LEU A CA 1
ATOM 2697 C C . LEU A 1 334 ? -4.399 -10.940 -31.133 1.00 70.69 334 LEU A C 1
ATOM 2699 O O . LEU A 1 334 ? -4.029 -11.948 -31.736 1.00 70.69 334 LEU A O 1
ATOM 2703 N N . CYS A 1 335 ? -3.843 -9.746 -31.308 1.00 75.31 335 CYS A N 1
ATOM 2704 C CA . CYS A 1 335 ? -2.671 -9.463 -32.126 1.00 75.31 335 CYS A CA 1
ATOM 2705 C C . CYS A 1 335 ? -1.561 -8.926 -31.220 1.00 75.31 335 CYS A C 1
ATOM 2707 O O . CYS A 1 335 ? -1.736 -7.875 -30.608 1.00 75.31 335 CYS A O 1
ATOM 2709 N N . GLN A 1 336 ? -0.412 -9.611 -31.153 1.00 65.00 336 GLN A N 1
ATOM 2710 C CA . GLN A 1 336 ? 0.713 -9.218 -30.282 1.00 65.00 336 GLN A CA 1
ATOM 2711 C C . GLN A 1 336 ? 0.261 -8.910 -28.834 1.00 65.00 336 GLN A C 1
ATOM 2713 O O . GLN A 1 336 ? 0.592 -7.864 -28.276 1.00 65.00 336 GLN A O 1
ATOM 2718 N N . ASP A 1 337 ? -0.549 -9.810 -28.266 1.00 60.72 337 ASP A N 1
ATOM 2719 C CA . ASP A 1 337 ? -1.132 -9.734 -26.915 1.00 60.72 337 ASP A CA 1
ATOM 2720 C C . ASP A 1 337 ? -2.047 -8.517 -26.652 1.00 60.72 337 ASP A C 1
ATOM 2722 O O . ASP A 1 337 ? -2.376 -8.205 -25.507 1.00 60.72 337 ASP A O 1
ATOM 2726 N N . GLN A 1 338 ? -2.513 -7.842 -27.709 1.00 65.00 338 GLN A N 1
ATOM 2727 C CA . GLN A 1 338 ? -3.556 -6.819 -27.639 1.00 65.00 338 GLN A CA 1
ATOM 2728 C C . GLN A 1 338 ? -4.863 -7.336 -28.245 1.00 65.00 338 GLN A C 1
ATOM 2730 O O . GLN A 1 338 ? -4.875 -7.838 -29.371 1.00 65.00 338 GLN A O 1
ATOM 2735 N N . VAL A 1 339 ? -5.961 -7.194 -27.498 1.00 72.25 339 VAL A N 1
ATOM 2736 C CA . VAL A 1 339 ? -7.319 -7.521 -27.956 1.00 72.25 339 VAL A CA 1
ATOM 2737 C C . VAL A 1 339 ? -7.706 -6.584 -29.098 1.00 72.25 339 VAL A C 1
ATOM 2739 O O . VAL A 1 339 ? -7.568 -5.365 -28.980 1.00 72.25 339 VAL A O 1
ATOM 2742 N N . LEU A 1 340 ? -8.173 -7.162 -30.202 1.00 76.88 340 LEU A N 1
ATOM 2743 C CA . LEU A 1 340 ? -8.661 -6.425 -31.361 1.00 76.88 340 LEU A CA 1
ATOM 2744 C C . LEU A 1 340 ? -10.118 -5.997 -31.156 1.00 76.88 340 LEU A C 1
ATOM 2746 O O . LEU A 1 340 ? -10.943 -6.789 -30.705 1.00 76.88 340 LEU A O 1
ATOM 2750 N N . ASP A 1 341 ? -10.443 -4.760 -31.532 1.00 73.00 341 ASP A N 1
ATOM 2751 C CA . ASP A 1 341 ? -11.833 -4.302 -31.602 1.00 73.00 341 ASP A CA 1
ATOM 2752 C C . ASP A 1 341 ? -12.553 -5.015 -32.759 1.00 73.00 341 ASP A C 1
ATOM 2754 O O . ASP A 1 341 ? -12.012 -5.146 -33.861 1.00 73.00 341 ASP A O 1
ATOM 2758 N N . LEU A 1 342 ? -13.782 -5.467 -32.507 1.00 73.50 342 LEU A N 1
ATOM 2759 C CA . LEU A 1 342 ? -14.621 -6.178 -33.469 1.00 73.50 342 LEU A CA 1
ATOM 2760 C C . LEU A 1 342 ? -14.903 -5.365 -34.738 1.00 73.50 342 LEU A C 1
ATOM 2762 O O . LEU A 1 342 ? -15.092 -5.973 -35.791 1.00 73.50 342 LEU A O 1
ATOM 2766 N N . LEU A 1 343 ? -14.933 -4.031 -34.646 1.00 73.25 343 LEU A N 1
ATOM 2767 C CA . LEU A 1 343 ? -15.237 -3.128 -35.761 1.00 73.25 343 LEU A CA 1
ATOM 2768 C C . LEU A 1 343 ? -13.998 -2.675 -36.551 1.00 73.25 343 LEU A C 1
ATOM 2770 O O . LEU A 1 343 ? -14.152 -2.094 -37.623 1.00 73.25 343 LEU A O 1
ATOM 2774 N N . MET A 1 344 ? -12.778 -2.944 -36.073 1.00 73.94 344 MET A N 1
ATOM 2775 C CA . MET A 1 344 ? -11.561 -2.611 -36.825 1.00 73.94 344 MET A CA 1
ATOM 2776 C C . MET A 1 344 ? -11.419 -3.481 -38.076 1.00 73.94 344 MET A C 1
ATOM 2778 O O . MET A 1 344 ? -11.730 -4.675 -38.063 1.00 73.94 344 MET A O 1
ATOM 2782 N N . ASP A 1 345 ? -10.870 -2.904 -39.146 1.00 79.50 345 ASP A N 1
ATOM 2783 C CA . ASP A 1 345 ? -10.393 -3.664 -40.296 1.00 79.50 345 ASP A CA 1
ATOM 2784 C C . ASP A 1 345 ? -8.948 -4.158 -40.097 1.00 79.50 345 ASP A C 1
ATOM 2786 O O . ASP A 1 345 ? -8.156 -3.604 -39.325 1.00 79.50 345 ASP A O 1
ATOM 2790 N N . LEU A 1 346 ? -8.579 -5.227 -40.807 1.00 78.00 346 LEU A N 1
ATOM 2791 C CA . LEU A 1 346 ? -7.237 -5.808 -40.735 1.00 78.00 346 LEU A CA 1
ATOM 2792 C C . LEU A 1 346 ? -6.138 -4.831 -41.186 1.00 78.00 346 LEU A C 1
ATOM 2794 O O . LEU A 1 346 ? -4.974 -5.033 -40.849 1.00 78.00 346 LEU A O 1
ATOM 2798 N N . ARG A 1 347 ? -6.477 -3.759 -41.907 1.00 76.75 347 ARG A N 1
ATOM 2799 C CA . ARG A 1 347 ? -5.581 -2.666 -42.295 1.00 76.75 347 ARG A CA 1
ATOM 2800 C C . ARG A 1 347 ? -5.257 -1.743 -41.114 1.00 76.75 347 ARG A C 1
ATOM 2802 O O . ARG A 1 347 ? -4.089 -1.412 -40.911 1.00 76.75 347 ARG A O 1
ATOM 2809 N N . THR A 1 348 ? -6.253 -1.379 -40.311 1.00 77.44 348 THR A N 1
ATOM 2810 C CA . THR A 1 348 ? -6.091 -0.617 -39.064 1.00 77.44 348 THR A CA 1
ATOM 2811 C C . THR A 1 348 ? -5.308 -1.430 -38.040 1.00 77.44 348 THR A C 1
ATOM 2813 O O . THR A 1 348 ? -4.324 -0.934 -37.481 1.00 77.44 348 THR A O 1
ATOM 2816 N N . VAL A 1 349 ? -5.640 -2.719 -37.903 1.00 76.62 349 VAL A N 1
ATOM 2817 C CA . VAL A 1 349 ? -4.826 -3.685 -37.149 1.00 76.62 349 VAL A CA 1
ATOM 2818 C C . VAL A 1 349 ? -3.400 -3.735 -37.707 1.00 76.62 349 VAL A C 1
ATOM 2820 O O . VAL A 1 349 ? -2.442 -3.664 -36.937 1.00 76.62 349 VAL A O 1
ATOM 2823 N N . LYS A 1 350 ? -3.220 -3.765 -39.037 1.00 76.62 350 LYS A N 1
ATOM 2824 C CA . LYS A 1 350 ? -1.886 -3.796 -39.656 1.00 76.62 350 LYS A CA 1
ATOM 2825 C C . LYS A 1 350 ? -1.025 -2.593 -39.306 1.00 76.62 350 LYS A C 1
ATOM 2827 O O . LYS A 1 350 ? 0.177 -2.755 -39.133 1.00 76.62 350 LYS A O 1
ATOM 2832 N N . HIS A 1 351 ? -1.609 -1.401 -39.269 1.00 71.06 351 HIS A N 1
ATOM 2833 C CA . HIS A 1 351 ? -0.839 -0.176 -39.093 1.00 71.06 351 HIS A CA 1
ATOM 2834 C C . HIS A 1 351 ? -0.505 0.119 -37.629 1.00 71.06 351 HIS A C 1
ATOM 2836 O O . HIS A 1 351 ? 0.613 0.536 -37.328 1.00 71.06 351 HIS A O 1
ATOM 2842 N N . PHE A 1 352 ? -1.457 -0.092 -36.718 1.00 70.06 352 PHE A N 1
ATOM 2843 C CA . PHE A 1 352 ? -1.266 0.234 -35.304 1.00 70.06 352 PHE A CA 1
ATOM 2844 C C . PHE A 1 352 ? -0.753 -0.944 -34.461 1.00 70.06 352 PHE A C 1
ATOM 2846 O O . PHE A 1 352 ? -0.141 -0.706 -33.417 1.00 70.06 352 PHE A O 1
ATOM 2853 N N . MET A 1 353 ? -0.992 -2.195 -34.882 1.00 71.19 353 MET A N 1
ATOM 2854 C CA . MET A 1 353 ? -0.845 -3.380 -34.021 1.00 71.19 353 MET A CA 1
ATOM 2855 C C . MET A 1 353 ? 0.094 -4.450 -34.606 1.00 71.19 353 MET A C 1
ATOM 2857 O O . MET A 1 353 ? 1.000 -4.886 -33.889 1.00 71.19 353 MET A O 1
ATOM 2861 N N . TRP A 1 354 ? -0.037 -4.836 -35.886 1.00 75.38 354 TRP A N 1
ATOM 2862 C CA . TRP A 1 354 ? 0.980 -5.675 -36.544 1.00 75.38 354 TRP A CA 1
ATOM 2863 C C . TRP A 1 354 ? 2.271 -4.889 -36.782 1.00 75.38 354 TRP A C 1
ATOM 2865 O O . TRP A 1 354 ? 2.269 -3.690 -37.049 1.00 75.38 354 TRP A O 1
ATOM 2875 N N . LYS A 1 355 ? 3.406 -5.585 -36.682 1.00 59.62 355 LYS A N 1
ATOM 2876 C CA . LYS A 1 355 ? 4.745 -4.995 -36.871 1.00 59.62 355 LYS A CA 1
ATOM 2877 C C . LYS A 1 355 ? 5.579 -5.740 -37.914 1.00 59.62 355 LYS A C 1
ATOM 2879 O O . LYS A 1 355 ? 6.650 -5.260 -38.278 1.00 59.62 355 LYS A O 1
ATOM 2884 N N . GLY A 1 356 ? 5.089 -6.872 -38.424 1.00 56.00 356 GLY A N 1
ATOM 2885 C CA . GLY A 1 356 ? 5.726 -7.647 -39.485 1.00 56.00 356 GLY A CA 1
ATOM 2886 C C . GLY A 1 356 ? 4.732 -8.452 -40.327 1.00 56.00 356 GLY A C 1
ATOM 2887 O O . GLY A 1 356 ? 3.570 -8.636 -39.970 1.00 56.00 356 GLY A O 1
ATOM 2888 N N . GLY A 1 357 ? 5.190 -8.932 -41.485 1.00 46.34 357 GLY A N 1
ATOM 2889 C CA . GLY A 1 357 ? 4.426 -9.876 -42.303 1.00 46.34 357 GLY A CA 1
ATOM 2890 C C . GLY A 1 357 ? 4.544 -11.296 -41.746 1.00 46.34 357 GLY A C 1
ATOM 2891 O O . GLY A 1 357 ? 5.653 -11.816 -41.645 1.00 46.34 357 GLY A O 1
ATOM 2892 N N . GLY A 1 358 ? 3.412 -11.930 -41.427 1.00 55.84 358 GLY A N 1
ATOM 2893 C CA . GLY A 1 358 ? 3.367 -13.269 -40.820 1.00 55.84 358 GLY A CA 1
ATOM 2894 C C . GLY A 1 358 ? 3.110 -13.293 -39.309 1.00 55.84 358 GLY A C 1
ATOM 2895 O O . GLY A 1 358 ? 3.265 -14.351 -38.697 1.00 55.84 358 GLY A O 1
ATOM 2896 N N . ASP A 1 359 ? 2.711 -12.161 -38.722 1.00 58.47 359 ASP A N 1
ATOM 2897 C CA . ASP A 1 359 ? 2.319 -12.057 -37.315 1.00 58.47 359 ASP A CA 1
ATOM 2898 C C . ASP A 1 359 ? 1.161 -13.022 -36.959 1.00 58.47 359 ASP A C 1
ATOM 2900 O O . ASP A 1 359 ? 0.310 -13.373 -37.788 1.00 58.47 359 ASP A O 1
ATOM 2904 N N . LEU A 1 360 ? 1.166 -13.479 -35.703 1.00 56.47 360 LEU A N 1
ATOM 2905 C CA . LEU A 1 360 ? 0.243 -14.482 -35.170 1.00 56.47 360 LEU A CA 1
ATOM 2906 C C . LEU A 1 360 ? -1.020 -13.819 -34.606 1.00 56.47 360 LEU A C 1
ATOM 2908 O O . LEU A 1 360 ? -0.919 -12.883 -33.811 1.00 56.47 360 LEU A O 1
ATOM 2912 N N . LEU A 1 361 ? -2.190 -14.351 -34.968 1.00 59.03 361 LEU A N 1
ATOM 2913 C CA . LEU A 1 361 ? -3.452 -14.071 -34.284 1.00 59.03 361 LEU A CA 1
ATOM 2914 C C . LEU A 1 361 ? -3.793 -15.225 -33.333 1.00 59.03 361 LEU A C 1
ATOM 2916 O O . LEU A 1 361 ? -3.889 -16.377 -33.767 1.00 59.03 361 LEU A O 1
ATOM 2920 N N . ASN A 1 362 ? -3.972 -14.901 -32.051 1.00 56.34 362 ASN A N 1
ATOM 2921 C CA . ASN A 1 362 ? -4.376 -15.834 -30.997 1.00 56.34 362 ASN A CA 1
ATOM 2922 C C . ASN A 1 362 ? -5.884 -15.733 -30.729 1.00 56.34 362 ASN A C 1
ATOM 2924 O O . ASN A 1 362 ? -6.479 -14.667 -30.877 1.00 56.34 362 ASN A O 1
ATOM 2928 N N . ILE A 1 363 ? -6.475 -16.846 -30.294 1.00 53.56 363 ILE A N 1
ATOM 2929 C CA . ILE A 1 363 ? -7.894 -16.983 -29.943 1.00 53.56 363 ILE A CA 1
ATOM 2930 C C . ILE A 1 363 ? -7.973 -17.373 -28.465 1.00 53.56 363 ILE A C 1
ATOM 2932 O O . ILE A 1 363 ? -7.519 -18.467 -28.111 1.00 53.56 363 ILE A O 1
ATOM 2936 N N . GLU A 1 364 ? -8.566 -16.531 -27.617 1.00 53.72 364 GLU A N 1
ATOM 2937 C CA . GLU A 1 364 ? -8.800 -16.856 -26.203 1.00 53.72 364 GLU A CA 1
ATOM 2938 C C . GLU A 1 364 ? -10.282 -17.111 -25.885 1.00 53.72 364 GLU A C 1
ATOM 2940 O O . GLU A 1 364 ? -11.183 -16.444 -26.395 1.00 53.72 364 GLU A O 1
ATOM 2945 N N . LYS A 1 365 ? -10.527 -18.091 -25.000 1.00 49.56 365 LYS A N 1
ATOM 2946 C CA . LYS A 1 365 ? -11.830 -18.332 -24.362 1.00 49.56 365 LYS A CA 1
ATOM 2947 C C . LYS A 1 365 ? -11.886 -17.605 -23.024 1.00 49.56 365 LYS A C 1
ATOM 2949 O O . LYS A 1 365 ? -11.030 -17.828 -22.168 1.00 49.56 365 LYS A O 1
ATOM 2954 N N . LYS A 1 366 ? -12.952 -16.843 -22.784 1.00 53.44 366 LYS A N 1
ATOM 2955 C CA . LYS A 1 366 ? -13.217 -16.264 -21.461 1.00 53.44 366 LYS A CA 1
ATOM 2956 C C . LYS A 1 366 ? -13.543 -17.336 -20.407 1.00 53.44 366 LYS A C 1
ATOM 2958 O O . LYS A 1 366 ? -14.304 -18.266 -20.663 1.00 53.44 366 LYS A O 1
ATOM 2963 N N . LYS A 1 367 ? -13.040 -17.085 -19.188 1.00 53.28 367 LYS A N 1
ATOM 2964 C CA . LYS A 1 367 ? -13.302 -17.760 -17.897 1.00 53.28 367 LYS A CA 1
ATOM 2965 C C . LYS A 1 367 ? -12.515 -19.056 -17.606 1.00 53.28 367 LYS A C 1
ATOM 2967 O O . LYS A 1 367 ? -12.856 -20.136 -18.079 1.00 53.28 367 LYS A O 1
ATOM 2972 N N . VAL A 1 368 ? -11.537 -18.962 -16.695 1.00 69.75 368 VAL A N 1
ATOM 2973 C CA . VAL A 1 368 ? -10.905 -20.119 -16.032 1.00 69.75 368 VAL A CA 1
ATOM 2974 C C . VAL A 1 368 ? -11.579 -20.357 -14.680 1.00 69.75 368 VAL A C 1
ATOM 2976 O O . VAL A 1 368 ? -11.593 -19.482 -13.817 1.00 69.75 368 VAL A O 1
ATOM 2979 N N . ILE A 1 369 ? -12.134 -21.554 -14.489 1.00 78.12 369 ILE A N 1
ATOM 2980 C CA . ILE A 1 369 ? -12.739 -21.980 -13.222 1.00 78.12 369 ILE A CA 1
ATOM 2981 C C . ILE A 1 369 ? -11.787 -22.956 -12.529 1.00 78.12 369 ILE A C 1
ATOM 2983 O O . ILE A 1 369 ? -11.386 -23.964 -13.111 1.00 78.12 369 ILE A O 1
ATOM 2987 N N . VAL A 1 370 ? -11.433 -22.657 -11.281 1.00 85.38 370 VAL A N 1
ATOM 2988 C CA . VAL A 1 370 ? -10.569 -23.480 -10.433 1.00 85.38 370 VAL A CA 1
ATOM 2989 C C . VAL A 1 370 ? -11.420 -24.091 -9.326 1.00 85.38 370 VAL A C 1
ATOM 2991 O O . VAL A 1 370 ? -11.955 -23.388 -8.468 1.00 85.38 370 VAL A O 1
ATOM 2994 N N . PHE A 1 371 ? -11.546 -25.414 -9.335 1.00 87.38 371 PHE A N 1
ATOM 2995 C CA . PHE A 1 371 ? -12.276 -26.141 -8.302 1.00 87.38 371 PHE A CA 1
ATOM 2996 C C . PHE A 1 371 ? -11.361 -26.407 -7.106 1.00 87.38 371 PHE A C 1
ATOM 2998 O O . PHE A 1 371 ? -10.442 -27.221 -7.182 1.00 87.38 371 PHE A O 1
ATOM 3005 N N . ILE A 1 372 ? -11.626 -25.723 -5.995 1.00 90.19 372 ILE A N 1
ATOM 3006 C CA . ILE A 1 372 ? -11.035 -26.012 -4.687 1.00 90.19 372 ILE A CA 1
ATOM 3007 C C . ILE A 1 372 ? -12.104 -26.748 -3.859 1.00 90.19 372 ILE A C 1
ATOM 3009 O O . ILE A 1 372 ? -13.288 -26.432 -3.997 1.00 90.19 372 ILE A O 1
ATOM 3013 N N . PRO A 1 373 ? -11.761 -27.740 -3.011 1.00 86.94 373 PRO A N 1
ATOM 3014 C CA . PRO A 1 373 ? -12.753 -28.470 -2.224 1.00 86.94 373 PRO A CA 1
ATOM 3015 C C . PRO A 1 373 ? -13.719 -27.541 -1.474 1.00 86.94 373 PRO A C 1
ATOM 3017 O O . PRO A 1 373 ? -13.336 -26.779 -0.587 1.00 86.94 373 PRO A O 1
ATOM 3020 N N . GLY A 1 374 ? -14.991 -27.583 -1.872 1.00 81.19 374 GLY A N 1
ATOM 3021 C CA . GLY A 1 374 ? -16.059 -26.774 -1.294 1.00 81.19 374 GLY A CA 1
ATOM 3022 C C . GLY A 1 374 ? -16.127 -25.300 -1.722 1.00 81.19 374 GLY A C 1
ATOM 3023 O O . GLY A 1 374 ? -17.027 -24.633 -1.219 1.00 81.19 374 GLY A O 1
ATOM 3024 N N . VAL A 1 375 ? -15.261 -24.778 -2.604 1.00 91.38 375 VAL A N 1
ATOM 3025 C CA . VAL A 1 375 ? -15.364 -23.412 -3.173 1.00 91.38 375 VAL A CA 1
ATOM 3026 C C . VAL A 1 375 ? -14.921 -23.399 -4.639 1.00 91.38 375 VAL A C 1
ATOM 3028 O O . VAL A 1 375 ? -13.789 -23.748 -4.972 1.00 91.38 375 VAL A O 1
ATOM 3031 N N . THR A 1 376 ? -15.798 -22.920 -5.518 1.00 91.19 376 THR A N 1
ATOM 3032 C CA . THR A 1 376 ? -15.474 -22.663 -6.926 1.00 91.19 376 THR A CA 1
ATOM 3033 C C . THR A 1 376 ? -14.835 -21.283 -7.052 1.00 91.19 376 THR A C 1
ATOM 3035 O O . THR A 1 376 ? -15.481 -20.280 -6.757 1.00 91.19 376 THR A O 1
ATOM 3038 N N . VAL A 1 377 ? -13.575 -21.220 -7.484 1.00 92.50 377 VAL A N 1
ATOM 3039 C CA . VAL A 1 377 ? -12.843 -19.961 -7.677 1.00 92.50 377 VAL A CA 1
ATOM 3040 C C . VAL A 1 377 ? -12.816 -19.623 -9.161 1.00 92.50 377 VAL A C 1
ATOM 3042 O O . VAL A 1 377 ? -12.140 -20.280 -9.951 1.00 92.50 377 VAL A O 1
ATOM 3045 N N . ASP A 1 378 ? -13.512 -18.560 -9.545 1.00 88.88 378 ASP A N 1
ATOM 3046 C CA . ASP A 1 378 ? -13.304 -17.935 -10.847 1.00 88.88 378 ASP A CA 1
ATOM 3047 C C . ASP A 1 378 ? -11.938 -17.215 -10.817 1.00 88.88 378 ASP A C 1
ATOM 3049 O O . ASP A 1 378 ? -11.724 -16.328 -9.985 1.00 88.88 378 ASP A O 1
ATOM 3053 N N . PHE A 1 379 ? -10.999 -17.591 -11.688 1.00 88.00 379 PHE A N 1
ATOM 3054 C CA . PHE A 1 379 ? -9.658 -16.995 -11.761 1.00 88.00 379 PHE A CA 1
ATOM 3055 C C . PHE A 1 379 ? -9.460 -16.331 -13.140 1.00 88.00 379 PHE A C 1
ATOM 3057 O O . PHE A 1 379 ? -9.924 -16.869 -14.147 1.00 88.00 379 PHE A O 1
ATOM 3064 N N . PRO A 1 380 ? -8.829 -15.144 -13.229 1.00 80.25 380 PRO A N 1
ATOM 3065 C CA . PRO A 1 380 ? -8.815 -14.364 -14.474 1.00 80.25 380 PRO A CA 1
ATOM 3066 C C . PRO A 1 380 ? -7.856 -14.898 -15.549 1.00 80.25 380 PRO A C 1
ATOM 3068 O O . PRO A 1 380 ? -7.955 -14.485 -16.697 1.00 80.25 380 PRO A O 1
ATOM 3071 N N . TYR A 1 381 ? -6.952 -15.816 -15.204 1.00 81.81 381 TYR A N 1
ATOM 3072 C CA . TYR A 1 381 ? -6.053 -16.505 -16.135 1.00 81.81 381 TYR A CA 1
ATOM 3073 C C . TYR A 1 381 ? -5.833 -17.956 -15.682 1.00 81.81 381 TYR A C 1
ATOM 3075 O O . TYR A 1 381 ? -6.428 -18.404 -14.703 1.00 81.81 381 TYR A O 1
ATOM 3083 N N . LYS A 1 382 ? -4.993 -18.730 -16.378 1.00 80.50 382 LYS A N 1
ATOM 3084 C CA . LYS A 1 382 ? -4.629 -20.086 -15.938 1.00 80.50 382 LYS A CA 1
ATOM 3085 C C . LYS A 1 382 ? -3.653 -20.007 -14.750 1.00 80.50 382 LYS A C 1
ATOM 3087 O O . LYS A 1 382 ? -2.547 -19.507 -14.946 1.00 80.50 382 LYS A O 1
ATOM 3092 N N . PRO A 1 383 ? -4.009 -20.482 -13.542 1.00 84.00 383 PRO A N 1
ATOM 3093 C CA . PRO A 1 383 ? -3.154 -20.326 -12.369 1.00 84.00 383 PRO A CA 1
ATOM 3094 C C . PRO A 1 383 ? -1.892 -21.197 -12.433 1.00 84.00 383 PRO A C 1
ATOM 3096 O O . PRO A 1 383 ? -1.923 -22.334 -12.913 1.00 84.00 383 PRO A O 1
ATOM 3099 N N . TYR A 1 384 ? -0.794 -20.692 -11.871 1.00 84.25 384 TYR A N 1
ATOM 3100 C CA . TYR A 1 384 ? 0.420 -21.472 -11.622 1.00 84.25 384 TYR A CA 1
ATOM 3101 C C . TYR A 1 384 ? 0.199 -22.528 -10.519 1.00 84.25 384 TYR A C 1
ATOM 3103 O O . TYR A 1 384 ? -0.638 -22.321 -9.638 1.00 84.25 384 TYR A O 1
ATOM 3111 N N . PRO A 1 385 ? 0.988 -23.621 -10.466 1.00 83.94 385 PRO A N 1
ATOM 3112 C CA . PRO A 1 385 ? 0.877 -24.628 -9.404 1.00 83.94 385 PRO A CA 1
ATOM 3113 C C . PRO A 1 385 ? 0.981 -24.051 -7.981 1.00 83.94 385 PRO A C 1
ATOM 3115 O O . PRO A 1 385 ? 0.222 -24.451 -7.099 1.00 83.94 385 PRO A O 1
ATOM 3118 N N . CYS A 1 386 ? 1.860 -23.064 -7.764 1.00 85.44 386 CYS A N 1
ATOM 3119 C CA . CYS A 1 386 ? 1.972 -22.355 -6.486 1.00 85.44 386 CYS A CA 1
ATOM 3120 C C . CYS A 1 386 ? 0.708 -21.544 -6.151 1.00 85.44 386 CYS A C 1
ATOM 3122 O O . CYS A 1 386 ? 0.261 -21.574 -5.007 1.00 85.44 386 CYS A O 1
ATOM 3124 N N . GLN A 1 387 ? 0.077 -20.900 -7.142 1.00 90.31 387 GLN A N 1
ATOM 3125 C CA . GLN A 1 387 ? -1.200 -20.203 -6.960 1.00 90.31 387 GLN A CA 1
ATOM 3126 C C . GLN A 1 387 ? -2.322 -21.187 -6.609 1.00 90.31 387 GLN A C 1
ATOM 3128 O O . GLN A 1 387 ? -3.051 -20.937 -5.659 1.00 90.31 387 GLN A O 1
ATOM 3133 N N . ILE A 1 388 ? -2.435 -22.333 -7.297 1.00 90.50 388 ILE A N 1
ATOM 3134 C CA . ILE A 1 388 ? -3.448 -23.365 -6.988 1.00 90.50 388 ILE A CA 1
ATOM 3135 C C . ILE A 1 388 ? -3.296 -23.865 -5.545 1.00 90.50 388 ILE A C 1
ATOM 3137 O O . ILE A 1 388 ? -4.277 -23.942 -4.802 1.00 90.50 388 ILE A O 1
ATOM 3141 N N . ALA A 1 389 ? -2.068 -24.180 -5.128 1.00 90.25 389 ALA A N 1
ATOM 3142 C CA . ALA A 1 389 ? -1.803 -24.630 -3.767 1.00 90.25 389 ALA A CA 1
ATOM 3143 C C . ALA A 1 389 ? -2.134 -23.537 -2.730 1.00 90.25 389 ALA A C 1
ATOM 3145 O O . ALA A 1 389 ? -2.783 -23.827 -1.724 1.00 90.25 389 ALA A O 1
ATOM 3146 N N . MET A 1 390 ? -1.784 -22.280 -3.014 1.00 93.12 390 MET A N 1
ATOM 3147 C CA . MET A 1 390 ? -2.093 -21.119 -2.177 1.00 93.12 390 MET A CA 1
ATOM 3148 C C . MET A 1 390 ? -3.608 -20.845 -2.078 1.00 93.12 390 MET A C 1
ATOM 3150 O O . MET A 1 390 ? -4.101 -20.670 -0.964 1.00 93.12 390 MET A O 1
ATOM 3154 N N . LEU A 1 391 ? -4.371 -20.913 -3.184 1.00 94.50 391 LEU A N 1
ATOM 3155 C CA . LEU A 1 391 ? -5.847 -20.874 -3.177 1.00 94.50 391 LEU A CA 1
ATOM 3156 C C . LEU A 1 391 ? -6.407 -21.934 -2.214 1.00 94.50 391 LEU A C 1
ATOM 3158 O O . LEU A 1 391 ? -7.245 -21.630 -1.366 1.00 94.50 391 LEU A O 1
ATOM 3162 N N . GLY A 1 392 ? -5.903 -23.170 -2.312 1.00 94.25 392 GLY A N 1
ATOM 3163 C CA . GLY A 1 392 ? -6.308 -24.285 -1.457 1.00 94.25 392 GLY A CA 1
ATOM 3164 C C . GLY A 1 392 ? -6.017 -24.063 0.030 1.00 94.25 392 GLY A C 1
ATOM 3165 O O . GLY A 1 392 ? -6.851 -24.402 0.868 1.00 94.25 392 GLY A O 1
ATOM 3166 N N . ARG A 1 393 ? -4.868 -23.466 0.380 1.00 95.56 393 ARG A N 1
ATOM 3167 C CA . ARG A 1 393 ? -4.529 -23.145 1.779 1.00 95.56 393 ARG A CA 1
ATOM 3168 C C . ARG A 1 393 ? -5.390 -22.018 2.344 1.00 95.56 393 ARG A C 1
ATOM 3170 O O . ARG A 1 393 ? -5.902 -22.180 3.447 1.00 95.56 393 ARG A O 1
ATOM 3177 N N . ILE A 1 394 ? -5.614 -20.947 1.580 1.00 96.62 394 ILE A N 1
ATOM 3178 C CA . ILE A 1 394 ? -6.472 -19.822 1.988 1.00 96.62 394 ILE A CA 1
ATOM 3179 C C . ILE A 1 394 ? -7.910 -20.298 2.218 1.00 96.62 394 ILE A C 1
ATOM 3181 O O . ILE A 1 394 ? -8.479 -20.061 3.278 1.00 96.62 394 ILE A O 1
ATOM 3185 N N . ILE A 1 395 ? -8.494 -21.023 1.261 1.00 96.50 395 ILE A N 1
ATOM 3186 C CA . ILE A 1 395 ? -9.877 -21.505 1.379 1.00 96.50 395 ILE A CA 1
ATOM 3187 C C . ILE A 1 395 ? -10.026 -22.493 2.538 1.00 96.50 395 ILE A C 1
ATOM 3189 O O . ILE A 1 395 ? -11.010 -22.406 3.270 1.00 96.50 395 ILE A O 1
ATOM 3193 N N . LYS A 1 396 ? -9.040 -23.371 2.770 1.00 95.75 396 LYS A N 1
ATOM 3194 C CA . LYS A 1 396 ? -9.028 -24.251 3.947 1.00 95.75 396 LYS A CA 1
ATOM 3195 C C . LYS A 1 396 ? -8.973 -23.457 5.258 1.00 95.75 396 LYS A C 1
ATOM 3197 O O . LYS A 1 396 ? -9.671 -23.819 6.197 1.00 95.75 396 LYS A O 1
ATOM 3202 N N . ALA A 1 397 ? -8.171 -22.394 5.322 1.00 96.00 397 ALA A N 1
ATOM 3203 C CA . ALA A 1 397 ? -8.069 -21.527 6.494 1.00 96.00 397 ALA A CA 1
ATOM 3204 C C . ALA A 1 397 ? -9.415 -20.869 6.828 1.00 96.00 397 ALA A C 1
ATOM 3206 O O . ALA A 1 397 ? -9.912 -21.025 7.942 1.00 96.00 397 ALA A O 1
ATOM 3207 N N . LEU A 1 398 ? -10.058 -20.269 5.823 1.00 95.75 398 LEU A N 1
ATOM 3208 C CA . LEU A 1 398 ? -11.372 -19.636 5.950 1.00 95.75 398 LEU A CA 1
ATOM 3209 C C . LEU A 1 398 ? -12.488 -20.635 6.302 1.00 95.75 398 LEU A C 1
ATOM 3211 O O . LEU A 1 398 ? -13.338 -20.340 7.133 1.00 95.75 398 LEU A O 1
ATOM 3215 N N . GLN A 1 399 ? -12.478 -21.839 5.717 1.00 93.50 399 GLN A N 1
ATOM 3216 C CA . GLN A 1 399 ? -13.432 -22.913 6.044 1.00 93.50 399 GLN A CA 1
ATOM 3217 C C . GLN A 1 399 ? -13.275 -23.473 7.466 1.00 93.50 399 GLN A C 1
ATOM 3219 O O . GLN A 1 399 ? -14.212 -24.082 7.975 1.00 93.50 399 GLN A O 1
ATOM 3224 N N . GLN A 1 400 ? -12.096 -23.334 8.077 1.00 94.69 400 GLN A N 1
ATOM 3225 C CA . GLN A 1 400 ? -11.782 -23.887 9.398 1.00 94.69 400 GLN A CA 1
ATOM 3226 C C . GLN A 1 400 ? -11.683 -22.814 10.493 1.00 94.69 400 GLN A C 1
ATOM 3228 O O . GLN A 1 400 ? -11.395 -23.172 11.633 1.00 94.69 400 GLN A O 1
ATOM 3233 N N . SER A 1 401 ? -11.893 -21.534 10.158 1.00 94.44 401 SER A N 1
ATOM 3234 C CA . SER A 1 401 ? -11.630 -20.375 11.025 1.00 94.44 401 SER A CA 1
ATOM 3235 C C . SER A 1 401 ? -10.233 -20.429 11.662 1.00 94.44 401 SER A C 1
ATOM 3237 O O . SER A 1 401 ? -10.073 -20.356 12.879 1.00 94.44 401 SER A O 1
ATOM 3239 N N . LYS A 1 402 ? -9.210 -20.640 10.823 1.00 95.31 402 LYS A N 1
ATOM 3240 C CA . LYS A 1 402 ? -7.806 -20.810 11.228 1.00 95.31 402 LYS A CA 1
ATOM 3241 C C . LYS A 1 402 ? -6.902 -19.781 10.567 1.00 95.31 402 LYS A C 1
ATOM 3243 O O . LYS A 1 402 ? -7.136 -19.369 9.435 1.00 95.31 402 LYS A O 1
ATOM 3248 N N . ASN A 1 403 ? -5.818 -19.412 11.243 1.00 95.62 403 ASN A N 1
ATOM 3249 C CA . ASN A 1 403 ? -4.836 -18.487 10.680 1.00 95.62 403 ASN A CA 1
ATOM 3250 C C . ASN A 1 403 ? -3.929 -19.189 9.660 1.00 95.62 403 ASN A C 1
ATOM 3252 O O . ASN A 1 403 ? -3.599 -20.373 9.793 1.00 95.62 403 ASN A O 1
ATOM 3256 N N . CYS A 1 404 ? -3.494 -18.431 8.656 1.00 95.69 404 CYS A N 1
ATOM 3257 C CA . CYS A 1 404 ? -2.696 -18.910 7.538 1.00 95.69 404 CYS A CA 1
ATOM 3258 C C . CYS A 1 404 ? -1.439 -18.054 7.351 1.00 95.69 404 CYS A C 1
ATOM 3260 O O . CYS A 1 404 ? -1.530 -16.830 7.303 1.00 95.69 404 CYS A O 1
ATOM 3262 N N . LEU A 1 405 ? -0.281 -18.693 7.195 1.00 95.38 405 LEU A N 1
ATOM 3263 C CA . LEU A 1 405 ? 1.004 -18.039 6.948 1.00 95.38 405 LEU A CA 1
ATOM 3264 C C . LEU A 1 405 ? 1.591 -18.541 5.622 1.00 95.38 405 LEU A C 1
ATOM 3266 O O . LEU A 1 405 ? 1.748 -19.747 5.423 1.00 95.38 405 LEU A O 1
ATOM 3270 N N . LEU A 1 406 ? 1.842 -17.622 4.693 1.00 93.44 406 LEU A N 1
ATOM 3271 C CA . LEU A 1 406 ? 2.105 -17.918 3.285 1.00 93.44 406 LEU A CA 1
ATOM 3272 C C . LEU A 1 406 ? 3.378 -17.212 2.806 1.00 93.44 406 LEU A C 1
ATOM 3274 O O . LEU A 1 406 ? 3.370 -16.012 2.524 1.00 93.44 406 LEU A O 1
ATOM 3278 N N . GLU A 1 407 ? 4.457 -17.964 2.632 1.00 91.56 407 GLU A N 1
ATOM 3279 C CA . GLU A 1 407 ? 5.595 -17.516 1.837 1.00 91.56 407 GLU A CA 1
ATOM 3280 C C . GLU A 1 407 ? 5.365 -17.894 0.366 1.00 91.56 407 GLU A C 1
ATOM 3282 O O . GLU A 1 407 ? 5.029 -19.030 0.022 1.00 91.56 407 GLU A O 1
ATOM 3287 N N . SER A 1 408 ? 5.461 -16.903 -0.522 1.00 84.81 408 SER A N 1
ATOM 3288 C CA . SER A 1 408 ? 5.338 -17.110 -1.967 1.00 84.81 408 SER A CA 1
ATOM 3289 C C . SER A 1 408 ? 6.188 -16.093 -2.729 1.00 84.81 408 SER A C 1
ATOM 3291 O O . SER A 1 408 ? 6.023 -14.895 -2.482 1.00 84.81 408 SER A O 1
ATOM 3293 N N . PRO A 1 409 ? 7.068 -16.510 -3.663 1.00 77.56 409 PRO A N 1
ATOM 3294 C CA . PRO A 1 409 ? 8.004 -15.622 -4.347 1.00 77.56 409 PRO A CA 1
ATOM 3295 C C . PRO A 1 409 ? 7.373 -14.367 -4.968 1.00 77.56 409 PRO A C 1
ATOM 3297 O O . PRO A 1 409 ? 6.175 -14.279 -5.257 1.00 77.56 409 PRO A O 1
ATOM 3300 N N . THR A 1 410 ? 8.180 -13.334 -5.176 1.00 74.94 410 THR A N 1
ATOM 3301 C CA . THR A 1 410 ? 7.731 -12.113 -5.862 1.00 74.94 410 THR A CA 1
ATOM 3302 C C . THR A 1 410 ? 7.454 -12.400 -7.344 1.00 74.94 410 THR A C 1
ATOM 3304 O O . THR A 1 410 ? 8.112 -13.232 -7.960 1.00 74.94 410 THR A O 1
ATOM 3307 N N . GLY A 1 411 ? 6.432 -11.754 -7.915 1.00 67.88 411 GLY A N 1
ATOM 3308 C CA . GLY A 1 411 ? 6.021 -11.953 -9.314 1.00 67.88 411 GLY A CA 1
ATOM 3309 C C . GLY A 1 411 ? 5.071 -13.133 -9.585 1.00 67.88 411 GLY A C 1
ATOM 3310 O O . GLY A 1 411 ? 4.559 -13.246 -10.692 1.00 67.88 411 GLY A O 1
ATOM 3311 N N . THR A 1 412 ? 4.745 -13.971 -8.594 1.00 69.38 412 THR A N 1
ATOM 3312 C CA . THR A 1 412 ? 3.867 -15.158 -8.758 1.00 69.38 412 THR A CA 1
ATOM 3313 C C . THR A 1 412 ? 2.362 -14.855 -8.758 1.00 69.38 412 THR A C 1
ATOM 3315 O O . THR A 1 412 ? 1.545 -15.772 -8.757 1.00 69.38 412 THR A O 1
ATOM 3318 N N . GLY A 1 413 ? 1.958 -13.580 -8.715 1.00 79.75 413 GLY A N 1
ATOM 3319 C CA . GLY A 1 413 ? 0.549 -13.182 -8.616 1.00 79.75 413 GLY A CA 1
ATOM 3320 C C . GLY A 1 413 ? -0.092 -13.417 -7.237 1.00 79.75 413 GLY A C 1
ATOM 3321 O O . GLY A 1 413 ? -1.300 -13.661 -7.172 1.00 79.75 413 GLY A O 1
ATOM 3322 N N . LYS A 1 414 ? 0.690 -13.327 -6.145 1.00 89.56 414 LYS A N 1
ATOM 3323 C CA . LYS A 1 414 ? 0.226 -13.387 -4.738 1.00 89.56 414 LYS A CA 1
ATOM 3324 C C . LYS A 1 414 ? -1.078 -12.620 -4.496 1.00 89.56 414 LYS A C 1
ATOM 3326 O O . LYS A 1 414 ? -2.093 -13.225 -4.165 1.00 89.56 414 LYS A O 1
ATOM 3331 N N . THR A 1 415 ? -1.056 -11.307 -4.720 1.00 92.56 415 THR A N 1
ATOM 3332 C CA . THR A 1 415 ? -2.168 -10.377 -4.474 1.00 92.56 415 THR A CA 1
ATOM 3333 C C . THR A 1 415 ? -3.469 -10.830 -5.136 1.00 92.56 415 THR A C 1
ATOM 3335 O O . THR A 1 415 ? -4.524 -10.862 -4.510 1.00 92.56 415 THR A O 1
ATOM 3338 N N . LEU A 1 416 ? -3.399 -11.269 -6.394 1.00 91.88 416 LEU A N 1
ATOM 3339 C CA . LEU A 1 416 ? -4.577 -11.735 -7.123 1.00 91.88 416 LEU A CA 1
ATOM 3340 C C . LEU A 1 416 ? -5.106 -13.071 -6.586 1.00 91.88 416 LEU A C 1
ATOM 3342 O O . LEU A 1 416 ? -6.313 -13.296 -6.566 1.00 91.88 416 LEU A O 1
ATOM 3346 N N . THR A 1 417 ? -4.207 -13.931 -6.107 1.00 93.81 417 THR A N 1
ATOM 3347 C CA . THR A 1 417 ? -4.536 -15.209 -5.462 1.00 93.81 417 THR A CA 1
ATOM 3348 C C . THR A 1 417 ? -5.235 -14.984 -4.116 1.00 93.81 417 THR A C 1
ATOM 3350 O O . THR A 1 417 ? -6.264 -15.607 -3.859 1.00 93.81 417 THR A O 1
ATOM 3353 N N . LEU A 1 418 ? -4.744 -14.036 -3.304 1.00 96.06 418 LEU A N 1
ATOM 3354 C CA . LEU A 1 418 ? -5.371 -13.603 -2.047 1.00 96.06 418 LEU A CA 1
ATOM 3355 C C . LEU A 1 418 ? -6.786 -13.061 -2.285 1.00 96.06 418 LEU A C 1
ATOM 3357 O O . LEU A 1 418 ? -7.732 -13.506 -1.633 1.00 96.06 418 LEU A O 1
ATOM 3361 N N . LEU A 1 419 ? -6.940 -12.154 -3.257 1.00 95.62 419 LEU A N 1
ATOM 3362 C CA . LEU A 1 419 ? -8.236 -11.583 -3.626 1.00 95.62 419 LEU A CA 1
ATOM 3363 C C . LEU A 1 419 ? -9.210 -12.668 -4.108 1.00 95.62 419 LEU A C 1
ATOM 3365 O O . LEU A 1 419 ? -10.291 -12.806 -3.544 1.00 95.62 419 LEU A O 1
ATOM 3369 N N . CYS A 1 420 ? -8.837 -13.470 -5.111 1.00 95.25 420 CYS A N 1
ATOM 3370 C CA . CYS A 1 420 ? -9.759 -14.440 -5.707 1.00 95.25 420 CYS A CA 1
ATOM 3371 C C . CYS A 1 420 ? -10.189 -15.534 -4.717 1.00 95.25 420 CYS A C 1
ATOM 3373 O O . CYS A 1 420 ? -11.369 -15.870 -4.685 1.00 95.25 420 CYS A O 1
ATOM 3375 N N . ALA A 1 421 ? -9.281 -16.057 -3.881 1.00 96.12 421 ALA A N 1
ATOM 3376 C CA . ALA A 1 421 ? -9.638 -17.052 -2.864 1.00 96.12 421 ALA A CA 1
ATOM 3377 C C . ALA A 1 421 ? -10.651 -16.503 -1.849 1.00 96.12 421 ALA A C 1
ATOM 3379 O O . ALA A 1 421 ? -11.675 -17.132 -1.581 1.00 96.12 421 ALA A O 1
ATOM 3380 N N . SER A 1 422 ? -10.371 -15.316 -1.308 1.00 96.56 422 SER A N 1
ATOM 3381 C CA . SER A 1 422 ? -11.156 -14.718 -0.222 1.00 96.56 422 SER A CA 1
ATOM 3382 C C . SER A 1 422 ? -12.525 -14.243 -0.709 1.00 96.56 422 SER A C 1
ATOM 3384 O O . SER A 1 422 ? -13.533 -14.464 -0.043 1.00 96.56 422 SER A O 1
ATOM 3386 N N . LEU A 1 423 ? -12.582 -13.659 -1.911 1.00 95.88 423 LEU A N 1
ATOM 3387 C CA . LEU A 1 423 ? -13.824 -13.189 -2.528 1.00 95.88 423 LEU A CA 1
ATOM 3388 C C . LEU A 1 423 ? -14.710 -14.343 -3.019 1.00 95.88 423 LEU A C 1
ATOM 3390 O O . LEU A 1 423 ? -15.929 -14.265 -2.875 1.00 95.88 423 LEU A O 1
ATOM 3394 N N . ALA A 1 424 ? -14.131 -15.428 -3.547 1.00 94.94 424 ALA A N 1
ATOM 3395 C CA . ALA A 1 424 ? -14.888 -16.639 -3.878 1.00 94.94 424 ALA A CA 1
ATOM 3396 C C . ALA A 1 424 ? -15.491 -17.289 -2.624 1.00 94.94 424 ALA A C 1
ATOM 3398 O O . ALA A 1 424 ? -16.656 -17.686 -2.624 1.00 94.94 424 ALA A O 1
ATOM 3399 N N . TRP A 1 425 ? -14.714 -17.352 -1.538 1.00 95.69 425 TRP A N 1
ATOM 3400 C CA . TRP A 1 425 ? -15.173 -17.883 -0.258 1.00 95.69 425 TRP A CA 1
ATOM 3401 C C . TRP A 1 425 ? -16.318 -17.038 0.330 1.00 95.69 425 TRP A C 1
ATOM 3403 O O . TRP A 1 425 ? -17.378 -17.578 0.641 1.00 95.69 425 TRP A O 1
ATOM 3413 N N . GLN A 1 426 ? -16.160 -15.711 0.387 1.00 94.25 426 GLN A N 1
ATOM 3414 C CA . GLN A 1 426 ? -17.186 -14.794 0.905 1.00 94.25 426 GLN A CA 1
ATOM 3415 C C . GLN A 1 426 ? -18.466 -14.807 0.048 1.00 94.25 426 GLN A C 1
ATOM 3417 O O . GLN A 1 426 ? -19.568 -14.690 0.576 1.00 94.25 426 GLN A O 1
ATOM 3422 N N . GLN A 1 427 ? -18.363 -15.005 -1.272 1.00 91.88 427 GLN A N 1
ATOM 3423 C CA . GLN A 1 427 ? -19.547 -15.177 -2.127 1.00 91.88 427 GLN A CA 1
ATOM 3424 C C . GLN A 1 427 ? -20.336 -16.438 -1.794 1.00 91.88 427 GLN A C 1
ATOM 3426 O O . GLN A 1 427 ? -21.566 -16.389 -1.782 1.00 91.88 427 GLN A O 1
ATOM 3431 N N . LYS A 1 428 ? -19.646 -17.531 -1.461 1.00 91.25 428 LYS A N 1
ATOM 3432 C CA . LYS A 1 428 ? -20.303 -18.742 -0.977 1.00 91.25 428 LYS A CA 1
ATOM 3433 C C . LYS A 1 428 ? -20.952 -18.526 0.395 1.00 91.25 428 LYS A C 1
ATOM 3435 O O . LYS A 1 428 ? -22.069 -18.987 0.597 1.00 91.25 428 LYS A O 1
ATOM 3440 N N . GLU A 1 429 ? -20.308 -17.803 1.312 1.00 90.62 429 GLU A N 1
ATOM 3441 C CA . GLU A 1 429 ? -20.928 -17.427 2.595 1.00 90.62 429 GLU A CA 1
ATOM 3442 C C . GLU A 1 429 ? -22.222 -16.622 2.375 1.00 90.62 429 GLU A C 1
ATOM 3444 O O . GLU A 1 429 ? -23.262 -16.960 2.937 1.00 90.62 429 GLU A O 1
ATOM 3449 N N . ILE A 1 430 ? -22.195 -15.610 1.497 1.00 89.44 430 ILE A N 1
ATOM 3450 C CA . ILE A 1 430 ? -23.378 -14.815 1.123 1.00 89.44 430 ILE A CA 1
ATOM 3451 C C . ILE A 1 430 ? -24.504 -15.707 0.575 1.00 89.44 430 ILE A C 1
ATOM 3453 O O . ILE A 1 430 ? -25.672 -15.501 0.903 1.00 89.44 430 ILE A O 1
ATOM 3457 N N . GLU A 1 431 ? -24.174 -16.682 -0.272 1.00 87.75 431 GLU A N 1
ATOM 3458 C CA . GLU A 1 431 ? -25.135 -17.641 -0.823 1.00 87.75 431 GLU A CA 1
ATOM 3459 C C . GLU A 1 431 ? -25.722 -18.554 0.265 1.00 87.75 431 GLU A C 1
ATOM 3461 O O . GLU A 1 431 ? -26.939 -18.717 0.336 1.00 87.75 431 GLU A O 1
ATOM 3466 N N . GLN A 1 432 ? -24.886 -19.076 1.165 1.00 87.00 432 GLN A N 1
ATOM 3467 C CA . GLN A 1 432 ? -25.318 -19.911 2.288 1.00 87.00 432 GLN A CA 1
ATOM 3468 C C . GLN A 1 432 ? -26.238 -19.152 3.253 1.00 87.00 432 GLN A C 1
ATOM 3470 O O . GLN A 1 432 ? -27.284 -19.686 3.617 1.00 87.00 432 GLN A O 1
ATOM 3475 N N . LEU A 1 433 ? -25.907 -17.903 3.600 1.00 86.06 433 LEU A N 1
ATOM 3476 C CA . LEU A 1 433 ? -26.733 -17.046 4.460 1.00 86.06 433 LEU A CA 1
ATOM 3477 C C . LEU A 1 433 ? -28.098 -16.724 3.828 1.00 86.06 433 LEU A C 1
ATOM 3479 O O . LEU A 1 433 ? -29.123 -16.726 4.514 1.00 86.06 433 LEU A O 1
ATOM 3483 N N . ARG A 1 434 ? -28.137 -16.505 2.506 1.00 85.69 434 ARG A N 1
ATOM 3484 C CA . ARG A 1 434 ? -29.397 -16.340 1.762 1.00 85.69 434 ARG A CA 1
ATOM 3485 C C . ARG A 1 434 ? -30.242 -17.611 1.803 1.00 85.69 434 ARG A C 1
ATOM 3487 O O . ARG A 1 434 ? -31.429 -17.528 2.105 1.00 85.69 434 ARG A O 1
ATOM 3494 N N . LEU A 1 435 ? -29.640 -18.773 1.552 1.00 83.19 435 LEU A N 1
ATOM 3495 C CA . LEU A 1 435 ? -30.342 -20.058 1.594 1.00 83.19 435 LEU A CA 1
ATOM 3496 C C . LEU A 1 435 ? -30.883 -20.385 2.996 1.00 83.19 435 LEU A C 1
ATOM 3498 O O . LEU A 1 435 ? -32.013 -20.853 3.099 1.00 83.19 435 LEU A O 1
ATOM 3502 N N . SER A 1 436 ? -30.152 -20.080 4.077 1.00 79.38 436 SER A N 1
ATOM 3503 C CA . SER A 1 436 ? -30.695 -20.236 5.436 1.00 79.38 436 SER A CA 1
ATOM 3504 C C . SER A 1 436 ? -31.888 -19.315 5.697 1.00 79.38 436 SER A C 1
ATOM 3506 O O . SER A 1 436 ? -32.895 -19.787 6.214 1.00 79.38 436 SER A O 1
ATOM 3508 N N . SER A 1 437 ? -31.832 -18.050 5.260 1.00 76.50 437 SER A N 1
ATOM 3509 C CA . SER A 1 437 ? -32.936 -17.093 5.459 1.00 76.50 437 SER A CA 1
ATOM 3510 C C . SER A 1 437 ? -34.233 -17.458 4.720 1.00 76.50 437 SER A C 1
ATOM 3512 O O . SER A 1 437 ? -35.308 -17.007 5.103 1.00 76.50 437 SER A O 1
ATOM 3514 N N . LEU A 1 438 ? -34.154 -18.291 3.675 1.00 71.31 438 LEU A N 1
ATOM 3515 C CA . LEU A 1 438 ? -35.324 -18.801 2.951 1.00 71.31 438 LEU A CA 1
ATOM 3516 C C . LEU A 1 438 ? -35.971 -20.011 3.645 1.00 71.31 438 LEU A C 1
ATOM 3518 O O . LEU A 1 438 ? -37.187 -20.173 3.566 1.00 71.31 438 LEU A O 1
ATOM 3522 N N . ASN A 1 439 ? -35.176 -20.829 4.341 1.00 63.84 439 ASN A N 1
ATOM 3523 C CA . ASN A 1 439 ? -35.634 -22.073 4.968 1.00 63.84 439 ASN A CA 1
ATOM 3524 C C . ASN A 1 439 ? -36.222 -21.877 6.379 1.00 63.84 439 ASN A C 1
ATOM 3526 O O . ASN A 1 439 ? -36.931 -22.753 6.860 1.00 63.84 439 ASN A O 1
ATOM 3530 N N . GLU A 1 440 ? -35.984 -20.737 7.036 1.00 57.16 440 GLU A N 1
ATOM 3531 C CA . GLU A 1 440 ? -36.513 -20.441 8.385 1.00 57.16 440 GLU A CA 1
ATOM 3532 C C . GLU A 1 440 ? -38.035 -20.169 8.427 1.00 57.16 440 GLU A C 1
ATOM 3534 O O . GLU A 1 440 ? -38.596 -19.981 9.502 1.00 57.16 440 GLU A O 1
ATOM 3539 N N . ASN A 1 441 ? -38.729 -20.210 7.282 1.00 52.72 441 ASN A N 1
ATOM 3540 C CA . ASN A 1 441 ? -40.197 -20.143 7.211 1.00 52.72 441 ASN A CA 1
ATOM 3541 C C . ASN A 1 441 ? -40.898 -21.513 7.334 1.00 52.72 441 ASN A C 1
ATOM 3543 O O . ASN A 1 441 ? -42.128 -21.564 7.291 1.00 52.72 441 ASN A O 1
ATOM 3547 N N . THR A 1 442 ? -40.155 -22.617 7.484 1.00 50.12 442 THR A N 1
ATOM 3548 C CA . THR A 1 442 ? -40.721 -23.959 7.705 1.00 50.12 442 THR A CA 1
ATOM 3549 C C . THR A 1 442 ? -39.926 -24.751 8.746 1.00 50.12 442 THR A C 1
ATOM 3551 O O . THR A 1 442 ? -38.779 -25.121 8.506 1.00 50.12 442 THR A O 1
ATOM 3554 N N . ASP A 1 443 ? -40.617 -25.082 9.838 1.00 41.75 443 ASP A N 1
ATOM 3555 C CA . ASP A 1 443 ? -40.279 -26.043 10.898 1.00 41.75 443 ASP A CA 1
ATOM 3556 C C . ASP A 1 443 ? -39.265 -25.667 12.001 1.00 41.75 443 ASP A C 1
ATOM 3558 O O . ASP A 1 443 ? -38.504 -24.704 11.943 1.00 41.75 443 ASP A O 1
ATOM 3562 N N . ASN A 1 444 ? -39.411 -26.399 13.112 1.00 44.06 444 ASN A N 1
ATOM 3563 C CA . ASN A 1 444 ? -39.162 -25.936 14.479 1.00 44.06 444 ASN A CA 1
ATOM 3564 C C . ASN A 1 444 ? -37.696 -25.942 14.944 1.00 44.06 444 ASN A C 1
ATOM 3566 O O . ASN A 1 444 ? -36.850 -26.710 14.493 1.00 44.06 444 ASN A O 1
ATOM 3570 N N . ALA A 1 445 ? -37.439 -25.120 15.963 1.00 47.91 445 ALA A N 1
ATOM 3571 C CA . ALA A 1 445 ? -36.145 -24.981 16.611 1.00 47.91 445 ALA A CA 1
ATOM 3572 C C . ALA A 1 445 ? -35.767 -26.173 17.513 1.00 47.91 445 ALA A C 1
ATOM 3574 O O . ALA A 1 445 ? -36.378 -26.362 18.561 1.00 47.91 445 ALA A O 1
ATOM 3575 N N . THR A 1 446 ? -34.656 -26.843 17.191 1.00 42.53 446 THR A N 1
ATOM 3576 C CA . THR A 1 446 ? -33.699 -27.408 18.167 1.00 42.53 446 THR A CA 1
ATOM 3577 C C . THR A 1 446 ? -32.316 -27.564 17.526 1.00 42.53 446 THR A C 1
ATOM 3579 O O . THR A 1 446 ? -32.108 -28.495 16.758 1.00 42.53 446 THR A O 1
ATOM 3582 N N . GLU A 1 447 ? -31.385 -26.656 17.832 1.00 40.22 447 GLU A N 1
ATOM 3583 C CA . GLU A 1 447 ? -30.035 -26.943 18.370 1.00 40.22 447 GLU A CA 1
ATOM 3584 C C . GLU A 1 447 ? -29.134 -25.698 18.299 1.00 40.22 447 GLU A C 1
ATOM 3586 O O . GLU A 1 447 ? -29.031 -25.008 17.284 1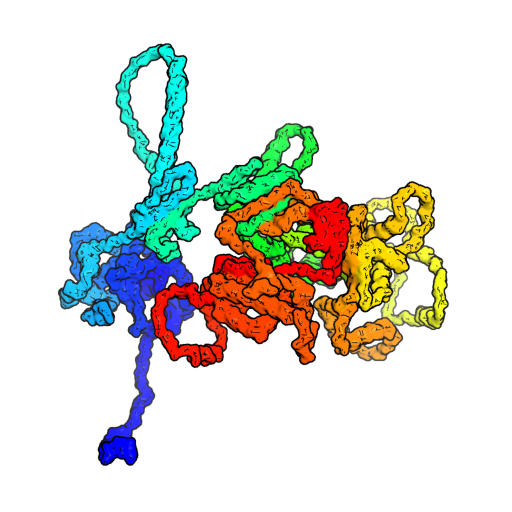.00 40.22 447 GLU A O 1
ATOM 3591 N N . SER A 1 448 ? -28.472 -25.394 19.416 1.00 37.78 448 SER A N 1
ATOM 3592 C CA . SER A 1 448 ? -27.706 -24.165 19.610 1.00 37.78 448 SER A CA 1
ATOM 3593 C C . SER A 1 448 ? -26.283 -24.272 19.055 1.00 37.78 448 SER A C 1
ATOM 3595 O O . SER A 1 448 ? -25.328 -24.493 19.800 1.00 37.78 448 SER A O 1
ATOM 3597 N N . THR A 1 449 ? -26.131 -24.037 17.753 1.00 38.31 449 THR A N 1
ATOM 3598 C CA . THR A 1 449 ? -24.871 -23.531 17.187 1.00 38.31 449 THR A CA 1
ATOM 3599 C C . THR A 1 449 ? -25.088 -22.090 16.737 1.00 38.31 449 THR A C 1
ATOM 3601 O O . THR A 1 449 ? -26.056 -21.785 16.042 1.00 38.31 449 THR A O 1
ATOM 3604 N N . THR A 1 450 ? -24.223 -21.176 17.176 1.00 40.66 450 THR A N 1
ATOM 3605 C CA . THR A 1 450 ? -24.310 -19.743 16.860 1.00 40.66 450 THR A CA 1
ATOM 3606 C C . THR A 1 450 ? -24.019 -19.508 15.378 1.00 40.66 450 THR A C 1
ATOM 3608 O O . THR A 1 450 ? -22.869 -19.295 14.993 1.00 40.66 450 THR A O 1
ATOM 3611 N N . LYS A 1 451 ? -25.053 -19.575 14.533 1.00 46.28 451 LYS A N 1
ATOM 3612 C CA . LYS A 1 451 ? -24.948 -19.224 13.112 1.00 46.28 451 LYS A CA 1
ATOM 3613 C C . LYS A 1 451 ? -24.662 -17.718 12.973 1.00 46.28 451 LYS A C 1
ATOM 3615 O O . LYS A 1 451 ? -25.296 -16.931 13.679 1.00 46.28 451 LYS A O 1
ATOM 3620 N N . PRO A 1 452 ? -23.738 -17.299 12.089 1.00 52.00 452 PRO A N 1
ATOM 3621 C CA . PRO A 1 452 ? -23.471 -15.883 11.859 1.00 52.00 452 PRO A CA 1
ATOM 3622 C C . PRO A 1 452 ? -24.699 -15.197 11.246 1.00 52.00 452 PRO A C 1
ATOM 3624 O O . PRO A 1 452 ? -25.322 -15.719 10.325 1.00 52.00 452 PRO A O 1
ATOM 3627 N N . THR A 1 453 ? -25.049 -14.020 11.763 1.00 57.16 453 THR A N 1
ATOM 3628 C CA . THR A 1 453 ? -26.202 -13.216 11.311 1.00 57.16 453 THR A CA 1
ATOM 3629 C C . THR A 1 453 ? -25.849 -12.217 10.206 1.00 57.16 453 THR A C 1
ATOM 3631 O O . THR A 1 453 ? -26.732 -11.564 9.651 1.00 57.16 453 THR A O 1
ATOM 3634 N N . SER A 1 454 ? -24.565 -12.086 9.868 1.00 74.06 454 SER A N 1
ATOM 3635 C CA . SER A 1 454 ? -24.045 -11.187 8.840 1.00 74.06 454 SER A CA 1
ATOM 3636 C C . SER A 1 454 ? -22.843 -11.804 8.115 1.00 74.06 454 SER A C 1
ATOM 3638 O O . SER A 1 454 ? -22.263 -12.790 8.559 1.00 74.06 454 SER A O 1
ATOM 3640 N N . VAL A 1 455 ? -22.501 -11.229 6.961 1.00 85.19 455 VAL A N 1
ATOM 3641 C CA . VAL A 1 455 ? -21.355 -11.634 6.130 1.00 85.19 455 VAL A CA 1
ATOM 3642 C C . VAL A 1 455 ? -20.071 -11.079 6.739 1.00 85.19 455 VAL A C 1
ATOM 3644 O O . VAL A 1 455 ? -20.023 -9.889 7.062 1.00 85.19 455 VAL A O 1
ATOM 3647 N N . SER A 1 456 ? -19.012 -11.884 6.821 1.00 89.19 456 SER A N 1
ATOM 3648 C CA . SER A 1 456 ? -17.738 -11.417 7.372 1.00 89.19 456 SER A CA 1
ATOM 3649 C C . SER A 1 456 ? -17.066 -10.375 6.474 1.00 89.19 456 SER A C 1
ATOM 3651 O O . SER A 1 456 ? -16.851 -10.641 5.285 1.00 89.19 456 SER A O 1
ATOM 3653 N N . PRO A 1 457 ? -16.672 -9.202 7.005 1.00 93.44 457 PRO A N 1
ATOM 3654 C CA . PRO A 1 457 ? -15.932 -8.209 6.238 1.00 93.44 457 PRO A CA 1
ATOM 3655 C C . PRO A 1 457 ? -14.502 -8.692 5.967 1.00 93.44 457 PRO A C 1
ATOM 3657 O O . PRO A 1 457 ? -13.855 -9.284 6.835 1.00 93.44 457 PRO A O 1
ATOM 3660 N N . ILE A 1 458 ? -13.988 -8.406 4.768 1.00 97.06 458 ILE A N 1
ATOM 3661 C CA . ILE A 1 458 ? -12.582 -8.639 4.418 1.00 97.06 458 ILE A CA 1
ATOM 3662 C C . ILE A 1 458 ? -11.806 -7.336 4.611 1.00 97.06 458 ILE A C 1
ATOM 3664 O O . ILE A 1 458 ? -12.044 -6.359 3.904 1.00 97.06 458 ILE A O 1
ATOM 3668 N N . TYR A 1 459 ? -10.824 -7.330 5.503 1.00 97.50 459 TYR A N 1
ATOM 3669 C CA . TYR A 1 459 ? -9.791 -6.301 5.540 1.00 97.50 459 TYR A CA 1
ATOM 3670 C C . TYR A 1 459 ? -8.597 -6.769 4.713 1.00 97.50 459 TYR A C 1
ATOM 3672 O O . TYR A 1 459 ? -7.967 -7.771 5.047 1.00 97.50 459 TYR A O 1
ATOM 3680 N N . TYR A 1 460 ? -8.278 -6.048 3.639 1.00 98.00 460 TYR A N 1
ATOM 3681 C CA . TYR A 1 460 ? -7.069 -6.286 2.855 1.00 98.00 460 TYR A CA 1
ATOM 3682 C C . TYR A 1 460 ? -6.052 -5.194 3.157 1.00 98.00 460 TYR A C 1
ATOM 3684 O O . TYR A 1 460 ? -6.272 -4.013 2.865 1.00 98.00 460 TYR A O 1
ATOM 3692 N N . CYS A 1 461 ? -4.919 -5.607 3.713 1.00 96.50 461 CYS A N 1
ATOM 3693 C CA . CYS A 1 461 ? -3.900 -4.711 4.213 1.00 96.50 461 CYS A CA 1
ATOM 3694 C C . CYS A 1 461 ? -2.554 -4.883 3.520 1.00 96.50 461 CYS A C 1
ATOM 3696 O O . CYS A 1 461 ? -2.131 -5.987 3.194 1.00 96.50 461 CYS A O 1
ATOM 3698 N N . THR A 1 462 ? -1.864 -3.760 3.342 1.00 92.62 462 THR A N 1
ATOM 3699 C CA . THR A 1 462 ? -0.488 -3.671 2.835 1.00 92.62 462 THR A CA 1
ATOM 3700 C C . THR A 1 462 ? 0.297 -2.664 3.681 1.00 92.62 462 THR A C 1
ATOM 3702 O O . THR A 1 462 ? -0.263 -2.015 4.572 1.00 92.62 462 THR A O 1
ATOM 3705 N N . ARG A 1 463 ? 1.595 -2.487 3.402 1.00 86.19 463 ARG A N 1
ATOM 3706 C CA . ARG A 1 463 ? 2.432 -1.488 4.087 1.00 86.19 463 ARG A CA 1
ATOM 3707 C C . ARG A 1 463 ? 2.133 -0.042 3.663 1.00 86.19 463 ARG A C 1
ATOM 3709 O O . ARG A 1 463 ? 2.346 0.872 4.455 1.00 86.19 463 ARG A O 1
ATOM 3716 N N . THR A 1 464 ? 1.675 0.199 2.429 1.00 84.94 464 THR A N 1
ATOM 3717 C CA . THR A 1 464 ? 1.582 1.558 1.854 1.00 84.94 464 THR A CA 1
ATOM 3718 C C . THR A 1 464 ? 0.340 1.790 0.985 1.00 84.94 464 THR A C 1
ATOM 3720 O O . THR A 1 464 ? -0.132 0.888 0.295 1.00 84.94 464 THR A O 1
ATOM 3723 N N . HIS A 1 465 ? -0.144 3.039 0.925 1.00 84.38 465 HIS A N 1
ATOM 3724 C CA . HIS A 1 465 ? -1.274 3.418 0.059 1.00 84.38 465 HIS A CA 1
ATOM 3725 C C . HIS A 1 465 ? -1.037 3.104 -1.429 1.00 84.38 465 HIS A C 1
ATOM 3727 O O . HIS A 1 465 ? -1.935 2.575 -2.074 1.00 84.38 465 HIS A O 1
ATOM 3733 N N . LYS A 1 466 ? 0.194 3.268 -1.936 1.00 82.50 466 LYS A N 1
ATOM 3734 C CA . LYS A 1 466 ? 0.553 2.897 -3.318 1.00 82.50 466 LYS A CA 1
ATOM 3735 C C . LYS A 1 466 ? 0.370 1.409 -3.620 1.00 82.50 466 LYS A C 1
ATOM 3737 O O . LYS A 1 466 ? -0.015 1.041 -4.725 1.00 82.50 466 LYS A O 1
ATOM 3742 N N . GLN A 1 467 ? 0.623 0.539 -2.643 1.00 87.25 467 GLN A N 1
ATOM 3743 C CA . GLN A 1 467 ? 0.323 -0.887 -2.788 1.00 87.25 467 GLN A CA 1
ATOM 3744 C C . GLN A 1 467 ? -1.195 -1.133 -2.762 1.00 87.25 467 GLN A C 1
ATOM 3746 O O . GLN A 1 467 ? -1.672 -1.982 -3.503 1.00 87.25 467 GLN A O 1
ATOM 3751 N N . LEU A 1 468 ? -1.981 -0.374 -1.985 1.00 90.56 468 LEU A N 1
ATOM 3752 C CA . LEU A 1 468 ? -3.452 -0.472 -2.019 1.00 90.56 468 LEU A CA 1
ATOM 3753 C C . LEU A 1 468 ? -4.045 -0.001 -3.357 1.00 90.56 468 LEU A C 1
ATOM 3755 O O . LEU A 1 468 ? -4.981 -0.624 -3.844 1.00 90.56 468 LEU A O 1
ATOM 3759 N N . GLU A 1 469 ? -3.487 1.039 -3.983 1.00 87.81 469 GLU A N 1
ATOM 3760 C CA . GLU A 1 469 ? -3.847 1.463 -5.347 1.00 87.81 469 GLU A CA 1
ATOM 3761 C C . GLU A 1 469 ? -3.593 0.328 -6.361 1.00 87.81 469 GLU A C 1
ATOM 3763 O O . GLU A 1 469 ? -4.441 0.025 -7.203 1.00 87.81 469 GLU A O 1
ATOM 3768 N N . GLN A 1 470 ? -2.458 -0.375 -6.240 1.00 87.62 470 GLN A N 1
ATOM 3769 C CA . GLN A 1 470 ? -2.170 -1.568 -7.044 1.00 87.62 470 GLN A CA 1
ATOM 3770 C C . GLN A 1 470 ? -3.158 -2.714 -6.762 1.00 87.62 470 GLN A C 1
ATOM 3772 O O . GLN A 1 470 ? -3.628 -3.342 -7.710 1.00 87.62 470 GLN A O 1
ATOM 3777 N N . VAL A 1 471 ? -3.519 -2.965 -5.497 1.00 92.12 471 VAL A N 1
ATOM 3778 C CA . VAL A 1 471 ? -4.535 -3.963 -5.104 1.00 92.12 471 VAL A CA 1
ATOM 3779 C C . VAL A 1 471 ? -5.902 -3.616 -5.701 1.00 92.12 471 VAL A C 1
ATOM 3781 O O . VAL A 1 471 ? -6.534 -4.488 -6.293 1.00 92.12 471 VAL A O 1
ATOM 3784 N N . ALA A 1 472 ? -6.340 -2.355 -5.626 1.00 92.06 472 ALA A N 1
ATOM 3785 C CA . ALA A 1 472 ? -7.594 -1.888 -6.220 1.00 92.06 472 ALA A CA 1
ATOM 3786 C C . ALA A 1 472 ? -7.611 -2.088 -7.747 1.00 92.06 472 ALA A C 1
ATOM 3788 O O . ALA A 1 472 ? -8.597 -2.574 -8.304 1.00 92.06 472 ALA A O 1
ATOM 3789 N N . LYS A 1 473 ? -6.487 -1.818 -8.424 1.00 88.06 473 LYS A N 1
ATOM 3790 C CA . LYS A 1 473 ? -6.329 -2.074 -9.863 1.00 88.06 473 LYS A CA 1
ATOM 3791 C C . LYS A 1 473 ? -6.336 -3.570 -10.212 1.00 88.06 473 LYS A C 1
ATOM 3793 O O . LYS A 1 473 ? -6.939 -3.967 -11.208 1.00 88.06 473 LYS A O 1
ATOM 3798 N N . GLN A 1 474 ? -5.706 -4.421 -9.401 1.00 88.81 474 GLN A N 1
ATOM 3799 C CA . GLN A 1 474 ? -5.787 -5.878 -9.575 1.00 88.81 474 GLN A CA 1
ATOM 3800 C C . GLN A 1 474 ? -7.223 -6.376 -9.368 1.00 88.81 474 GLN A C 1
ATOM 3802 O O . GLN A 1 474 ? -7.726 -7.154 -10.174 1.00 88.81 474 GLN A O 1
ATOM 3807 N N . LEU A 1 475 ? -7.921 -5.858 -8.354 1.00 91.81 475 LEU A N 1
ATOM 3808 C CA . LEU A 1 475 ? -9.324 -6.152 -8.081 1.00 91.81 475 LEU A CA 1
ATOM 3809 C C . LEU A 1 475 ? -10.236 -5.752 -9.254 1.00 91.81 475 LEU A C 1
ATOM 3811 O O . LEU A 1 475 ? -11.095 -6.547 -9.638 1.00 91.81 475 LEU A O 1
ATOM 3815 N N . SER A 1 476 ? -10.002 -4.595 -9.892 1.00 87.38 476 SER A N 1
ATOM 3816 C CA . SER A 1 476 ? -10.756 -4.158 -11.082 1.00 87.38 476 SER A CA 1
ATOM 3817 C C . SER A 1 476 ? -10.550 -5.039 -12.320 1.00 87.38 476 SER A C 1
ATOM 3819 O O . SER A 1 476 ? -11.390 -5.028 -13.220 1.00 87.38 476 SER A O 1
ATOM 3821 N N . ASN A 1 477 ? -9.474 -5.834 -12.356 1.00 83.69 477 ASN A N 1
ATOM 3822 C CA . ASN A 1 477 ? -9.215 -6.819 -13.410 1.00 83.69 477 ASN A CA 1
ATOM 3823 C C . ASN A 1 477 ? -9.863 -8.187 -13.121 1.00 83.69 477 ASN A C 1
ATOM 3825 O O . ASN A 1 477 ? -9.794 -9.088 -13.955 1.00 83.69 477 ASN A O 1
ATOM 3829 N N . THR A 1 478 ? -10.488 -8.375 -11.954 1.00 85.44 478 THR A N 1
ATOM 3830 C CA . THR A 1 478 ? -11.198 -9.617 -11.626 1.00 85.44 478 THR A CA 1
ATOM 3831 C C . THR A 1 478 ? -12.672 -9.567 -12.017 1.00 85.44 478 THR A C 1
ATOM 3833 O O . THR A 1 478 ? -13.308 -8.515 -12.002 1.00 85.44 478 THR A O 1
ATOM 3836 N N . ILE A 1 479 ? -13.265 -10.742 -12.233 1.00 83.69 479 ILE A N 1
ATOM 3837 C CA . ILE A 1 479 ? -14.722 -10.900 -12.374 1.00 83.69 479 ILE A CA 1
ATOM 3838 C C . ILE A 1 479 ? -15.491 -10.601 -11.070 1.00 83.69 479 ILE A C 1
ATOM 3840 O O . ILE A 1 479 ? -16.714 -10.478 -11.087 1.00 83.69 479 ILE A O 1
ATOM 3844 N N . TYR A 1 480 ? -14.803 -10.499 -9.924 1.00 88.44 480 TYR A N 1
ATOM 3845 C CA . TYR A 1 480 ? -15.430 -10.182 -8.638 1.00 88.44 480 TYR A CA 1
ATOM 3846 C C . TYR A 1 480 ? -15.817 -8.703 -8.527 1.00 88.44 480 TYR A C 1
ATOM 3848 O O . TYR A 1 480 ? -16.706 -8.394 -7.736 1.00 88.44 480 TYR A O 1
ATOM 3856 N N . LYS A 1 481 ? -15.213 -7.811 -9.332 1.00 87.12 481 LYS A N 1
ATOM 3857 C CA . LYS A 1 481 ? -15.410 -6.349 -9.286 1.00 87.12 481 LYS A CA 1
ATOM 3858 C C . LYS A 1 481 ? -16.886 -5.925 -9.297 1.00 87.12 481 LYS A C 1
ATOM 3860 O O . LYS A 1 481 ? -17.279 -5.026 -8.561 1.00 87.12 481 LYS A O 1
ATOM 3865 N N . ASP A 1 482 ? -17.714 -6.616 -10.080 1.00 83.56 482 ASP A N 1
ATOM 3866 C CA . ASP A 1 482 ? -19.130 -6.287 -10.262 1.00 83.56 482 ASP A CA 1
ATOM 3867 C C . ASP A 1 482 ? -20.012 -6.898 -9.161 1.00 83.56 482 ASP A C 1
ATOM 3869 O O . ASP A 1 482 ? -21.155 -6.491 -8.966 1.00 83.56 482 ASP A O 1
ATOM 3873 N N . LYS A 1 483 ? -19.479 -7.849 -8.386 1.00 84.00 483 LYS A N 1
ATOM 3874 C CA . LYS A 1 483 ? -20.203 -8.604 -7.353 1.00 84.00 483 LYS A CA 1
ATOM 3875 C C . LYS A 1 483 ? -20.033 -8.039 -5.932 1.00 84.00 483 LYS A C 1
ATOM 3877 O O . LYS A 1 483 ? -20.750 -8.474 -5.035 1.00 84.00 483 LYS A O 1
ATOM 3882 N N . ILE A 1 484 ? -19.132 -7.077 -5.721 1.00 88.62 484 ILE A N 1
ATOM 3883 C CA . ILE A 1 484 ? -18.792 -6.507 -4.402 1.00 88.62 484 ILE A CA 1
ATOM 3884 C C . ILE A 1 484 ? -19.007 -4.990 -4.332 1.00 88.62 484 ILE A C 1
ATOM 3886 O O . ILE A 1 484 ? -19.217 -4.334 -5.348 1.00 88.62 484 ILE A O 1
ATOM 3890 N N . ARG A 1 485 ? -18.911 -4.428 -3.124 1.00 88.38 485 ARG A N 1
ATOM 3891 C CA . ARG A 1 485 ? -18.593 -3.018 -2.861 1.00 88.38 485 ARG A CA 1
ATOM 3892 C C . ARG A 1 485 ? -17.306 -2.947 -2.039 1.00 88.38 485 ARG A C 1
ATOM 3894 O O . ARG A 1 485 ? -17.105 -3.793 -1.163 1.00 88.38 485 ARG A O 1
ATOM 3901 N N . MET A 1 486 ? -16.479 -1.931 -2.282 1.00 92.50 486 MET A N 1
ATOM 3902 C CA . MET A 1 486 ? -15.272 -1.655 -1.494 1.00 92.50 486 MET A CA 1
ATOM 3903 C C . MET A 1 486 ? -15.263 -0.258 -0.866 1.00 92.50 486 MET A C 1
ATOM 3905 O O . MET A 1 486 ? -15.945 0.650 -1.337 1.00 92.50 486 MET A O 1
ATOM 3909 N N . THR A 1 487 ? -14.430 -0.077 0.160 1.00 93.06 487 THR A N 1
ATOM 3910 C CA . THR A 1 487 ? -13.928 1.240 0.583 1.00 93.06 487 THR A CA 1
ATOM 3911 C C . THR A 1 487 ? -12.405 1.198 0.691 1.00 93.06 487 THR A C 1
ATOM 3913 O O . THR A 1 487 ? -11.823 0.136 0.920 1.00 93.06 487 THR A O 1
ATOM 3916 N N . LEU A 1 488 ? -11.755 2.351 0.542 1.00 94.50 488 LEU A N 1
ATOM 3917 C CA . LEU A 1 488 ? -10.319 2.519 0.760 1.00 94.50 488 LEU A CA 1
ATOM 3918 C C . LEU A 1 488 ? -10.136 3.541 1.889 1.00 94.50 488 LEU A C 1
ATOM 3920 O O . LEU A 1 488 ? -10.709 4.629 1.860 1.00 94.50 488 LEU A O 1
ATOM 3924 N N . LEU A 1 489 ? -9.388 3.177 2.929 1.00 94.12 489 LEU A N 1
ATOM 3925 C CA . LEU A 1 489 ? -9.106 4.055 4.064 1.00 94.12 489 LEU A CA 1
ATOM 3926 C C . LEU A 1 489 ? -7.751 4.730 3.870 1.00 94.12 489 LEU A C 1
ATOM 3928 O O . LEU A 1 489 ? -6.739 4.069 3.640 1.00 94.12 489 LEU A O 1
ATOM 3932 N N . SER A 1 490 ? -7.735 6.059 3.974 1.00 91.00 490 SER A N 1
ATOM 3933 C CA . SER A 1 490 ? -6.539 6.870 3.765 1.00 91.00 490 SER A CA 1
ATOM 3934 C C . SER A 1 490 ? -6.518 8.113 4.650 1.00 91.00 490 SER A C 1
ATOM 3936 O O . SER A 1 490 ? -7.559 8.583 5.118 1.00 91.00 490 SER A O 1
ATOM 3938 N N . SER A 1 491 ? -5.317 8.657 4.878 1.00 89.81 491 SER A N 1
ATOM 3939 C CA . SER A 1 491 ? -5.134 9.873 5.673 1.00 89.81 491 SER A CA 1
ATOM 3940 C C . SER A 1 491 ? -5.764 11.103 5.005 1.00 89.81 491 SER A C 1
ATOM 3942 O O . SER A 1 491 ? -6.068 11.123 3.805 1.00 89.81 491 SER A O 1
ATOM 3944 N N . ARG A 1 492 ? -5.902 12.184 5.784 1.00 90.12 492 ARG A N 1
ATOM 3945 C CA . ARG A 1 492 ? -6.326 13.497 5.274 1.00 90.12 492 ARG A CA 1
ATOM 3946 C C . ARG A 1 492 ? -5.354 14.087 4.243 1.00 90.12 492 ARG A C 1
ATOM 3948 O O . ARG A 1 492 ? -5.751 14.999 3.530 1.00 90.12 492 ARG A O 1
ATOM 3955 N N . ASP A 1 493 ? -4.127 13.582 4.120 1.00 87.81 493 ASP A N 1
ATOM 3956 C CA . ASP A 1 493 ? -3.167 14.038 3.104 1.00 87.81 493 ASP A CA 1
ATOM 3957 C C . ASP A 1 493 ? -3.589 13.670 1.687 1.00 87.81 493 ASP A C 1
ATOM 3959 O O . ASP A 1 493 ? -3.408 14.480 0.783 1.00 87.81 493 ASP A O 1
ATOM 3963 N N . ASN A 1 494 ? -4.230 12.512 1.525 1.00 89.19 494 ASN A N 1
ATOM 3964 C CA . ASN A 1 494 ? -4.720 12.042 0.231 1.00 89.19 494 ASN A CA 1
ATOM 3965 C C . ASN A 1 494 ? -6.189 12.443 -0.013 1.00 89.19 494 ASN A C 1
ATOM 3967 O O . ASN A 1 494 ? -6.597 12.623 -1.153 1.00 89.19 494 ASN A O 1
ATOM 3971 N N . TYR A 1 495 ? -6.991 12.600 1.052 1.00 93.12 495 TYR A N 1
ATOM 3972 C CA . TYR A 1 495 ? -8.447 12.815 0.960 1.00 93.12 495 TYR A CA 1
ATOM 3973 C C . TYR A 1 495 ? -8.950 14.235 1.280 1.00 93.12 495 TYR A C 1
ATOM 3975 O O . TYR A 1 495 ? -10.154 14.493 1.176 1.00 93.12 495 TYR A O 1
ATOM 3983 N N . CYS A 1 496 ? -8.096 15.180 1.686 1.00 93.94 496 CYS A N 1
ATOM 3984 C CA . CYS A 1 496 ? -8.546 16.551 1.948 1.00 93.94 496 CYS A CA 1
ATOM 3985 C C . CYS A 1 496 ? -8.683 17.364 0.650 1.00 93.94 496 CYS A C 1
ATOM 3987 O O . CYS A 1 496 ? -7.695 17.760 0.039 1.00 93.94 496 CYS A O 1
ATOM 3989 N N . VAL A 1 497 ? -9.925 17.689 0.280 1.00 93.25 497 VAL A N 1
ATOM 3990 C CA . VAL A 1 497 ? -10.265 18.542 -0.881 1.00 93.25 497 VAL A CA 1
ATOM 3991 C C . VAL A 1 497 ? -10.538 20.007 -0.514 1.00 93.25 497 VAL A C 1
ATOM 3993 O O . VAL A 1 497 ? -10.861 20.818 -1.381 1.00 93.25 497 VAL A O 1
ATOM 3996 N N . HIS A 1 498 ? -10.432 20.372 0.766 1.00 92.75 498 HIS A N 1
ATOM 3997 C CA . HIS A 1 498 ? -10.709 21.732 1.226 1.00 92.75 498 HIS A CA 1
ATOM 3998 C C . HIS A 1 498 ? -9.562 22.690 0.828 1.00 92.75 498 HIS A C 1
ATOM 4000 O O . HIS A 1 498 ? -8.437 22.445 1.256 1.00 92.75 498 HIS A O 1
ATOM 4006 N N . PRO A 1 499 ? -9.803 23.801 0.095 1.00 89.38 499 PRO A N 1
ATOM 4007 C CA . PRO A 1 499 ? -8.742 24.606 -0.537 1.00 89.38 499 PRO A CA 1
ATOM 4008 C C . PRO A 1 499 ? -7.632 25.138 0.383 1.00 89.38 499 PRO A C 1
ATOM 4010 O O . PRO A 1 499 ? -6.491 25.278 -0.059 1.00 89.38 499 PRO A O 1
ATOM 4013 N N . THR A 1 500 ? -7.965 25.466 1.635 1.00 87.56 500 THR A N 1
ATOM 4014 C CA . THR A 1 500 ? -6.994 25.904 2.653 1.00 87.56 500 THR A CA 1
ATOM 4015 C C . THR A 1 500 ? -6.294 24.699 3.289 1.00 87.56 500 THR A C 1
ATOM 4017 O O . THR A 1 500 ? -5.110 24.482 3.055 1.00 87.56 500 THR A O 1
ATOM 4020 N N . VAL A 1 501 ? -7.054 23.852 3.998 1.00 89.94 501 VAL A N 1
ATOM 4021 C CA . VAL A 1 501 ? -6.546 22.687 4.748 1.00 89.94 501 VAL A CA 1
ATOM 4022 C C . VAL A 1 501 ? -5.754 21.689 3.900 1.00 89.94 501 VAL A C 1
ATOM 4024 O O . VAL A 1 501 ? -4.826 21.070 4.404 1.00 89.94 501 VAL A O 1
ATOM 4027 N N . SER A 1 502 ? -6.060 21.514 2.611 1.00 89.00 502 SER A N 1
ATOM 4028 C CA . SER A 1 502 ? -5.293 20.610 1.737 1.00 89.00 502 SER A CA 1
ATOM 4029 C C . SER A 1 502 ? -3.852 21.076 1.490 1.00 89.00 502 SER A C 1
ATOM 4031 O O . SER A 1 502 ? -2.992 20.256 1.170 1.00 89.00 502 SER A O 1
ATOM 4033 N N . ARG A 1 503 ? -3.576 22.373 1.676 1.00 87.31 503 ARG A N 1
ATOM 4034 C CA . ARG A 1 503 ? -2.250 22.999 1.541 1.00 87.31 503 ARG A CA 1
ATOM 4035 C C . ARG A 1 503 ? -1.564 23.247 2.889 1.00 87.31 503 ARG A C 1
ATOM 4037 O O . ARG A 1 503 ? -0.394 23.620 2.903 1.00 87.31 503 ARG A O 1
ATOM 4044 N N . GLY A 1 504 ? -2.278 23.051 3.996 1.00 78.06 504 GLY A N 1
ATOM 4045 C CA . GLY A 1 504 ? -1.771 23.253 5.349 1.00 78.06 504 GLY A CA 1
ATOM 4046 C C . GLY A 1 504 ? -0.713 22.218 5.762 1.00 78.06 504 GLY A C 1
ATOM 4047 O O . GLY A 1 504 ? -0.789 21.054 5.342 1.00 78.06 504 GLY A O 1
ATOM 4048 N N . PRO A 1 505 ? 0.272 22.600 6.601 1.00 74.25 505 PRO A N 1
ATOM 4049 C CA . PRO A 1 505 ? 1.306 21.686 7.083 1.00 74.25 505 PRO A CA 1
ATOM 4050 C C . PRO A 1 505 ? 0.752 20.607 8.025 1.00 74.25 505 PRO A C 1
ATOM 4052 O O . PRO A 1 505 ? 1.285 19.501 8.054 1.00 74.25 505 PRO A O 1
ATOM 4055 N N . ASN A 1 506 ? -0.331 20.884 8.766 1.00 79.81 506 ASN A N 1
ATOM 4056 C CA . ASN A 1 506 ? -0.996 19.903 9.628 1.00 79.81 506 ASN A CA 1
ATOM 4057 C C . ASN A 1 506 ? -2.502 19.849 9.339 1.00 79.81 506 ASN A C 1
ATOM 4059 O O . ASN A 1 506 ? -3.336 20.432 10.038 1.00 79.81 506 ASN A O 1
ATOM 4063 N N . LYS A 1 507 ? -2.845 19.060 8.317 1.00 88.06 507 LYS A N 1
ATOM 4064 C CA . LYS A 1 507 ? -4.223 18.869 7.847 1.00 88.06 507 LYS A CA 1
ATOM 4065 C C . LYS A 1 507 ? -5.152 18.264 8.899 1.00 88.06 507 LYS A C 1
ATOM 4067 O O . LYS A 1 507 ? -6.361 18.440 8.798 1.00 88.06 507 LYS A O 1
ATOM 4072 N N . ASN A 1 508 ? -4.625 17.541 9.893 1.00 81.75 508 ASN A N 1
ATOM 4073 C CA . ASN A 1 508 ? -5.437 16.989 10.979 1.00 81.75 508 ASN A CA 1
ATOM 4074 C C . ASN A 1 508 ? -5.933 18.110 11.897 1.00 81.75 508 ASN A C 1
ATOM 4076 O O . ASN A 1 508 ? -7.144 18.278 12.031 1.00 81.75 508 ASN A O 1
ATOM 4080 N N . ASN A 1 509 ? -5.021 18.907 12.460 1.00 77.19 509 ASN A N 1
ATOM 4081 C CA . ASN A 1 509 ? -5.377 19.987 13.385 1.00 77.19 509 ASN A CA 1
ATOM 4082 C C . ASN A 1 509 ? -6.228 21.063 12.684 1.00 77.19 509 ASN A C 1
ATOM 4084 O O . ASN A 1 509 ? -7.224 21.523 13.237 1.00 77.19 509 ASN A O 1
ATOM 4088 N N . GLU A 1 510 ? -5.891 21.431 11.445 1.00 82.25 510 GLU A N 1
ATOM 4089 C CA . GLU A 1 510 ? -6.684 22.383 10.658 1.00 82.25 510 GLU A CA 1
ATOM 4090 C C . GLU A 1 510 ? -8.079 21.847 10.301 1.00 82.25 510 GLU A C 1
ATOM 4092 O O . GLU A 1 510 ? -9.062 22.571 10.449 1.00 82.25 510 GLU A O 1
ATOM 4097 N N . CYS A 1 511 ? -8.204 20.573 9.903 1.00 86.06 511 CYS A N 1
ATOM 4098 C CA . CYS A 1 511 ? -9.509 19.960 9.647 1.00 86.06 511 CYS A CA 1
ATOM 4099 C C . CYS A 1 511 ? -10.385 19.944 10.905 1.00 86.06 511 CYS A C 1
ATOM 4101 O O . CYS A 1 511 ? -11.583 20.197 10.800 1.00 86.06 511 CYS A O 1
ATOM 4103 N N . VAL A 1 512 ? -9.820 19.655 12.081 1.00 80.50 512 VAL A N 1
ATOM 4104 C CA . VAL A 1 512 ? -10.576 19.649 13.342 1.00 80.50 512 VAL A CA 1
ATOM 4105 C C . VAL A 1 512 ? -11.092 21.051 13.680 1.00 80.50 512 VAL A C 1
ATOM 4107 O O . VAL A 1 512 ? -12.281 21.187 13.974 1.00 80.50 512 VAL A O 1
ATOM 4110 N N . LYS A 1 513 ? -10.251 22.090 13.545 1.00 79.62 513 LYS A N 1
ATOM 4111 C CA . LYS A 1 513 ? -10.634 23.497 13.777 1.00 79.62 513 LYS A CA 1
ATOM 4112 C C . LYS A 1 513 ? -11.873 23.908 12.968 1.00 79.62 513 LYS A C 1
ATOM 4114 O O . LYS A 1 513 ? -12.798 24.459 13.546 1.00 79.62 513 LYS A O 1
ATOM 4119 N N . ILE A 1 514 ? -11.933 23.566 11.676 1.00 83.75 514 ILE A N 1
ATOM 4120 C CA . ILE A 1 514 ? -13.050 23.961 10.791 1.00 83.75 514 ILE A CA 1
ATOM 4121 C C . ILE A 1 514 ? -14.260 23.008 10.805 1.00 83.75 514 ILE A C 1
ATOM 4123 O O . ILE A 1 514 ? -15.243 23.271 10.111 1.00 83.75 514 ILE A O 1
ATOM 4127 N N . THR A 1 515 ? -14.193 21.873 11.517 1.00 78.88 515 THR A N 1
ATOM 4128 C CA . THR A 1 515 ? -15.286 20.873 11.581 1.00 78.88 515 THR A CA 1
ATOM 4129 C C . THR A 1 515 ? -16.001 20.815 12.932 1.00 78.88 515 THR A C 1
ATOM 4131 O O . THR A 1 515 ? -17.152 20.367 12.989 1.00 78.88 515 THR A O 1
ATOM 4134 N N . ARG A 1 516 ? -15.356 21.283 14.009 1.00 68.88 516 ARG A N 1
ATOM 4135 C CA . ARG A 1 516 ? -15.931 21.408 15.358 1.00 68.88 516 ARG A CA 1
ATOM 4136 C C . ARG A 1 516 ? -16.519 22.812 15.606 1.00 68.88 516 ARG A C 1
ATOM 4138 O O . ARG A 1 516 ? -16.111 23.761 14.942 1.00 68.88 516 ARG A O 1
ATOM 4145 N N . PRO A 1 517 ? -17.460 22.965 16.560 1.00 56.00 517 PRO A N 1
ATOM 4146 C CA . PRO A 1 517 ? -17.976 24.271 16.962 1.00 56.00 517 PRO A CA 1
ATOM 4147 C C . PRO A 1 517 ? -16.904 25.168 17.580 1.00 56.00 517 PRO A C 1
ATOM 4149 O O . PRO A 1 517 ? -16.188 24.774 18.503 1.00 56.00 517 PRO A O 1
ATOM 4152 N N . ASN A 1 518 ? -16.829 26.398 17.071 1.00 46.91 518 ASN A N 1
ATOM 4153 C CA . ASN A 1 518 ? -15.963 27.441 17.602 1.00 46.91 518 ASN A CA 1
ATOM 4154 C C . ASN A 1 518 ? -16.501 27.934 18.963 1.00 46.91 518 ASN A C 1
ATOM 4156 O O . ASN A 1 518 ? -17.712 27.932 19.207 1.00 46.91 518 ASN A O 1
ATOM 4160 N N . GLN A 1 519 ? -15.606 28.318 19.874 1.00 48.56 519 GLN A N 1
ATOM 4161 C CA . GLN A 1 519 ? -15.884 28.313 21.320 1.00 48.56 519 GLN A CA 1
ATOM 4162 C C . GLN A 1 519 ? -17.013 29.267 21.757 1.00 48.56 519 GLN A C 1
ATOM 4164 O O . GLN A 1 519 ? -17.691 28.977 22.741 1.00 48.56 519 GLN A O 1
ATOM 4169 N N . ASN A 1 520 ? -17.286 30.320 20.982 1.00 43.19 520 ASN A N 1
ATOM 4170 C CA . ASN A 1 520 ? -18.261 31.364 21.316 1.00 43.19 520 ASN A CA 1
ATOM 4171 C C . ASN A 1 520 ? -19.727 31.027 20.961 1.00 43.19 520 ASN A C 1
ATOM 4173 O O . ASN A 1 520 ? -20.605 31.820 21.274 1.00 43.19 520 ASN A O 1
ATOM 4177 N N . ASN A 1 521 ? -20.015 29.889 20.309 1.00 40.97 521 ASN A N 1
ATOM 4178 C CA . ASN A 1 521 ? -21.363 29.553 19.804 1.00 40.97 521 ASN A CA 1
ATOM 4179 C C . ASN A 1 521 ? -21.791 28.098 20.105 1.00 40.97 521 ASN A C 1
ATOM 4181 O O . ASN A 1 521 ? -22.449 27.445 19.297 1.00 40.97 521 ASN A O 1
ATOM 4185 N N . SER A 1 522 ? -21.419 27.563 21.273 1.00 40.88 522 SER A N 1
ATOM 4186 C CA . SER A 1 522 ? -21.671 26.146 21.613 1.00 40.88 522 SER A CA 1
ATOM 4187 C C . SER A 1 522 ? -23.141 25.803 21.945 1.00 40.88 522 SER A C 1
ATOM 4189 O O . SER A 1 522 ? -23.452 24.627 22.061 1.00 40.88 522 SER A O 1
ATOM 4191 N N . ALA A 1 523 ? -24.047 26.784 22.076 1.00 39.38 523 ALA A N 1
ATOM 4192 C CA . ALA A 1 523 ? -25.398 26.591 22.633 1.00 39.38 523 ALA A CA 1
ATOM 4193 C C . ALA A 1 523 ? -26.569 26.782 21.636 1.00 39.38 523 ALA A C 1
ATOM 4195 O O . ALA A 1 523 ? -27.700 27.024 22.053 1.00 39.38 523 ALA A O 1
ATOM 4196 N N . VAL A 1 524 ? -26.334 26.694 20.319 1.00 40.59 524 VAL A N 1
ATOM 4197 C CA . VAL A 1 524 ? -27.388 26.901 19.302 1.00 40.59 524 VAL A CA 1
ATOM 4198 C C . VAL A 1 524 ? -27.621 25.637 18.470 1.00 40.59 524 VAL A C 1
ATOM 4200 O O . VAL A 1 524 ? -26.746 25.198 17.718 1.00 40.59 524 VAL A O 1
ATOM 4203 N N . ARG A 1 525 ? -28.843 25.082 18.539 1.00 39.19 525 ARG A N 1
ATOM 4204 C CA . ARG A 1 525 ? -29.332 24.079 17.573 1.00 39.19 525 ARG A CA 1
ATOM 4205 C C . ARG A 1 525 ? -29.241 24.678 16.163 1.00 39.19 525 ARG A C 1
ATOM 4207 O O . ARG A 1 525 ? -29.996 25.587 15.837 1.00 39.19 525 ARG A O 1
ATOM 4214 N N . GLY A 1 526 ? -28.319 24.172 15.342 1.00 50.81 526 GLY A N 1
ATOM 4215 C CA . GLY A 1 526 ? -28.051 24.702 13.997 1.00 50.81 526 GLY A CA 1
ATOM 4216 C C . GLY A 1 526 ? -26.600 25.112 13.714 1.00 50.81 526 GLY A C 1
ATOM 4217 O O . GLY A 1 526 ? -26.364 25.781 12.708 1.00 50.81 526 GLY A O 1
ATOM 4218 N N . PHE A 1 527 ? -25.626 24.731 14.554 1.00 54.88 527 PHE A N 1
ATOM 4219 C CA . PHE A 1 527 ? -24.204 24.955 14.265 1.00 54.88 527 PHE A CA 1
ATOM 4220 C C . PHE A 1 527 ? -23.781 24.357 12.906 1.00 54.88 527 PHE A C 1
ATOM 4222 O O . PHE A 1 527 ? -23.758 23.136 12.736 1.00 54.88 527 PHE A O 1
ATOM 4229 N N . LYS A 1 528 ? -23.373 25.229 11.975 1.00 63.44 528 LYS A N 1
ATOM 4230 C CA . LYS A 1 528 ? -22.792 24.860 10.677 1.00 63.44 528 LYS A CA 1
ATOM 4231 C C . LYS A 1 528 ? -21.269 24.820 10.765 1.00 63.44 528 LYS A C 1
ATOM 4233 O O . LYS A 1 528 ? -20.645 25.817 11.113 1.00 63.44 528 LYS A O 1
ATOM 4238 N N . SER A 1 529 ? -20.674 23.698 10.372 1.00 76.31 529 SER A N 1
ATOM 4239 C CA . SER A 1 529 ? -19.229 23.574 10.156 1.00 76.31 529 SER A CA 1
ATOM 4240 C C . SER A 1 529 ? -18.745 24.542 9.070 1.00 76.31 529 SER A C 1
ATOM 4242 O O . SER A 1 529 ? -19.310 24.578 7.977 1.00 76.31 529 SER A O 1
ATOM 4244 N N . GLU A 1 530 ? -17.621 25.222 9.312 1.00 82.12 530 GLU A N 1
ATOM 4245 C CA . GLU A 1 530 ? -16.918 26.042 8.311 1.00 82.12 530 GLU A CA 1
ATOM 4246 C C . GLU A 1 530 ? -16.470 25.192 7.102 1.00 82.12 530 GLU A C 1
ATOM 4248 O O . GLU A 1 530 ? -16.463 25.648 5.957 1.00 82.12 530 GLU A O 1
ATOM 4253 N N . CYS A 1 531 ? -16.183 23.902 7.318 1.00 87.38 531 CYS A N 1
ATOM 4254 C CA . CYS A 1 531 ? -15.955 22.943 6.238 1.00 87.38 531 CYS A CA 1
ATOM 4255 C C . CYS A 1 531 ? -17.249 22.589 5.475 1.00 87.38 531 CYS A C 1
ATOM 4257 O O . CYS A 1 531 ? -17.906 21.585 5.763 1.00 87.38 531 CYS A O 1
ATOM 4259 N N . GLY A 1 532 ? -17.569 23.343 4.419 1.00 86.00 532 GLY A N 1
ATOM 4260 C CA . GLY A 1 532 ? -18.741 23.097 3.561 1.00 86.00 532 GLY A CA 1
ATOM 4261 C C . GLY A 1 532 ? -18.784 21.728 2.850 1.00 86.00 532 GLY A C 1
ATOM 4262 O O . GLY A 1 532 ? -19.828 21.346 2.322 1.00 86.00 532 GLY A O 1
ATOM 4263 N N . TYR A 1 533 ? -17.685 20.963 2.829 1.00 89.25 533 TYR A N 1
ATOM 4264 C CA . TYR A 1 533 ? -17.659 19.565 2.361 1.00 89.25 533 TYR A CA 1
ATOM 4265 C C . TYR A 1 533 ? -18.131 18.568 3.432 1.00 89.25 533 TYR A C 1
ATOM 4267 O O . TYR A 1 533 ? -18.724 17.541 3.108 1.00 89.25 533 TYR A O 1
ATOM 4275 N N . TYR A 1 534 ? -17.848 18.848 4.706 1.00 87.38 534 TYR A N 1
ATOM 4276 C CA . TYR A 1 534 ? -18.265 18.024 5.843 1.00 87.38 534 TYR A CA 1
ATOM 4277 C C . TYR A 1 534 ? -19.709 18.337 6.248 1.00 87.38 534 TYR A C 1
ATOM 4279 O O . TYR A 1 534 ? -20.494 17.427 6.497 1.00 87.38 534 TYR A O 1
ATOM 4287 N N . GLU A 1 535 ? -20.102 19.611 6.205 1.00 83.81 535 GLU A N 1
ATOM 4288 C CA . GLU A 1 535 ? -21.472 20.032 6.515 1.00 83.81 535 GLU A CA 1
ATOM 4289 C C . GLU A 1 535 ? -22.497 19.445 5.524 1.00 83.81 535 GLU A C 1
ATOM 4291 O O . GLU A 1 535 ? -23.535 18.922 5.926 1.00 83.81 535 GLU A O 1
ATOM 4296 N N . ARG A 1 536 ? -22.159 19.405 4.224 1.00 80.69 536 ARG A N 1
ATOM 4297 C CA . ARG A 1 536 ? -22.973 18.729 3.194 1.00 80.69 536 ARG A CA 1
ATOM 4298 C C . ARG A 1 536 ? -23.073 17.210 3.367 1.00 80.69 536 ARG A C 1
ATOM 4300 O O . ARG A 1 536 ? -23.984 16.619 2.793 1.00 80.69 536 ARG A O 1
ATOM 4307 N N . LEU A 1 537 ? -22.163 16.593 4.125 1.00 79.69 537 LEU A N 1
ATOM 4308 C CA . LEU A 1 537 ? -22.234 15.176 4.481 1.00 79.69 537 LEU A CA 1
ATOM 4309 C C . LEU A 1 537 ? -23.124 14.961 5.716 1.00 79.69 537 LEU A C 1
ATOM 4311 O O . LEU A 1 537 ? -23.963 14.073 5.685 1.00 79.69 537 LEU A O 1
ATOM 4315 N N . LYS A 1 538 ? -23.014 15.802 6.757 1.00 71.44 538 LYS A N 1
ATOM 4316 C CA . LYS A 1 538 ? -23.907 15.757 7.936 1.00 71.44 538 LYS A CA 1
ATOM 4317 C C . LYS A 1 538 ? -25.389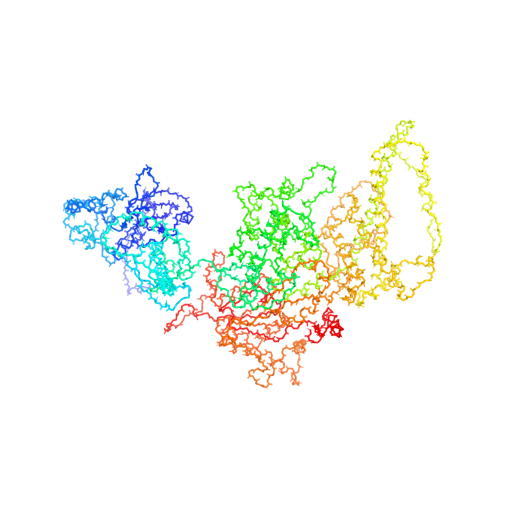 15.875 7.569 1.00 71.44 538 LYS A C 1
ATOM 4319 O O . LYS A 1 538 ? -26.216 15.176 8.138 1.00 71.44 538 LYS A O 1
ATOM 4324 N N . GLY A 1 539 ? -25.721 16.770 6.637 1.00 55.88 539 GLY A N 1
ATOM 4325 C CA . GLY A 1 539 ? -27.104 17.034 6.226 1.00 55.88 539 GLY A CA 1
ATOM 4326 C C . GLY A 1 539 ? -27.734 15.974 5.314 1.00 55.88 539 GLY A C 1
ATOM 4327 O O . GLY A 1 539 ? -28.843 16.192 4.833 1.00 55.88 539 GLY A O 1
ATOM 4328 N N . LYS A 1 540 ? -27.042 14.865 5.016 1.00 54.16 540 LYS A N 1
ATOM 4329 C CA . LYS A 1 540 ? -27.515 13.808 4.111 1.00 54.16 540 LYS A CA 1
ATOM 4330 C C . LYS A 1 540 ? -27.319 12.435 4.745 1.00 54.16 540 LYS A C 1
ATOM 4332 O O . LYS A 1 540 ? -26.216 12.096 5.160 1.00 54.16 540 LYS A O 1
ATOM 4337 N N . ILE A 1 541 ? -28.359 11.601 4.729 1.00 52.97 541 ILE A N 1
ATOM 4338 C CA . ILE A 1 541 ? -28.224 10.177 5.056 1.00 52.97 541 ILE A CA 1
ATOM 4339 C C . ILE A 1 541 ? -27.366 9.538 3.955 1.00 52.97 541 ILE A C 1
ATOM 4341 O O . ILE A 1 541 ? -27.804 9.372 2.816 1.00 52.97 541 ILE A O 1
ATOM 4345 N N . ALA A 1 542 ? -26.106 9.237 4.279 1.00 53.06 542 ALA A N 1
ATOM 4346 C CA . ALA A 1 542 ? -25.095 8.853 3.290 1.00 53.06 542 ALA A CA 1
ATOM 4347 C C . ALA A 1 542 ? -25.455 7.576 2.506 1.00 53.06 542 ALA A C 1
ATOM 4349 O O . ALA A 1 542 ? -25.070 7.439 1.344 1.00 53.06 542 ALA A O 1
ATOM 4350 N N . ASN A 1 543 ? -26.239 6.679 3.111 1.00 51.03 543 ASN A N 1
ATOM 4351 C CA . ASN A 1 543 ? -26.594 5.389 2.523 1.00 51.03 543 ASN A CA 1
ATOM 4352 C C . ASN A 1 543 ? -27.622 5.479 1.387 1.00 51.03 543 ASN A C 1
ATOM 4354 O O . ASN A 1 543 ? -27.480 4.755 0.400 1.00 51.03 543 ASN A O 1
ATOM 4358 N N . ASP A 1 544 ? -28.589 6.396 1.460 1.00 49.31 544 ASP A N 1
ATOM 4359 C CA . ASP A 1 544 ? -29.540 6.619 0.361 1.00 49.31 544 ASP A CA 1
ATOM 4360 C C . ASP A 1 544 ? -28.904 7.434 -0.767 1.00 49.31 544 ASP A C 1
ATOM 4362 O O . ASP A 1 544 ? -29.181 7.217 -1.949 1.00 49.31 544 ASP A O 1
ATOM 4366 N N . PHE A 1 545 ? -27.991 8.344 -0.422 1.00 51.69 545 PHE A N 1
ATOM 4367 C CA . PHE A 1 545 ? -27.335 9.236 -1.375 1.00 51.69 545 PHE A CA 1
ATOM 4368 C C . PHE A 1 545 ? -26.461 8.480 -2.395 1.00 51.69 545 PHE A C 1
ATOM 4370 O O . PHE A 1 545 ? -26.512 8.780 -3.586 1.00 51.69 545 PHE A O 1
ATOM 4377 N N . ILE A 1 546 ? -25.739 7.441 -1.958 1.00 54.78 546 ILE A N 1
ATOM 4378 C CA . ILE A 1 546 ? -24.906 6.589 -2.833 1.00 54.78 546 ILE A CA 1
ATOM 4379 C C . ILE A 1 546 ? -25.756 5.671 -3.738 1.00 54.78 546 ILE A C 1
ATOM 4381 O O . ILE A 1 546 ? -25.288 5.244 -4.793 1.00 54.78 546 ILE A O 1
ATOM 4385 N N . ARG A 1 547 ? -27.009 5.379 -3.360 1.00 52.91 547 ARG A N 1
ATOM 4386 C CA . ARG A 1 547 ? -27.901 4.447 -4.078 1.00 52.91 547 ARG A CA 1
ATOM 4387 C C . ARG A 1 547 ? -28.825 5.114 -5.109 1.00 52.91 547 ARG A C 1
ATOM 4389 O O . ARG A 1 547 ? -29.378 4.407 -5.943 1.00 52.91 547 ARG A O 1
ATOM 4396 N N . SER A 1 548 ? -29.016 6.436 -5.050 1.00 46.56 548 SER A N 1
ATOM 4397 C CA . SER A 1 548 ? -30.147 7.136 -5.702 1.00 46.56 548 SER A CA 1
ATOM 4398 C C . SER A 1 548 ? -29.790 8.148 -6.801 1.00 46.56 548 SER A C 1
ATOM 4400 O O . SER A 1 548 ? -30.692 8.726 -7.403 1.00 46.56 548 SER A O 1
ATOM 4402 N N . HIS A 1 549 ? -28.506 8.412 -7.060 1.00 52.22 549 HIS A N 1
ATOM 4403 C CA . HIS A 1 549 ? -28.081 9.493 -7.961 1.00 52.22 549 HIS A CA 1
ATOM 4404 C C . HIS A 1 549 ? -27.742 9.024 -9.383 1.00 52.22 549 HIS A C 1
ATOM 4406 O O . HIS A 1 549 ? -27.297 7.902 -9.608 1.00 52.22 549 HIS A O 1
ATOM 4412 N N . SER A 1 550 ? -27.891 9.939 -10.349 1.00 49.78 550 SER A N 1
ATOM 4413 C CA . SER A 1 550 ? -27.731 9.718 -11.800 1.00 49.78 550 SER A CA 1
ATOM 4414 C C . SER A 1 550 ? -26.334 9.278 -12.267 1.00 49.78 550 SER A C 1
ATOM 4416 O O . SER A 1 550 ? -26.162 8.924 -13.432 1.00 49.78 550 SER A O 1
ATOM 4418 N N . LYS A 1 551 ? -25.338 9.278 -11.376 1.00 60.62 551 LYS A N 1
ATOM 4419 C CA . LYS A 1 551 ? -24.036 8.627 -11.557 1.00 60.62 551 LYS A CA 1
ATOM 4420 C C . LYS A 1 551 ? -23.675 7.897 -10.256 1.00 60.62 551 LYS A C 1
ATOM 4422 O O . LYS A 1 551 ? -23.267 8.575 -9.314 1.00 60.62 551 LYS A O 1
ATOM 4427 N N . PRO A 1 552 ? -23.839 6.565 -10.167 1.00 69.19 552 PRO A N 1
ATOM 4428 C CA . PRO A 1 552 ? -23.447 5.813 -8.980 1.00 69.19 552 PRO A CA 1
ATOM 4429 C C . PRO A 1 552 ? -21.919 5.749 -8.848 1.00 69.19 552 PRO A C 1
ATOM 4431 O O . PRO A 1 552 ? -21.198 5.735 -9.849 1.00 69.19 552 PRO A O 1
ATOM 4434 N N . LEU A 1 553 ? -21.424 5.668 -7.611 1.00 74.38 553 LEU A N 1
ATOM 4435 C CA . LEU A 1 553 ? -20.015 5.381 -7.335 1.00 74.38 553 LEU A CA 1
ATOM 4436 C C . LEU A 1 553 ? -19.642 4.010 -7.945 1.00 74.38 553 LEU A C 1
ATOM 4438 O O . LEU A 1 553 ? -20.397 3.050 -7.751 1.00 74.38 553 LEU A O 1
ATOM 4442 N N . PRO A 1 554 ? -18.501 3.877 -8.650 1.00 76.44 554 PRO A N 1
ATOM 4443 C CA . PRO A 1 554 ? -18.013 2.580 -9.111 1.00 76.44 554 PRO A CA 1
ATOM 4444 C C . PRO A 1 554 ? -17.912 1.563 -7.965 1.00 76.44 554 PRO A C 1
ATOM 4446 O O . PRO A 1 554 ? -17.591 1.915 -6.833 1.00 76.44 554 PRO A O 1
ATOM 4449 N N . ARG A 1 555 ? -18.156 0.278 -8.249 1.00 84.75 555 ARG A N 1
ATOM 4450 C CA . ARG A 1 555 ? -18.053 -0.792 -7.234 1.00 84.75 555 ARG A CA 1
ATOM 4451 C C . ARG A 1 555 ? -16.623 -1.029 -6.737 1.00 84.75 555 ARG A C 1
ATOM 4453 O O . ARG A 1 555 ? -16.446 -1.495 -5.613 1.00 84.75 555 ARG A O 1
ATOM 4460 N N . VAL A 1 556 ? -15.640 -0.684 -7.570 1.00 90.06 556 VAL A N 1
ATOM 4461 C CA . VAL A 1 556 ? -14.193 -0.722 -7.321 1.00 90.06 556 VAL A CA 1
ATOM 4462 C C . VAL A 1 556 ? -13.599 0.601 -7.807 1.00 90.06 556 VAL A C 1
ATOM 4464 O O . VAL A 1 556 ? -13.948 1.043 -8.900 1.00 90.06 556 VAL A O 1
ATOM 4467 N N . PHE A 1 557 ? -12.737 1.232 -7.005 1.00 90.38 557 PHE A N 1
ATOM 4468 C CA . PHE A 1 557 ? -12.151 2.551 -7.280 1.00 90.38 557 PHE A CA 1
ATOM 4469 C C . PHE A 1 557 ? -10.782 2.732 -6.602 1.00 90.38 557 PHE A C 1
ATOM 4471 O O . PHE A 1 557 ? -10.471 2.058 -5.619 1.00 90.38 557 PHE A O 1
ATOM 4478 N N . ASP A 1 558 ? -9.985 3.676 -7.104 1.00 90.19 558 ASP A N 1
ATOM 4479 C CA . ASP A 1 558 ? -8.755 4.169 -6.467 1.00 90.19 558 ASP A CA 1
ATOM 4480 C C . ASP A 1 558 ? -8.997 5.470 -5.660 1.00 90.19 558 ASP A C 1
ATOM 4482 O O . ASP A 1 558 ? -10.130 5.950 -5.522 1.00 90.19 558 ASP A O 1
ATOM 4486 N N . ILE A 1 559 ? -7.935 6.017 -5.054 1.00 89.50 559 ILE A N 1
ATOM 4487 C CA . ILE A 1 559 ? -7.995 7.232 -4.223 1.00 89.50 559 ILE A CA 1
ATOM 4488 C C . ILE A 1 559 ? -8.446 8.437 -5.053 1.00 89.50 559 ILE A C 1
ATOM 4490 O O . ILE A 1 559 ? -9.273 9.229 -4.593 1.00 89.50 559 ILE A O 1
ATOM 4494 N N . GLU A 1 560 ? -7.917 8.570 -6.264 1.00 88.94 560 GLU A N 1
ATOM 4495 C CA . GLU A 1 560 ? -8.155 9.664 -7.194 1.00 88.94 560 GLU A CA 1
ATOM 4496 C C . GLU A 1 560 ? -9.609 9.676 -7.673 1.00 88.94 560 GLU A C 1
ATOM 4498 O O . GLU A 1 560 ? -10.288 10.693 -7.530 1.00 88.94 560 GLU A O 1
ATOM 4503 N N . GLN A 1 561 ? -10.118 8.542 -8.161 1.00 88.81 561 GLN A N 1
ATOM 4504 C CA . GLN A 1 561 ? -11.502 8.372 -8.611 1.00 88.81 561 GLN A CA 1
ATOM 4505 C C . GLN A 1 561 ? -12.499 8.664 -7.487 1.00 88.81 561 GLN A C 1
ATOM 4507 O O . GLN A 1 561 ? -13.481 9.377 -7.700 1.00 88.81 561 GLN A O 1
ATOM 4512 N N . PHE A 1 562 ? -12.238 8.163 -6.275 1.00 90.88 562 PHE A N 1
ATOM 4513 C CA . PHE A 1 562 ? -13.090 8.416 -5.113 1.00 90.88 562 PHE A CA 1
ATOM 4514 C C . PHE A 1 562 ? -13.086 9.892 -4.700 1.00 90.88 562 PHE A C 1
ATOM 4516 O O . PHE A 1 562 ? -14.137 10.489 -4.453 1.00 90.88 562 PHE A O 1
ATOM 4523 N N . THR A 1 563 ? -11.903 10.506 -4.673 1.00 91.44 563 THR A N 1
ATOM 4524 C CA . THR A 1 563 ? -11.738 11.925 -4.342 1.00 91.44 563 THR A CA 1
ATOM 4525 C C . THR A 1 563 ? -12.429 12.810 -5.376 1.00 91.44 563 THR A C 1
ATOM 4527 O O . THR A 1 563 ? -13.115 13.760 -4.999 1.00 91.44 563 THR A O 1
ATOM 4530 N N . GLU A 1 564 ? -12.319 12.474 -6.662 1.00 89.62 564 GLU A N 1
ATOM 4531 C CA . GLU A 1 564 ? -12.948 13.209 -7.757 1.00 89.62 564 GLU A CA 1
ATOM 4532 C C . GLU A 1 564 ? -14.474 13.065 -7.757 1.00 89.62 564 GLU A C 1
ATOM 4534 O O . GLU A 1 564 ? -15.191 14.060 -7.890 1.00 89.62 564 GLU A O 1
ATOM 4539 N N . TYR A 1 565 ? -14.984 11.856 -7.507 1.00 86.69 565 TYR A N 1
ATOM 4540 C CA . TYR A 1 565 ? -16.410 11.599 -7.309 1.00 86.69 565 TYR A CA 1
ATOM 4541 C C . TYR A 1 565 ? -16.976 12.460 -6.169 1.00 86.69 565 TYR A C 1
ATOM 4543 O O . TYR A 1 565 ? -17.907 13.245 -6.372 1.00 86.69 565 TYR A O 1
ATOM 4551 N N . CYS A 1 566 ? -16.367 12.387 -4.982 1.00 87.75 566 CYS A N 1
ATOM 4552 C CA . CYS A 1 566 ? -16.785 13.166 -3.820 1.00 87.75 566 CYS A CA 1
ATOM 4553 C C . CYS A 1 566 ? -16.687 14.682 -4.063 1.00 87.75 566 CYS A C 1
ATOM 4555 O O . CYS A 1 566 ? -17.598 15.416 -3.674 1.00 87.75 566 CYS A O 1
ATOM 4557 N N . ARG A 1 567 ? -15.621 15.153 -4.727 1.00 87.75 567 ARG A N 1
ATOM 4558 C CA . ARG A 1 567 ? -15.359 16.574 -5.006 1.00 87.75 567 ARG A CA 1
ATOM 4559 C C . ARG A 1 567 ? -16.303 17.154 -6.056 1.00 87.75 567 ARG A C 1
ATOM 4561 O O . ARG A 1 567 ? -17.006 18.115 -5.755 1.00 87.75 567 ARG A O 1
ATOM 4568 N N . ILE A 1 568 ? -16.301 16.595 -7.266 1.00 82.31 568 ILE A N 1
ATOM 4569 C CA . ILE A 1 568 ? -16.983 17.166 -8.436 1.00 82.31 568 ILE A CA 1
ATOM 4570 C C . ILE A 1 568 ? -18.453 16.771 -8.469 1.00 82.31 568 ILE A C 1
ATOM 4572 O O . ILE A 1 568 ? -19.310 17.628 -8.666 1.00 82.31 568 ILE A O 1
ATOM 4576 N N . SER A 1 569 ? -18.764 15.488 -8.272 1.00 75.12 569 SER A N 1
ATOM 4577 C CA . SER A 1 569 ? -20.131 15.002 -8.497 1.00 75.12 569 SER A CA 1
ATOM 4578 C C . SER A 1 569 ? -21.072 15.380 -7.353 1.00 75.12 569 SER A C 1
ATOM 4580 O O . SER A 1 569 ? -22.278 15.508 -7.565 1.00 75.12 569 SER A O 1
ATOM 4582 N N . HIS A 1 570 ? -20.548 15.534 -6.132 1.00 74.25 570 HIS A N 1
ATOM 4583 C CA . HIS A 1 570 ? -21.364 15.627 -4.916 1.00 74.25 570 HIS A CA 1
ATOM 4584 C C . HIS A 1 570 ? -20.976 16.757 -3.945 1.00 74.25 570 HIS A C 1
ATOM 4586 O O . HIS A 1 570 ? -21.805 17.160 -3.124 1.00 74.25 570 HIS A O 1
ATOM 4592 N N . GLY A 1 571 ? -19.749 17.284 -4.013 1.00 86.44 571 GLY A N 1
ATOM 4593 C CA . GLY A 1 571 ? -19.253 18.317 -3.098 1.00 86.44 571 GLY A CA 1
ATOM 4594 C C . GLY A 1 571 ? -19.169 17.882 -1.627 1.00 86.44 571 GLY A C 1
ATOM 4595 O O . GLY A 1 571 ? -19.307 18.722 -0.738 1.00 86.44 571 GLY A O 1
ATOM 4596 N N . ILE A 1 572 ? -18.961 16.591 -1.361 1.00 88.56 572 ILE A N 1
ATOM 4597 C CA . ILE A 1 572 ? -18.867 15.999 -0.013 1.00 88.56 572 ILE A CA 1
ATOM 4598 C C . ILE A 1 572 ? -17.412 15.692 0.366 1.00 88.56 572 ILE A C 1
ATOM 4600 O O . ILE A 1 572 ? -16.537 15.605 -0.492 1.00 88.56 572 ILE A O 1
ATOM 4604 N N . CYS A 1 573 ? -17.126 15.544 1.661 1.00 91.00 573 CYS A N 1
ATOM 4605 C CA . CYS A 1 573 ? -15.773 15.265 2.148 1.00 91.00 573 CYS A CA 1
ATOM 4606 C C . CYS A 1 573 ? -15.377 13.789 1.914 1.00 91.00 573 CYS A C 1
ATOM 4608 O O . CYS A 1 573 ? -15.987 12.921 2.547 1.00 91.00 573 CYS A O 1
ATOM 4610 N N . PRO A 1 574 ? -14.338 13.475 1.108 1.00 92.62 574 PRO A N 1
ATOM 4611 C CA . PRO A 1 574 ? -13.944 12.088 0.844 1.00 92.62 574 PRO A CA 1
ATOM 4612 C C . PRO A 1 574 ? -13.541 11.346 2.125 1.00 92.62 574 PRO A C 1
ATOM 4614 O O . PRO A 1 574 ? -14.040 10.256 2.380 1.00 92.62 574 PRO A O 1
ATOM 4617 N N . TYR A 1 575 ? -12.731 11.972 2.989 1.00 92.88 575 TYR A N 1
ATOM 4618 C CA . TYR A 1 575 ? -12.235 11.358 4.231 1.00 92.88 575 TYR A CA 1
ATOM 4619 C C . TYR A 1 575 ? -13.355 10.861 5.162 1.00 92.88 575 TYR A C 1
ATOM 4621 O O . TYR A 1 575 ? -13.276 9.758 5.693 1.00 92.88 575 TYR A O 1
ATOM 4629 N N . TYR A 1 576 ? -14.412 11.654 5.367 1.00 88.75 576 TYR A N 1
ATOM 4630 C CA . TYR A 1 576 ? -15.545 11.210 6.188 1.00 88.75 576 TYR A CA 1
ATOM 4631 C C . TYR A 1 576 ? -16.491 10.274 5.416 1.00 88.75 576 TYR A C 1
ATOM 4633 O O . TYR A 1 576 ? -17.096 9.400 6.027 1.00 88.75 576 TYR A O 1
ATOM 4641 N N . THR A 1 577 ? -16.574 10.389 4.086 1.00 88.50 577 THR A N 1
ATOM 4642 C CA . THR A 1 577 ? -17.380 9.479 3.251 1.00 88.50 577 THR A CA 1
ATOM 4643 C C . THR A 1 577 ? -16.816 8.052 3.268 1.00 88.50 577 THR A C 1
ATOM 4645 O O . THR A 1 577 ? -17.577 7.106 3.457 1.00 88.50 577 THR A O 1
ATOM 4648 N N . SER A 1 578 ? -15.492 7.872 3.156 1.00 90.69 578 SER A N 1
ATOM 4649 C CA . SER A 1 578 ? -14.865 6.537 3.203 1.00 90.69 578 SER A CA 1
ATOM 4650 C C . SER A 1 578 ? -15.035 5.845 4.555 1.00 90.69 578 SER A C 1
ATOM 4652 O O . SER A 1 578 ? -15.123 4.618 4.594 1.00 90.69 578 SER A O 1
ATOM 4654 N N . ARG A 1 579 ? -15.142 6.624 5.644 1.00 88.88 579 ARG A N 1
ATOM 4655 C CA . ARG A 1 579 ? -15.458 6.132 6.993 1.00 88.88 579 ARG A CA 1
ATOM 4656 C C . ARG A 1 579 ? -16.897 5.636 7.120 1.00 88.88 579 ARG A C 1
ATOM 4658 O O . ARG A 1 579 ? -17.109 4.564 7.667 1.00 88.88 579 ARG A O 1
ATOM 4665 N N . LEU A 1 580 ? -17.876 6.376 6.597 1.00 84.75 580 LEU A N 1
ATOM 4666 C CA . LEU A 1 580 ? -19.281 5.942 6.628 1.00 84.75 580 LEU A CA 1
ATOM 4667 C C . LEU A 1 580 ? -19.503 4.654 5.819 1.00 84.75 580 LEU A C 1
ATOM 4669 O O . LEU A 1 580 ? -20.305 3.815 6.212 1.00 84.75 580 LEU A O 1
ATOM 4673 N N . LEU A 1 581 ? -18.737 4.458 4.741 1.00 85.88 581 LEU A N 1
ATOM 4674 C CA . LEU A 1 581 ? -18.784 3.243 3.925 1.00 85.88 581 LEU A CA 1
ATOM 4675 C C . LEU A 1 581 ? -18.304 1.965 4.639 1.00 85.88 581 LEU A C 1
ATOM 4677 O O . LEU A 1 581 ? -18.634 0.884 4.163 1.00 85.88 581 LEU A O 1
ATOM 4681 N N . ILE A 1 582 ? -17.556 2.051 5.749 1.00 88.19 582 ILE A N 1
ATOM 4682 C CA . ILE A 1 582 ? -16.927 0.889 6.418 1.00 88.19 582 ILE A CA 1
ATOM 4683 C C . ILE A 1 582 ? -17.939 -0.218 6.747 1.00 88.19 582 ILE A C 1
ATOM 4685 O O . ILE A 1 582 ? -17.637 -1.392 6.557 1.00 88.19 582 ILE A O 1
ATOM 4689 N N . HIS A 1 583 ? -19.142 0.145 7.195 1.00 83.12 583 HIS A N 1
ATOM 4690 C CA . HIS A 1 583 ? -20.170 -0.812 7.622 1.00 83.12 583 HIS A CA 1
ATOM 4691 C C . HIS A 1 583 ? -21.052 -1.342 6.472 1.00 83.12 583 HIS A C 1
ATOM 4693 O O . HIS A 1 583 ? -21.895 -2.205 6.696 1.00 83.12 583 HIS A O 1
ATOM 4699 N N . ASP A 1 584 ? -20.866 -0.844 5.243 1.00 81.94 584 ASP A N 1
ATOM 4700 C CA . ASP A 1 584 ? -21.698 -1.160 4.071 1.00 81.94 584 ASP A CA 1
ATOM 4701 C C . ASP A 1 584 ? -20.924 -1.947 2.982 1.00 81.94 584 ASP A C 1
ATOM 4703 O O . ASP A 1 584 ? -21.485 -2.269 1.933 1.00 81.94 584 ASP A O 1
ATOM 4707 N N . VAL A 1 585 ? -19.643 -2.276 3.172 1.00 88.56 585 VAL A N 1
ATOM 4708 C CA . VAL A 1 585 ? -18.784 -2.866 2.121 1.00 88.56 585 VAL A CA 1
ATOM 4709 C C . VAL A 1 585 ? -18.333 -4.293 2.431 1.00 88.56 585 VAL A C 1
ATOM 4711 O O . VAL A 1 585 ? -18.194 -4.684 3.584 1.00 88.56 585 VAL A O 1
ATOM 4714 N N . GLN A 1 586 ? -18.081 -5.080 1.381 1.00 90.50 586 GLN A N 1
ATOM 4715 C CA . GLN A 1 586 ? -17.574 -6.453 1.499 1.00 90.50 586 GLN A CA 1
ATOM 4716 C C . GLN A 1 586 ? -16.061 -6.502 1.747 1.00 90.50 586 GLN A C 1
ATOM 4718 O O . GLN A 1 586 ? -15.579 -7.427 2.404 1.00 90.50 586 GLN A O 1
ATOM 4723 N N . ILE A 1 587 ? -15.323 -5.528 1.203 1.00 95.38 587 ILE A N 1
ATOM 4724 C CA . ILE A 1 587 ? -13.867 -5.431 1.324 1.00 95.38 587 ILE A CA 1
ATOM 4725 C C . ILE A 1 587 ? -13.426 -4.005 1.680 1.00 95.38 587 ILE A C 1
ATOM 4727 O O . ILE A 1 587 ? -13.900 -3.017 1.115 1.00 95.38 587 ILE A O 1
ATOM 4731 N N . ILE A 1 588 ? -12.497 -3.905 2.624 1.00 96.31 588 ILE A N 1
ATOM 4732 C CA . ILE A 1 588 ? -11.926 -2.662 3.137 1.00 96.31 588 ILE A CA 1
ATOM 4733 C C . ILE A 1 588 ? -10.427 -2.700 2.846 1.00 96.31 588 ILE A C 1
ATOM 4735 O O . ILE A 1 588 ? -9.712 -3.554 3.367 1.00 96.31 588 ILE A O 1
ATOM 4739 N N . LEU A 1 589 ? -9.948 -1.781 2.008 1.00 97.12 589 LEU A N 1
ATOM 4740 C CA . LEU A 1 589 ? -8.524 -1.622 1.716 1.00 97.12 589 LEU A CA 1
ATOM 4741 C C . LEU A 1 589 ? -7.926 -0.595 2.687 1.00 97.12 589 LEU A C 1
ATOM 4743 O O . LEU A 1 589 ? -8.305 0.577 2.652 1.00 97.12 589 LEU A O 1
ATOM 4747 N N . CYS A 1 590 ? -6.995 -0.991 3.553 1.00 95.38 590 CYS A N 1
ATOM 4748 C CA . CYS A 1 590 ? -6.350 -0.071 4.501 1.00 95.38 590 CYS A CA 1
ATOM 4749 C C . CYS A 1 590 ? -4.908 -0.493 4.825 1.00 95.38 590 CYS A C 1
ATOM 4751 O O . CYS A 1 590 ? -4.612 -1.683 4.806 1.00 95.38 590 CYS A O 1
ATOM 4753 N N . PRO A 1 591 ? -3.975 0.427 5.131 1.00 94.00 591 PRO A N 1
ATOM 4754 C CA . PRO A 1 591 ? -2.636 0.023 5.554 1.00 94.00 591 PRO A CA 1
ATOM 4755 C C . PRO A 1 591 ? -2.699 -0.753 6.877 1.00 94.00 591 PRO A C 1
ATOM 4757 O O . PRO A 1 591 ? -3.513 -0.413 7.737 1.00 94.00 591 PRO A O 1
ATOM 4760 N N . TYR A 1 592 ? -1.849 -1.768 7.081 1.00 92.94 592 TYR A N 1
ATOM 4761 C CA . TYR A 1 592 ? -1.997 -2.670 8.239 1.00 92.94 592 TYR A CA 1
ATOM 4762 C C . TYR A 1 592 ? -1.932 -1.958 9.602 1.00 92.94 592 TYR A C 1
ATOM 4764 O O . TYR A 1 592 ? -2.556 -2.415 10.558 1.00 92.94 592 TYR A O 1
ATOM 4772 N N . ASN A 1 593 ? -1.270 -0.800 9.710 1.00 91.69 593 ASN A N 1
ATOM 4773 C CA . ASN A 1 593 ? -1.224 -0.036 10.960 1.00 91.69 593 ASN A CA 1
ATOM 4774 C C . ASN A 1 593 ? -2.605 0.489 11.406 1.00 91.69 593 ASN A C 1
ATOM 4776 O O . ASN A 1 593 ? -2.767 0.791 12.581 1.00 91.69 593 ASN A O 1
ATOM 4780 N N . TYR A 1 594 ? -3.610 0.537 10.521 1.00 92.88 594 TYR A N 1
ATOM 4781 C CA . TYR A 1 594 ? -4.998 0.847 10.895 1.00 92.88 594 TYR A CA 1
ATOM 4782 C C . TYR A 1 594 ? -5.654 -0.262 11.734 1.00 92.88 594 TYR A C 1
ATOM 4784 O O . TYR A 1 594 ? -6.625 0.018 12.431 1.00 92.88 594 TYR A O 1
ATOM 4792 N N . LEU A 1 595 ? -5.150 -1.501 11.668 1.00 92.50 595 LEU A N 1
ATOM 4793 C CA . LEU A 1 595 ? -5.631 -2.639 12.462 1.00 92.50 595 LEU A CA 1
ATOM 4794 C C . LEU A 1 595 ? -4.698 -2.986 13.625 1.00 92.50 595 LEU A C 1
ATOM 4796 O O . LEU A 1 595 ? -5.177 -3.362 14.694 1.00 92.50 595 LEU A O 1
ATOM 4800 N N . ILE A 1 596 ? -3.385 -2.873 13.397 1.00 92.69 596 ILE A N 1
ATOM 4801 C CA . ILE A 1 596 ? -2.343 -3.202 14.377 1.00 92.69 596 ILE A CA 1
ATOM 4802 C C . ILE A 1 596 ? -2.269 -2.161 15.499 1.00 92.69 596 ILE A C 1
ATOM 4804 O O . ILE A 1 596 ? -2.107 -2.549 16.649 1.00 92.69 596 ILE A O 1
ATOM 4808 N N . ASP A 1 597 ? -2.425 -0.864 15.200 1.00 91.88 597 ASP A N 1
ATOM 4809 C CA . ASP A 1 597 ? -2.449 0.184 16.227 1.00 91.88 597 ASP A CA 1
ATOM 4810 C C . ASP A 1 597 ? -3.882 0.378 16.771 1.00 91.88 597 ASP A C 1
ATOM 4812 O O . ASP A 1 597 ? -4.753 0.871 16.039 1.00 91.88 597 ASP A O 1
ATOM 4816 N N . PRO A 1 598 ? -4.162 0.052 18.051 1.00 89.25 598 PRO A N 1
ATOM 4817 C CA . PRO A 1 598 ? -5.488 0.198 18.638 1.00 89.25 598 PRO A CA 1
ATOM 4818 C C . PRO A 1 598 ? -5.972 1.648 18.660 1.00 89.25 598 PRO A C 1
ATOM 4820 O O . PRO A 1 598 ? -7.172 1.878 18.546 1.00 89.25 598 PRO A O 1
ATOM 4823 N N . ARG A 1 599 ? -5.071 2.639 18.749 1.00 87.12 599 ARG A N 1
ATOM 4824 C CA . ARG A 1 599 ? -5.427 4.069 18.742 1.00 87.12 599 ARG A CA 1
ATOM 4825 C C . ARG A 1 599 ? -6.058 4.433 17.399 1.00 87.12 599 ARG A C 1
ATOM 4827 O O . ARG A 1 599 ? -7.132 5.032 17.348 1.00 87.12 599 ARG A O 1
ATOM 4834 N N . VAL A 1 600 ? -5.434 3.996 16.301 1.00 89.06 600 VAL A N 1
ATOM 4835 C CA . VAL A 1 600 ? -5.952 4.209 14.939 1.00 89.06 600 VAL A CA 1
ATOM 4836 C C . VAL A 1 600 ? -7.229 3.401 14.718 1.00 89.06 600 VAL A C 1
ATOM 4838 O O . VAL A 1 600 ? -8.229 3.958 14.260 1.00 89.06 600 VAL A O 1
ATOM 4841 N N . ARG A 1 601 ? -7.227 2.116 15.091 1.00 89.69 601 ARG A N 1
ATOM 4842 C CA . ARG A 1 601 ? -8.363 1.202 14.915 1.00 89.69 601 ARG A CA 1
ATOM 4843 C C . ARG A 1 601 ? -9.623 1.692 15.631 1.00 89.69 601 ARG A C 1
ATOM 4845 O O . ARG A 1 601 ? -10.694 1.724 15.024 1.00 89.69 601 ARG A O 1
ATOM 4852 N N . ASN A 1 602 ? -9.485 2.138 16.881 1.00 85.50 602 ASN A N 1
ATOM 4853 C CA . ASN A 1 602 ? -10.582 2.664 17.695 1.00 85.50 602 ASN A CA 1
ATOM 4854 C C . ASN A 1 602 ? -11.063 4.022 17.155 1.00 85.50 602 ASN A C 1
ATOM 4856 O O . ASN A 1 602 ? -12.263 4.223 16.982 1.00 85.50 602 ASN A O 1
ATOM 4860 N N . SER A 1 603 ? -10.143 4.926 16.783 1.00 84.25 603 SER A N 1
ATOM 4861 C CA . SER A 1 603 ? -10.481 6.223 16.168 1.00 84.25 603 SER A CA 1
ATOM 4862 C C . SER A 1 603 ? -11.217 6.085 14.825 1.00 84.25 603 SER A C 1
ATOM 4864 O O . SER A 1 603 ? -12.024 6.946 14.452 1.00 84.25 603 SER A O 1
ATOM 4866 N N . MET A 1 604 ? -10.957 4.996 14.094 1.00 85.69 604 MET A N 1
ATOM 4867 C CA . MET A 1 604 ? -11.599 4.641 12.824 1.00 85.69 604 MET A CA 1
ATOM 4868 C C . MET A 1 604 ? -12.816 3.711 12.976 1.00 85.69 604 MET A C 1
ATOM 4870 O O . MET A 1 604 ? -13.495 3.485 11.980 1.00 85.69 604 MET A O 1
ATOM 4874 N N . GLN A 1 605 ? -13.115 3.227 14.190 1.00 85.38 605 GLN A N 1
ATOM 4875 C CA . GLN A 1 605 ? -14.249 2.345 14.516 1.00 85.38 605 GLN A CA 1
ATOM 4876 C C . GLN A 1 605 ? -14.281 1.039 13.692 1.00 85.38 605 GLN A C 1
ATOM 4878 O O . GLN A 1 605 ? -15.333 0.593 13.235 1.00 85.38 605 GLN A O 1
ATOM 4883 N N . LEU A 1 606 ? -13.113 0.417 13.485 1.00 90.75 606 LEU A N 1
ATOM 4884 C CA . LEU A 1 606 ? -12.997 -0.817 12.696 1.00 90.75 606 LEU A CA 1
ATOM 4885 C C . LEU A 1 606 ? -13.417 -2.049 13.513 1.00 90.75 606 LEU A C 1
ATOM 4887 O O . LEU A 1 606 ? -12.935 -2.254 14.628 1.00 90.75 606 LEU A O 1
ATOM 4891 N N . ILE A 1 607 ? -14.281 -2.886 12.936 1.00 87.69 607 ILE A N 1
ATOM 4892 C CA . ILE A 1 607 ? -14.848 -4.076 13.581 1.00 87.69 607 ILE A CA 1
ATOM 4893 C C . ILE A 1 607 ? -14.062 -5.305 13.120 1.00 87.69 607 ILE A C 1
ATOM 4895 O O . ILE A 1 607 ? -14.198 -5.742 11.983 1.00 87.69 607 ILE A O 1
ATOM 4899 N N . VAL A 1 608 ? -13.244 -5.866 14.010 1.00 91.06 608 VAL A N 1
ATOM 4900 C CA . VAL A 1 608 ? -12.383 -7.028 13.710 1.00 91.06 608 VAL A CA 1
ATOM 4901 C C . VAL A 1 608 ? -12.985 -8.377 14.121 1.00 91.06 608 VAL A C 1
ATOM 4903 O O . VAL A 1 608 ? -12.485 -9.413 13.696 1.00 91.06 608 VAL A O 1
ATOM 4906 N N . ASN A 1 609 ? -14.065 -8.382 14.908 1.00 91.44 609 ASN A N 1
ATOM 4907 C CA . ASN A 1 609 ? -14.745 -9.606 15.334 1.00 91.44 609 ASN A CA 1
ATOM 4908 C C . ASN A 1 609 ? -15.356 -10.352 14.137 1.00 91.44 609 ASN A C 1
ATOM 4910 O O . ASN A 1 609 ? -16.112 -9.762 13.369 1.00 91.44 609 ASN A O 1
ATOM 4914 N N . ASP A 1 610 ? -15.032 -11.639 14.009 1.00 92.31 610 ASP A N 1
ATOM 4915 C CA . ASP A 1 610 ? -15.395 -12.529 12.899 1.00 92.31 610 ASP A CA 1
ATOM 4916 C C . ASP A 1 610 ? -14.960 -12.020 11.504 1.00 92.31 610 ASP A C 1
ATOM 4918 O O . ASP A 1 610 ? -15.436 -12.489 10.473 1.00 92.31 610 ASP A O 1
ATOM 4922 N N . ALA A 1 611 ? -14.026 -11.065 11.440 1.00 94.25 611 ALA A N 1
ATOM 4923 C CA . ALA A 1 611 ? -13.518 -10.511 10.187 1.00 94.25 611 ALA A CA 1
ATOM 4924 C C . ALA A 1 611 ? -12.433 -11.396 9.551 1.00 94.25 611 ALA A C 1
ATOM 4926 O O . ALA A 1 611 ? -11.705 -12.118 10.236 1.00 94.25 611 ALA A O 1
ATOM 4927 N N . ILE A 1 612 ? -12.272 -11.295 8.232 1.00 96.94 612 ILE A N 1
ATOM 4928 C CA . ILE A 1 612 ? -11.160 -11.905 7.493 1.00 96.94 612 ILE A CA 1
ATOM 4929 C C . ILE A 1 612 ? -10.076 -10.838 7.334 1.00 96.94 612 ILE A C 1
ATOM 4931 O O . ILE A 1 612 ? -10.312 -9.831 6.670 1.00 96.94 612 ILE A O 1
ATOM 4935 N N . ILE A 1 613 ? -8.894 -11.034 7.921 1.00 97.06 613 ILE A N 1
ATOM 4936 C CA . ILE A 1 613 ? -7.799 -10.053 7.859 1.00 97.06 613 ILE A CA 1
ATOM 4937 C C . ILE A 1 613 ? -6.660 -10.621 7.018 1.00 97.06 613 ILE A C 1
ATOM 4939 O O . ILE A 1 613 ? -6.028 -11.607 7.391 1.00 97.06 613 ILE A O 1
ATOM 4943 N N . ILE A 1 614 ? -6.381 -9.973 5.891 1.00 97.75 614 ILE A N 1
ATOM 4944 C CA . ILE A 1 614 ? -5.300 -10.317 4.968 1.00 97.75 614 ILE A CA 1
ATOM 4945 C C . ILE A 1 614 ? -4.201 -9.268 5.114 1.00 97.75 614 ILE A C 1
ATOM 4947 O O . ILE A 1 614 ? -4.458 -8.086 4.904 1.00 97.75 614 ILE A O 1
ATOM 4951 N N . ILE A 1 615 ? -2.975 -9.685 5.428 1.00 95.81 615 ILE A N 1
ATOM 4952 C CA . ILE A 1 615 ? -1.792 -8.818 5.409 1.00 95.81 615 ILE A CA 1
ATOM 4953 C C . ILE A 1 615 ? -0.869 -9.291 4.287 1.00 95.81 615 ILE A C 1
ATOM 4955 O O . ILE A 1 615 ? -0.212 -10.322 4.407 1.00 95.81 615 ILE A O 1
ATOM 4959 N N . ASP A 1 616 ? -0.840 -8.530 3.196 1.00 94.19 616 ASP A N 1
ATOM 4960 C CA . ASP A 1 616 ? 0.081 -8.693 2.071 1.00 94.19 616 ASP A CA 1
ATOM 4961 C C . ASP A 1 616 ? 1.344 -7.843 2.317 1.00 94.19 616 ASP A C 1
ATOM 4963 O O . ASP A 1 616 ? 1.287 -6.760 2.908 1.00 94.19 616 ASP A O 1
ATOM 4967 N N . GLU A 1 617 ? 2.501 -8.348 1.895 1.00 89.94 617 GLU A N 1
ATOM 4968 C CA . GLU A 1 617 ? 3.830 -7.844 2.276 1.00 89.94 617 GLU A CA 1
ATOM 4969 C C . GLU A 1 617 ? 4.074 -7.759 3.804 1.00 89.94 617 GLU A C 1
ATOM 4971 O O . GLU A 1 617 ? 4.659 -6.807 4.324 1.00 89.94 617 GLU A O 1
ATOM 4976 N N . ALA A 1 618 ? 3.672 -8.800 4.544 1.00 91.50 618 ALA A N 1
ATOM 4977 C CA . ALA A 1 618 ? 3.716 -8.863 6.014 1.00 91.50 618 ALA A CA 1
ATOM 4978 C C . ALA A 1 618 ? 5.126 -8.883 6.668 1.00 91.50 618 ALA A C 1
ATOM 4980 O O . ALA A 1 618 ? 5.243 -9.017 7.889 1.00 91.50 618 ALA A O 1
ATOM 4981 N N . HIS A 1 619 ? 6.217 -8.737 5.909 1.00 88.25 619 HIS A N 1
ATOM 4982 C CA . HIS A 1 619 ? 7.591 -8.888 6.417 1.00 88.25 619 HIS A CA 1
ATOM 4983 C C . HIS A 1 619 ? 8.042 -7.789 7.406 1.00 88.25 619 HIS A C 1
ATOM 4985 O O . HIS A 1 619 ? 9.035 -7.972 8.101 1.00 88.25 619 HIS A O 1
ATOM 4991 N N . ASN A 1 620 ? 7.316 -6.669 7.517 1.00 87.94 620 ASN A N 1
ATOM 4992 C CA . ASN A 1 620 ? 7.570 -5.616 8.516 1.00 87.94 620 ASN A CA 1
ATOM 4993 C C . ASN A 1 620 ? 6.560 -5.596 9.680 1.00 87.94 620 ASN A C 1
ATOM 4995 O O . ASN A 1 620 ? 6.508 -4.614 10.425 1.00 87.94 620 ASN A O 1
ATOM 4999 N N . ILE A 1 621 ? 5.721 -6.628 9.833 1.00 91.50 621 ILE A N 1
ATOM 5000 C CA . ILE A 1 621 ? 4.648 -6.587 10.837 1.00 91.50 621 ILE A CA 1
ATOM 5001 C C . ILE A 1 621 ? 5.184 -6.607 12.276 1.00 91.50 621 ILE A C 1
ATOM 5003 O O . ILE A 1 621 ? 4.592 -5.968 13.138 1.00 91.50 621 ILE A O 1
ATOM 5007 N N . GLU A 1 622 ? 6.316 -7.277 12.528 1.00 90.88 622 GLU A N 1
ATOM 5008 C CA . GLU A 1 622 ? 6.942 -7.351 13.855 1.00 90.88 622 GLU A CA 1
ATOM 5009 C C . GLU A 1 622 ? 7.368 -5.961 14.348 1.00 90.88 622 GLU A C 1
ATOM 5011 O O . GLU A 1 622 ? 6.989 -5.538 15.439 1.00 90.88 622 GLU A O 1
ATOM 5016 N N . ASP A 1 623 ? 8.097 -5.214 13.516 1.00 90.50 623 ASP A N 1
ATOM 5017 C CA . ASP A 1 623 ? 8.524 -3.847 13.826 1.00 90.50 623 ASP A CA 1
ATOM 5018 C C . ASP A 1 623 ? 7.324 -2.901 13.963 1.00 90.50 623 ASP A C 1
ATOM 5020 O O . ASP A 1 623 ? 7.265 -2.112 14.904 1.00 90.50 623 ASP A O 1
ATOM 5024 N N . CYS A 1 624 ? 6.321 -3.013 13.082 1.00 92.19 624 CYS A N 1
ATOM 5025 C CA . CYS A 1 624 ? 5.108 -2.200 13.188 1.00 92.19 624 CYS A CA 1
ATOM 5026 C C . CYS A 1 624 ? 4.320 -2.486 14.471 1.00 92.19 624 CYS A C 1
ATOM 5028 O O . CYS A 1 624 ? 3.784 -1.559 15.075 1.00 92.19 624 CYS A O 1
ATOM 5030 N N . ALA A 1 625 ? 4.221 -3.750 14.882 1.00 93.38 625 ALA A N 1
ATOM 5031 C CA . ALA A 1 625 ? 3.529 -4.133 16.103 1.00 93.38 625 ALA A CA 1
ATOM 5032 C C . ALA A 1 625 ? 4.258 -3.588 17.338 1.00 93.38 625 ALA A C 1
ATOM 5034 O O . ALA A 1 625 ? 3.616 -2.961 18.183 1.00 93.38 625 ALA A O 1
ATOM 5035 N N . ARG A 1 626 ? 5.591 -3.724 17.403 1.00 94.00 626 ARG A N 1
ATOM 5036 C CA . ARG A 1 626 ? 6.403 -3.162 18.496 1.00 94.00 626 ARG A CA 1
ATOM 5037 C C . ARG A 1 626 ? 6.305 -1.634 18.563 1.00 94.00 626 ARG A C 1
ATOM 5039 O O . ARG A 1 626 ? 6.045 -1.115 19.643 1.00 94.00 626 ARG A O 1
ATOM 5046 N N . GLU A 1 627 ? 6.406 -0.921 17.439 1.00 92.75 627 GLU A N 1
ATOM 5047 C CA . GLU A 1 627 ? 6.273 0.549 17.418 1.00 92.75 627 GLU A CA 1
ATOM 5048 C C . GLU A 1 627 ? 4.840 1.007 17.753 1.00 92.75 627 GLU A C 1
ATOM 5050 O O . GLU A 1 627 ? 4.656 1.980 18.478 1.00 92.75 627 GLU A O 1
ATOM 5055 N N . SER A 1 628 ? 3.801 0.282 17.314 1.00 92.31 628 SER A N 1
ATOM 5056 C CA . SER A 1 628 ? 2.411 0.605 17.688 1.00 92.31 628 SER A CA 1
ATOM 5057 C C . SER A 1 628 ? 2.146 0.471 19.193 1.00 92.31 628 SER A C 1
ATOM 5059 O O . SER A 1 628 ? 1.304 1.180 19.739 1.00 92.31 628 SER A O 1
ATOM 5061 N N . MET A 1 629 ? 2.882 -0.422 19.861 1.00 93.19 629 MET A N 1
ATOM 5062 C CA . MET A 1 629 ? 2.786 -0.721 21.292 1.00 93.19 629 MET A CA 1
ATOM 5063 C C . MET A 1 629 ? 3.841 0.011 22.132 1.00 93.19 629 MET A C 1
ATOM 5065 O O . MET A 1 629 ? 3.942 -0.218 23.338 1.00 93.19 629 MET A O 1
ATOM 5069 N N . LYS A 1 630 ? 4.643 0.880 21.517 1.00 94.62 630 LYS A N 1
ATOM 5070 C CA . LYS A 1 630 ? 5.612 1.740 22.191 1.00 94.62 630 LYS A CA 1
ATOM 5071 C C . LYS A 1 630 ? 4.918 3.021 22.658 1.00 94.62 630 LYS A C 1
ATOM 5073 O O . LYS A 1 630 ? 4.099 3.591 21.935 1.00 94.62 630 LYS A O 1
ATOM 5078 N N . PHE A 1 631 ? 5.261 3.467 23.866 1.00 94.12 631 PHE A N 1
ATOM 5079 C CA . PHE A 1 631 ? 4.686 4.672 24.476 1.00 94.12 631 PHE A CA 1
ATOM 5080 C C . PHE A 1 631 ? 5.779 5.686 24.805 1.00 94.12 631 PHE A C 1
ATOM 5082 O O . PHE A 1 631 ? 6.832 5.315 25.334 1.00 94.12 631 PHE A O 1
ATOM 5089 N N . GLU A 1 632 ? 5.532 6.960 24.511 1.00 92.38 632 GLU A N 1
ATOM 5090 C CA . GLU A 1 632 ? 6.522 8.035 24.620 1.00 92.38 632 GLU A CA 1
ATOM 5091 C C . GLU A 1 632 ? 5.942 9.249 25.361 1.00 92.38 632 GLU A C 1
ATOM 5093 O O . GLU A 1 632 ? 5.288 10.106 24.779 1.00 92.38 632 GLU A O 1
ATOM 5098 N N . MET A 1 633 ? 6.225 9.356 26.662 1.00 92.00 633 MET A N 1
ATOM 5099 C CA . MET A 1 633 ? 5.626 10.368 27.540 1.00 92.00 633 MET A CA 1
ATOM 5100 C C . MET A 1 633 ? 6.679 11.378 28.002 1.00 92.00 633 MET A C 1
ATOM 5102 O O . MET A 1 633 ? 7.616 11.021 28.722 1.00 92.00 633 MET A O 1
ATOM 5106 N N . ARG A 1 634 ? 6.553 12.652 27.616 1.00 91.56 634 ARG A N 1
ATOM 5107 C CA . ARG A 1 634 ? 7.491 13.709 28.034 1.00 91.56 634 ARG A CA 1
ATOM 5108 C C . ARG A 1 634 ? 6.997 14.377 29.309 1.00 91.56 634 ARG A C 1
ATOM 5110 O O . ARG A 1 634 ? 5.794 14.505 29.527 1.00 91.56 634 ARG A O 1
ATOM 5117 N N . LYS A 1 635 ? 7.922 14.905 30.117 1.00 90.44 635 LYS A N 1
ATOM 5118 C CA . LYS A 1 635 ? 7.592 15.742 31.284 1.00 90.44 635 LYS A CA 1
ATOM 5119 C C . LYS A 1 635 ? 6.629 16.881 30.906 1.00 90.44 635 LYS A C 1
ATOM 5121 O O . LYS A 1 635 ? 5.682 17.154 31.637 1.00 90.44 635 LYS A O 1
ATOM 5126 N N . TYR A 1 636 ? 6.849 17.484 29.735 1.00 87.94 636 TYR A N 1
ATOM 5127 C CA . TYR A 1 636 ? 6.000 18.538 29.177 1.00 87.94 636 TYR A CA 1
ATOM 5128 C C . TYR A 1 636 ? 4.533 18.110 28.991 1.00 87.94 636 TYR A C 1
ATOM 5130 O O . TYR A 1 636 ? 3.638 18.890 29.298 1.00 87.94 636 TYR A O 1
ATOM 5138 N N . ASP A 1 637 ? 4.273 16.873 28.555 1.00 88.94 637 ASP A N 1
ATOM 5139 C CA . ASP A 1 637 ? 2.908 16.395 28.296 1.00 88.94 637 ASP A CA 1
ATOM 5140 C C . ASP A 1 637 ? 2.107 16.285 29.607 1.00 88.94 637 ASP A C 1
ATOM 5142 O O . ASP A 1 637 ? 0.957 16.720 29.681 1.00 88.94 637 ASP A O 1
ATOM 5146 N N . PHE A 1 638 ? 2.752 15.822 30.688 1.00 89.12 638 PHE A N 1
ATOM 5147 C CA . PHE A 1 638 ? 2.174 15.853 32.038 1.00 89.12 638 PHE A CA 1
ATOM 5148 C C . PHE A 1 638 ? 1.933 17.283 32.542 1.00 89.12 638 PHE A C 1
ATOM 5150 O O . PHE A 1 638 ? 0.914 17.526 33.185 1.00 89.12 638 PHE A O 1
ATOM 5157 N N . GLN A 1 639 ? 2.847 18.224 32.268 1.00 86.50 639 GLN A N 1
ATOM 5158 C CA . GLN A 1 639 ? 2.701 19.631 32.668 1.00 86.50 639 GLN A CA 1
ATOM 5159 C C . GLN A 1 639 ? 1.515 20.294 31.956 1.00 86.50 639 GLN A C 1
ATOM 5161 O O . GLN A 1 639 ? 0.645 20.848 32.624 1.00 86.50 639 GLN A O 1
ATOM 5166 N N . GLN A 1 640 ? 1.422 20.159 30.629 1.00 85.44 640 GLN A N 1
ATOM 5167 C CA . GLN A 1 640 ? 0.300 20.683 29.849 1.00 85.44 640 GLN A CA 1
ATOM 5168 C C . GLN A 1 640 ? -1.031 20.059 30.298 1.00 85.44 640 GLN A C 1
ATOM 5170 O O . GLN A 1 640 ? -2.017 20.765 30.508 1.00 85.44 640 GLN A O 1
ATOM 5175 N N . ALA A 1 641 ? -1.068 18.738 30.498 1.00 87.25 641 ALA A N 1
ATOM 5176 C CA . ALA A 1 641 ? -2.271 18.065 30.971 1.00 87.25 641 ALA A CA 1
ATOM 5177 C C . ALA A 1 641 ? -2.677 18.512 32.387 1.00 87.25 641 ALA A C 1
ATOM 5179 O O . ALA A 1 641 ? -3.866 18.686 32.645 1.00 87.25 641 ALA A O 1
ATOM 5180 N N . LEU A 1 642 ? -1.721 18.749 33.292 1.00 87.88 642 LEU A N 1
ATOM 5181 C CA . LEU A 1 642 ? -1.991 19.287 34.627 1.00 87.88 642 LEU A CA 1
ATOM 5182 C C . LEU A 1 642 ? -2.577 20.707 34.566 1.00 87.88 642 LEU A C 1
ATOM 5184 O O . LEU A 1 642 ? -3.561 20.979 35.251 1.00 87.88 642 LEU A O 1
ATOM 5188 N N . GLU A 1 643 ? -2.014 21.594 33.739 1.00 85.12 643 GLU A N 1
ATOM 5189 C CA . GLU A 1 643 ? -2.539 22.952 33.538 1.00 85.12 643 GLU A CA 1
ATOM 5190 C C . GLU A 1 643 ? -3.995 22.920 33.050 1.00 85.12 643 GLU A C 1
ATOM 5192 O O . GLU A 1 643 ? -4.865 23.557 33.650 1.00 85.12 643 GLU A O 1
ATOM 5197 N N . GLU A 1 644 ? -4.292 22.116 32.024 1.00 86.25 644 GLU A N 1
ATOM 5198 C CA . GLU A 1 644 ? -5.652 21.963 31.497 1.00 86.25 644 GLU A CA 1
ATOM 5199 C C . GLU A 1 644 ? -6.609 21.307 32.512 1.00 86.25 644 GLU A C 1
ATOM 5201 O O . GLU A 1 644 ? -7.762 21.725 32.626 1.00 86.25 644 GLU A O 1
ATOM 5206 N N . ILE A 1 645 ? -6.162 20.323 33.303 1.00 85.62 645 ILE A N 1
ATOM 5207 C CA . ILE A 1 645 ? -6.967 19.742 34.393 1.00 85.62 645 ILE A CA 1
ATOM 5208 C C . ILE A 1 645 ? -7.326 20.822 35.428 1.00 85.62 645 ILE A C 1
ATOM 5210 O O . ILE A 1 645 ? -8.491 20.928 35.812 1.00 85.62 645 ILE A O 1
ATOM 5214 N N . CYS A 1 646 ? -6.369 21.653 35.848 1.00 84.62 646 CYS A N 1
ATOM 5215 C CA . CYS A 1 646 ? -6.605 22.744 36.800 1.00 84.62 646 CYS A CA 1
ATOM 5216 C C . CYS A 1 646 ? -7.562 23.814 36.242 1.00 84.62 646 CYS A C 1
ATOM 5218 O O . CYS A 1 646 ? -8.452 24.277 36.959 1.00 84.62 646 CYS A O 1
ATOM 5220 N N . MET A 1 647 ? -7.449 24.167 34.956 1.00 82.25 647 MET A N 1
ATOM 5221 C CA . MET A 1 647 ? -8.414 25.054 34.289 1.00 82.25 647 MET A CA 1
ATOM 5222 C C . MET A 1 647 ? -9.829 24.459 34.300 1.00 82.25 647 MET A C 1
ATOM 5224 O O . MET A 1 647 ? -10.788 25.155 34.636 1.00 82.25 647 MET A O 1
ATOM 5228 N N . ASN A 1 648 ? -9.962 23.163 34.008 1.00 82.38 648 ASN A N 1
ATOM 5229 C CA . ASN A 1 648 ? -11.250 22.468 34.010 1.00 82.38 648 ASN A CA 1
ATOM 5230 C C . ASN A 1 648 ? -11.863 22.331 35.413 1.00 82.38 648 ASN A C 1
ATOM 5232 O O . ASN A 1 648 ? -13.074 22.480 35.556 1.00 82.38 648 ASN A O 1
ATOM 5236 N N . GLN A 1 649 ? -11.055 22.132 36.461 1.00 81.50 649 GLN A N 1
ATOM 5237 C CA . GLN A 1 649 ? -11.533 22.185 37.850 1.00 81.50 649 GLN A CA 1
ATOM 5238 C C . GLN A 1 649 ? -12.120 23.562 38.199 1.00 81.50 649 GLN A C 1
ATOM 5240 O O . GLN A 1 649 ? -13.153 23.642 38.861 1.00 81.50 649 GLN A O 1
ATOM 5245 N N . ASN A 1 650 ? -11.487 24.647 37.746 1.00 77.31 650 ASN A N 1
ATOM 5246 C CA . ASN A 1 650 ? -11.989 26.003 37.974 1.00 77.31 650 ASN A CA 1
ATOM 5247 C C . ASN A 1 650 ? -13.271 26.278 37.172 1.00 77.31 650 ASN A C 1
ATOM 5249 O O . ASN A 1 650 ? -14.214 26.847 37.718 1.00 77.31 650 ASN A O 1
ATOM 5253 N N . ALA A 1 651 ? -13.347 25.823 35.917 1.00 74.56 651 ALA A N 1
ATOM 5254 C CA . ALA A 1 651 ? -14.559 25.918 35.102 1.00 74.56 651 ALA A CA 1
ATOM 5255 C C . ALA A 1 651 ? -15.744 25.159 35.730 1.00 74.56 651 ALA A C 1
ATOM 5257 O O . ALA A 1 651 ? -16.847 25.697 35.792 1.00 74.56 651 ALA A O 1
ATOM 5258 N N . LEU A 1 652 ? -15.502 23.955 36.259 1.00 75.44 652 LEU A N 1
ATOM 5259 C CA . LEU A 1 652 ? -16.497 23.138 36.959 1.00 75.44 652 LEU A CA 1
ATOM 5260 C C . LEU A 1 652 ? -17.007 23.816 38.241 1.00 75.44 652 LEU A C 1
ATOM 5262 O O . LEU A 1 652 ? -18.215 23.913 38.434 1.00 75.44 652 LEU A O 1
ATOM 5266 N N . LYS A 1 653 ? -16.114 24.379 39.067 1.00 76.12 653 LYS A N 1
ATOM 5267 C CA . LYS A 1 653 ? -16.506 25.177 40.246 1.00 76.12 653 LYS A CA 1
ATOM 5268 C C . LYS A 1 653 ? -17.368 26.386 39.862 1.00 76.12 653 LYS A C 1
ATOM 5270 O O . LYS A 1 653 ? -18.390 26.635 40.492 1.00 76.12 653 LYS A O 1
ATOM 5275 N N . LEU A 1 654 ? -16.986 27.121 38.814 1.00 73.38 654 LEU A N 1
ATOM 5276 C CA . LEU A 1 654 ? -17.751 28.274 38.323 1.00 73.38 654 LEU A CA 1
ATOM 5277 C C . LEU A 1 654 ? -19.124 27.874 37.758 1.00 73.38 654 LEU A C 1
ATOM 5279 O O . LEU A 1 654 ? -20.082 28.627 37.914 1.00 73.38 654 LEU A O 1
ATOM 5283 N N . ALA A 1 655 ? -19.237 26.706 37.119 1.00 69.00 655 ALA A N 1
ATOM 5284 C CA . ALA A 1 655 ? -20.516 26.162 36.667 1.00 69.00 655 ALA A CA 1
ATOM 5285 C C . ALA A 1 655 ? -21.418 25.785 37.856 1.00 69.00 655 ALA A C 1
ATOM 5287 O O . ALA A 1 655 ? -22.580 26.181 37.885 1.00 69.00 655 ALA A O 1
ATOM 5288 N N . GLN A 1 656 ? -20.867 25.109 38.869 1.00 69.62 656 GLN A N 1
ATOM 5289 C CA . GLN A 1 656 ? -21.587 24.730 40.091 1.00 69.62 656 GLN A CA 1
ATOM 5290 C C . GLN A 1 656 ? -22.122 25.950 40.860 1.00 69.62 656 GLN A C 1
ATOM 5292 O O . GLN A 1 656 ? -23.279 25.936 41.274 1.00 69.62 656 GLN A O 1
ATOM 5297 N N . VAL A 1 657 ? -21.334 27.028 40.981 1.00 70.44 657 VAL A N 1
ATOM 5298 C CA . VAL A 1 657 ? -21.790 28.296 41.588 1.00 70.44 657 VAL A CA 1
ATOM 5299 C C . VAL A 1 657 ? -22.936 28.917 40.784 1.00 70.44 657 VAL A C 1
ATOM 5301 O O . VAL A 1 657 ? -23.980 29.209 41.354 1.00 70.44 657 VAL A O 1
ATOM 5304 N N . LYS A 1 658 ? -22.813 29.025 39.454 1.00 66.56 658 LYS A N 1
ATOM 5305 C CA . LYS A 1 658 ? -23.890 29.571 38.605 1.00 66.56 658 LYS A CA 1
ATOM 5306 C C . LYS A 1 658 ? -25.185 28.759 38.673 1.00 66.56 658 LYS A C 1
ATOM 5308 O O . LYS A 1 658 ? -26.265 29.333 38.597 1.00 66.56 658 LYS A O 1
ATOM 5313 N N . ILE A 1 659 ? -25.090 27.435 38.797 1.00 64.50 659 ILE A N 1
ATOM 5314 C CA . ILE A 1 659 ? -26.258 26.563 38.979 1.00 64.50 659 ILE A CA 1
ATOM 5315 C C . ILE A 1 659 ? -26.900 26.814 40.351 1.00 64.50 659 ILE A C 1
ATOM 5317 O O . ILE A 1 659 ? -28.124 26.885 40.432 1.00 64.50 659 ILE A O 1
ATOM 5321 N N . ALA A 1 660 ? -26.107 27.006 41.410 1.00 59.94 660 ALA A N 1
ATOM 5322 C CA . ALA A 1 660 ? -26.629 27.384 42.723 1.00 59.94 660 ALA A CA 1
ATOM 5323 C C . ALA A 1 660 ? -27.333 28.755 42.689 1.00 59.94 660 ALA A C 1
ATOM 5325 O O . ALA A 1 660 ? -28.461 28.857 43.165 1.00 59.94 660 ALA A O 1
ATOM 5326 N N . ASP A 1 661 ? -26.732 29.767 42.052 1.00 53.19 661 ASP A N 1
ATOM 5327 C CA . ASP A 1 661 ? -27.336 31.097 41.888 1.00 53.19 661 ASP A CA 1
ATOM 5328 C C . ASP A 1 661 ? -28.676 31.033 41.129 1.00 53.19 661 ASP A C 1
ATOM 5330 O O . ASP A 1 661 ? -29.638 31.707 41.497 1.00 53.19 661 ASP A O 1
ATOM 5334 N N . LEU A 1 662 ? -28.775 30.209 40.079 1.00 55.16 662 LEU A N 1
ATOM 5335 C CA . LEU A 1 662 ? -30.020 30.020 39.324 1.00 55.16 662 LEU A CA 1
ATOM 5336 C C . LEU A 1 662 ? -31.107 29.332 40.164 1.00 55.16 662 LEU A C 1
ATOM 5338 O O . LEU A 1 662 ? -32.241 29.804 40.178 1.00 55.16 662 LEU A O 1
ATOM 5342 N N . ILE A 1 663 ? -30.757 28.285 40.920 1.00 56.59 663 ILE A N 1
ATOM 5343 C CA . ILE A 1 663 ? -31.692 27.590 41.822 1.00 56.59 663 ILE A CA 1
ATOM 5344 C C . ILE A 1 663 ? -32.211 28.542 42.911 1.00 56.59 663 ILE A C 1
ATOM 5346 O O . ILE A 1 663 ? -33.408 28.556 43.190 1.00 56.59 663 ILE A O 1
ATOM 5350 N N . VAL A 1 664 ? -31.343 29.376 43.496 1.00 53.84 664 VAL A N 1
ATOM 5351 C CA . VAL A 1 664 ? -31.753 30.380 44.493 1.00 53.84 664 VAL A CA 1
ATOM 5352 C C . VAL A 1 664 ? -32.750 31.375 43.885 1.00 53.84 664 VAL A C 1
ATOM 5354 O O . VAL A 1 664 ? -33.773 31.657 44.507 1.00 53.84 664 VAL A O 1
ATOM 5357 N N . ASN A 1 665 ? -32.518 31.842 42.654 1.00 49.50 665 ASN A N 1
ATOM 5358 C CA . ASN A 1 665 ? -33.421 32.778 41.974 1.00 49.50 665 ASN A CA 1
ATOM 5359 C C . ASN A 1 665 ? -34.764 32.152 41.541 1.00 49.50 665 ASN A C 1
ATOM 5361 O O . ASN A 1 665 ? -35.780 32.844 41.573 1.00 49.50 665 ASN A O 1
ATOM 5365 N N . GLU A 1 666 ? -34.810 30.863 41.182 1.00 47.12 666 GLU A N 1
ATOM 5366 C CA . GLU A 1 666 ? -36.079 30.165 40.900 1.00 47.12 666 GLU A CA 1
ATOM 5367 C C . GLU A 1 666 ? -36.859 29.789 42.174 1.00 47.12 666 GLU A C 1
ATOM 5369 O O . GLU A 1 666 ? -38.084 29.686 42.131 1.00 47.12 666 GLU A O 1
ATOM 5374 N N . SER A 1 667 ? -36.190 29.640 43.325 1.00 46.06 667 SER A N 1
ATOM 5375 C CA . SER A 1 667 ? -36.812 29.182 44.582 1.00 46.06 667 SER A CA 1
ATOM 5376 C C . SER A 1 667 ? -37.744 30.190 45.282 1.00 46.06 667 SER A C 1
ATOM 5378 O O . SER A 1 667 ? -38.332 29.874 46.315 1.00 46.06 667 SER A O 1
ATOM 5380 N N . GLY A 1 668 ? -37.932 31.387 44.716 1.00 44.25 668 GLY A N 1
ATOM 5381 C CA . GLY A 1 668 ? -39.103 32.220 45.009 1.00 44.25 668 GLY A CA 1
ATOM 5382 C C . GLY A 1 668 ? -39.182 32.836 46.410 1.00 44.25 668 GLY A C 1
ATOM 5383 O O . GLY A 1 668 ? -40.287 33.084 46.892 1.00 44.25 668 GLY A O 1
ATOM 5384 N N . PHE A 1 669 ? -38.055 33.130 47.068 1.00 35.66 669 PHE A N 1
ATOM 5385 C CA . PHE A 1 669 ? -38.074 33.849 48.348 1.00 35.66 669 PHE A CA 1
ATOM 5386 C C . PHE A 1 669 ? -38.030 35.373 48.153 1.00 35.66 669 PHE A C 1
ATOM 5388 O O . PHE A 1 669 ? -36.970 35.986 48.038 1.00 35.66 669 PHE A O 1
ATOM 5395 N N . SER A 1 670 ? -39.204 36.009 48.115 1.00 35.38 670 SER A N 1
ATOM 5396 C CA . SER A 1 670 ? -39.299 37.468 48.038 1.00 35.38 670 SER A CA 1
ATOM 5397 C C . SER A 1 670 ? -39.073 38.126 49.403 1.00 35.38 670 SER A C 1
ATOM 5399 O O . SER A 1 670 ? -39.895 37.973 50.308 1.00 35.38 670 SER A O 1
ATOM 5401 N N . SER A 1 671 ? -38.054 38.976 49.516 1.00 32.34 671 SER A N 1
ATOM 5402 C CA . SER A 1 671 ? -38.063 40.080 50.482 1.00 32.34 671 SER A CA 1
ATOM 5403 C C . SER A 1 671 ? -37.697 41.382 49.778 1.00 32.34 671 SER A C 1
ATOM 5405 O O . SER A 1 671 ? -36.574 41.574 49.319 1.00 32.34 671 SER A O 1
ATOM 5407 N N . THR A 1 672 ? -38.684 42.263 49.677 1.00 34.53 672 THR A N 1
ATOM 5408 C CA . THR A 1 672 ? -38.629 43.574 49.029 1.00 34.53 672 THR A CA 1
ATOM 5409 C C . THR A 1 672 ? -37.572 44.507 49.628 1.00 34.53 672 THR A C 1
ATOM 5411 O O . THR A 1 672 ? -37.662 44.807 50.818 1.00 34.53 672 THR A O 1
ATOM 5414 N N . GLN A 1 673 ? -36.698 45.084 48.796 1.00 31.77 673 GLN A N 1
ATOM 5415 C CA . GLN A 1 673 ? -36.533 46.545 48.678 1.00 31.77 673 GLN A CA 1
ATOM 5416 C C . GLN A 1 673 ? -35.704 46.938 47.437 1.00 31.77 673 GLN A C 1
ATOM 5418 O O . GLN A 1 673 ? -35.043 46.104 46.823 1.00 31.77 673 GLN A O 1
ATOM 5423 N N . GLU A 1 674 ? -35.856 48.197 47.023 1.00 27.89 674 GLU A N 1
ATOM 5424 C CA . GLU A 1 674 ? -35.492 48.748 45.705 1.00 27.89 674 GLU A CA 1
ATOM 5425 C C . GLU A 1 674 ? -34.009 49.213 45.586 1.00 27.89 674 GLU A C 1
ATOM 5427 O O . GLU A 1 674 ? -33.249 49.075 46.546 1.00 27.89 674 GLU A O 1
ATOM 5432 N N . PRO A 1 675 ? -33.525 49.655 44.400 1.00 39.72 675 PRO A N 1
ATOM 5433 C CA . PRO A 1 675 ? -32.150 49.389 43.974 1.00 39.72 675 PRO A CA 1
ATOM 5434 C C . PRO A 1 675 ? -31.107 50.389 44.485 1.00 39.72 675 PRO A C 1
ATOM 5436 O O . PRO A 1 675 ? -31.345 51.592 44.566 1.00 39.72 675 PRO A O 1
ATOM 5439 N N . LEU A 1 676 ? -29.881 49.893 44.686 1.00 25.30 676 LEU A N 1
ATOM 5440 C CA . LEU A 1 676 ? -28.699 50.715 44.943 1.00 25.30 676 LEU A CA 1
ATOM 5441 C C . LEU A 1 676 ? -27.790 50.787 43.713 1.00 25.30 676 LEU A C 1
ATOM 5443 O O . LEU A 1 676 ? -27.075 49.849 43.360 1.00 25.30 676 LEU A O 1
ATOM 5447 N N . SER A 1 677 ? -27.807 51.954 43.078 1.00 31.28 677 SER A N 1
ATOM 5448 C CA . SER A 1 677 ? -26.819 52.374 42.092 1.00 31.28 677 SER A CA 1
ATOM 5449 C C . SER A 1 677 ? -25.449 52.610 42.732 1.00 31.28 677 SER A C 1
ATOM 5451 O O . SER A 1 677 ? -25.359 53.281 43.755 1.00 31.28 677 SER A O 1
ATOM 5453 N N . SER A 1 678 ? -24.394 52.200 42.023 1.00 34.56 678 SER A N 1
ATOM 5454 C CA . SER A 1 678 ? -23.030 52.756 42.072 1.00 34.56 678 SER A CA 1
ATOM 5455 C C . SER A 1 678 ? -22.278 52.846 43.420 1.00 34.56 678 SER A C 1
ATOM 5457 O O . SER A 1 678 ? -22.577 53.664 44.285 1.00 34.56 678 SER A O 1
ATOM 5459 N N . THR A 1 679 ? -21.093 52.223 43.403 1.00 31.53 679 THR A N 1
ATOM 5460 C CA . THR A 1 679 ? -19.867 52.525 44.184 1.00 31.53 679 THR A CA 1
ATOM 5461 C C . THR A 1 679 ? -19.693 51.993 45.618 1.00 31.53 679 THR A C 1
ATOM 5463 O O . THR A 1 679 ? -20.531 52.155 46.491 1.00 31.53 679 THR A O 1
ATOM 5466 N N . GLN A 1 680 ? -18.467 51.488 45.837 1.00 30.88 680 GLN A N 1
ATOM 5467 C CA . GLN A 1 680 ? -17.734 51.297 47.101 1.00 30.88 680 GLN A CA 1
ATOM 5468 C C . GLN A 1 680 ? -18.213 50.229 48.105 1.00 30.88 680 GLN A C 1
ATOM 5470 O O . GLN A 1 680 ? -18.971 50.494 49.031 1.00 30.88 680 GLN A O 1
ATOM 5475 N N . LEU A 1 681 ? -17.566 49.056 48.036 1.00 27.42 681 LEU A N 1
ATOM 5476 C CA . LEU A 1 681 ? -17.264 48.251 49.225 1.00 27.42 681 LEU A CA 1
ATOM 5477 C C . LEU A 1 681 ? -15.874 48.634 49.752 1.00 27.42 681 LEU A C 1
ATOM 5479 O O . LEU A 1 681 ? -14.843 48.277 49.179 1.00 27.42 681 LEU A O 1
ATOM 5483 N N . THR A 1 682 ? -15.861 49.397 50.841 1.00 30.81 682 THR A N 1
ATOM 5484 C CA . THR A 1 682 ? -14.656 49.987 51.435 1.00 30.81 682 THR A CA 1
ATOM 5485 C C . THR A 1 682 ? -14.118 49.113 52.569 1.00 30.81 682 THR A C 1
ATOM 5487 O O . THR A 1 682 ? -14.840 48.790 53.503 1.00 30.81 682 THR A O 1
ATOM 5490 N N . VAL A 1 683 ? -12.828 48.770 52.502 1.00 36.75 683 VAL A N 1
ATOM 5491 C CA . VAL A 1 683 ? -11.921 48.462 53.631 1.00 36.75 683 VAL A CA 1
ATOM 5492 C C . VAL A 1 683 ? -12.561 47.817 54.881 1.00 36.75 683 VAL A C 1
ATOM 5494 O O . VAL A 1 683 ? -12.794 48.479 55.890 1.00 36.75 683 VAL A O 1
ATOM 5497 N N . THR A 1 684 ? -12.720 46.488 54.890 1.00 34.38 684 THR A N 1
ATOM 5498 C CA . THR A 1 684 ? -12.665 45.713 56.160 1.00 34.38 684 THR A CA 1
ATOM 5499 C C . THR A 1 684 ? -12.186 44.259 56.048 1.00 34.38 684 THR A C 1
ATOM 5501 O O . THR A 1 684 ? -12.032 43.599 57.067 1.00 34.38 684 THR A O 1
ATOM 5504 N N . GLN A 1 685 ? -11.845 43.757 54.852 1.00 38.41 685 GLN A N 1
ATOM 5505 C CA . GLN A 1 685 ? -11.239 42.417 54.685 1.00 38.41 685 GLN A CA 1
ATOM 5506 C C . GLN A 1 685 ? -9.746 42.441 54.292 1.00 38.41 685 GLN A C 1
ATOM 5508 O O . GLN A 1 685 ? -9.049 41.440 54.438 1.00 38.41 685 GLN A O 1
ATOM 5513 N N . GLN A 1 686 ? -9.188 43.600 53.917 1.00 34.59 686 GLN A N 1
ATOM 5514 C CA . GLN A 1 686 ? -7.748 43.748 53.628 1.00 34.59 686 GLN A CA 1
ATOM 5515 C C . GLN A 1 686 ? -6.836 43.760 54.875 1.00 34.59 686 GLN A C 1
ATOM 5517 O O . GLN A 1 686 ? -5.613 43.742 54.732 1.00 34.59 686 GLN A O 1
ATOM 5522 N N . GLN A 1 687 ? -7.391 43.785 56.094 1.00 33.50 687 GLN A N 1
ATOM 5523 C CA . GLN A 1 687 ? -6.600 43.821 57.336 1.00 33.50 687 GLN A CA 1
ATOM 5524 C C . GLN A 1 687 ? -6.361 42.442 57.976 1.00 33.50 687 GLN A C 1
ATOM 5526 O O . GLN A 1 687 ? -5.419 42.308 58.755 1.00 33.50 687 GLN A O 1
ATOM 5531 N N . ALA A 1 688 ? -7.114 41.401 57.597 1.00 28.94 688 ALA A N 1
ATOM 5532 C CA . ALA A 1 688 ? -6.845 40.028 58.042 1.00 28.94 688 ALA A CA 1
ATOM 5533 C C . ALA A 1 688 ? -5.631 39.402 57.318 1.00 28.94 688 ALA A C 1
ATOM 5535 O O . ALA A 1 688 ? -4.844 38.679 57.921 1.00 28.94 688 ALA A O 1
ATOM 5536 N N . ALA A 1 689 ? -5.417 39.742 56.042 1.00 29.75 689 ALA A N 1
ATOM 5537 C CA . ALA A 1 689 ? -4.397 39.123 55.187 1.00 29.75 689 ALA A CA 1
ATOM 5538 C C . ALA A 1 689 ? -2.963 39.689 55.334 1.00 29.75 689 ALA A C 1
ATOM 5540 O O . ALA A 1 689 ? -2.075 39.306 54.576 1.00 29.75 689 ALA A O 1
ATOM 5541 N N . ARG A 1 690 ? -2.704 40.614 56.275 1.00 30.34 690 ARG A N 1
ATOM 5542 C CA . ARG A 1 690 ? -1.384 41.270 56.455 1.00 30.34 690 ARG A CA 1
ATOM 5543 C C . ARG A 1 690 ? -0.639 40.907 57.750 1.00 30.34 690 ARG A C 1
ATOM 5545 O O . ARG A 1 690 ? 0.337 41.571 58.089 1.00 30.34 690 ARG A O 1
ATOM 5552 N N . ARG A 1 691 ? -1.058 39.862 58.476 1.00 29.61 691 ARG A N 1
ATOM 5553 C CA . ARG A 1 691 ? -0.374 39.380 59.698 1.00 29.61 691 ARG A CA 1
ATOM 5554 C C . ARG A 1 691 ? -0.199 37.856 59.737 1.00 29.61 691 ARG A C 1
ATOM 5556 O O . ARG A 1 691 ? -0.651 37.205 60.668 1.00 29.61 691 ARG A O 1
ATOM 5563 N N . ALA A 1 692 ? 0.498 37.306 58.741 1.00 27.27 692 ALA A N 1
ATOM 5564 C CA . ALA A 1 692 ? 1.025 35.935 58.779 1.00 27.27 692 ALA A CA 1
ATOM 5565 C C . ALA A 1 692 ? 2.237 35.755 57.838 1.00 27.27 692 ALA A C 1
ATOM 5567 O O . ALA A 1 692 ? 2.266 34.866 56.994 1.00 27.27 692 ALA A O 1
ATOM 5568 N N . SER A 1 693 ? 3.247 36.623 57.954 1.00 31.03 693 SER A N 1
ATOM 5569 C CA . SER A 1 693 ? 4.550 36.429 57.303 1.00 31.03 693 SER A CA 1
ATOM 5570 C C . SER A 1 693 ? 5.597 36.067 58.357 1.00 31.03 693 SER A C 1
ATOM 5572 O O . SER A 1 693 ? 6.202 36.958 58.956 1.00 31.03 693 SER A O 1
ATOM 5574 N N . GLY A 1 694 ? 5.796 34.773 58.610 1.00 25.64 694 GLY A N 1
ATOM 5575 C CA . GLY A 1 694 ? 6.794 34.322 59.577 1.00 25.64 694 GLY A CA 1
ATOM 5576 C C . GLY A 1 694 ? 6.788 32.819 59.838 1.00 25.64 694 GLY A C 1
ATOM 5577 O O . GLY A 1 694 ? 5.892 32.323 60.503 1.00 25.64 694 GLY A O 1
ATOM 5578 N N . TYR A 1 695 ? 7.874 32.176 59.405 1.00 23.42 695 TYR A N 1
ATOM 5579 C CA . TYR A 1 695 ? 8.381 30.874 59.850 1.00 23.42 695 TYR A CA 1
ATOM 5580 C C . TYR A 1 695 ? 7.622 29.580 59.512 1.00 23.42 695 TYR A C 1
ATOM 5582 O O . TYR A 1 695 ? 6.422 29.515 59.276 1.00 23.42 695 TYR A O 1
ATOM 5590 N N . SER A 1 696 ? 8.455 28.546 59.436 1.00 29.34 696 SER A N 1
ATOM 5591 C CA . SER A 1 696 ? 8.178 27.124 59.276 1.00 29.34 696 SER A CA 1
ATOM 5592 C C . SER A 1 696 ? 7.414 26.524 60.452 1.00 29.34 696 SER A C 1
ATOM 5594 O O . SER A 1 696 ? 7.787 26.808 61.585 1.00 29.34 696 SER A O 1
ATOM 5596 N N . GLU A 1 697 ? 6.526 25.563 60.187 1.00 23.83 697 GLU A N 1
ATOM 5597 C CA . GLU A 1 697 ? 6.729 24.163 60.606 1.00 23.83 697 GLU A CA 1
ATOM 5598 C C . GLU A 1 697 ? 5.699 23.211 59.971 1.00 23.83 697 GLU A C 1
ATOM 5600 O O . GLU A 1 697 ? 4.841 23.624 59.190 1.00 23.83 697 GLU A O 1
ATOM 5605 N N . PHE A 1 698 ? 5.886 21.914 60.217 1.00 28.59 698 PHE A N 1
ATOM 5606 C CA . PHE A 1 698 ? 5.011 20.823 59.787 1.00 28.59 698 PHE A CA 1
ATOM 5607 C C . PHE A 1 698 ? 3.795 20.675 60.725 1.00 28.59 698 PHE A C 1
ATOM 5609 O O . PHE A 1 698 ? 3.853 21.065 61.886 1.00 28.59 698 PHE A O 1
ATOM 5616 N N . ASP A 1 699 ? 2.785 19.959 60.224 1.00 27.97 699 ASP A N 1
ATOM 5617 C CA . ASP A 1 699 ? 1.726 19.255 60.965 1.00 27.97 699 ASP A CA 1
ATOM 5618 C C . ASP A 1 699 ? 0.546 20.020 61.611 1.00 27.97 699 ASP A C 1
ATOM 5620 O O . ASP A 1 699 ? 0.649 21.110 62.157 1.00 27.97 699 ASP A O 1
ATOM 5624 N N . GLN A 1 700 ? -0.591 19.306 61.581 1.00 31.08 700 GLN A N 1
ATOM 5625 C CA . GLN A 1 700 ? -1.870 19.520 62.278 1.00 31.08 700 GLN A CA 1
ATOM 5626 C C . GLN A 1 700 ? -2.737 20.723 61.863 1.00 31.08 700 GLN A C 1
ATOM 5628 O O . GLN A 1 700 ? -2.604 21.827 62.375 1.00 31.08 700 GLN A O 1
ATOM 5633 N N . LEU A 1 701 ? -3.780 20.424 61.074 1.00 24.69 701 LEU A N 1
ATOM 5634 C CA . LEU A 1 701 ? -5.173 20.518 61.544 1.00 24.69 701 LEU A CA 1
ATOM 5635 C C . LEU A 1 701 ? -6.113 19.739 60.604 1.00 24.69 701 LEU A C 1
ATOM 5637 O O . LEU A 1 701 ? -6.176 20.007 59.406 1.00 24.69 701 LEU A O 1
ATOM 5641 N N . ASN A 1 702 ? -6.830 18.761 61.162 1.00 36.50 702 ASN A N 1
ATOM 5642 C CA . ASN A 1 702 ? -8.028 18.194 60.540 1.00 36.50 702 ASN A CA 1
ATOM 5643 C C . ASN A 1 702 ? -9.205 19.138 60.819 1.00 36.50 702 ASN A C 1
ATOM 5645 O O . ASN A 1 702 ? -9.306 19.616 61.946 1.00 36.50 702 ASN A O 1
ATOM 5649 N N . ASP A 1 703 ? -10.058 19.366 59.816 1.00 35.72 703 ASP A N 1
ATOM 5650 C CA . ASP A 1 703 ? -11.536 19.344 59.885 1.00 35.72 703 ASP A CA 1
ATOM 5651 C C . ASP A 1 703 ? -12.151 20.257 58.806 1.00 35.72 703 ASP A C 1
ATOM 5653 O O . ASP A 1 703 ? -12.247 21.471 58.962 1.00 35.72 703 ASP A O 1
ATOM 5657 N N . GLU A 1 704 ? -12.633 19.649 57.715 1.00 27.69 704 GLU A N 1
ATOM 5658 C CA . GLU A 1 704 ? -13.589 20.266 56.780 1.00 27.69 704 GLU A CA 1
ATOM 5659 C C . GLU A 1 704 ? -14.875 19.423 56.714 1.00 27.69 704 GLU A C 1
ATOM 5661 O O . GLU A 1 704 ? -15.249 18.857 55.688 1.00 27.69 704 GLU A O 1
ATOM 5666 N N . THR A 1 705 ? -15.581 19.364 57.841 1.00 37.31 705 THR A N 1
ATOM 5667 C CA . THR A 1 705 ? -17.016 19.052 57.902 1.00 37.31 705 THR A CA 1
ATOM 5668 C C . THR A 1 705 ? -17.726 20.241 58.541 1.00 37.31 705 THR A C 1
ATOM 5670 O O . THR A 1 705 ? -17.723 20.328 59.765 1.00 37.31 705 THR A O 1
ATOM 5673 N N . ASN A 1 706 ? -18.241 21.180 57.728 1.00 39.16 706 ASN A N 1
ATOM 5674 C CA . ASN A 1 706 ? -19.337 22.124 58.062 1.00 39.16 706 ASN A CA 1
ATOM 5675 C C . ASN A 1 706 ? -19.587 23.178 56.954 1.00 39.16 706 ASN A C 1
ATOM 5677 O O . ASN A 1 706 ? -19.544 24.381 57.200 1.00 39.16 706 ASN A O 1
ATOM 5681 N N . LEU A 1 707 ? -19.867 22.755 55.713 1.00 30.59 707 LEU A N 1
ATOM 5682 C CA . LEU A 1 707 ? -20.430 23.682 54.706 1.00 30.59 707 LEU A CA 1
ATOM 5683 C C . LEU A 1 707 ? -21.480 23.078 53.756 1.00 30.59 707 LEU A C 1
ATOM 5685 O O . LEU A 1 707 ? -22.020 23.798 52.923 1.00 30.59 707 LEU A O 1
ATOM 5689 N N . LEU A 1 708 ? -21.802 21.786 53.895 1.00 34.38 708 LEU A N 1
ATOM 5690 C CA . LEU A 1 708 ? -22.872 21.120 53.135 1.00 34.38 708 LEU A CA 1
ATOM 5691 C C . LEU A 1 708 ? -24.103 20.779 53.997 1.00 34.38 708 LEU A C 1
ATOM 5693 O O . LEU A 1 708 ? -25.206 20.715 53.466 1.00 34.38 708 LEU A O 1
ATOM 5697 N N . ASP A 1 709 ? -23.952 20.660 55.320 1.00 31.81 709 ASP A N 1
ATOM 5698 C CA . ASP A 1 709 ? -25.052 20.290 56.229 1.00 31.81 709 ASP A CA 1
ATOM 5699 C C . ASP A 1 709 ? -26.051 21.431 56.520 1.00 31.81 709 ASP A C 1
ATOM 5701 O O . ASP A 1 709 ? -27.118 21.195 57.080 1.00 31.81 709 ASP A O 1
ATOM 5705 N N . HIS A 1 710 ? -25.757 22.668 56.101 1.00 31.77 710 HIS A N 1
ATOM 5706 C CA . HIS A 1 710 ? -26.634 23.835 56.299 1.00 31.77 710 HIS A CA 1
ATOM 5707 C C . HIS A 1 710 ? -27.629 24.110 55.155 1.00 31.77 710 HIS A C 1
ATOM 5709 O O . HIS A 1 710 ? -28.352 25.101 55.214 1.00 31.77 710 HIS A O 1
ATOM 5715 N N . LEU A 1 711 ? -27.699 23.249 54.132 1.00 29.94 711 LEU A N 1
ATOM 5716 C CA . LEU A 1 711 ? -28.655 23.376 53.016 1.00 29.94 711 LEU A CA 1
ATOM 5717 C C . LEU A 1 711 ? -29.752 22.298 53.009 1.00 29.94 711 LEU A C 1
ATOM 5719 O O . LEU A 1 711 ? -30.503 22.189 52.042 1.00 29.94 711 LEU A O 1
ATOM 5723 N N . ASN A 1 712 ? -29.867 21.509 54.078 1.00 30.16 712 ASN A N 1
ATOM 5724 C CA . ASN A 1 712 ? -30.878 20.462 54.185 1.00 30.16 712 ASN A CA 1
ATOM 5725 C C . ASN A 1 712 ? -32.157 21.022 54.837 1.00 30.16 712 ASN A C 1
ATOM 5727 O O . ASN A 1 712 ? -32.255 21.075 56.062 1.00 30.16 712 ASN A O 1
ATOM 5731 N N . ILE A 1 713 ? -33.117 21.473 54.020 1.00 30.92 713 ILE A N 1
ATOM 5732 C CA . ILE A 1 713 ? -34.448 21.903 54.480 1.00 30.92 713 ILE A CA 1
ATOM 5733 C C . ILE A 1 713 ? -35.468 20.788 54.213 1.00 30.92 713 ILE A C 1
ATOM 5735 O O . ILE A 1 713 ? -35.840 20.528 53.074 1.00 30.92 713 ILE A O 1
ATOM 5739 N N . ASP A 1 714 ? -35.873 20.164 55.317 1.00 31.66 714 ASP A N 1
ATOM 5740 C CA . ASP A 1 714 ? -37.073 19.373 55.611 1.00 31.66 714 ASP A CA 1
ATOM 5741 C C . ASP A 1 714 ? -37.699 18.409 54.585 1.00 31.66 714 ASP A C 1
ATOM 5743 O O . ASP A 1 714 ? -38.236 18.745 53.529 1.00 31.66 714 ASP A O 1
ATOM 5747 N N . GLN A 1 715 ? -37.816 17.167 55.058 1.00 38.88 715 GLN A N 1
ATOM 5748 C CA . GLN A 1 715 ? -38.754 16.171 54.557 1.00 38.88 715 GLN A CA 1
ATOM 5749 C C . GLN A 1 715 ? -40.195 16.574 54.913 1.00 38.88 715 GLN A C 1
ATOM 5751 O O . GLN A 1 715 ? -40.534 16.582 56.090 1.00 38.88 715 GLN A O 1
ATOM 5756 N N . HIS A 1 716 ? -41.055 16.815 53.916 1.00 33.84 716 HIS A N 1
ATOM 5757 C CA . HIS A 1 716 ? -42.453 16.334 53.856 1.00 33.84 716 HIS A CA 1
ATOM 5758 C C . HIS A 1 716 ? -43.176 16.915 52.625 1.00 33.84 716 HIS A C 1
ATOM 5760 O O . HIS A 1 716 ? -43.559 18.080 52.610 1.00 33.84 716 HIS A O 1
ATOM 5766 N N . GLY A 1 717 ? -43.449 16.090 51.608 1.00 27.12 717 GLY A N 1
ATOM 5767 C CA . GLY A 1 717 ? -44.201 16.541 50.430 1.00 27.12 717 GLY A CA 1
ATOM 5768 C C . GLY A 1 717 ? -44.332 15.469 49.354 1.00 27.12 717 GLY A C 1
ATOM 5769 O O . GLY A 1 717 ? -43.497 15.362 48.468 1.00 27.12 717 GLY A O 1
ATOM 5770 N N . ASN A 1 718 ? -45.382 14.654 49.433 1.00 35.62 718 ASN A N 1
ATOM 5771 C CA . ASN A 1 718 ? -45.633 13.579 48.473 1.00 35.62 718 ASN A CA 1
ATOM 5772 C C . ASN A 1 718 ? -46.217 14.133 47.156 1.00 35.62 718 ASN A C 1
ATOM 5774 O O . ASN A 1 718 ? -47.377 14.553 47.158 1.00 35.62 718 ASN A O 1
ATOM 5778 N N . LYS A 1 719 ? -45.453 14.101 46.054 1.00 31.89 719 LYS A N 1
ATOM 5779 C CA . LYS A 1 719 ? -45.949 14.100 44.660 1.00 31.89 719 LYS A CA 1
ATOM 5780 C C . LYS A 1 719 ? -44.840 13.727 43.671 1.00 31.89 719 LYS A C 1
ATOM 5782 O O . LYS A 1 719 ? -43.682 14.063 43.881 1.00 31.89 719 LYS A O 1
ATOM 5787 N N . GLN A 1 720 ? -45.217 13.010 42.615 1.00 38.03 720 GLN A N 1
ATOM 5788 C CA . GLN A 1 720 ? -44.331 12.592 41.527 1.00 38.03 720 GLN A CA 1
ATOM 5789 C C . GLN A 1 720 ? -44.278 13.690 40.458 1.00 38.03 720 GLN A C 1
ATOM 5791 O O . GLN A 1 720 ? -45.326 14.027 39.915 1.00 38.03 720 GLN A O 1
ATOM 5796 N N . ASP A 1 721 ? -43.082 14.174 40.122 1.00 32.09 721 ASP A N 1
ATOM 5797 C CA . ASP A 1 721 ? -42.812 14.981 38.926 1.00 32.09 721 ASP A CA 1
ATOM 5798 C C . ASP A 1 721 ? -41.519 14.466 38.269 1.00 32.09 721 ASP A C 1
ATOM 5800 O O . ASP A 1 721 ? -40.449 14.495 38.871 1.00 32.09 721 ASP A O 1
ATOM 5804 N N . GLU A 1 722 ? -41.595 13.988 37.022 1.00 33.91 722 GLU A N 1
ATOM 5805 C CA . GLU A 1 722 ? -40.482 13.311 36.317 1.00 33.91 722 GLU A CA 1
ATOM 5806 C C . GLU A 1 722 ? -39.304 14.245 35.934 1.00 33.91 722 GLU A C 1
ATOM 5808 O O . GLU A 1 722 ? -38.346 13.832 35.276 1.00 33.91 722 GLU A O 1
ATOM 5813 N N . SER A 1 723 ? -39.349 15.520 36.334 1.00 35.25 723 SER A N 1
ATOM 5814 C CA . SER A 1 723 ? -38.324 16.529 36.042 1.00 35.25 723 SER A CA 1
ATOM 5815 C C . SER A 1 723 ? -37.207 16.620 37.093 1.00 35.25 723 SER A C 1
ATOM 5817 O O . SER A 1 723 ? -36.102 17.041 36.743 1.00 35.25 723 SER A O 1
ATOM 5819 N N . SER A 1 724 ? -37.428 16.193 38.345 1.00 34.69 724 SER A N 1
ATOM 5820 C CA . SER A 1 724 ? -36.413 16.274 39.414 1.00 34.69 724 SER A CA 1
ATOM 5821 C C . SER A 1 724 ? -35.271 15.269 39.238 1.00 34.69 724 SER A C 1
ATOM 5823 O O . SER A 1 724 ? -34.100 15.637 39.370 1.00 34.69 724 SER A O 1
ATOM 5825 N N . ASP A 1 725 ? -35.594 14.032 38.842 1.00 33.78 725 ASP A N 1
ATOM 5826 C CA . ASP A 1 725 ? -34.632 12.938 38.621 1.00 33.78 725 ASP A CA 1
ATOM 5827 C C . ASP A 1 725 ? -33.547 13.309 37.598 1.00 33.78 725 ASP A C 1
ATOM 5829 O O . ASP A 1 725 ? -32.410 12.840 37.671 1.00 33.78 725 ASP A O 1
ATOM 5833 N N . SER A 1 726 ? -33.876 14.185 36.645 1.00 35.53 726 SER A N 1
ATOM 5834 C CA . SER A 1 726 ? -32.934 14.676 35.634 1.00 35.53 726 SER A CA 1
ATOM 5835 C C . SER A 1 726 ? -31.837 15.560 36.244 1.00 35.53 726 SER A C 1
ATOM 5837 O O . SER A 1 726 ? -30.677 15.488 35.835 1.00 35.53 726 SER A O 1
ATOM 5839 N N . VAL A 1 727 ? -32.191 16.385 37.234 1.00 42.22 727 VAL A N 1
ATOM 5840 C CA . VAL A 1 727 ? -31.303 17.392 37.838 1.00 42.22 727 VAL A CA 1
ATOM 5841 C C . VAL A 1 727 ? -30.398 16.772 38.906 1.00 42.22 727 VAL A C 1
ATOM 5843 O O . VAL A 1 727 ? -29.223 17.130 38.996 1.00 42.22 727 VAL A O 1
ATOM 5846 N N . GLU A 1 728 ? -30.895 15.808 39.685 1.00 43.19 728 GLU A N 1
ATOM 5847 C CA . GLU A 1 728 ? -30.061 15.074 40.649 1.00 43.19 728 GLU A CA 1
ATOM 5848 C C . GLU A 1 728 ? -28.996 14.213 39.958 1.00 43.19 728 GLU A C 1
ATOM 5850 O O . GLU A 1 728 ? -27.841 14.174 40.390 1.00 43.19 728 GLU A O 1
ATOM 5855 N N . LYS A 1 729 ? -29.347 13.589 38.828 1.00 41.38 729 LYS A N 1
ATOM 5856 C CA . LYS A 1 729 ? -28.425 12.767 38.032 1.00 41.38 729 LYS A CA 1
ATOM 5857 C C . LYS A 1 729 ? -27.270 13.593 37.454 1.00 41.38 729 LYS A C 1
ATOM 5859 O O . LYS A 1 729 ? -26.116 13.193 37.586 1.00 41.38 729 LYS A O 1
ATOM 5864 N N . LEU A 1 730 ? -27.567 14.790 36.937 1.00 47.69 730 LEU A N 1
ATOM 5865 C CA . LEU A 1 730 ? -26.564 15.769 36.490 1.00 47.69 730 LEU A CA 1
ATOM 5866 C C . LEU A 1 730 ? -25.597 16.181 37.617 1.00 47.69 730 LEU A C 1
ATOM 5868 O O . LEU A 1 730 ? -24.385 16.192 37.411 1.00 47.69 730 LEU A O 1
ATOM 5872 N N . LYS A 1 731 ? -26.107 16.450 38.830 1.00 56.72 731 LYS A N 1
ATOM 5873 C CA . LYS A 1 731 ? -25.263 16.779 39.998 1.00 56.72 731 LYS A CA 1
ATOM 5874 C C . LYS A 1 731 ? -24.350 15.617 40.418 1.00 56.72 731 LYS A C 1
ATOM 5876 O O . LYS A 1 731 ? -23.240 15.860 40.894 1.00 56.72 731 LYS A O 1
ATOM 5881 N N . SER A 1 732 ? -24.797 14.370 40.246 1.00 58.53 732 SER A N 1
ATOM 5882 C CA . SER A 1 732 ? -24.011 13.169 40.559 1.00 58.53 732 SER A CA 1
ATOM 5883 C C . SER A 1 732 ? -22.810 13.003 39.618 1.00 58.53 732 SER A C 1
ATOM 5885 O O . SER A 1 732 ? -21.675 12.888 40.089 1.00 58.53 732 SER A O 1
ATOM 5887 N N . ASP A 1 733 ? -23.037 13.068 38.302 1.00 64.94 733 ASP A N 1
ATOM 5888 C CA . ASP A 1 733 ? -21.981 12.904 37.294 1.00 64.94 733 ASP A CA 1
ATOM 5889 C C . ASP A 1 733 ? -20.923 14.024 37.371 1.00 64.94 733 ASP A C 1
ATOM 5891 O O . ASP A 1 733 ? -19.718 13.745 37.358 1.00 64.94 733 ASP A O 1
ATOM 5895 N N . ASP A 1 734 ? -21.343 15.280 37.572 1.00 69.94 734 ASP A N 1
ATOM 5896 C CA . ASP A 1 734 ? -20.435 16.417 37.787 1.00 69.94 734 ASP A CA 1
ATOM 5897 C C . ASP A 1 734 ? -19.516 16.206 39.007 1.00 69.94 734 ASP A C 1
ATOM 5899 O O . ASP A 1 734 ? -18.322 16.527 38.967 1.00 69.94 734 ASP A O 1
ATOM 5903 N N . HIS A 1 735 ? -20.039 15.628 40.095 1.00 71.75 735 HIS A N 1
ATOM 5904 C CA . HIS A 1 735 ? -19.254 15.312 41.290 1.00 71.75 735 HIS A CA 1
ATOM 5905 C C . HIS A 1 735 ? -18.266 14.157 41.046 1.00 71.75 735 HIS A C 1
ATOM 5907 O O . HIS A 1 735 ? -17.121 14.193 41.513 1.00 71.75 735 HIS A O 1
ATOM 5913 N N . GLU A 1 736 ? -18.656 13.139 40.272 1.00 75.38 736 GLU A N 1
ATOM 5914 C CA . GLU A 1 736 ? -17.750 12.060 39.873 1.00 75.38 736 GLU A CA 1
ATOM 5915 C C . GLU A 1 736 ? -16.570 12.574 39.028 1.00 75.38 736 GLU A C 1
ATOM 5917 O O . GLU A 1 736 ? -15.427 12.149 39.241 1.00 75.38 736 GLU A O 1
ATOM 5922 N N . VAL A 1 737 ? -16.828 13.506 38.104 1.00 79.31 737 VAL A N 1
ATOM 5923 C CA . VAL A 1 737 ? -15.801 14.125 37.252 1.00 79.31 737 VAL A CA 1
ATOM 5924 C C . VAL A 1 737 ? -14.924 15.102 38.045 1.00 79.31 737 VAL A C 1
ATOM 5926 O O . VAL A 1 737 ? -13.704 15.092 37.862 1.00 79.31 737 VAL A O 1
ATOM 5929 N N . ALA A 1 738 ? -15.482 15.867 38.993 1.00 77.25 738 ALA A N 1
ATOM 5930 C CA . ALA A 1 738 ? -14.706 16.710 39.914 1.00 77.25 738 ALA A CA 1
ATOM 5931 C C . ALA A 1 738 ? -13.639 15.900 40.668 1.00 77.25 738 ALA A C 1
ATOM 5933 O O . ALA A 1 738 ? -12.458 16.265 40.697 1.00 77.25 738 ALA A O 1
ATOM 5934 N N . ASN A 1 739 ? -14.048 14.764 41.237 1.00 79.06 739 ASN A N 1
ATOM 5935 C CA . ASN A 1 739 ? -13.163 13.868 41.974 1.00 79.06 739 ASN A CA 1
ATOM 5936 C C . ASN A 1 739 ? -12.108 13.217 41.065 1.00 79.06 739 ASN A C 1
ATOM 5938 O O . ASN A 1 739 ? -10.942 13.117 41.454 1.00 79.06 739 ASN A O 1
ATOM 5942 N N . ALA A 1 740 ? -12.480 12.830 39.840 1.00 82.81 740 ALA A N 1
ATOM 5943 C CA . ALA A 1 740 ? -11.542 12.305 38.849 1.00 82.81 740 ALA A CA 1
ATOM 5944 C C . ALA A 1 740 ? -10.470 13.342 38.459 1.00 82.81 740 ALA A C 1
ATOM 5946 O O . ALA A 1 740 ? -9.279 13.022 38.462 1.00 82.81 740 ALA A O 1
ATOM 5947 N N . LEU A 1 741 ? -10.863 14.595 38.196 1.00 83.81 741 LEU A N 1
ATOM 5948 C CA . LEU A 1 741 ? -9.930 15.687 37.894 1.00 83.81 741 LEU A CA 1
ATOM 5949 C C . LEU A 1 741 ? -9.005 16.000 39.077 1.00 83.81 741 LEU A C 1
ATOM 5951 O O . LEU A 1 741 ? -7.809 16.206 38.867 1.00 83.81 741 LEU A O 1
ATOM 5955 N N . LYS A 1 742 ? -9.525 16.032 40.314 1.00 83.00 742 LYS A N 1
ATOM 5956 C CA . LYS A 1 742 ? -8.719 16.261 41.528 1.00 83.00 742 LYS A CA 1
ATOM 5957 C C . LYS A 1 742 ? -7.651 15.176 41.694 1.00 83.00 742 LYS A C 1
ATOM 5959 O O . LYS A 1 742 ? -6.478 15.490 41.891 1.00 83.00 742 LYS A O 1
ATOM 5964 N N . PHE A 1 743 ? -8.047 13.912 41.538 1.00 83.38 743 PHE A N 1
ATOM 5965 C CA . PHE A 1 743 ? -7.151 12.759 41.629 1.00 83.38 743 PHE A CA 1
ATOM 5966 C C . PHE A 1 743 ? -6.048 12.776 40.556 1.00 83.38 743 PHE A C 1
ATOM 5968 O O . PHE A 1 743 ? -4.876 12.563 40.875 1.00 83.38 743 PHE A O 1
ATOM 5975 N N . LEU A 1 744 ? -6.385 13.073 39.293 1.00 84.88 744 LEU A N 1
ATOM 5976 C CA . LEU A 1 744 ? -5.380 13.158 38.227 1.00 84.88 744 LEU A CA 1
ATOM 5977 C C . LEU A 1 744 ? -4.415 14.335 38.422 1.00 84.88 744 LEU A C 1
ATOM 5979 O O . LEU A 1 744 ? -3.216 14.150 38.223 1.00 84.88 744 LEU A O 1
ATOM 5983 N N . ALA A 1 745 ? -4.892 15.504 38.866 1.00 84.06 745 ALA A N 1
ATOM 5984 C CA . ALA A 1 745 ? -4.024 16.652 39.146 1.00 84.06 745 ALA A CA 1
ATOM 5985 C C . ALA A 1 745 ? -2.964 16.328 40.212 1.00 84.06 745 ALA A C 1
ATOM 5987 O O . ALA A 1 745 ? -1.778 16.609 40.025 1.00 84.06 745 ALA A O 1
ATOM 5988 N N . GLU A 1 746 ? -3.374 15.683 41.309 1.00 81.94 746 GLU A N 1
ATOM 5989 C CA . GLU A 1 746 ? -2.468 15.245 42.375 1.00 81.94 746 GLU A CA 1
ATOM 5990 C C . GLU A 1 746 ? -1.412 14.261 41.845 1.00 81.94 746 GLU A C 1
ATOM 5992 O O . GLU A 1 746 ? -0.216 14.421 42.102 1.00 81.94 746 GLU A O 1
ATOM 5997 N N . ARG A 1 747 ? -1.836 13.255 41.069 1.00 83.00 747 ARG A N 1
ATOM 5998 C CA . ARG A 1 747 ? -0.930 12.250 40.499 1.00 83.00 747 ARG A CA 1
ATOM 5999 C C . ARG A 1 747 ? 0.037 12.871 39.481 1.00 83.00 747 ARG A C 1
ATOM 6001 O O . ARG A 1 747 ? 1.241 12.644 39.590 1.00 83.00 747 ARG A O 1
ATOM 6008 N N . PHE A 1 748 ? -0.429 13.701 38.548 1.00 87.00 748 PHE A N 1
ATOM 6009 C CA . PHE A 1 748 ? 0.445 14.340 37.553 1.00 87.00 748 PHE A CA 1
ATOM 6010 C C . PHE A 1 748 ? 1.457 15.288 38.205 1.00 87.00 748 PHE A C 1
ATOM 6012 O O . PHE A 1 748 ? 2.636 15.228 37.863 1.00 87.00 748 PHE A O 1
ATOM 6019 N N . SER A 1 749 ? 1.049 16.057 39.220 1.00 83.19 749 SER A N 1
ATOM 6020 C CA . SER A 1 749 ? 1.966 16.891 40.018 1.00 83.19 749 SER A CA 1
ATOM 6021 C C . SER A 1 749 ? 3.110 16.070 40.631 1.00 83.19 749 SER A C 1
ATOM 6023 O O . SER A 1 749 ? 4.272 16.472 40.568 1.00 83.19 749 SER A O 1
ATOM 6025 N N . ARG A 1 750 ? 2.807 14.880 41.172 1.00 81.62 750 ARG A N 1
ATOM 6026 C CA . ARG A 1 750 ? 3.816 13.971 41.747 1.00 81.62 750 ARG A CA 1
ATOM 6027 C C . ARG A 1 750 ? 4.741 13.349 40.689 1.00 81.62 750 ARG A C 1
ATOM 6029 O O . ARG A 1 750 ? 5.927 13.197 40.962 1.00 81.62 750 ARG A O 1
ATOM 6036 N N . ILE A 1 751 ? 4.246 13.038 39.486 1.00 84.31 751 ILE A N 1
ATOM 6037 C CA . ILE A 1 751 ? 5.091 12.574 38.364 1.00 84.31 751 ILE A CA 1
ATOM 6038 C C . ILE A 1 751 ? 6.042 13.681 37.898 1.00 84.31 751 ILE A C 1
ATOM 6040 O O . ILE A 1 751 ? 7.230 13.425 37.715 1.00 84.31 751 ILE A O 1
ATOM 6044 N N . ILE A 1 752 ? 5.547 14.912 37.747 1.00 84.38 752 ILE A N 1
ATOM 6045 C CA . ILE A 1 752 ? 6.357 16.074 37.349 1.00 84.38 752 ILE A CA 1
ATOM 6046 C C . ILE A 1 752 ? 7.487 16.306 38.361 1.00 84.38 752 ILE A C 1
ATOM 6048 O O . ILE A 1 752 ? 8.636 16.462 37.954 1.00 84.38 752 ILE A O 1
ATOM 6052 N N . LEU A 1 753 ? 7.184 16.229 39.662 1.00 83.75 753 LEU A N 1
ATOM 6053 C CA . LEU A 1 753 ? 8.194 16.313 40.718 1.00 83.75 753 LEU A CA 1
ATOM 6054 C C . LEU A 1 753 ? 9.197 15.149 40.655 1.00 83.75 753 LEU A C 1
ATOM 6056 O O . LEU A 1 753 ? 10.389 15.370 40.836 1.00 83.75 753 LEU A O 1
ATOM 6060 N N . TRP A 1 754 ? 8.752 13.920 40.365 1.00 86.62 754 TRP A N 1
ATOM 6061 C CA . TRP A 1 754 ? 9.658 12.780 40.189 1.00 86.62 754 TRP A CA 1
ATOM 6062 C C . TRP A 1 754 ? 10.649 12.998 39.039 1.00 86.62 754 TRP A C 1
ATOM 6064 O O . TRP A 1 754 ? 11.830 12.716 39.229 1.00 86.62 754 TRP A O 1
ATOM 6074 N N . PHE A 1 755 ? 10.215 13.551 37.899 1.00 88.00 755 PHE A N 1
ATOM 6075 C CA . PHE A 1 755 ? 11.120 13.948 36.810 1.00 88.00 755 PHE A CA 1
ATOM 6076 C C . PHE A 1 755 ? 12.199 14.930 37.310 1.00 88.00 755 PHE A C 1
ATOM 6078 O O . PHE A 1 755 ? 13.385 14.711 37.066 1.00 88.00 755 PHE A O 1
ATOM 6085 N N . ASP A 1 756 ? 11.809 15.935 38.104 1.00 84.62 756 ASP A N 1
ATOM 6086 C CA . ASP A 1 756 ? 12.740 16.900 38.715 1.00 84.62 756 ASP A CA 1
ATOM 6087 C C . ASP A 1 756 ? 13.719 16.290 39.740 1.00 84.62 756 ASP A C 1
ATOM 6089 O O . ASP A 1 756 ? 14.747 16.898 40.029 1.00 84.62 756 ASP A O 1
ATOM 6093 N N . THR A 1 757 ? 13.470 15.079 40.262 1.00 83.94 757 THR A N 1
ATOM 6094 C CA . THR A 1 757 ? 14.442 14.370 41.127 1.00 83.94 757 THR A CA 1
ATOM 6095 C C . THR A 1 757 ? 15.559 13.642 40.369 1.00 83.94 757 THR A C 1
ATOM 6097 O O . THR A 1 757 ? 16.454 13.083 41.005 1.00 83.94 757 THR A O 1
ATOM 6100 N N . LYS A 1 758 ? 15.505 13.576 39.033 1.00 85.75 758 LYS A N 1
ATOM 6101 C CA . LYS A 1 758 ? 16.424 12.778 38.203 1.00 85.75 758 LYS A CA 1
ATOM 6102 C C . LYS A 1 758 ? 17.418 13.673 37.470 1.00 85.75 758 LYS A C 1
ATOM 6104 O O . LYS A 1 758 ? 17.018 14.686 36.900 1.00 85.75 758 LYS A O 1
ATOM 6109 N N . ASP A 1 759 ? 18.700 13.293 37.451 1.00 83.56 759 ASP A N 1
ATOM 6110 C CA . ASP A 1 759 ? 19.719 14.070 36.739 1.00 83.56 759 ASP A CA 1
ATOM 6111 C C . ASP A 1 759 ? 19.406 14.067 35.235 1.00 83.56 759 ASP A C 1
ATOM 6113 O O . ASP A 1 759 ? 19.142 13.036 34.618 1.00 83.56 759 ASP A O 1
ATOM 6117 N N . ILE A 1 760 ? 19.424 15.258 34.647 1.00 83.00 760 ILE A N 1
ATOM 6118 C CA . ILE A 1 760 ? 19.169 15.524 33.232 1.00 83.00 760 ILE A CA 1
ATOM 6119 C C . ILE A 1 760 ? 20.304 14.957 32.355 1.00 83.00 760 ILE A C 1
ATOM 6121 O O . ILE A 1 760 ? 20.093 14.688 31.171 1.00 83.00 760 ILE A O 1
ATOM 6125 N N . ARG A 1 761 ? 21.506 14.768 32.913 1.00 81.50 761 ARG A N 1
ATOM 6126 C CA . ARG A 1 761 ? 22.682 14.208 32.225 1.00 81.50 761 ARG A CA 1
ATOM 6127 C C . ARG A 1 761 ? 22.730 12.686 32.256 1.00 81.50 761 ARG A C 1
ATOM 6129 O O . ARG A 1 761 ? 23.391 12.089 31.408 1.00 81.50 761 ARG A O 1
ATOM 6136 N N . GLU A 1 762 ? 22.072 12.067 33.229 1.00 85.00 762 GLU A N 1
ATOM 6137 C CA . GLU A 1 762 ? 22.037 10.616 33.359 1.00 85.00 762 GLU A CA 1
ATOM 6138 C C . GLU A 1 762 ? 20.898 10.013 32.534 1.00 85.00 762 GLU A C 1
ATOM 6140 O O . GLU A 1 762 ? 19.844 10.611 32.309 1.00 85.00 762 GLU A O 1
ATOM 6145 N N . LYS A 1 763 ? 21.116 8.778 32.089 1.00 85.75 763 LYS A N 1
ATOM 6146 C CA . LYS A 1 763 ? 20.087 7.943 31.481 1.00 85.75 763 LYS A CA 1
ATOM 6147 C C . LYS A 1 763 ? 19.724 6.851 32.476 1.00 85.75 763 LYS A C 1
ATOM 6149 O O . LYS A 1 763 ? 20.581 6.053 32.851 1.00 85.75 763 LYS A O 1
ATOM 6154 N N . TYR A 1 764 ? 18.447 6.756 32.824 1.00 91.94 764 TYR A N 1
ATOM 6155 C CA . TYR A 1 764 ? 17.950 5.699 33.702 1.00 91.94 764 TYR A CA 1
ATOM 6156 C C . TYR A 1 764 ? 17.204 4.636 32.899 1.00 91.94 764 TYR A C 1
ATOM 6158 O O . TYR A 1 764 ? 16.596 4.910 31.864 1.00 91.94 764 TYR A O 1
ATOM 6166 N N . THR A 1 765 ? 17.260 3.394 33.361 1.00 92.94 765 THR A N 1
ATOM 6167 C CA . THR A 1 765 ? 16.643 2.241 32.702 1.00 92.94 765 THR A CA 1
ATOM 6168 C C . THR A 1 765 ? 15.973 1.380 33.761 1.00 92.94 765 THR A C 1
ATOM 6170 O O . THR A 1 765 ? 16.607 1.024 34.748 1.00 92.94 765 THR A O 1
ATOM 6173 N N . PHE A 1 766 ? 14.703 1.044 33.546 1.00 91.00 766 PHE A N 1
ATOM 6174 C CA . PHE A 1 766 ? 13.844 0.367 34.515 1.00 91.00 766 PHE A CA 1
ATOM 6175 C C . PHE A 1 766 ? 13.113 -0.810 33.852 1.00 91.00 766 PHE A C 1
ATOM 6177 O O . PHE A 1 766 ? 12.773 -0.763 32.669 1.00 91.00 766 PHE A O 1
ATOM 6184 N N . THR A 1 767 ? 12.840 -1.886 34.586 1.00 88.38 767 THR A N 1
ATOM 6185 C CA . THR A 1 767 ? 11.650 -2.712 34.310 1.00 88.38 767 THR A CA 1
ATOM 6186 C C . THR A 1 767 ? 10.388 -1.954 34.750 1.00 88.38 767 THR A C 1
ATOM 6188 O O . THR A 1 767 ? 10.481 -1.064 35.602 1.00 88.38 767 THR A O 1
ATOM 6191 N N . PRO A 1 768 ? 9.187 -2.297 34.248 1.00 85.25 768 PRO A N 1
ATOM 6192 C CA . PRO A 1 768 ? 7.950 -1.711 34.768 1.00 85.25 768 PRO A CA 1
ATOM 6193 C C . PRO A 1 768 ? 7.809 -1.883 36.287 1.00 85.25 768 PRO A C 1
ATOM 6195 O O . PRO A 1 768 ? 7.399 -0.954 36.973 1.00 85.25 768 PRO A O 1
ATOM 6198 N N . LYS A 1 769 ? 8.257 -3.022 36.832 1.00 80.44 769 LYS A N 1
ATOM 6199 C CA . LYS A 1 769 ? 8.273 -3.315 38.277 1.00 80.44 769 LYS A CA 1
ATOM 6200 C C . LYS A 1 769 ? 9.199 -2.369 39.064 1.00 80.44 769 LYS A C 1
ATOM 6202 O O . LYS A 1 769 ? 8.795 -1.878 40.112 1.00 80.44 769 LYS A O 1
ATOM 6207 N N . GLU A 1 770 ? 10.383 -2.046 38.544 1.00 84.75 770 GLU A N 1
ATOM 6208 C CA . GLU A 1 770 ? 11.301 -1.068 39.158 1.00 84.75 770 GLU A CA 1
ATOM 6209 C C . GLU A 1 770 ? 10.760 0.371 39.104 1.00 84.75 770 GLU A C 1
ATOM 6211 O O . GLU A 1 770 ? 10.843 1.098 40.094 1.00 84.75 770 GLU A O 1
ATOM 6216 N N . LEU A 1 771 ? 10.178 0.798 37.973 1.00 83.94 771 LEU A N 1
ATOM 6217 C CA . LEU A 1 771 ? 9.612 2.150 37.840 1.00 83.94 771 LEU A CA 1
ATOM 6218 C C . LEU A 1 771 ? 8.472 2.378 38.845 1.00 83.94 771 LEU A C 1
ATOM 6220 O O . LEU A 1 771 ? 8.375 3.428 39.476 1.00 83.94 771 LEU A O 1
ATOM 6224 N N . ILE A 1 772 ? 7.631 1.365 39.019 1.00 72.06 772 ILE A N 1
ATOM 6225 C CA . ILE A 1 772 ? 6.568 1.328 40.021 1.00 72.06 772 ILE A CA 1
ATOM 6226 C C . ILE A 1 772 ? 7.111 1.554 41.439 1.00 72.06 772 ILE A C 1
ATOM 6228 O O . ILE A 1 772 ? 6.542 2.333 42.206 1.00 72.06 772 ILE A O 1
ATOM 6232 N N . GLU A 1 773 ? 8.206 0.882 41.799 1.00 72.25 773 GLU A N 1
ATOM 6233 C CA . GLU A 1 773 ? 8.836 1.032 43.113 1.00 72.25 773 GLU A CA 1
ATOM 6234 C C . GLU A 1 773 ? 9.435 2.434 43.285 1.00 72.25 773 GLU A C 1
ATOM 6236 O O . GLU A 1 773 ? 9.271 3.036 44.346 1.00 72.25 773 GLU A O 1
ATOM 6241 N N . GLN A 1 774 ? 10.022 3.008 42.228 1.00 77.12 774 GLN A N 1
ATOM 6242 C CA . GLN A 1 774 ? 10.473 4.406 42.206 1.00 77.12 774 GLN A CA 1
ATOM 6243 C C . GLN A 1 774 ? 9.319 5.395 42.433 1.00 77.12 774 GLN A C 1
ATOM 6245 O O . GLN A 1 774 ? 9.448 6.314 43.241 1.00 77.12 774 GLN A O 1
ATOM 6250 N N . PHE A 1 775 ? 8.173 5.199 41.775 1.00 74.50 775 PHE A N 1
ATOM 6251 C CA . PHE A 1 775 ? 6.984 6.025 41.993 1.00 74.50 775 PHE A CA 1
ATOM 6252 C C . PHE A 1 775 ? 6.455 5.877 43.430 1.00 74.50 775 PHE A C 1
ATOM 6254 O O . PHE A 1 775 ? 6.188 6.877 44.097 1.00 74.50 775 PHE A O 1
ATOM 6261 N N . HIS A 1 776 ? 6.368 4.653 43.963 1.00 63.94 776 HIS A N 1
ATOM 6262 C CA . HIS A 1 776 ? 5.963 4.425 45.355 1.00 63.94 776 HIS A CA 1
ATOM 6263 C C . HIS A 1 776 ? 6.913 5.111 46.357 1.00 63.94 776 HIS A C 1
ATOM 6265 O O . HIS A 1 776 ? 6.452 5.712 47.327 1.00 63.94 776 HIS A O 1
ATOM 6271 N N . GLN A 1 777 ? 8.231 5.058 46.131 1.00 64.81 777 GLN A N 1
ATOM 6272 C CA . GLN A 1 777 ? 9.230 5.744 46.964 1.00 64.81 777 GLN A CA 1
ATOM 6273 C C . GLN A 1 777 ? 9.083 7.273 46.909 1.00 64.81 777 GLN A C 1
ATOM 6275 O O . GLN A 1 777 ? 9.189 7.930 47.941 1.00 64.81 777 GLN A O 1
ATOM 6280 N N . ALA A 1 778 ? 8.728 7.837 45.751 1.00 62.34 778 ALA A N 1
ATOM 6281 C CA . ALA A 1 778 ? 8.416 9.260 45.579 1.00 62.34 778 ALA A CA 1
ATOM 6282 C C . ALA A 1 778 ? 7.051 9.691 46.170 1.00 62.34 778 ALA A C 1
ATOM 6284 O O . ALA A 1 778 ? 6.540 10.760 45.839 1.00 62.34 778 ALA A O 1
ATOM 6285 N N . LYS A 1 779 ? 6.423 8.854 47.013 1.00 60.84 779 LYS A N 1
ATOM 6286 C CA . LYS A 1 779 ? 5.054 9.025 47.536 1.00 60.84 779 LYS A CA 1
ATOM 6287 C C . LYS A 1 779 ? 3.991 9.237 46.442 1.00 60.84 779 LYS A C 1
ATOM 6289 O O . LYS A 1 779 ? 2.961 9.853 46.699 1.00 60.84 779 LYS A O 1
ATOM 6294 N N . PHE A 1 780 ? 4.177 8.718 45.223 1.00 55.97 780 PHE A N 1
ATOM 6295 C CA . PHE A 1 780 ? 3.145 8.774 44.169 1.00 55.97 780 PHE A CA 1
ATOM 6296 C C . PHE A 1 780 ? 1.865 8.013 44.563 1.00 55.97 780 PHE A C 1
ATOM 6298 O O . PHE A 1 780 ? 0.774 8.378 44.136 1.00 55.97 780 PHE A O 1
ATOM 6305 N N . ILE A 1 781 ? 2.008 6.991 45.411 1.00 50.62 781 ILE A N 1
ATOM 6306 C CA . ILE A 1 781 ? 0.950 6.116 45.934 1.00 50.62 781 ILE A CA 1
ATOM 6307 C C . ILE A 1 781 ? 0.740 6.442 47.423 1.00 50.62 781 ILE A C 1
ATOM 6309 O O . ILE A 1 781 ? 1.701 6.728 48.136 1.00 50.62 781 ILE A O 1
ATOM 6313 N N . ASP A 1 782 ? -0.513 6.443 47.884 1.00 40.84 782 ASP A N 1
ATOM 6314 C CA . ASP A 1 782 ? -0.906 6.963 49.205 1.00 40.84 782 ASP A CA 1
ATOM 6315 C C . ASP A 1 782 ? -0.522 6.041 50.393 1.00 40.84 782 ASP A C 1
ATOM 6317 O O . ASP A 1 782 ? -0.597 4.813 50.306 1.00 40.84 782 ASP A O 1
ATOM 6321 N N . GLN A 1 783 ? -0.140 6.650 51.524 1.00 38.28 783 GLN A N 1
ATOM 6322 C CA . GLN A 1 783 ? 0.190 5.990 52.793 1.00 38.28 783 GLN A CA 1
ATOM 6323 C C . GLN A 1 783 ? -1.049 5.632 53.640 1.00 38.28 783 GLN A C 1
ATOM 6325 O O . GLN A 1 783 ? -0.936 4.784 54.524 1.00 38.28 783 GLN A O 1
ATOM 6330 N N . SER A 1 784 ? -2.224 6.224 53.383 1.00 42.19 784 SER A N 1
ATOM 6331 C CA . SER A 1 784 ? -3.437 6.040 54.208 1.00 42.19 784 SER A CA 1
ATOM 6332 C C . SER A 1 784 ? -3.991 4.598 54.247 1.00 42.19 784 SER A C 1
ATOM 6334 O O . SER A 1 784 ? -4.679 4.209 55.195 1.00 42.19 784 SER A O 1
ATOM 6336 N N . ILE A 1 785 ? -3.649 3.753 53.264 1.00 42.56 785 ILE A N 1
ATOM 6337 C CA . ILE A 1 785 ? -4.163 2.376 53.099 1.00 42.56 785 ILE A CA 1
ATOM 6338 C C . ILE A 1 785 ? -3.398 1.365 53.985 1.00 42.56 785 ILE A C 1
ATOM 6340 O O . ILE A 1 785 ? -2.860 0.353 53.516 1.00 42.56 785 ILE A O 1
ATOM 6344 N N . ILE A 1 786 ? -3.326 1.656 55.287 1.00 38.34 786 ILE A N 1
ATOM 6345 C CA . ILE A 1 786 ? -2.669 0.814 56.303 1.00 38.34 786 ILE A CA 1
ATOM 6346 C C . ILE A 1 786 ? -3.661 0.281 57.357 1.00 38.34 786 ILE A C 1
ATOM 6348 O O . ILE A 1 786 ? -3.449 -0.818 57.866 1.00 38.34 786 ILE A O 1
ATOM 6352 N N . ASN A 1 787 ? -4.788 0.960 57.617 1.00 31.75 787 ASN A N 1
ATOM 6353 C CA . ASN A 1 787 ? -5.638 0.688 58.792 1.00 31.75 787 ASN A CA 1
ATOM 6354 C C . ASN A 1 787 ? -7.016 0.028 58.537 1.00 31.75 787 ASN A C 1
ATOM 6356 O O . ASN A 1 787 ? -7.929 0.208 59.339 1.00 31.75 787 ASN A O 1
ATOM 6360 N N . ILE A 1 788 ? -7.177 -0.818 57.506 1.00 34.19 788 ILE A N 1
ATOM 6361 C CA . ILE A 1 788 ? -8.359 -1.711 57.390 1.00 34.19 788 ILE A CA 1
ATOM 6362 C C . ILE A 1 788 ? -7.950 -3.197 57.367 1.00 34.19 788 ILE A C 1
ATOM 6364 O O . ILE A 1 788 ? -7.908 -3.865 56.341 1.00 34.19 788 ILE A O 1
ATOM 6368 N N . HIS A 1 789 ? -7.626 -3.661 58.574 1.00 32.97 789 HIS A N 1
ATOM 6369 C CA . HIS A 1 789 ? -7.975 -4.945 59.198 1.00 32.97 789 HIS A CA 1
ATOM 6370 C C . HIS A 1 789 ? -7.826 -6.315 58.479 1.00 32.97 789 HIS A C 1
ATOM 6372 O O . HIS A 1 789 ? -8.564 -6.679 57.571 1.00 32.97 789 HIS A O 1
ATOM 6378 N N . LYS A 1 790 ? -7.042 -7.152 59.184 1.00 29.53 790 LYS A N 1
ATOM 6379 C CA . LYS A 1 790 ? -7.047 -8.628 59.324 1.00 29.53 790 LYS A CA 1
ATOM 6380 C C . LYS A 1 790 ? -6.400 -9.513 58.230 1.00 29.53 790 LYS A C 1
ATOM 6382 O O . LYS A 1 790 ? -6.685 -9.372 57.045 1.00 29.53 790 LYS A O 1
ATOM 6387 N N . PRO A 1 791 ? -5.544 -10.482 58.633 1.00 40.81 791 PRO A N 1
ATOM 6388 C CA . PRO A 1 791 ? -4.854 -11.385 57.716 1.00 40.81 791 PRO A CA 1
ATOM 6389 C C . PRO A 1 791 ? -5.663 -12.658 57.423 1.00 40.81 791 PRO A C 1
ATOM 6391 O O . PRO A 1 791 ? -6.080 -13.361 58.342 1.00 40.81 791 PRO A O 1
ATOM 6394 N N . ALA A 1 792 ? -5.788 -13.024 56.146 1.00 31.19 792 ALA A N 1
ATOM 6395 C CA . ALA A 1 792 ? -6.185 -14.369 55.731 1.00 31.19 792 ALA A CA 1
ATOM 6396 C C . ALA A 1 792 ? -5.586 -14.744 54.359 1.00 31.19 792 ALA A C 1
ATOM 6398 O O . ALA A 1 792 ? -5.533 -13.923 53.448 1.00 31.19 792 ALA A O 1
ATOM 6399 N N . ALA A 1 793 ? -5.175 -16.011 54.231 1.00 32.72 793 ALA A N 1
ATOM 6400 C CA . ALA A 1 793 ? -4.835 -16.727 52.991 1.00 32.72 793 ALA A CA 1
ATOM 6401 C C . ALA A 1 793 ? -3.671 -16.202 52.099 1.00 32.72 793 ALA A C 1
ATOM 6403 O O . ALA A 1 793 ? -3.859 -15.501 51.111 1.00 32.72 793 ALA A O 1
ATOM 6404 N N . LYS A 1 794 ? -2.464 -16.699 52.419 1.00 42.44 794 LYS A N 1
ATOM 6405 C CA . LYS A 1 794 ? -1.391 -17.208 51.524 1.00 42.44 794 LYS A CA 1
ATOM 6406 C C . LYS A 1 794 ? -1.103 -16.501 50.168 1.00 42.44 794 LYS A C 1
ATOM 6408 O O . LYS A 1 794 ? -1.832 -16.631 49.194 1.00 42.44 794 LYS A O 1
ATOM 6413 N N . ASN A 1 795 ? 0.126 -15.978 50.070 1.00 43.56 795 ASN A N 1
ATOM 6414 C CA . ASN A 1 795 ? 0.989 -15.929 48.871 1.00 43.56 795 ASN A CA 1
ATOM 6415 C C . ASN A 1 795 ? 0.566 -15.105 47.627 1.00 43.56 795 ASN A C 1
ATOM 6417 O O . ASN A 1 795 ? 0.570 -15.615 46.510 1.00 43.56 795 ASN A O 1
ATOM 6421 N N . LYS A 1 796 ? 0.418 -13.778 47.775 1.00 35.31 796 LYS A N 1
ATOM 6422 C CA . LYS A 1 796 ? 0.905 -12.790 46.776 1.00 35.31 796 LYS A CA 1
ATOM 6423 C C . LYS A 1 796 ? 1.526 -11.587 47.524 1.00 35.31 796 LYS A C 1
ATOM 6425 O O . LYS A 1 796 ? 0.936 -11.162 48.517 1.00 35.31 796 LYS A O 1
ATOM 6430 N N . PRO A 1 797 ? 2.687 -11.031 47.113 1.00 40.69 797 PRO A N 1
ATOM 6431 C CA . PRO A 1 797 ? 3.345 -9.943 47.847 1.00 40.69 797 PRO A CA 1
ATOM 6432 C C . PRO A 1 797 ? 2.522 -8.645 47.806 1.00 40.69 797 PRO A C 1
ATOM 6434 O O . PRO A 1 797 ? 2.052 -8.227 46.744 1.00 40.69 797 PRO A O 1
ATOM 6437 N N . ALA A 1 798 ? 2.355 -8.006 48.968 1.00 44.38 798 ALA A N 1
ATOM 6438 C CA . ALA A 1 798 ? 1.403 -6.910 49.180 1.00 44.38 798 ALA A CA 1
ATOM 6439 C C . ALA A 1 798 ? 1.669 -5.655 48.324 1.00 44.38 798 ALA A C 1
ATOM 6441 O O . ALA A 1 798 ? 0.722 -4.969 47.940 1.00 44.38 798 ALA A O 1
ATOM 6442 N N . THR A 1 799 ? 2.928 -5.388 47.966 1.00 46.59 799 THR A N 1
ATOM 6443 C CA . THR A 1 799 ? 3.331 -4.291 47.068 1.00 46.59 799 THR A CA 1
ATOM 6444 C C . THR A 1 799 ? 2.703 -4.402 45.681 1.00 46.59 799 THR A C 1
ATOM 6446 O O . THR A 1 799 ? 2.235 -3.393 45.160 1.00 46.59 799 THR A O 1
ATOM 6449 N N . LYS A 1 800 ? 2.589 -5.615 45.110 1.00 45.88 800 LYS A N 1
ATOM 6450 C CA . LYS A 1 800 ? 1.970 -5.800 43.784 1.00 45.88 800 LYS A CA 1
ATOM 6451 C C . LYS A 1 800 ? 0.515 -5.316 43.780 1.00 45.88 800 LYS A C 1
ATOM 6453 O O . LYS A 1 800 ? 0.147 -4.520 42.926 1.00 45.88 800 LYS A O 1
ATOM 6458 N N . ARG A 1 801 ? -0.298 -5.719 44.771 1.00 52.94 801 ARG A N 1
ATOM 6459 C CA . ARG A 1 801 ? -1.734 -5.363 44.858 1.00 52.94 801 ARG A CA 1
ATOM 6460 C C . ARG A 1 801 ? -2.012 -3.853 44.913 1.00 52.94 801 ARG A C 1
ATOM 6462 O O . ARG A 1 801 ? -3.039 -3.432 44.395 1.00 52.94 801 ARG A O 1
ATOM 6469 N N . ARG A 1 802 ? -1.136 -3.049 45.524 1.00 53.66 802 ARG A N 1
ATOM 6470 C CA . ARG A 1 802 ? -1.372 -1.606 45.745 1.00 53.66 802 ARG A CA 1
ATOM 6471 C C . ARG A 1 802 ? -1.251 -0.774 44.470 1.00 53.66 802 ARG A C 1
ATOM 6473 O O . ARG A 1 802 ? -2.055 0.113 44.220 1.00 53.66 802 ARG A O 1
ATOM 6480 N N . VAL A 1 803 ? -0.267 -1.094 43.640 1.00 55.06 803 VAL A N 1
ATOM 6481 C CA . VAL A 1 803 ? 0.024 -0.341 42.410 1.00 55.06 803 VAL A CA 1
ATOM 6482 C C . VAL A 1 803 ? -1.035 -0.619 41.348 1.00 55.06 803 VAL A C 1
ATOM 6484 O O . VAL A 1 803 ? -1.489 0.292 40.666 1.00 55.06 803 VAL A O 1
ATOM 6487 N N . ILE A 1 804 ? -1.490 -1.873 41.287 1.00 58.88 804 ILE A N 1
ATOM 6488 C CA . ILE A 1 804 ? -2.628 -2.318 40.478 1.00 58.88 804 ILE A CA 1
ATOM 6489 C C . ILE A 1 804 ? -3.869 -1.469 40.780 1.00 58.88 804 ILE A C 1
ATOM 6491 O O . ILE A 1 804 ? -4.548 -1.020 39.860 1.00 58.88 804 ILE A O 1
ATOM 6495 N N . GLN A 1 805 ? -4.149 -1.216 42.063 1.00 62.56 805 GLN A N 1
ATOM 6496 C CA . GLN A 1 805 ? -5.285 -0.391 42.478 1.00 62.56 805 GLN A CA 1
ATOM 6497 C C . GLN A 1 805 ? -5.145 1.057 41.998 1.00 62.56 805 GLN A C 1
ATOM 6499 O O . GLN A 1 805 ? -6.124 1.612 41.510 1.00 62.56 805 GLN A O 1
ATOM 6504 N N . ASP A 1 806 ? -3.958 1.659 42.077 1.00 64.25 806 ASP A N 1
ATOM 6505 C CA . ASP A 1 806 ? -3.750 3.041 41.627 1.00 64.25 806 ASP A CA 1
ATOM 6506 C C . ASP A 1 806 ? -3.724 3.185 40.096 1.00 64.25 806 ASP A C 1
ATOM 6508 O O . ASP A 1 806 ? -4.336 4.117 39.578 1.00 64.25 806 ASP A O 1
ATOM 6512 N N . ALA A 1 807 ? -3.152 2.232 39.353 1.00 69.00 807 ALA A N 1
ATOM 6513 C CA . ALA A 1 807 ? -3.283 2.184 37.894 1.00 69.00 807 ALA A CA 1
ATOM 6514 C C . ALA A 1 807 ? -4.758 2.033 37.476 1.00 69.00 807 ALA A C 1
ATOM 6516 O O . ALA A 1 807 ? -5.255 2.811 36.663 1.00 69.00 807 ALA A O 1
ATOM 6517 N N . ALA A 1 808 ? -5.501 1.109 38.097 1.00 71.62 808 ALA A N 1
ATOM 6518 C CA . ALA A 1 808 ? -6.932 0.935 37.853 1.00 71.62 808 ALA A CA 1
ATOM 6519 C C . ALA A 1 808 ? -7.763 2.174 38.245 1.00 71.62 808 ALA A C 1
ATOM 6521 O O . ALA A 1 808 ? -8.744 2.486 37.573 1.00 71.62 808 ALA A O 1
ATOM 6522 N N . ARG A 1 809 ? -7.371 2.917 39.291 1.00 76.81 809 ARG A N 1
ATOM 6523 C CA . ARG A 1 809 ? -7.990 4.201 39.668 1.00 76.81 809 ARG A CA 1
ATOM 6524 C C . ARG A 1 809 ? -7.719 5.296 38.641 1.00 76.81 809 ARG A C 1
ATOM 6526 O O . ARG A 1 809 ? -8.658 6.005 38.302 1.00 76.81 809 ARG A O 1
ATOM 6533 N N . ILE A 1 810 ? -6.494 5.408 38.114 1.00 79.19 810 ILE A N 1
ATOM 6534 C CA . ILE A 1 810 ? -6.170 6.348 37.025 1.00 79.19 810 ILE A CA 1
ATOM 6535 C C . ILE A 1 810 ? -7.024 6.021 35.799 1.00 79.19 810 ILE A C 1
ATOM 6537 O O . ILE A 1 810 ? -7.735 6.897 35.317 1.00 79.19 810 ILE A O 1
ATOM 6541 N N . ARG A 1 811 ? -7.063 4.755 35.367 1.00 83.00 811 ARG A N 1
ATOM 6542 C CA . ARG A 1 811 ? -7.921 4.315 34.254 1.00 83.00 811 ARG A CA 1
ATOM 6543 C C . ARG A 1 811 ? -9.410 4.585 34.506 1.00 83.00 811 ARG A C 1
ATOM 6545 O O . ARG A 1 811 ? -10.101 5.091 33.629 1.00 83.00 811 ARG A O 1
ATOM 6552 N N . LYS A 1 812 ? -9.915 4.335 35.722 1.00 82.06 812 LYS A N 1
ATOM 6553 C CA . LYS A 1 812 ? -11.305 4.656 36.104 1.00 82.06 812 LYS A CA 1
ATOM 6554 C C . LYS A 1 812 ? -11.577 6.167 36.091 1.00 82.06 812 LYS A C 1
ATOM 6556 O O . LYS A 1 812 ? -12.658 6.573 35.677 1.00 82.06 812 LYS A O 1
ATOM 6561 N N . ALA A 1 813 ? -10.622 6.995 36.518 1.00 81.75 813 ALA A N 1
ATOM 6562 C CA . ALA A 1 813 ? -10.725 8.454 36.470 1.00 81.75 813 ALA A CA 1
ATOM 6563 C C . ALA A 1 813 ? -10.725 8.975 35.023 1.00 81.75 813 ALA A C 1
ATOM 6565 O O . ALA A 1 813 ? -11.596 9.766 34.669 1.00 81.75 813 ALA A O 1
ATOM 6566 N N . LEU A 1 814 ? -9.823 8.474 34.171 1.00 84.06 814 LEU A N 1
ATOM 6567 C CA . LEU A 1 814 ? -9.803 8.765 32.734 1.00 84.06 814 LEU A CA 1
ATOM 6568 C C . LEU A 1 814 ? -11.121 8.346 32.070 1.00 84.06 814 LEU A C 1
ATOM 6570 O O . LEU A 1 814 ? -11.747 9.151 31.393 1.00 84.06 814 LEU A O 1
ATOM 6574 N N . SER A 1 815 ? -11.604 7.129 32.337 1.00 81.12 815 SER A N 1
ATOM 6575 C CA . SER A 1 815 ? -12.880 6.627 31.816 1.00 81.12 815 SER A CA 1
ATOM 6576 C C . SER A 1 815 ? -14.069 7.515 32.207 1.00 81.12 815 SER A C 1
ATOM 6578 O O . SER A 1 815 ? -14.857 7.859 31.332 1.00 81.12 815 SER A O 1
ATOM 6580 N N . LYS A 1 816 ? -14.163 7.970 33.466 1.00 80.19 816 LYS A N 1
ATOM 6581 C CA . LYS A 1 816 ? -15.173 8.957 33.904 1.00 80.19 816 LYS A CA 1
ATOM 6582 C C . LYS A 1 816 ? -15.061 10.277 33.136 1.00 80.19 816 LYS A C 1
ATOM 6584 O O . LYS A 1 816 ? -16.065 10.801 32.672 1.00 80.19 816 LYS A O 1
ATOM 6589 N N . ILE A 1 817 ? -13.839 10.785 32.961 1.00 77.81 817 ILE A N 1
ATOM 6590 C CA . ILE A 1 817 ? -13.547 12.031 32.233 1.00 77.81 817 ILE A CA 1
ATOM 6591 C C . ILE A 1 817 ? -13.821 11.918 30.724 1.00 77.81 817 ILE A C 1
ATOM 6593 O O . ILE A 1 817 ? -14.063 12.938 30.082 1.00 77.81 817 ILE A O 1
ATOM 6597 N N . PHE A 1 818 ? -13.789 10.717 30.143 1.00 74.31 818 PHE A N 1
ATOM 6598 C CA . PHE A 1 818 ? -14.100 10.493 28.729 1.00 74.31 818 PHE A CA 1
ATOM 6599 C C . PHE A 1 818 ? -15.578 10.157 28.471 1.00 74.31 818 PHE A C 1
ATOM 6601 O O . PHE A 1 818 ? -16.108 10.588 27.450 1.00 74.31 818 PHE A O 1
ATOM 6608 N N . LEU A 1 819 ? -16.240 9.415 29.367 1.00 70.50 819 LEU A N 1
ATOM 6609 C CA . LEU A 1 819 ? -17.630 8.966 29.201 1.00 70.50 819 LEU A CA 1
ATOM 6610 C C . LEU A 1 819 ? -18.658 9.975 29.730 1.00 70.50 819 LEU A C 1
ATOM 6612 O O . LEU A 1 819 ? -19.619 10.279 29.031 1.00 70.50 819 LEU A O 1
ATOM 6616 N N . ASN A 1 820 ? -18.446 10.521 30.931 1.00 66.94 820 ASN A N 1
ATOM 6617 C CA . ASN A 1 820 ? -19.439 11.336 31.647 1.00 66.94 820 ASN A CA 1
ATOM 6618 C C . ASN A 1 820 ? -19.095 12.835 31.561 1.00 66.94 820 ASN A C 1
ATOM 6620 O O . ASN A 1 820 ? -19.360 13.597 32.485 1.00 66.94 820 ASN A O 1
ATOM 6624 N N . ARG A 1 821 ? -18.422 13.264 30.486 1.00 68.44 821 ARG A N 1
ATOM 6625 C CA . ARG A 1 821 ? -17.830 14.605 30.393 1.00 68.44 821 ARG A CA 1
ATOM 6626 C C . ARG A 1 821 ? -18.885 15.693 30.137 1.00 68.44 821 ARG A C 1
ATOM 6628 O O . ARG A 1 821 ? -19.476 15.693 29.057 1.00 68.44 821 ARG A O 1
ATOM 6635 N N . PRO A 1 822 ? -19.042 16.687 31.029 1.00 63.66 822 PRO A N 1
ATOM 6636 C CA . PRO A 1 822 ? -19.865 17.866 30.7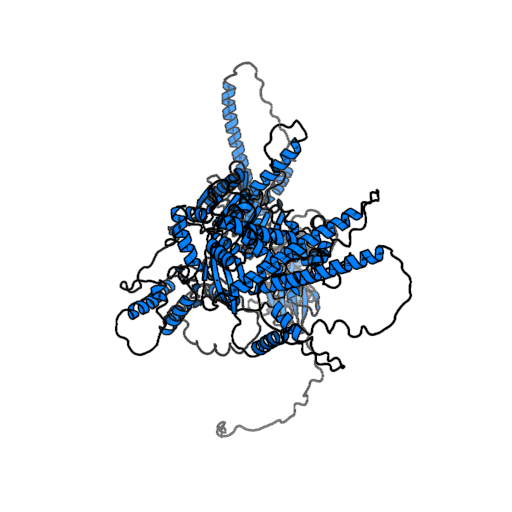68 1.00 63.66 822 PRO A CA 1
ATOM 6637 C C . PRO A 1 822 ? -19.289 18.705 29.619 1.00 63.66 822 PRO A C 1
ATOM 6639 O O . PRO A 1 822 ? -18.069 18.844 29.492 1.00 63.66 822 PRO A O 1
ATOM 6642 N N . GLU A 1 823 ? -20.149 19.325 28.805 1.00 63.19 823 GLU A N 1
ATOM 6643 C CA . GLU A 1 823 ? -19.741 20.052 27.584 1.00 63.19 823 GLU A CA 1
ATOM 6644 C C . GLU A 1 823 ? -18.761 21.216 27.828 1.00 63.19 823 GLU A C 1
ATOM 6646 O O . GLU A 1 823 ? -17.993 21.598 26.937 1.00 63.19 823 GLU A O 1
ATOM 6651 N N . TYR A 1 824 ? -18.785 21.796 29.031 1.00 64.88 824 TYR A N 1
ATOM 6652 C CA . TYR A 1 824 ? -17.916 22.902 29.429 1.00 64.88 824 TYR A CA 1
ATOM 6653 C C . TYR A 1 824 ? -16.502 22.456 29.835 1.00 64.88 824 TYR A C 1
ATOM 6655 O O . TYR A 1 824 ? -15.588 23.279 29.798 1.00 64.88 824 TYR A O 1
ATOM 6663 N N . ILE A 1 825 ? -16.283 21.172 30.150 1.00 71.00 825 ILE A N 1
ATOM 6664 C CA . ILE A 1 825 ? -14.940 20.624 30.374 1.00 71.00 825 ILE A CA 1
ATOM 6665 C C . ILE A 1 825 ? -14.272 20.410 29.012 1.00 71.00 825 ILE A C 1
ATOM 6667 O O . ILE A 1 825 ? -14.795 19.701 28.145 1.00 71.00 825 ILE A O 1
ATOM 6671 N N . LYS A 1 826 ? -13.113 21.038 28.786 1.00 70.75 826 LYS A N 1
ATOM 6672 C CA . LYS A 1 826 ? -12.410 21.074 27.495 1.00 70.75 826 LYS A CA 1
ATOM 6673 C C . LYS A 1 826 ? -10.910 20.809 27.652 1.00 70.75 826 LYS A C 1
ATOM 6675 O O . LYS A 1 826 ? -10.217 21.515 28.374 1.00 70.75 826 LYS A O 1
ATOM 6680 N N . PHE A 1 827 ? -10.433 19.797 26.930 1.00 78.94 827 PHE A N 1
ATOM 6681 C CA . PHE A 1 827 ? -9.014 19.496 26.721 1.00 78.94 827 PHE A CA 1
ATOM 6682 C C . PHE A 1 827 ? -8.613 19.835 25.282 1.00 78.94 827 PHE A C 1
ATOM 6684 O O . PHE A 1 827 ? -9.455 19.769 24.376 1.00 78.94 827 PHE A O 1
ATOM 6691 N N . SER A 1 828 ? -7.340 20.162 25.068 1.00 74.88 828 SER A N 1
ATOM 6692 C CA . SER A 1 828 ? -6.728 20.254 23.741 1.00 74.88 828 SER A CA 1
ATOM 6693 C C . SER A 1 828 ? -6.661 18.883 23.053 1.00 74.88 828 SER A C 1
ATOM 6695 O O . SER A 1 828 ? -6.764 17.834 23.694 1.00 74.88 828 SER A O 1
ATOM 6697 N N . ASP A 1 829 ? -6.485 18.870 21.726 1.00 72.81 829 ASP A N 1
ATOM 6698 C CA . ASP A 1 829 ? -6.304 17.615 20.980 1.00 72.81 829 ASP A CA 1
ATOM 6699 C C . ASP A 1 829 ? -4.964 16.941 21.320 1.00 72.81 829 ASP A C 1
ATOM 6701 O O . ASP A 1 829 ? -4.839 15.722 21.212 1.00 72.81 829 ASP A O 1
ATOM 6705 N N . GLU A 1 830 ? -3.956 17.724 21.707 1.00 76.12 830 GLU A N 1
ATOM 6706 C CA . GLU A 1 830 ? -2.667 17.253 22.203 1.00 76.12 830 GLU A CA 1
ATOM 6707 C C . GLU A 1 830 ? -2.820 16.544 23.561 1.00 76.12 830 GLU A C 1
ATOM 6709 O O . GLU A 1 830 ? -2.462 15.370 23.676 1.00 76.12 830 GLU A O 1
ATOM 6714 N N . THR A 1 831 ? -3.441 17.195 24.552 1.00 83.81 831 THR A N 1
ATOM 6715 C CA . THR A 1 831 ? -3.695 16.596 25.872 1.00 83.81 831 THR A CA 1
ATOM 6716 C C . THR A 1 831 ? -4.648 15.406 25.791 1.00 83.81 831 THR A C 1
ATOM 6718 O O . THR A 1 831 ? -4.396 14.388 26.429 1.00 83.81 831 THR A O 1
ATOM 6721 N N . GLY A 1 832 ? -5.697 15.469 24.964 1.00 82.19 832 GLY A N 1
ATOM 6722 C CA . GLY A 1 832 ? -6.614 14.343 24.756 1.00 82.19 832 GLY A CA 1
ATOM 6723 C C . GLY A 1 832 ? -5.899 13.069 24.292 1.00 82.19 832 GLY A C 1
ATOM 6724 O O . GLY A 1 832 ? -6.068 12.018 24.907 1.00 82.19 832 GLY A O 1
ATOM 6725 N N . LYS A 1 833 ? -5.028 13.171 23.277 1.00 83.06 833 LYS A N 1
ATOM 6726 C CA . LYS A 1 833 ? -4.223 12.035 22.785 1.00 83.06 833 LYS A CA 1
ATOM 6727 C C . LYS A 1 833 ? -3.266 11.497 23.840 1.00 83.06 833 LYS A C 1
ATOM 6729 O O . LYS A 1 833 ? -3.132 10.287 23.964 1.00 83.06 833 LYS A O 1
ATOM 6734 N N . PHE A 1 834 ? -2.618 12.377 24.603 1.00 89.25 834 PHE A N 1
ATOM 6735 C CA . PHE A 1 834 ? -1.736 11.969 25.695 1.00 89.25 834 PHE A CA 1
ATOM 6736 C C . PHE A 1 834 ? -2.492 11.177 26.777 1.00 89.25 834 PHE A C 1
ATOM 6738 O O . PHE A 1 834 ? -2.002 10.154 27.252 1.00 89.25 834 PHE A O 1
ATOM 6745 N N . LEU A 1 835 ? -3.712 11.596 27.128 1.00 88.06 835 LEU A N 1
ATOM 6746 C CA . LEU A 1 835 ? -4.566 10.882 28.081 1.00 88.06 835 LEU A CA 1
ATOM 6747 C C . LEU A 1 835 ? -5.067 9.528 27.533 1.00 88.06 835 LEU A C 1
ATOM 6749 O O . LEU A 1 835 ? -5.130 8.559 28.289 1.00 88.06 835 LEU A O 1
ATOM 6753 N N . GLU A 1 836 ? -5.378 9.434 26.235 1.00 85.88 836 GLU A N 1
ATOM 6754 C CA . GLU A 1 836 ? -5.702 8.166 25.555 1.00 85.88 836 GLU A CA 1
ATOM 6755 C C . GLU A 1 836 ? -4.491 7.212 25.503 1.00 85.88 836 GLU A C 1
ATOM 6757 O O . GLU A 1 836 ? -4.624 6.019 25.781 1.00 85.88 836 GLU A O 1
ATOM 6762 N N . GLU A 1 837 ? -3.295 7.726 25.197 1.00 88.69 837 GLU A N 1
ATOM 6763 C CA . GLU A 1 837 ? -2.046 6.955 25.202 1.00 88.69 837 GLU A CA 1
ATOM 6764 C C . GLU A 1 837 ? -1.685 6.471 26.613 1.00 88.69 837 GLU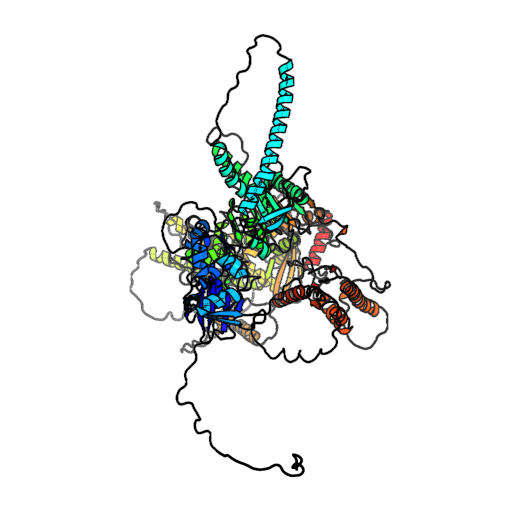 A C 1
ATOM 6766 O O . GLU A 1 837 ? -1.243 5.333 26.782 1.00 88.69 837 GLU A O 1
ATOM 6771 N N . LEU A 1 838 ? -1.936 7.292 27.637 1.00 89.50 838 LEU A N 1
ATOM 6772 C CA . LEU A 1 838 ? -1.772 6.908 29.034 1.00 89.50 838 LEU A CA 1
ATOM 6773 C C . LEU A 1 838 ? -2.748 5.794 29.444 1.00 89.50 838 LEU A C 1
ATOM 6775 O O . LEU A 1 838 ? -2.303 4.834 30.073 1.00 89.50 838 LEU A O 1
ATOM 6779 N N . ASP A 1 839 ? -4.036 5.860 29.078 1.00 87.12 839 ASP A N 1
ATOM 6780 C CA . ASP A 1 839 ? -4.962 4.749 29.361 1.00 87.12 839 ASP A CA 1
ATOM 6781 C C . ASP A 1 839 ? -4.534 3.462 28.648 1.00 87.12 839 ASP A C 1
ATOM 6783 O O . ASP A 1 839 ? -4.533 2.399 29.269 1.00 87.12 839 ASP A O 1
ATOM 6787 N N . LEU A 1 840 ? -4.112 3.547 27.380 1.00 88.75 840 LEU A N 1
ATOM 6788 C CA . LEU A 1 840 ? -3.646 2.389 26.616 1.00 88.75 840 LEU A CA 1
ATOM 6789 C C . LEU A 1 840 ? -2.373 1.778 27.222 1.00 88.75 840 LEU A C 1
ATOM 6791 O O . LEU A 1 840 ? -2.315 0.568 27.421 1.00 88.75 840 LEU A O 1
ATOM 6795 N N . CYS A 1 841 ? -1.387 2.596 27.592 1.00 90.38 841 CYS A N 1
ATOM 6796 C CA . CYS A 1 841 ? -0.172 2.142 28.271 1.00 90.38 841 CYS A CA 1
ATOM 6797 C C . CYS A 1 841 ? -0.497 1.430 29.595 1.00 90.38 841 CYS A C 1
ATOM 6799 O O . CYS A 1 841 ? -0.028 0.318 29.853 1.00 90.38 841 CYS A O 1
ATOM 6801 N N . LEU A 1 842 ? -1.370 2.024 30.417 1.00 86.50 842 LEU A N 1
ATOM 6802 C CA . LEU A 1 842 ? -1.815 1.408 31.666 1.00 86.50 842 LEU A CA 1
ATOM 6803 C C . LEU A 1 842 ? -2.664 0.147 31.431 1.00 86.50 842 LEU A C 1
ATOM 6805 O O . LEU A 1 842 ? -2.614 -0.772 32.249 1.00 86.50 842 LEU A O 1
ATOM 6809 N N . SER A 1 843 ? -3.436 0.075 30.344 1.00 85.00 843 SER A N 1
ATOM 6810 C CA . SER A 1 843 ? -4.250 -1.099 30.010 1.00 85.00 843 SER A CA 1
ATOM 6811 C C . SER A 1 843 ? -3.396 -2.290 29.588 1.00 85.00 843 SER A C 1
ATOM 6813 O O . SER A 1 843 ? -3.656 -3.399 30.041 1.00 85.00 843 SER A O 1
ATOM 6815 N N . VAL A 1 844 ? -2.333 -2.057 28.817 1.00 87.69 844 VAL A N 1
ATOM 6816 C CA . VAL A 1 844 ? -1.407 -3.102 28.362 1.00 87.69 844 VAL A CA 1
ATOM 6817 C C . VAL A 1 844 ? -0.506 -3.601 29.497 1.00 87.69 844 VAL A C 1
ATOM 6819 O O . VAL A 1 844 ? -0.301 -4.805 29.638 1.00 87.69 844 VAL A O 1
ATOM 6822 N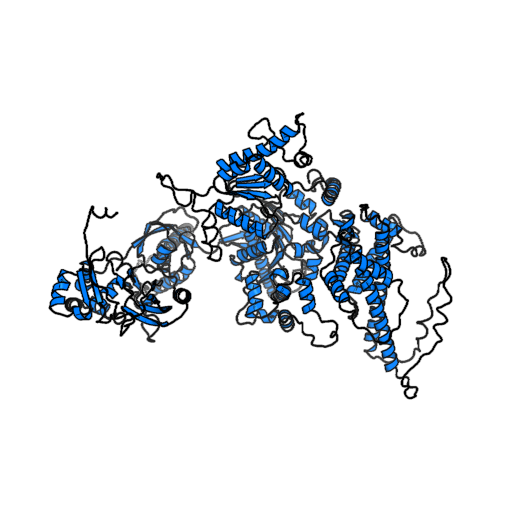 N . LEU A 1 845 ? 0.017 -2.700 30.337 1.00 84.38 845 LEU A N 1
ATOM 6823 C CA . LEU A 1 845 ? 0.927 -3.071 31.430 1.00 84.38 845 LEU A CA 1
ATOM 6824 C C . LEU A 1 845 ? 0.218 -3.699 32.643 1.00 84.38 845 LEU A C 1
ATOM 6826 O O . LEU A 1 845 ? 0.829 -4.506 33.349 1.00 84.38 845 LEU A O 1
ATOM 6830 N N . TYR A 1 846 ? -1.036 -3.311 32.913 1.00 78.25 846 TYR A N 1
ATOM 6831 C CA . TYR A 1 846 ? -1.764 -3.686 34.138 1.00 78.25 846 TYR A CA 1
ATOM 6832 C C . TYR A 1 846 ? -3.128 -4.347 33.916 1.00 78.25 846 TYR A C 1
ATOM 6834 O O . TYR A 1 846 ? -3.783 -4.719 34.891 1.00 78.25 846 TYR A O 1
ATOM 6842 N N . GLY A 1 847 ? -3.568 -4.501 32.668 1.00 74.75 847 GLY A N 1
ATOM 6843 C CA . GLY A 1 847 ? -4.659 -5.405 32.325 1.00 74.75 847 GLY A CA 1
ATOM 6844 C C . GLY A 1 847 ? -4.240 -6.872 32.436 1.00 74.75 847 GLY A C 1
ATOM 6845 O O . GLY A 1 847 ? -3.069 -7.196 32.639 1.00 74.75 847 GLY A O 1
ATOM 6846 N N . ASP A 1 848 ? -5.227 -7.756 32.294 1.00 71.44 848 ASP A N 1
ATOM 6847 C CA . ASP A 1 848 ? -5.036 -9.156 31.888 1.00 71.44 848 ASP A CA 1
ATOM 6848 C C . ASP A 1 848 ? -3.991 -9.923 32.701 1.00 71.44 848 ASP A C 1
ATOM 6850 O O . ASP A 1 848 ? -3.079 -10.553 32.171 1.00 71.44 848 ASP A O 1
ATOM 6854 N N . ASP A 1 849 ? -4.109 -9.807 34.026 1.00 72.38 849 ASP A N 1
ATOM 6855 C CA . ASP A 1 849 ? -3.217 -10.430 35.008 1.00 72.38 849 ASP A CA 1
ATOM 6856 C C . ASP A 1 849 ? -1.713 -10.213 34.723 1.00 72.38 849 ASP A C 1
ATOM 6858 O O . ASP A 1 849 ? -0.868 -11.040 35.078 1.00 72.38 849 ASP A O 1
ATOM 6862 N N . TYR A 1 850 ? -1.369 -9.038 34.177 1.00 77.00 850 TYR A N 1
ATOM 6863 C CA . TYR A 1 850 ? -0.002 -8.585 33.874 1.00 77.00 850 TYR A CA 1
ATOM 6864 C C . TYR A 1 850 ? 0.676 -9.374 32.750 1.00 77.00 850 TYR A C 1
ATOM 6866 O O . TYR A 1 850 ? 1.906 -9.435 32.718 1.00 77.00 850 TYR A O 1
ATOM 6874 N N . GLN A 1 851 ? -0.097 -9.954 31.823 1.00 82.88 851 GLN A N 1
ATOM 6875 C CA . GLN A 1 851 ? 0.407 -10.813 30.744 1.00 82.88 851 GLN A CA 1
ATOM 6876 C C . GLN A 1 851 ? 1.605 -10.214 29.982 1.00 82.88 851 GLN A C 1
ATOM 6878 O O . GLN A 1 851 ? 2.547 -10.943 29.676 1.00 82.88 851 GLN A O 1
ATOM 6883 N N . PHE A 1 852 ? 1.608 -8.898 29.734 1.00 87.81 852 PHE A N 1
ATOM 6884 C CA . PHE A 1 852 ? 2.646 -8.206 28.954 1.00 87.81 852 PHE A CA 1
ATOM 6885 C C . PHE A 1 852 ? 3.651 -7.408 29.792 1.00 87.81 852 PHE A C 1
ATOM 6887 O O . PHE A 1 852 ? 4.537 -6.777 29.225 1.00 87.81 852 PHE A O 1
ATOM 6894 N N . ILE A 1 853 ? 3.583 -7.427 31.130 1.00 86.19 853 ILE A N 1
ATOM 6895 C CA . ILE A 1 853 ? 4.451 -6.568 31.963 1.00 86.19 853 ILE A CA 1
ATOM 6896 C C . ILE A 1 853 ? 5.950 -6.871 31.792 1.00 86.19 853 ILE A C 1
ATOM 6898 O O . ILE A 1 853 ? 6.785 -5.987 31.961 1.00 86.19 853 ILE A O 1
ATOM 6902 N N . ASP A 1 854 ? 6.287 -8.118 31.459 1.00 88.25 854 ASP A N 1
ATOM 6903 C CA . ASP A 1 854 ? 7.662 -8.574 31.227 1.00 88.25 854 ASP A CA 1
ATOM 6904 C C . ASP A 1 854 ? 8.086 -8.472 29.745 1.00 88.25 854 ASP A C 1
ATOM 6906 O O . ASP A 1 854 ? 9.239 -8.744 29.417 1.00 88.25 854 ASP A O 1
ATOM 6910 N N . ASP A 1 855 ? 7.188 -8.012 28.863 1.00 91.81 855 ASP A N 1
ATOM 6911 C CA . ASP A 1 855 ? 7.455 -7.731 27.444 1.00 91.81 855 ASP A CA 1
ATOM 6912 C C . ASP A 1 855 ? 7.880 -6.262 27.201 1.00 91.81 855 ASP A C 1
ATOM 6914 O O . ASP A 1 855 ? 8.050 -5.847 26.053 1.00 91.81 855 ASP A O 1
ATOM 6918 N N . TYR A 1 856 ? 8.087 -5.474 28.267 1.00 94.31 856 TYR A N 1
ATOM 6919 C CA . TYR A 1 856 ? 8.462 -4.055 28.209 1.00 94.31 856 TYR A CA 1
ATOM 6920 C C . TYR A 1 856 ? 9.762 -3.726 28.946 1.00 94.31 856 TYR A C 1
ATOM 6922 O O . TYR A 1 856 ? 10.025 -4.210 30.050 1.00 94.31 856 TYR A O 1
ATOM 6930 N N . LYS A 1 857 ? 10.527 -2.778 28.391 1.00 95.25 857 LYS A N 1
ATOM 6931 C CA . LYS A 1 857 ? 11.635 -2.110 29.090 1.00 95.25 857 LYS A CA 1
ATOM 6932 C C . LYS A 1 857 ? 11.485 -0.596 29.000 1.00 95.25 857 LYS A C 1
ATOM 6934 O O . LYS A 1 857 ? 11.120 -0.066 27.957 1.00 95.25 857 LYS A O 1
ATOM 6939 N N . ILE A 1 858 ? 11.756 0.101 30.100 1.00 94.88 858 ILE A N 1
ATOM 6940 C CA . ILE A 1 858 ? 11.505 1.537 30.222 1.00 94.88 858 ILE A CA 1
ATOM 6941 C C . ILE A 1 858 ? 12.830 2.290 30.315 1.00 94.88 858 ILE A C 1
ATOM 6943 O O . ILE A 1 858 ? 13.759 1.848 30.990 1.00 94.88 858 ILE A O 1
ATOM 6947 N N . THR A 1 859 ? 12.924 3.439 29.653 1.00 95.44 859 THR A N 1
ATOM 6948 C CA . THR A 1 859 ? 14.066 4.357 29.740 1.00 95.44 859 THR A CA 1
ATOM 6949 C C . THR A 1 859 ? 13.592 5.769 30.043 1.00 95.44 859 THR A C 1
ATOM 6951 O O . THR A 1 859 ? 12.645 6.246 29.427 1.00 95.44 859 THR A O 1
ATOM 6954 N N . LEU A 1 860 ? 14.286 6.447 30.955 1.00 93.94 860 LEU A N 1
ATOM 6955 C CA . LEU A 1 860 ? 14.205 7.892 31.134 1.00 93.94 860 LEU A CA 1
ATOM 6956 C C . LEU A 1 860 ? 15.462 8.516 30.524 1.00 93.94 860 LEU A C 1
ATOM 6958 O O . LEU A 1 860 ? 16.575 8.170 30.929 1.00 93.94 860 LEU A O 1
ATOM 6962 N N . LYS A 1 861 ? 15.282 9.424 29.562 1.00 92.06 861 LYS A N 1
ATOM 6963 C CA . LYS A 1 861 ? 16.374 10.164 28.916 1.00 92.06 861 LYS A CA 1
ATOM 6964 C C . LYS A 1 861 ? 15.986 11.619 28.669 1.00 92.06 861 LYS A C 1
ATOM 6966 O O . LYS A 1 861 ? 14.805 11.942 28.551 1.00 92.06 861 LYS A O 1
ATOM 6971 N N . THR A 1 862 ? 16.981 12.483 28.540 1.00 89.50 862 THR A N 1
ATOM 6972 C CA . THR A 1 862 ? 16.783 13.874 28.124 1.00 89.50 862 THR A CA 1
ATOM 6973 C C . THR A 1 862 ? 16.860 13.982 26.605 1.00 89.50 862 THR A C 1
ATOM 6975 O O . THR A 1 862 ? 17.780 13.447 25.987 1.00 89.50 862 THR A O 1
ATOM 6978 N N . ILE A 1 863 ? 15.903 14.686 26.004 1.00 85.12 863 ILE A N 1
ATOM 6979 C CA . ILE A 1 863 ? 15.832 14.966 24.566 1.00 85.12 863 ILE A CA 1
ATOM 6980 C C . ILE A 1 863 ? 15.841 16.481 24.306 1.00 85.12 863 ILE A C 1
ATOM 6982 O O . ILE A 1 863 ? 15.427 17.251 25.180 1.00 85.12 863 ILE A O 1
ATOM 6986 N N . PRO A 1 864 ? 16.263 16.937 23.112 1.00 79.62 864 PRO A N 1
ATOM 6987 C CA . PRO A 1 864 ? 15.969 18.288 22.650 1.00 79.62 864 PRO A CA 1
ATOM 6988 C C . PRO A 1 864 ? 14.453 18.528 22.626 1.00 79.62 864 PRO A C 1
ATOM 6990 O O . PRO A 1 864 ? 13.678 17.667 22.211 1.00 79.62 864 PRO A O 1
ATOM 6993 N N . PHE A 1 865 ? 14.028 19.702 23.076 1.00 69.75 865 PHE A N 1
ATOM 6994 C CA . PHE A 1 865 ? 12.637 2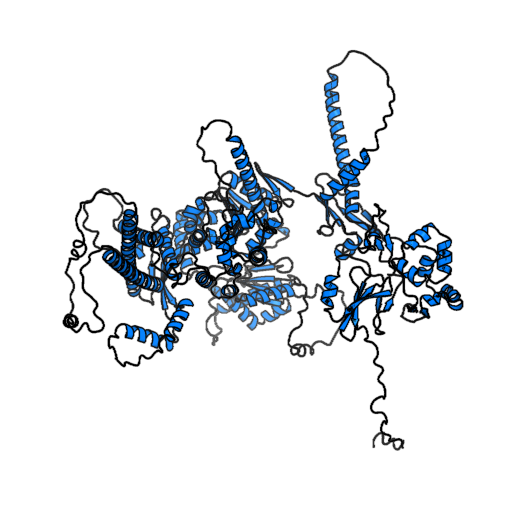0.133 23.063 1.00 69.75 865 PHE A CA 1
ATOM 6995 C C . PHE A 1 865 ? 12.371 20.964 21.807 1.00 69.75 865 PHE A C 1
ATOM 6997 O O . PHE A 1 865 ? 12.764 22.128 21.720 1.00 69.75 865 PHE A O 1
ATOM 7004 N N . GLU A 1 866 ? 11.674 20.362 20.845 1.00 58.97 866 GLU A N 1
ATOM 7005 C CA . GLU A 1 866 ? 11.086 21.077 19.715 1.00 58.97 866 GLU A CA 1
ATOM 7006 C C . GLU A 1 866 ? 9.645 21.489 20.079 1.00 58.97 866 GLU A C 1
ATOM 7008 O O . GLU A 1 866 ? 8.784 20.616 20.241 1.00 58.97 866 GLU A O 1
ATOM 7013 N N . PRO A 1 867 ? 9.348 22.794 20.250 1.00 52.81 867 PRO A N 1
ATOM 7014 C CA . PRO A 1 867 ? 7.993 23.251 20.538 1.00 52.81 867 PRO A CA 1
ATOM 7015 C C . PRO A 1 867 ? 7.064 22.976 19.349 1.00 52.81 867 PRO A C 1
ATOM 7017 O O . PRO A 1 867 ? 7.434 23.170 18.190 1.00 52.81 867 PRO A O 1
ATOM 7020 N N . SER A 1 868 ? 5.826 22.558 19.626 1.00 50.81 868 SER A N 1
ATOM 7021 C CA . SER A 1 868 ? 4.841 22.312 18.569 1.00 50.81 868 SER A CA 1
ATOM 7022 C C . SER A 1 868 ? 4.497 23.605 17.816 1.00 50.81 868 SER A C 1
ATOM 7024 O O . SER A 1 868 ? 4.507 24.695 18.388 1.00 50.81 868 SER A O 1
ATOM 7026 N N . ALA A 1 869 ? 4.123 23.504 16.536 1.00 44.56 869 ALA A N 1
ATOM 7027 C CA . ALA A 1 869 ? 3.731 24.678 15.747 1.00 44.56 869 ALA A CA 1
ATOM 7028 C C . ALA A 1 869 ? 2.552 25.454 16.376 1.00 44.56 869 ALA A C 1
ATOM 7030 O O . ALA A 1 869 ? 2.531 26.679 16.320 1.00 44.56 869 ALA A O 1
ATOM 7031 N N . ASN A 1 870 ? 1.619 24.755 17.039 1.00 43.03 870 ASN A N 1
ATOM 7032 C CA . ASN A 1 870 ? 0.544 25.373 17.825 1.00 43.03 870 ASN A CA 1
ATOM 7033 C C . ASN A 1 870 ? 1.106 26.201 19.003 1.00 43.03 870 ASN A C 1
ATOM 7035 O O . ASN A 1 870 ? 0.644 27.320 19.222 1.00 43.03 870 ASN A O 1
ATOM 7039 N N . LEU A 1 871 ? 2.116 25.695 19.726 1.00 50.09 871 LEU A N 1
ATOM 7040 C CA . LEU A 1 871 ? 2.765 26.416 20.827 1.00 50.09 871 LEU A CA 1
ATOM 7041 C C . LEU A 1 871 ? 3.525 27.651 20.320 1.00 50.09 871 LEU A C 1
ATOM 7043 O O . LEU A 1 871 ? 3.386 28.724 20.900 1.00 50.09 871 LEU A O 1
ATOM 7047 N N . ILE A 1 872 ? 4.253 27.537 19.202 1.00 49.53 872 ILE A N 1
ATOM 7048 C CA . ILE A 1 872 ? 4.926 28.676 18.552 1.00 49.53 872 ILE A CA 1
ATOM 7049 C C . ILE A 1 872 ? 3.901 29.767 18.195 1.00 49.53 872 ILE A C 1
ATOM 7051 O O . ILE A 1 872 ? 4.103 30.931 18.541 1.00 49.53 872 ILE A O 1
ATOM 7055 N N . SER A 1 873 ? 2.767 29.398 17.587 1.00 44.38 873 SER A N 1
ATOM 7056 C CA . SER A 1 873 ? 1.693 30.346 17.260 1.00 44.38 873 SER A CA 1
ATOM 7057 C C . SER A 1 873 ? 1.053 30.985 18.498 1.00 44.38 873 SER A C 1
ATOM 7059 O O . SER A 1 873 ? 0.779 32.181 18.486 1.00 44.38 873 SER A O 1
ATOM 7061 N N . GLN A 1 874 ? 0.846 30.236 19.586 1.00 45.09 874 GLN A N 1
ATOM 7062 C CA . GLN A 1 874 ? 0.320 30.786 20.845 1.00 45.09 874 GLN A CA 1
ATOM 7063 C C . GLN A 1 874 ? 1.319 31.724 21.541 1.00 45.09 874 GLN A C 1
ATOM 7065 O O . GLN A 1 874 ? 0.915 32.736 22.114 1.00 45.09 874 GLN A O 1
ATOM 7070 N N . MET A 1 875 ? 2.620 31.424 21.474 1.00 42.69 875 MET A N 1
ATOM 7071 C CA . MET A 1 875 ? 3.680 32.301 21.982 1.00 42.69 875 MET A CA 1
ATOM 7072 C C . MET A 1 875 ? 3.785 33.599 21.166 1.00 42.69 875 MET A C 1
ATOM 7074 O O . MET A 1 875 ? 4.039 34.649 21.747 1.00 42.69 875 MET A O 1
ATOM 7078 N N . GLN A 1 876 ? 3.527 33.545 19.854 1.00 40.84 876 GLN A N 1
ATOM 7079 C CA . GLN A 1 876 ? 3.437 34.725 18.986 1.00 40.84 876 GLN A CA 1
ATOM 7080 C C . GLN A 1 876 ? 2.175 35.555 19.272 1.00 40.84 876 GLN A C 1
ATOM 7082 O O . GLN A 1 876 ? 2.284 36.753 19.517 1.00 40.84 876 GLN A O 1
ATOM 7087 N N . GLN A 1 877 ? 0.994 34.938 19.362 1.00 37.59 877 GLN A N 1
ATOM 7088 C CA . GLN A 1 877 ? -0.257 35.657 19.659 1.00 37.59 877 GLN A CA 1
ATOM 7089 C C . GLN A 1 877 ? -0.241 36.342 21.037 1.00 37.59 877 GLN A C 1
ATOM 7091 O O . GLN A 1 877 ? -0.701 37.474 21.169 1.00 37.59 877 GLN A O 1
ATOM 7096 N N . ARG A 1 878 ? 0.373 35.718 22.055 1.00 39.41 878 ARG A N 1
ATOM 7097 C CA . ARG A 1 878 ? 0.595 36.347 23.373 1.00 39.41 878 ARG A CA 1
ATOM 7098 C C . ARG A 1 878 ? 1.615 37.498 23.366 1.00 39.41 878 ARG A C 1
ATOM 7100 O O . ARG A 1 878 ? 1.775 38.137 24.401 1.00 39.41 878 ARG A O 1
ATOM 7107 N N . SER A 1 879 ? 2.308 37.757 22.253 1.00 38.00 879 SER A N 1
ATOM 7108 C CA . SER A 1 879 ? 3.197 38.922 22.099 1.00 38.00 879 SER A CA 1
ATOM 7109 C C . SER A 1 879 ? 2.515 40.137 21.458 1.00 38.00 879 SER A C 1
ATOM 7111 O O . SER A 1 879 ? 3.011 41.249 21.607 1.00 38.00 879 SER A O 1
ATOM 7113 N N . GLU A 1 880 ? 1.367 39.945 20.800 1.00 34.41 880 GLU A N 1
ATOM 7114 C CA . GLU A 1 880 ? 0.609 41.014 20.130 1.00 34.41 880 GLU A CA 1
ATOM 7115 C C . GLU A 1 880 ? -0.539 41.560 21.002 1.00 34.41 880 GLU A C 1
ATOM 7117 O O . GLU A 1 880 ? -0.974 42.691 20.818 1.00 34.41 880 GLU A O 1
ATOM 7122 N N . SER A 1 881 ? -1.003 40.805 22.005 1.00 32.00 881 SER A N 1
ATOM 7123 C CA . SER A 1 881 ? -2.123 41.188 22.881 1.00 32.00 881 SER A CA 1
ATOM 7124 C C . SER A 1 881 ? -1.723 42.021 24.115 1.00 32.00 881 SER A C 1
ATOM 7126 O O . SER A 1 881 ? -2.365 41.909 25.159 1.00 32.00 881 SER A O 1
ATOM 7128 N N . SER A 1 882 ? -0.632 42.792 24.055 1.00 34.09 882 SER A N 1
ATOM 7129 C CA . SER A 1 882 ? -0.154 43.612 25.185 1.00 34.09 882 SER A CA 1
ATOM 7130 C C . SER A 1 882 ? 0.308 45.014 24.771 1.00 34.09 882 SER A C 1
ATOM 7132 O O . SER A 1 882 ? 1.346 45.495 25.230 1.00 34.09 882 SER A O 1
ATOM 7134 N N . THR A 1 883 ? -0.463 45.663 23.899 1.00 32.28 883 THR A N 1
ATOM 7135 C CA . THR A 1 883 ? -0.338 47.095 23.573 1.00 32.28 883 THR A CA 1
ATOM 7136 C C . THR A 1 883 ? -1.699 47.790 23.587 1.00 32.28 883 THR A C 1
ATOM 7138 O O . THR A 1 883 ? -2.062 48.472 22.634 1.00 32.28 883 THR A O 1
ATOM 7141 N N . GLU A 1 884 ? -2.433 47.645 24.687 1.00 28.78 884 GLU A N 1
ATOM 7142 C CA . GLU A 1 884 ? -3.391 48.663 25.119 1.00 28.78 884 GLU A CA 1
ATOM 7143 C C . GLU A 1 884 ? -2.890 49.213 26.457 1.00 28.78 884 GLU A C 1
ATOM 7145 O O . GLU A 1 884 ? -2.565 48.462 27.380 1.00 28.78 884 GLU A O 1
ATOM 7150 N N . VAL A 1 885 ? -2.701 50.531 26.498 1.00 30.69 885 VAL A N 1
ATOM 7151 C CA . VAL A 1 885 ? -2.292 51.278 27.687 1.00 30.69 885 VAL A CA 1
ATOM 7152 C C . VAL A 1 885 ? -3.562 51.891 28.251 1.00 30.69 885 VAL A C 1
ATOM 7154 O O . VAL A 1 885 ? -4.091 52.830 27.663 1.00 30.69 885 VAL A O 1
ATOM 7157 N N . ASP A 1 886 ? -4.044 51.369 29.375 1.00 32.28 886 ASP A N 1
ATOM 7158 C CA . ASP A 1 886 ? -5.111 52.026 30.127 1.00 32.28 886 ASP A CA 1
ATOM 7159 C C . ASP A 1 886 ? -4.546 53.271 30.832 1.00 32.28 886 ASP A C 1
ATOM 7161 O O . ASP A 1 886 ? -3.603 53.181 31.621 1.00 32.28 886 ASP A O 1
ATOM 7165 N N . ASP A 1 887 ? -5.155 54.434 30.581 1.00 34.38 887 ASP A N 1
ATOM 7166 C CA . ASP A 1 887 ? -4.694 55.773 31.004 1.00 34.38 887 ASP A CA 1
ATOM 7167 C C . ASP A 1 887 ? -4.691 56.036 32.534 1.00 34.38 887 ASP A C 1
ATOM 7169 O O . ASP A 1 887 ? -4.424 57.148 32.991 1.00 34.38 887 ASP A O 1
ATOM 7173 N N . ASN A 1 888 ? -4.959 55.027 33.365 1.00 36.41 888 ASN A N 1
ATOM 7174 C CA . ASN A 1 888 ? -5.096 55.158 34.819 1.00 36.41 888 ASN A CA 1
ATOM 7175 C C . ASN A 1 888 ? -3.894 54.556 35.561 1.00 36.41 888 ASN A C 1
ATOM 7177 O O . ASN A 1 888 ? -4.000 53.504 36.189 1.00 36.41 888 ASN A O 1
ATOM 7181 N N . GLY A 1 889 ? -2.746 55.236 35.490 1.00 38.06 889 GLY A N 1
ATOM 7182 C CA . GLY A 1 889 ? -1.451 54.760 35.993 1.00 38.06 889 GLY A CA 1
ATOM 7183 C C . GLY A 1 889 ? -1.419 54.296 37.459 1.00 38.06 889 GLY A C 1
ATOM 7184 O O . GLY A 1 889 ? -1.098 55.073 38.358 1.00 38.06 889 GLY A O 1
ATOM 7185 N N . TRP A 1 890 ? -1.630 52.995 37.676 1.00 27.34 890 TRP A N 1
ATOM 7186 C CA . TRP A 1 890 ? -1.397 52.289 38.938 1.00 27.34 890 TRP A CA 1
ATOM 7187 C C . TRP A 1 890 ? -0.465 51.095 38.713 1.00 27.34 890 TRP A C 1
ATOM 7189 O O . TRP A 1 890 ? -0.741 50.201 37.916 1.00 27.34 890 TRP A O 1
ATOM 7199 N N . ILE A 1 891 ? 0.657 51.077 39.435 1.00 31.05 891 ILE A N 1
ATOM 7200 C CA . ILE A 1 891 ? 1.635 49.984 39.408 1.00 31.05 891 ILE A CA 1
ATOM 7201 C C . ILE A 1 891 ? 1.253 48.976 40.497 1.00 31.05 891 ILE A C 1
ATOM 7203 O O . ILE A 1 891 ? 1.448 49.265 41.678 1.00 31.05 891 ILE A O 1
ATOM 7207 N N . ASP A 1 892 ? 0.761 47.791 40.124 1.00 29.69 892 ASP A N 1
ATOM 7208 C CA . ASP A 1 892 ? 0.609 46.689 41.083 1.00 29.69 892 ASP A CA 1
ATOM 7209 C C . ASP A 1 892 ? 1.913 45.880 41.223 1.00 29.69 892 ASP A C 1
ATOM 7211 O O . ASP A 1 892 ? 2.448 45.328 40.257 1.00 29.69 892 ASP A O 1
ATOM 7215 N N . MET A 1 893 ? 2.423 45.796 42.454 1.00 32.25 893 MET A N 1
ATOM 7216 C CA . MET A 1 893 ? 3.623 45.036 42.823 1.00 32.25 893 MET A CA 1
ATOM 7217 C C . MET A 1 893 ? 3.265 43.660 43.406 1.00 32.25 893 MET A C 1
ATOM 7219 O O . MET A 1 893 ? 3.639 43.329 44.531 1.00 32.25 893 MET A O 1
ATOM 7223 N N . SER A 1 894 ? 2.590 42.821 42.621 1.00 32.25 894 SER A N 1
ATOM 7224 C CA . SER A 1 894 ? 2.297 41.414 42.957 1.00 32.25 894 SER A CA 1
ATOM 7225 C C . SER A 1 894 ? 3.157 40.405 42.161 1.00 32.25 894 SER A C 1
ATOM 7227 O O . SER A 1 894 ? 2.867 39.210 42.072 1.00 32.25 894 SER A O 1
ATOM 7229 N N . SER A 1 895 ? 4.275 40.860 41.583 1.00 36.34 895 SER A N 1
ATOM 7230 C CA . SER A 1 895 ? 5.098 40.091 40.642 1.00 36.34 895 SER A CA 1
ATOM 7231 C C . SER A 1 895 ? 6.195 39.225 41.291 1.00 36.34 895 SER A C 1
ATOM 7233 O O . SER A 1 895 ? 7.377 39.573 41.234 1.00 36.34 895 SER A O 1
ATOM 7235 N N . GLN A 1 896 ? 5.832 38.052 41.826 1.00 33.62 896 GLN A N 1
ATOM 7236 C CA . GLN A 1 896 ? 6.802 36.972 42.118 1.00 33.62 896 GLN A CA 1
ATOM 7237 C C . GLN A 1 896 ? 6.591 35.681 41.304 1.00 33.62 896 GLN A C 1
ATOM 7239 O O . GLN A 1 896 ? 7.565 35.003 40.994 1.00 33.62 896 GLN A O 1
ATOM 7244 N N . SER A 1 897 ? 5.376 35.390 40.831 1.00 33.28 897 SER A N 1
ATOM 7245 C CA . SER A 1 897 ? 5.132 34.339 39.823 1.00 33.28 897 SER A CA 1
ATOM 7246 C C . SER A 1 897 ? 5.415 34.831 38.392 1.00 33.28 897 SER A C 1
ATOM 7248 O O . SER A 1 897 ? 6.007 34.126 37.574 1.00 33.28 897 SER A O 1
ATOM 7250 N N . ALA A 1 898 ? 5.075 36.090 38.097 1.00 31.20 898 ALA A N 1
ATOM 7251 C CA . ALA A 1 898 ? 5.312 36.710 36.791 1.00 31.20 898 ALA A CA 1
ATOM 7252 C C . ALA A 1 898 ? 6.796 37.026 36.505 1.00 31.20 898 ALA A C 1
ATOM 7254 O O . ALA A 1 898 ? 7.182 37.158 35.344 1.00 31.20 898 ALA A O 1
ATOM 7255 N N . SER A 1 899 ? 7.647 37.148 37.530 1.00 31.92 899 SER A N 1
ATOM 7256 C CA . SER A 1 899 ? 9.082 37.421 37.358 1.00 31.92 899 SER A CA 1
ATOM 7257 C C . SER A 1 899 ? 9.870 36.175 36.934 1.00 31.92 899 SER A C 1
ATOM 7259 O O . SER A 1 899 ? 10.751 36.296 36.083 1.00 31.92 899 SER A O 1
ATOM 7261 N N . GLN A 1 900 ? 9.496 34.976 37.401 1.00 37.16 900 GLN A N 1
ATOM 7262 C CA . GLN A 1 900 ? 10.004 33.714 36.840 1.00 37.16 900 GLN A CA 1
ATOM 7263 C C . GLN A 1 900 ? 9.600 33.548 35.365 1.00 37.16 900 GLN A C 1
ATOM 7265 O O . GLN A 1 900 ? 10.451 33.235 34.533 1.00 37.16 900 GLN A O 1
ATOM 7270 N N . PHE A 1 901 ? 8.348 33.857 35.003 1.00 32.75 901 PHE A N 1
ATOM 7271 C CA . PHE A 1 901 ? 7.895 33.809 33.604 1.00 32.75 901 PHE A CA 1
ATOM 7272 C C . PHE A 1 901 ? 8.584 34.852 32.701 1.00 32.75 901 PHE A C 1
ATOM 7274 O O . PHE A 1 901 ? 9.002 34.521 31.590 1.00 32.75 901 PHE A O 1
ATOM 7281 N N . LYS A 1 902 ? 8.796 36.088 33.180 1.00 30.77 902 LYS A N 1
ATOM 7282 C CA . LYS A 1 902 ? 9.576 37.110 32.450 1.00 30.77 902 LYS A CA 1
ATOM 7283 C C . LYS A 1 902 ? 11.063 36.748 32.333 1.00 30.77 902 LYS A C 1
ATOM 7285 O O . LYS A 1 902 ? 11.682 37.074 31.320 1.00 30.77 902 LYS A O 1
ATOM 7290 N N . GLY A 1 903 ? 11.631 36.039 33.313 1.00 32.25 903 GLY A N 1
ATOM 7291 C CA . GLY A 1 903 ? 12.968 35.442 33.214 1.00 32.25 903 GLY A CA 1
ATOM 7292 C C . GLY A 1 903 ? 13.049 34.367 32.124 1.00 32.25 903 GLY A C 1
ATOM 7293 O O . GLY A 1 903 ? 13.998 34.352 31.341 1.00 32.25 903 GLY A O 1
ATOM 7294 N N . TYR A 1 904 ? 12.016 33.528 32.010 1.00 34.97 904 TYR A N 1
ATOM 7295 C CA . TYR A 1 904 ? 11.907 32.512 30.960 1.00 34.97 904 TYR A CA 1
ATOM 7296 C C . TYR A 1 904 ? 11.833 33.144 29.556 1.00 34.97 904 TYR A C 1
ATOM 7298 O O . TYR A 1 904 ? 12.583 32.761 28.659 1.00 34.97 904 TYR A O 1
ATOM 7306 N N . GLN A 1 905 ? 11.004 34.182 29.380 1.00 34.47 905 GLN A N 1
ATOM 7307 C CA . GLN A 1 905 ? 10.874 34.901 28.104 1.00 34.47 905 GLN A CA 1
ATOM 7308 C C . GLN A 1 905 ? 12.143 35.669 27.694 1.00 34.47 905 GLN A C 1
ATOM 7310 O O . GLN A 1 905 ? 12.502 35.645 26.518 1.00 34.47 905 GLN A O 1
ATOM 7315 N N . ARG A 1 906 ? 12.855 36.323 28.628 1.00 34.00 906 ARG A N 1
ATOM 7316 C CA . ARG A 1 906 ? 14.103 37.041 28.291 1.00 34.00 906 ARG A CA 1
ATOM 7317 C C . ARG A 1 906 ? 15.242 36.111 27.879 1.00 34.00 906 ARG A C 1
ATOM 7319 O O . ARG A 1 906 ? 15.984 36.464 26.969 1.00 34.00 906 ARG A O 1
ATOM 7326 N N . ASN A 1 907 ? 15.352 34.930 28.487 1.00 33.66 907 ASN A N 1
ATOM 7327 C CA . ASN A 1 907 ? 16.369 33.956 28.087 1.00 33.66 907 ASN A CA 1
ATOM 7328 C C . ASN A 1 907 ? 16.066 33.348 26.706 1.00 33.66 907 ASN A C 1
ATOM 7330 O O . ASN A 1 907 ? 16.974 33.219 25.888 1.00 33.66 907 ASN A O 1
ATOM 7334 N N . LEU A 1 908 ? 14.795 33.080 26.385 1.00 37.78 908 LEU A N 1
ATOM 7335 C CA . LEU A 1 908 ? 14.405 32.494 25.094 1.00 37.78 908 LEU A CA 1
ATOM 7336 C C . LEU A 1 908 ? 14.717 33.364 23.867 1.00 37.78 908 LEU A C 1
ATOM 7338 O O . LEU A 1 908 ? 14.939 32.825 22.787 1.00 37.78 908 LEU A O 1
ATOM 7342 N N . ALA A 1 909 ? 14.777 34.687 24.022 1.00 35.94 909 ALA A N 1
ATOM 7343 C CA . ALA A 1 909 ? 15.137 35.600 22.937 1.00 35.94 909 ALA A CA 1
ATOM 7344 C C . ALA A 1 909 ? 16.659 35.729 22.701 1.00 35.94 909 ALA A C 1
ATOM 7346 O O . ALA A 1 909 ? 17.062 36.376 21.735 1.00 35.94 909 ALA A O 1
ATOM 7347 N N . GLN A 1 910 ? 17.509 35.172 23.578 1.00 33.09 910 GLN A N 1
ATOM 7348 C CA . GLN A 1 910 ? 18.967 35.381 23.540 1.00 33.09 910 GLN A CA 1
ATOM 7349 C C . GLN A 1 910 ? 19.827 34.119 23.739 1.00 33.09 910 GLN A C 1
ATOM 7351 O O . GLN A 1 910 ? 21.047 34.206 23.601 1.00 33.09 910 GLN A O 1
ATOM 7356 N N . THR A 1 911 ? 19.253 32.941 24.007 1.00 27.98 911 THR A N 1
ATOM 7357 C CA . THR A 1 911 ? 20.029 31.692 24.122 1.00 27.98 911 THR A CA 1
ATOM 7358 C C . THR A 1 911 ? 19.932 30.817 22.874 1.00 27.98 911 THR A C 1
ATOM 7360 O O . THR A 1 911 ? 18.928 30.148 22.647 1.00 27.98 911 THR A O 1
ATOM 7363 N N . THR A 1 912 ? 21.029 30.724 22.121 1.00 31.56 912 THR A N 1
ATOM 7364 C CA . THR A 1 912 ? 21.255 29.804 20.984 1.00 31.56 912 THR A CA 1
ATOM 7365 C C . THR A 1 912 ? 21.457 28.333 21.396 1.00 31.56 912 THR A C 1
ATOM 7367 O O . THR A 1 912 ? 22.122 27.567 20.700 1.00 31.56 912 THR A O 1
ATOM 7370 N N . TYR A 1 913 ? 20.877 27.915 22.523 1.00 31.14 913 TYR A N 1
ATOM 7371 C CA . TYR A 1 913 ? 20.922 26.538 23.014 1.00 31.14 913 TYR A CA 1
ATOM 7372 C C . TYR A 1 913 ? 19.555 25.875 22.821 1.00 31.14 913 TYR A C 1
ATOM 7374 O O . TYR A 1 913 ? 18.540 26.510 23.115 1.00 31.14 913 TYR A O 1
ATOM 7382 N N . PRO A 1 914 ? 19.489 24.607 22.373 1.00 44.06 914 PRO A N 1
ATOM 7383 C CA . PRO A 1 914 ? 18.226 23.889 22.363 1.00 44.06 914 PRO A CA 1
ATOM 7384 C C . PRO A 1 914 ? 17.694 23.778 23.797 1.00 44.06 914 PRO A C 1
ATOM 7386 O O . PRO A 1 914 ? 18.413 23.372 24.716 1.00 44.06 914 PRO A O 1
ATOM 7389 N N . LEU A 1 915 ? 16.417 24.121 23.983 1.00 66.00 915 LEU A N 1
ATOM 7390 C CA . LEU A 1 915 ? 15.669 23.684 25.159 1.00 66.00 915 LEU A CA 1
ATOM 7391 C C . LEU A 1 915 ? 15.750 22.152 25.240 1.00 66.00 915 LEU A C 1
ATOM 7393 O O . LEU A 1 915 ? 15.836 21.477 24.215 1.00 66.00 915 LEU A O 1
ATOM 7397 N N . HIS A 1 916 ? 15.705 21.599 26.446 1.00 75.94 916 HIS A N 1
ATOM 7398 C CA . HIS A 1 916 ? 15.704 20.155 26.664 1.00 75.94 916 HIS A CA 1
ATOM 7399 C C . HIS A 1 916 ? 14.513 19.762 27.541 1.00 75.94 916 HIS A C 1
ATOM 7401 O O . HIS A 1 916 ? 14.094 20.529 28.407 1.00 75.94 916 HIS A O 1
ATOM 7407 N N . THR A 1 917 ? 13.977 18.561 27.336 1.00 85.56 917 THR A N 1
ATOM 7408 C CA . THR A 1 917 ? 12.935 17.975 28.189 1.00 85.56 917 THR A CA 1
ATOM 7409 C C . THR A 1 917 ? 13.244 16.508 28.470 1.00 85.56 917 THR A C 1
ATOM 7411 O O . THR A 1 917 ? 13.903 15.839 27.675 1.00 85.56 917 THR A O 1
ATOM 7414 N N . GLN A 1 918 ? 12.790 15.996 29.610 1.00 90.44 918 GLN A N 1
ATOM 7415 C CA . GLN A 1 918 ? 12.912 14.578 29.940 1.00 90.44 918 GLN A CA 1
ATOM 7416 C C . GLN A 1 918 ? 11.756 13.788 29.315 1.00 90.44 918 GLN A C 1
ATOM 7418 O O . GLN A 1 918 ? 10.602 14.223 29.343 1.00 90.44 918 GLN A O 1
ATOM 7423 N N . GLN A 1 919 ? 12.068 12.613 28.776 1.00 92.75 919 GLN A N 1
ATOM 7424 C CA . GLN A 1 919 ? 11.132 11.698 28.135 1.00 92.75 919 GLN A CA 1
ATOM 7425 C C . GLN A 1 919 ? 11.253 10.302 28.749 1.00 92.75 919 GLN A C 1
ATOM 7427 O O . GLN A 1 919 ? 12.350 9.751 28.865 1.00 92.75 919 GLN A O 1
ATOM 7432 N N . LEU A 1 920 ? 10.107 9.735 29.119 1.00 93.75 920 LEU A N 1
ATOM 7433 C CA . LEU A 1 920 ? 9.949 8.357 29.555 1.00 93.75 920 LEU A CA 1
ATOM 7434 C C . LEU A 1 920 ? 9.450 7.523 28.366 1.00 93.75 920 LEU A C 1
ATOM 7436 O O . LEU A 1 920 ? 8.365 7.774 27.842 1.00 93.75 920 LEU A O 1
ATOM 7440 N N . ILE A 1 921 ? 10.251 6.553 27.929 1.00 95.00 921 ILE A N 1
ATOM 7441 C CA . ILE A 1 921 ? 9.954 5.677 26.788 1.00 95.00 921 ILE A CA 1
ATOM 7442 C C . ILE A 1 921 ? 9.725 4.257 27.285 1.00 95.00 921 ILE A C 1
ATOM 7444 O O . ILE A 1 921 ? 10.592 3.688 27.949 1.00 95.00 921 ILE A O 1
ATOM 7448 N N . PHE A 1 922 ? 8.587 3.678 26.916 1.00 95.44 922 PHE A N 1
ATOM 7449 C CA . PHE A 1 922 ? 8.228 2.285 27.152 1.00 95.44 922 PHE A CA 1
ATOM 7450 C C . PHE A 1 922 ? 8.452 1.502 25.853 1.00 95.44 922 PHE A C 1
ATOM 7452 O O . PHE A 1 922 ? 7.593 1.495 24.972 1.00 95.44 922 PHE A O 1
ATOM 7459 N N . TYR A 1 923 ? 9.609 0.853 25.721 1.00 95.81 923 TYR A N 1
ATOM 7460 C CA . TYR A 1 923 ? 9.923 0.013 24.567 1.00 95.81 923 TYR A CA 1
ATOM 7461 C C . TYR A 1 923 ? 9.176 -1.321 24.669 1.00 95.81 923 TYR A C 1
ATOM 7463 O O . TYR A 1 923 ? 9.372 -2.067 25.634 1.00 95.81 923 TYR A O 1
ATOM 7471 N N . CYS A 1 924 ? 8.357 -1.630 23.662 1.00 95.31 924 CYS A N 1
ATOM 7472 C CA . CYS A 1 924 ? 7.713 -2.930 23.508 1.00 95.31 924 CYS A CA 1
ATOM 7473 C C . CYS A 1 924 ? 8.681 -3.920 22.837 1.00 95.31 924 CYS A C 1
ATOM 7475 O O . CYS A 1 924 ? 9.154 -3.692 21.721 1.00 95.31 924 CYS A O 1
ATOM 7477 N N . LEU A 1 925 ? 8.994 -5.026 23.514 1.00 94.94 925 LEU A N 1
ATOM 7478 C CA . LEU A 1 925 ? 9.987 -6.009 23.062 1.00 94.94 925 LEU A CA 1
ATOM 7479 C C . LEU A 1 925 ? 9.359 -7.237 22.384 1.00 94.94 925 LEU A C 1
ATOM 7481 O O . LEU A 1 925 ? 10.068 -8.008 21.735 1.00 94.94 925 LEU A O 1
ATOM 7485 N N . SER A 1 926 ? 8.038 -7.409 22.475 1.00 93.38 926 SER A N 1
ATOM 7486 C CA . SER A 1 926 ? 7.319 -8.499 21.812 1.00 93.38 926 SER A CA 1
ATOM 7487 C C . SER A 1 926 ? 6.211 -7.968 20.903 1.00 93.38 926 SER A C 1
ATOM 7489 O O . SER A 1 926 ? 5.313 -7.280 21.387 1.00 93.38 926 SER A O 1
ATOM 7491 N N . PRO A 1 927 ? 6.203 -8.306 19.602 1.00 93.25 927 PRO A N 1
ATOM 7492 C CA . PRO A 1 927 ? 5.132 -7.869 18.711 1.00 93.25 927 PRO A CA 1
ATOM 7493 C C . PRO A 1 927 ? 3.775 -8.495 19.078 1.00 93.25 927 PRO A C 1
ATOM 7495 O O . PRO A 1 927 ? 2.737 -7.921 18.754 1.00 93.25 927 PRO A O 1
ATOM 7498 N N . SER A 1 928 ? 3.758 -9.615 19.817 1.00 91.44 928 SER A N 1
ATOM 7499 C CA . SER A 1 928 ? 2.534 -10.288 20.277 1.00 91.44 928 SER A CA 1
ATOM 7500 C C . SER A 1 928 ? 1.580 -9.394 21.074 1.00 91.44 928 SER A C 1
ATOM 7502 O O . SER A 1 928 ? 0.379 -9.658 21.104 1.00 91.44 928 SER A O 1
ATOM 7504 N N . VAL A 1 929 ? 2.094 -8.337 21.715 1.00 91.62 929 VAL A N 1
ATOM 7505 C CA . VAL A 1 929 ? 1.298 -7.398 22.521 1.00 91.62 929 VAL A CA 1
ATOM 7506 C C . VAL A 1 929 ? 0.179 -6.761 21.680 1.00 91.62 929 VAL A C 1
ATOM 7508 O O . VAL A 1 929 ? -0.967 -6.725 22.126 1.00 91.62 929 VAL A O 1
ATOM 7511 N N . ALA A 1 930 ? 0.464 -6.384 20.426 1.00 91.06 930 ALA A N 1
ATOM 7512 C CA . ALA A 1 930 ? -0.516 -5.780 19.512 1.00 91.06 930 ALA A CA 1
ATOM 7513 C C . ALA A 1 930 ? -1.614 -6.762 19.046 1.00 91.06 930 ALA A C 1
ATOM 7515 O O . ALA A 1 930 ? -2.702 -6.350 18.644 1.00 91.06 930 ALA A O 1
ATOM 7516 N N . PHE A 1 931 ? -1.345 -8.069 19.109 1.00 86.88 931 PHE A N 1
ATOM 7517 C CA . PHE A 1 931 ? -2.240 -9.135 18.641 1.00 86.88 931 PHE A CA 1
ATOM 7518 C C . PHE A 1 931 ? -3.096 -9.757 19.744 1.00 86.88 931 PHE A C 1
ATOM 7520 O O . PHE A 1 931 ? -3.904 -10.641 19.472 1.00 86.88 931 PHE A O 1
ATOM 7527 N N . SER A 1 932 ? -2.902 -9.353 20.995 1.00 67.44 932 SER A N 1
ATOM 7528 C CA . SER A 1 932 ? -3.204 -10.202 22.152 1.00 67.44 932 SER A CA 1
ATOM 7529 C C . SER A 1 932 ? -4.681 -10.438 22.484 1.00 67.44 932 SER A C 1
ATOM 7531 O O . SER A 1 932 ? -4.969 -11.347 23.261 1.00 67.44 932 SER A O 1
ATOM 7533 N N . LYS A 1 933 ? -5.610 -9.661 21.911 1.00 68.62 933 LYS A N 1
ATOM 7534 C CA . LYS A 1 933 ? -7.055 -9.783 22.174 1.00 68.62 933 LYS A CA 1
ATOM 7535 C C . LYS A 1 933 ? -7.923 -9.582 20.943 1.00 68.62 933 LYS A C 1
ATOM 7537 O O . LYS A 1 933 ? -8.441 -10.543 20.389 1.00 68.62 933 LYS A O 1
ATOM 7542 N N . ASP A 1 934 ? -8.071 -8.340 20.494 1.00 76.00 934 ASP A N 1
ATOM 7543 C CA . ASP A 1 934 ? -9.127 -8.009 19.529 1.00 76.00 934 ASP A CA 1
ATOM 7544 C C . ASP A 1 934 ? -8.850 -8.590 18.137 1.00 76.00 934 ASP A C 1
ATOM 7546 O O . ASP A 1 934 ? -9.770 -9.008 17.444 1.00 76.00 934 ASP A O 1
ATOM 7550 N N . LEU A 1 935 ? -7.576 -8.680 17.734 1.00 85.25 935 LEU A N 1
ATOM 7551 C CA . LEU A 1 935 ? -7.190 -9.301 16.461 1.00 85.25 935 LEU A CA 1
ATOM 7552 C C . LEU A 1 935 ? -7.319 -10.833 16.477 1.00 85.25 935 LEU A C 1
ATOM 7554 O O . LEU A 1 935 ? -7.394 -11.430 15.410 1.00 85.25 935 LEU A O 1
ATOM 7558 N N . GLN A 1 936 ? -7.394 -11.468 17.653 1.00 82.94 936 GLN A N 1
ATOM 7559 C CA . GLN A 1 936 ? -7.703 -12.900 17.779 1.00 82.94 936 GLN A CA 1
ATOM 7560 C C . GLN A 1 936 ? -9.208 -13.193 17.706 1.00 82.94 936 GLN A C 1
ATOM 7562 O O . GLN A 1 936 ? -9.585 -14.349 17.549 1.00 82.94 936 GLN A O 1
ATOM 7567 N N . LEU A 1 937 ? -10.067 -12.166 17.764 1.00 88.44 937 LEU A N 1
ATOM 7568 C CA . LEU A 1 937 ? -11.497 -12.295 17.459 1.00 88.44 937 LEU A CA 1
ATOM 7569 C C . LEU A 1 937 ? -11.769 -12.351 15.946 1.00 88.44 937 LEU A C 1
ATOM 7571 O O . LEU A 1 937 ? -12.902 -12.605 15.544 1.00 88.44 937 LEU A O 1
ATOM 7575 N N . ALA A 1 938 ? -10.764 -12.096 15.104 1.00 93.00 938 ALA A N 1
ATOM 7576 C CA . ALA A 1 938 ? -10.874 -12.268 13.661 1.00 93.00 938 ALA A CA 1
ATOM 7577 C C . ALA A 1 938 ? -11.055 -13.750 13.308 1.00 93.00 938 ALA A C 1
ATOM 7579 O O . ALA A 1 938 ? -10.408 -14.621 13.886 1.00 93.00 938 ALA A O 1
ATOM 7580 N N . ARG A 1 939 ? -11.888 -14.038 12.305 1.00 93.50 939 ARG A N 1
ATOM 7581 C CA . ARG A 1 939 ? -12.142 -15.406 11.832 1.00 93.50 939 ARG A CA 1
ATOM 7582 C C . ARG A 1 939 ? -10.874 -16.081 11.318 1.00 93.50 939 ARG A C 1
ATOM 7584 O O . ARG A 1 939 ? -10.695 -17.289 11.463 1.00 93.50 939 ARG A O 1
ATOM 7591 N N . SER A 1 940 ? -10.022 -15.322 10.633 1.00 95.81 940 SER A N 1
ATOM 7592 C CA . SER A 1 940 ? -8.746 -15.805 10.106 1.00 95.81 940 SER A CA 1
ATOM 7593 C C . SER A 1 940 ? -7.795 -14.640 9.847 1.00 95.81 940 SER A C 1
ATOM 7595 O O . SER A 1 940 ? -8.136 -13.699 9.126 1.00 95.81 940 SER A O 1
ATOM 7597 N N . LEU A 1 941 ? -6.578 -14.746 10.380 1.00 95.88 941 LEU A N 1
ATOM 7598 C CA . LEU A 1 941 ? -5.432 -13.918 10.016 1.00 95.88 941 LEU A CA 1
ATOM 7599 C C . LEU A 1 941 ? -4.654 -14.617 8.890 1.00 95.88 941 LEU A C 1
ATOM 7601 O O . LEU A 1 941 ? -4.105 -15.699 9.094 1.00 95.88 941 LEU A O 1
ATOM 7605 N N . ILE A 1 942 ? -4.615 -14.021 7.698 1.00 96.62 942 ILE A N 1
ATOM 7606 C CA . ILE A 1 942 ? -3.918 -14.545 6.513 1.00 96.62 942 ILE A CA 1
ATOM 7607 C C . ILE A 1 942 ? -2.732 -13.633 6.209 1.00 96.62 942 ILE A C 1
ATOM 7609 O O . ILE A 1 942 ? -2.903 -12.524 5.709 1.00 96.62 942 ILE A O 1
ATOM 7613 N N . PHE A 1 943 ? -1.523 -14.079 6.531 1.00 95.62 943 PHE A N 1
ATOM 7614 C CA . PHE A 1 943 ? -0.299 -13.303 6.344 1.00 95.62 943 PHE A CA 1
ATOM 7615 C C . PHE A 1 943 ? 0.461 -13.842 5.134 1.00 95.62 943 PHE A C 1
ATOM 7617 O O . PHE A 1 943 ? 0.708 -15.045 5.041 1.00 95.62 943 PHE A O 1
ATOM 7624 N N . ALA A 1 944 ? 0.835 -12.957 4.213 1.00 93.75 944 ALA A N 1
ATOM 7625 C CA . ALA A 1 944 ? 1.530 -13.299 2.981 1.00 93.75 944 ALA A CA 1
ATOM 7626 C C . ALA A 1 944 ? 2.688 -12.335 2.689 1.00 93.75 944 ALA A C 1
ATOM 7628 O O . ALA A 1 944 ? 2.587 -11.128 2.907 1.00 93.75 944 ALA A O 1
ATOM 7629 N N . SER A 1 945 ? 3.803 -12.860 2.180 1.00 91.50 945 SER A N 1
ATOM 7630 C CA . SER A 1 945 ? 4.915 -12.061 1.640 1.00 91.50 945 SER A CA 1
ATOM 7631 C C . SER A 1 945 ? 5.872 -12.946 0.826 1.00 91.50 945 SER A C 1
ATOM 7633 O O . SER A 1 945 ? 5.801 -14.174 0.879 1.00 91.50 945 SER A O 1
ATOM 7635 N N . GLY A 1 946 ? 6.742 -12.329 0.018 1.00 85.25 946 GLY A N 1
ATOM 7636 C CA . GLY A 1 946 ? 7.810 -13.027 -0.713 1.00 85.25 946 GLY A CA 1
ATOM 7637 C C . GLY A 1 946 ? 9.127 -13.209 0.038 1.00 85.25 946 GLY A C 1
ATOM 7638 O O . GLY A 1 946 ? 10.089 -13.657 -0.574 1.00 85.25 946 GLY A O 1
ATOM 7639 N N . THR A 1 947 ? 9.189 -12.822 1.313 1.00 83.12 947 THR A N 1
ATOM 7640 C CA . THR A 1 947 ? 10.420 -12.800 2.125 1.00 83.12 947 THR A CA 1
ATOM 7641 C C . THR A 1 947 ? 10.204 -13.292 3.563 1.00 83.12 947 THR A C 1
ATOM 7643 O O . THR A 1 947 ? 11.013 -13.008 4.444 1.00 83.12 947 THR A O 1
ATOM 7646 N N . LEU A 1 948 ? 9.115 -14.024 3.828 1.00 81.44 948 LEU A N 1
ATOM 7647 C CA . LEU A 1 948 ? 8.846 -14.629 5.138 1.00 81.44 948 LEU A CA 1
ATOM 7648 C C . LEU A 1 948 ? 9.639 -15.931 5.291 1.00 81.44 948 LEU A C 1
ATOM 7650 O O . LEU A 1 948 ? 9.113 -17.011 5.053 1.00 81.44 948 LEU A O 1
ATOM 7654 N N . ALA A 1 949 ? 10.899 -15.835 5.702 1.00 78.25 949 ALA A N 1
ATOM 7655 C CA . ALA A 1 949 ? 11.703 -17.004 6.039 1.00 78.25 949 ALA A CA 1
ATOM 7656 C C . ALA A 1 949 ? 12.662 -16.692 7.205 1.00 78.25 949 ALA A C 1
ATOM 7658 O O . ALA A 1 949 ? 13.326 -15.654 7.159 1.00 78.25 949 ALA A O 1
ATOM 7659 N N . PRO A 1 950 ? 12.789 -17.575 8.220 1.00 84.69 950 PRO A N 1
ATOM 7660 C CA . PRO A 1 950 ? 12.045 -18.827 8.428 1.00 84.69 950 PRO A CA 1
ATOM 7661 C C . PRO A 1 950 ? 10.640 -18.611 9.031 1.00 84.69 950 PRO A C 1
ATOM 7663 O O . PRO A 1 950 ? 10.485 -17.851 9.989 1.00 84.69 950 PRO A O 1
ATOM 7666 N N . LEU A 1 951 ? 9.624 -19.341 8.548 1.00 88.50 951 LEU A N 1
ATOM 7667 C CA . LEU A 1 951 ? 8.235 -19.200 9.027 1.00 88.50 951 LEU A CA 1
ATOM 7668 C C . LEU A 1 951 ? 8.041 -19.524 10.517 1.00 88.50 951 LEU A C 1
ATOM 7670 O O . LEU A 1 951 ? 7.263 -18.855 11.203 1.00 88.50 951 LEU A O 1
ATOM 7674 N N . ALA A 1 952 ? 8.760 -20.526 11.032 1.00 86.38 952 ALA A N 1
ATOM 7675 C CA . ALA A 1 952 ? 8.655 -20.945 12.429 1.00 86.38 952 ALA A CA 1
ATOM 7676 C C . ALA A 1 952 ? 9.043 -19.820 13.405 1.00 86.38 952 ALA A C 1
ATOM 7678 O O . ALA A 1 952 ? 8.353 -19.607 14.403 1.00 86.38 952 ALA A O 1
ATOM 7679 N N . THR A 1 953 ? 10.103 -19.072 13.087 1.00 88.25 953 THR A N 1
ATOM 7680 C CA . THR A 1 953 ? 10.585 -17.949 13.901 1.00 88.25 953 THR A CA 1
ATOM 7681 C C . THR A 1 953 ? 9.575 -16.814 13.949 1.00 88.25 953 THR A C 1
ATOM 7683 O O . THR A 1 953 ? 9.227 -16.335 15.025 1.00 88.25 953 THR A O 1
ATOM 7686 N N . TYR A 1 954 ? 9.056 -16.439 12.783 1.00 89.81 954 TYR A N 1
ATOM 7687 C CA . TYR A 1 954 ? 8.078 -15.369 12.626 1.00 89.81 954 TYR A CA 1
ATOM 7688 C C . TYR A 1 954 ? 6.768 -15.670 13.383 1.00 89.81 954 TYR A C 1
ATOM 7690 O O . TYR A 1 954 ? 6.243 -14.828 14.111 1.00 89.81 954 TYR A O 1
ATOM 7698 N N . SER A 1 955 ? 6.270 -16.913 13.315 1.00 89.69 955 SER A N 1
ATOM 7699 C CA . SER A 1 955 ? 5.132 -17.351 14.141 1.00 89.69 955 SER A CA 1
ATOM 7700 C C . SER A 1 955 ? 5.450 -17.315 15.646 1.00 89.69 955 SER A C 1
ATOM 7702 O O . SER A 1 955 ? 4.578 -16.955 16.440 1.00 89.69 955 SER A O 1
ATOM 7704 N N . GLY A 1 956 ? 6.687 -17.647 16.037 1.00 88.38 956 GLY A N 1
ATOM 7705 C CA . GLY A 1 956 ? 7.160 -17.609 17.423 1.00 88.38 956 GLY A CA 1
ATOM 7706 C C . GLY A 1 956 ? 7.227 -16.199 18.017 1.00 88.38 956 GLY A C 1
ATOM 7707 O O . GLY A 1 956 ? 6.743 -15.988 19.127 1.00 88.38 956 GLY A O 1
ATOM 7708 N N . GLU A 1 957 ? 7.770 -15.229 17.278 1.00 90.44 957 GLU A N 1
ATOM 7709 C CA . GLU A 1 957 ? 7.854 -13.816 17.686 1.00 90.44 957 GLU A CA 1
ATOM 7710 C C . GLU A 1 957 ? 6.468 -13.181 17.866 1.00 90.44 957 GLU A C 1
ATOM 7712 O O . GLU A 1 957 ? 6.195 -12.533 18.881 1.00 90.44 957 GLU A O 1
ATOM 7717 N N . LEU A 1 958 ? 5.558 -13.420 16.915 1.00 90.12 958 LEU A N 1
ATOM 7718 C CA . LEU A 1 958 ? 4.179 -12.929 16.981 1.00 90.12 958 LEU A CA 1
ATOM 7719 C C . LEU A 1 958 ? 3.343 -13.615 18.072 1.00 90.12 958 LEU A C 1
ATOM 7721 O O . LEU A 1 958 ? 2.326 -13.061 18.486 1.00 90.12 958 LEU A O 1
ATOM 7725 N N . LYS A 1 959 ? 3.742 -14.813 18.526 1.00 89.38 959 LYS A N 1
ATOM 7726 C CA . LYS A 1 959 ? 2.964 -15.705 19.411 1.00 89.38 959 LYS A CA 1
ATOM 7727 C C . LYS A 1 959 ? 1.531 -15.967 18.897 1.00 89.38 959 LYS A C 1
ATOM 7729 O O . LYS A 1 959 ? 0.630 -16.260 19.680 1.00 89.38 959 LYS A O 1
ATOM 7734 N N . VAL A 1 960 ? 1.321 -15.876 17.579 1.00 88.00 960 VAL A N 1
ATOM 7735 C CA . VAL A 1 960 ? 0.044 -16.156 16.898 1.00 88.00 960 VAL A CA 1
ATOM 7736 C C . VAL A 1 960 ? 0.077 -17.588 16.346 1.00 88.00 960 VAL A C 1
ATOM 7738 O O . VAL A 1 960 ? 1.030 -17.938 15.640 1.00 88.00 960 VAL A O 1
ATOM 7741 N N . PRO A 1 961 ? -0.940 -18.428 16.623 1.00 88.31 961 PRO A N 1
ATOM 7742 C CA . PRO A 1 961 ? -0.998 -19.785 16.094 1.00 88.31 961 PRO A CA 1
ATOM 7743 C C . PRO A 1 961 ? -1.378 -19.759 14.610 1.00 88.31 961 PRO A C 1
ATOM 7745 O O . PRO A 1 961 ? -2.532 -19.509 14.264 1.00 88.31 961 PRO A O 1
ATOM 7748 N N . PHE A 1 962 ? -0.413 -20.039 13.734 1.00 91.94 962 PHE A N 1
ATOM 7749 C CA . PHE A 1 962 ? -0.636 -20.256 12.302 1.00 91.94 962 PHE A CA 1
ATOM 7750 C C . PHE A 1 962 ? -0.693 -21.759 12.005 1.00 91.94 962 PHE A C 1
ATOM 7752 O O . PHE A 1 962 ? 0.322 -22.370 11.670 1.00 91.94 962 PHE A O 1
ATOM 7759 N N . ASP A 1 963 ? -1.884 -22.355 12.140 1.00 91.50 963 ASP A N 1
ATOM 7760 C CA . ASP A 1 963 ? -2.145 -23.780 11.866 1.00 91.50 963 ASP A CA 1
ATOM 7761 C C . ASP A 1 963 ? -1.808 -24.201 10.429 1.00 91.50 963 ASP A C 1
ATOM 7763 O O . ASP A 1 963 ? -1.469 -25.357 10.165 1.00 91.50 963 ASP A O 1
ATOM 7767 N N . ILE A 1 964 ? -1.989 -23.285 9.476 1.00 94.06 964 ILE A N 1
ATOM 7768 C CA . ILE A 1 964 ? -1.809 -23.550 8.053 1.00 94.06 964 ILE A CA 1
ATOM 7769 C C . ILE A 1 964 ? -0.623 -22.727 7.575 1.00 94.06 964 ILE A C 1
ATOM 7771 O O . ILE A 1 964 ? -0.703 -21.509 7.457 1.00 94.06 964 ILE A O 1
ATOM 7775 N N . GLN A 1 965 ? 0.475 -23.412 7.274 1.00 93.62 965 GLN A N 1
ATOM 7776 C CA . GLN A 1 965 ? 1.694 -22.796 6.754 1.00 93.62 965 GLN A CA 1
ATOM 7777 C C . GLN A 1 965 ? 2.004 -23.326 5.355 1.00 93.62 965 GLN A C 1
ATOM 7779 O O . GLN A 1 965 ? 1.662 -24.470 5.018 1.00 93.62 965 GLN A O 1
ATOM 7784 N N . MET A 1 966 ? 2.615 -22.488 4.524 1.00 89.88 966 MET A N 1
ATOM 7785 C CA . MET A 1 966 ? 3.054 -22.844 3.180 1.00 89.88 966 MET A CA 1
ATOM 7786 C C . MET A 1 966 ? 4.268 -22.012 2.777 1.00 89.88 966 MET A C 1
ATOM 7788 O O . MET A 1 966 ? 4.233 -20.791 2.885 1.00 89.88 966 MET A O 1
ATOM 7792 N N . GLU A 1 967 ? 5.276 -22.690 2.241 1.00 89.69 967 GLU A N 1
ATOM 7793 C CA . GLU A 1 967 ? 6.414 -22.109 1.525 1.00 89.69 967 GLU A CA 1
ATOM 7794 C C . GLU A 1 967 ? 6.288 -22.536 0.055 1.00 89.69 967 GLU A C 1
ATOM 7796 O O . GLU A 1 967 ? 5.861 -23.663 -0.238 1.00 89.69 967 GLU A O 1
ATOM 7801 N N . CYS A 1 968 ? 6.580 -21.636 -0.886 1.00 79.88 968 CYS A N 1
ATOM 7802 C CA . CYS A 1 968 ? 6.465 -21.926 -2.317 1.00 79.88 968 CYS A CA 1
ATOM 7803 C C . CYS A 1 968 ? 7.847 -21.974 -2.963 1.00 79.88 968 CYS A C 1
ATOM 7805 O O . CYS A 1 968 ? 8.569 -20.980 -2.962 1.00 79.88 968 CYS A O 1
ATOM 7807 N N . ASN A 1 969 ? 8.151 -23.072 -3.657 1.00 72.31 969 ASN A N 1
ATOM 7808 C CA . ASN A 1 969 ? 9.338 -23.143 -4.509 1.00 72.31 969 ASN A CA 1
ATOM 7809 C C . ASN A 1 969 ? 9.387 -21.979 -5.516 1.00 72.31 969 ASN A C 1
ATOM 7811 O O . ASN A 1 969 ? 8.359 -21.534 -6.041 1.00 72.31 969 ASN A O 1
ATOM 7815 N N . HIS A 1 970 ? 10.605 -21.528 -5.818 1.00 68.88 970 HIS A N 1
ATOM 7816 C CA . HIS A 1 970 ? 10.855 -20.479 -6.799 1.00 68.88 970 HIS A CA 1
ATOM 7817 C C . HIS A 1 970 ? 10.299 -20.863 -8.182 1.00 68.88 970 HIS A C 1
ATOM 7819 O O . HIS A 1 970 ? 10.498 -21.981 -8.649 1.00 68.88 970 HIS A O 1
ATOM 7825 N N . VAL A 1 971 ? 9.592 -19.935 -8.838 1.00 66.12 971 VAL A N 1
ATOM 7826 C CA . VAL A 1 971 ? 8.917 -20.196 -10.130 1.00 66.12 971 VAL A CA 1
ATOM 7827 C C . VAL A 1 971 ? 9.869 -20.073 -11.326 1.00 66.12 971 VAL A C 1
ATOM 7829 O O . VAL A 1 971 ? 9.582 -20.601 -12.396 1.00 66.12 971 VAL A O 1
ATOM 7832 N N . ILE A 1 972 ? 11.013 -19.403 -11.158 1.00 70.19 972 ILE A N 1
ATOM 7833 C CA . ILE A 1 972 ? 12.065 -19.343 -12.179 1.00 70.19 972 ILE A CA 1
ATOM 7834 C C . ILE A 1 972 ? 13.058 -20.482 -11.930 1.00 70.19 972 ILE A C 1
ATOM 7836 O O . ILE A 1 972 ? 13.578 -20.591 -10.816 1.00 70.19 972 ILE A O 1
ATOM 7840 N N . ASP A 1 973 ? 13.347 -21.265 -12.973 1.00 70.12 973 ASP A N 1
ATOM 7841 C CA . ASP A 1 973 ? 14.392 -22.297 -12.977 1.00 70.12 973 ASP A CA 1
ATOM 7842 C C . ASP A 1 973 ? 15.729 -21.731 -12.467 1.00 70.12 973 ASP A C 1
ATOM 7844 O O . ASP A 1 973 ? 16.167 -20.669 -12.926 1.00 70.12 973 ASP A O 1
ATOM 7848 N N . LEU A 1 974 ? 16.410 -22.461 -11.574 1.00 71.69 974 LEU A N 1
ATOM 7849 C CA . LEU A 1 974 ? 17.692 -22.034 -10.992 1.00 71.69 974 LEU A CA 1
ATOM 7850 C C . LEU A 1 974 ? 18.764 -21.757 -12.062 1.00 71.69 974 LEU A C 1
ATOM 7852 O O . LEU A 1 974 ? 19.563 -20.839 -11.899 1.00 71.69 974 LEU A O 1
ATOM 7856 N N . ASP A 1 975 ? 18.714 -22.461 -13.196 1.00 77.19 975 ASP A N 1
ATOM 7857 C CA . ASP A 1 975 ? 19.596 -22.273 -14.358 1.00 77.19 975 ASP A CA 1
ATOM 7858 C C . ASP A 1 975 ? 19.543 -20.853 -14.957 1.00 77.19 975 ASP A C 1
ATOM 7860 O O . ASP A 1 975 ? 20.448 -20.441 -15.685 1.00 77.19 975 ASP A O 1
ATOM 7864 N N . ARG A 1 976 ? 18.490 -20.076 -14.659 1.00 77.00 976 ARG A N 1
ATOM 7865 C CA . ARG A 1 976 ? 18.321 -18.683 -15.111 1.00 77.00 976 ARG A CA 1
ATOM 7866 C C . ARG A 1 976 ? 18.767 -17.650 -14.068 1.00 77.00 976 ARG A C 1
ATOM 7868 O O . ARG A 1 976 ? 18.682 -16.451 -14.335 1.00 77.00 976 ARG A O 1
ATOM 7875 N N . THR A 1 977 ? 19.237 -18.086 -12.899 1.00 79.81 977 THR A N 1
ATOM 7876 C CA . THR A 1 977 ? 19.607 -17.232 -11.759 1.00 79.81 977 THR A CA 1
ATOM 7877 C C . THR A 1 977 ? 20.947 -17.649 -11.157 1.00 79.81 977 THR A C 1
ATOM 7879 O O . THR A 1 977 ? 21.048 -18.667 -10.482 1.00 79.81 977 THR A O 1
ATOM 7882 N N . PHE A 1 978 ? 21.981 -16.827 -11.338 1.00 85.44 978 PHE A N 1
ATOM 7883 C CA . PHE A 1 978 ? 23.289 -17.058 -10.722 1.00 85.44 978 PHE A CA 1
ATOM 7884 C C . PHE A 1 978 ? 23.399 -16.321 -9.382 1.00 85.44 978 PHE A C 1
ATOM 7886 O O . PHE A 1 978 ? 23.314 -15.093 -9.339 1.00 85.44 978 PHE A O 1
ATOM 7893 N N . ILE A 1 979 ? 23.619 -17.069 -8.299 1.00 88.12 979 ILE A N 1
ATOM 7894 C CA . ILE A 1 979 ? 23.799 -16.549 -6.937 1.00 88.12 979 ILE A CA 1
ATOM 7895 C C . ILE A 1 979 ? 25.146 -17.051 -6.406 1.00 88.12 979 ILE A C 1
ATOM 7897 O O . ILE A 1 979 ? 25.446 -18.240 -6.488 1.00 88.12 979 ILE A O 1
ATOM 7901 N N . THR A 1 980 ? 25.973 -16.154 -5.865 1.00 88.38 980 THR A N 1
ATOM 7902 C CA . THR A 1 980 ? 27.271 -16.507 -5.269 1.00 88.38 980 THR A CA 1
ATOM 7903 C C . THR A 1 980 ? 27.696 -15.498 -4.201 1.00 88.38 980 THR A C 1
ATOM 7905 O O . THR A 1 980 ? 27.244 -14.353 -4.208 1.00 88.38 980 THR A O 1
ATOM 7908 N N . ALA A 1 981 ? 28.591 -15.909 -3.301 1.00 87.31 981 ALA A N 1
ATOM 7909 C CA . ALA A 1 981 ? 29.172 -15.063 -2.263 1.00 87.31 981 ALA A CA 1
ATOM 7910 C C . ALA A 1 981 ? 30.692 -14.941 -2.458 1.00 87.31 981 ALA A C 1
ATOM 7912 O O . ALA A 1 981 ? 31.424 -15.931 -2.403 1.00 87.31 981 ALA A O 1
ATOM 7913 N N . LEU A 1 982 ? 31.182 -13.715 -2.661 1.00 83.38 982 LEU A N 1
ATOM 7914 C CA . LEU A 1 982 ? 32.606 -13.440 -2.870 1.00 83.38 982 LEU A CA 1
ATOM 7915 C C . LEU A 1 982 ? 33.298 -13.124 -1.538 1.00 83.38 982 LEU A C 1
ATOM 7917 O O . LEU A 1 982 ? 33.028 -12.109 -0.902 1.00 83.38 982 LEU A O 1
ATOM 7921 N N . SER A 1 983 ? 34.214 -13.998 -1.122 1.00 78.94 983 SER A N 1
ATOM 7922 C CA . SER A 1 983 ? 34.962 -13.878 0.141 1.00 78.94 983 SER A CA 1
ATOM 7923 C C . SER A 1 983 ? 36.323 -13.178 0.005 1.00 78.94 983 SER A C 1
ATOM 7925 O O . SER A 1 983 ? 36.921 -12.794 1.014 1.00 78.94 983 SER A O 1
ATOM 7927 N N . HIS A 1 984 ? 36.814 -12.996 -1.224 1.00 79.50 984 HIS A N 1
ATOM 7928 C CA . HIS A 1 984 ? 38.128 -12.432 -1.541 1.00 79.50 984 HIS A CA 1
ATOM 7929 C C . HIS A 1 984 ? 38.030 -11.439 -2.710 1.00 79.50 984 HIS A C 1
ATOM 7931 O O . HIS A 1 984 ? 37.103 -11.520 -3.517 1.00 79.50 984 HIS A O 1
ATOM 7937 N N . GLY A 1 985 ? 38.960 -10.483 -2.758 1.00 75.19 985 GLY A N 1
ATOM 7938 C CA . GLY A 1 985 ? 39.063 -9.487 -3.824 1.00 75.19 985 GLY A CA 1
ATOM 7939 C C . GLY A 1 985 ? 39.699 -10.031 -5.105 1.00 75.19 985 GLY A C 1
ATOM 7940 O O . GLY A 1 985 ? 39.925 -11.232 -5.259 1.00 75.19 985 GLY A O 1
ATOM 7941 N N . ARG A 1 986 ? 40.047 -9.118 -6.015 1.00 78.12 986 ARG A N 1
ATOM 7942 C CA . ARG A 1 986 ? 40.835 -9.409 -7.220 1.00 78.12 986 ARG A CA 1
ATOM 7943 C C . ARG A 1 986 ? 42.239 -9.895 -6.852 1.00 78.12 986 ARG A C 1
ATOM 7945 O O . ARG A 1 986 ? 42.798 -10.735 -7.553 1.00 78.12 986 ARG A O 1
ATOM 7952 N N . ASN A 1 987 ? 42.792 -9.414 -5.738 1.00 74.94 987 ASN A N 1
ATOM 7953 C CA . ASN A 1 987 ? 43.915 -10.064 -5.070 1.00 74.94 987 ASN A CA 1
ATOM 7954 C C . ASN A 1 987 ? 43.401 -11.164 -4.112 1.00 74.94 987 ASN A C 1
ATOM 7956 O O . ASN A 1 987 ? 42.791 -10.833 -3.091 1.00 74.94 987 ASN A O 1
ATOM 7960 N N . PRO A 1 988 ? 43.695 -12.459 -4.355 1.00 73.88 988 PRO A N 1
ATOM 7961 C CA . PRO A 1 988 ? 43.185 -13.561 -3.532 1.00 73.88 988 PRO A CA 1
ATOM 7962 C C . PRO A 1 988 ? 43.709 -13.548 -2.086 1.00 73.88 988 PRO A C 1
ATOM 7964 O O . PRO A 1 988 ? 43.131 -14.195 -1.219 1.00 73.88 988 PRO A O 1
ATOM 7967 N N . ASN A 1 989 ? 44.768 -12.787 -1.786 1.00 72.38 989 ASN A N 1
ATOM 7968 C CA . ASN A 1 989 ? 45.262 -12.613 -0.417 1.00 72.38 989 ASN A CA 1
ATOM 7969 C C . ASN A 1 989 ? 44.429 -11.613 0.409 1.00 72.38 989 ASN A C 1
ATOM 7971 O O . ASN A 1 989 ? 44.628 -11.498 1.622 1.00 72.38 989 ASN A O 1
ATOM 7975 N N . ILE A 1 990 ? 43.509 -10.872 -0.220 1.00 70.50 990 ILE A N 1
ATOM 7976 C CA . ILE A 1 990 ? 42.687 -9.848 0.432 1.00 70.50 990 ILE A CA 1
ATOM 7977 C C . ILE A 1 990 ? 41.273 -10.392 0.632 1.00 70.50 990 ILE A C 1
ATOM 7979 O O . ILE A 1 990 ? 40.515 -10.575 -0.316 1.00 70.50 990 ILE A O 1
ATOM 7983 N N . LYS A 1 991 ? 40.913 -10.635 1.896 1.00 71.50 991 LYS A N 1
ATOM 7984 C CA . LYS A 1 991 ? 39.564 -11.055 2.300 1.00 71.50 991 LYS A CA 1
ATOM 7985 C C . LYS A 1 991 ? 38.626 -9.854 2.340 1.00 71.50 991 LYS A C 1
ATOM 7987 O O . LYS A 1 991 ? 38.933 -8.870 3.008 1.00 71.50 991 LYS A O 1
ATOM 7992 N N . LEU A 1 992 ? 37.465 -9.965 1.700 1.00 74.25 992 LEU A N 1
ATOM 7993 C CA . LEU A 1 992 ? 36.431 -8.931 1.744 1.00 74.25 992 LEU A CA 1
ATOM 7994 C C . LEU A 1 992 ? 35.672 -9.051 3.073 1.00 74.25 992 LEU A C 1
ATOM 7996 O O . LEU A 1 992 ? 35.045 -10.073 3.349 1.00 74.25 992 LEU A O 1
ATOM 8000 N N . ARG A 1 993 ? 35.765 -8.033 3.940 1.00 69.12 993 ARG A N 1
ATOM 8001 C CA . ARG A 1 993 ? 35.170 -8.052 5.293 1.00 69.12 993 ARG A CA 1
ATOM 8002 C C . ARG A 1 993 ? 34.486 -6.732 5.659 1.00 69.12 993 ARG A C 1
ATOM 8004 O O . ARG A 1 993 ? 34.986 -5.974 6.490 1.00 69.12 993 ARG A O 1
ATOM 8011 N N . ALA A 1 994 ? 33.315 -6.492 5.075 1.00 64.75 994 ALA A N 1
ATOM 8012 C CA . ALA A 1 994 ? 32.463 -5.336 5.361 1.00 64.75 994 ALA A CA 1
ATOM 8013 C C . ALA A 1 994 ? 31.628 -5.520 6.653 1.00 64.75 994 ALA A C 1
ATOM 8015 O O . ALA A 1 994 ? 30.406 -5.630 6.607 1.00 64.75 994 ALA A O 1
ATOM 8016 N N . THR A 1 995 ? 32.296 -5.582 7.811 1.00 64.62 995 THR A N 1
ATOM 8017 C CA . THR A 1 995 ? 31.662 -5.586 9.147 1.00 64.62 995 THR A CA 1
ATOM 8018 C C . THR A 1 995 ? 31.806 -4.221 9.826 1.00 64.62 995 THR A C 1
ATOM 8020 O O . THR A 1 995 ? 32.736 -3.475 9.513 1.00 64.62 995 THR A O 1
ATOM 8023 N N . TYR A 1 996 ? 30.934 -3.893 10.790 1.00 58.97 996 TYR A N 1
ATOM 8024 C CA . TYR A 1 996 ? 30.966 -2.621 11.541 1.00 58.97 996 TYR A CA 1
ATOM 8025 C C . TYR A 1 996 ? 32.355 -2.320 12.141 1.00 58.97 996 TYR A C 1
ATOM 8027 O O . TYR A 1 996 ? 32.940 -1.266 11.899 1.00 58.97 996 TYR A O 1
ATOM 8035 N N . GLN A 1 997 ? 32.954 -3.312 12.813 1.00 57.78 997 GLN A N 1
ATOM 8036 C CA . GLN A 1 997 ? 34.286 -3.218 13.433 1.00 57.78 997 GLN A CA 1
ATOM 8037 C C . GLN A 1 997 ? 35.430 -2.889 12.454 1.00 57.78 997 GLN A C 1
ATOM 8039 O O . GLN A 1 997 ? 36.451 -2.351 12.881 1.00 57.78 997 GLN A O 1
ATOM 8044 N N . ASN A 1 998 ? 35.272 -3.207 11.165 1.00 56.44 998 ASN A N 1
ATOM 8045 C CA . ASN A 1 998 ? 36.239 -2.914 10.097 1.00 56.44 998 ASN A CA 1
ATOM 8046 C C . ASN A 1 998 ? 35.828 -1.686 9.259 1.00 56.44 998 ASN A C 1
ATOM 8048 O O . ASN A 1 998 ? 36.530 -1.277 8.334 1.00 56.44 998 ASN A O 1
ATOM 8052 N N . THR A 1 999 ? 34.652 -1.125 9.536 1.00 55.72 999 THR A N 1
ATOM 8053 C CA . THR A 1 999 ? 34.033 -0.052 8.760 1.00 55.72 999 THR A CA 1
ATOM 8054 C C . THR A 1 999 ? 34.305 1.308 9.386 1.00 55.72 999 THR A C 1
ATOM 8056 O O . THR A 1 999 ? 34.771 2.203 8.674 1.00 55.72 999 THR A O 1
ATOM 8059 N N . ASP A 1 1000 ? 34.063 1.425 10.696 1.00 47.41 1000 ASP A N 1
ATOM 8060 C CA . ASP A 1 1000 ? 34.034 2.693 11.438 1.00 47.41 1000 ASP A CA 1
ATOM 8061 C C . ASP A 1 1000 ? 35.375 3.142 12.035 1.00 47.41 1000 ASP A C 1
ATOM 8063 O O . ASP A 1 1000 ? 35.496 4.278 12.478 1.00 47.41 1000 ASP A O 1
ATOM 8067 N N . LYS A 1 1001 ? 36.433 2.325 11.958 1.00 49.94 1001 LYS A N 1
ATOM 8068 C CA . LYS A 1 1001 ? 37.798 2.705 12.386 1.00 49.94 1001 LYS A CA 1
ATOM 8069 C C . LYS A 1 1001 ? 38.479 3.759 11.489 1.00 49.94 1001 LYS A C 1
ATOM 8071 O O . LYS A 1 1001 ? 39.690 3.939 11.567 1.00 49.94 1001 LYS A O 1
ATOM 8076 N N . LEU A 1 1002 ? 37.732 4.428 10.608 1.00 43.25 1002 LEU A N 1
ATOM 8077 C CA . LEU A 1 1002 ? 38.267 5.321 9.574 1.00 43.25 1002 LEU A CA 1
ATOM 8078 C C . LEU A 1 1002 ? 38.163 6.821 9.909 1.00 43.25 1002 LEU A C 1
ATOM 8080 O O . LEU A 1 1002 ? 38.267 7.653 9.011 1.00 43.25 1002 LEU A O 1
ATOM 8084 N N . GLU A 1 1003 ? 37.976 7.170 11.183 1.00 36.91 1003 GLU A N 1
ATOM 8085 C CA . GLU A 1 1003 ? 37.976 8.552 11.676 1.00 36.91 1003 GLU A CA 1
ATOM 8086 C C . GLU A 1 1003 ? 39.064 8.757 12.743 1.00 36.91 1003 GLU A C 1
ATOM 8088 O O . GLU A 1 1003 ? 38.776 8.694 13.932 1.00 36.91 1003 GLU A O 1
ATOM 8093 N N . PHE A 1 1004 ? 40.307 9.036 12.320 1.00 32.19 1004 PHE A N 1
ATOM 8094 C CA . PHE A 1 1004 ? 41.033 10.244 12.755 1.00 32.19 1004 PHE A CA 1
ATOM 8095 C C . PHE A 1 1004 ? 42.333 10.504 11.963 1.00 32.19 1004 PHE A C 1
ATOM 8097 O O . PHE A 1 1004 ? 43.032 9.580 11.563 1.00 32.19 1004 PHE A O 1
ATOM 8104 N N . GLN A 1 1005 ? 42.635 11.797 11.795 1.00 29.06 1005 GLN A N 1
ATOM 8105 C CA . GLN A 1 1005 ? 43.907 12.423 11.386 1.00 29.06 1005 GLN A CA 1
ATOM 8106 C C . GLN A 1 1005 ? 44.630 11.977 10.095 1.00 29.06 1005 GLN A C 1
ATOM 8108 O O . GLN A 1 1005 ? 45.355 10.989 10.022 1.00 29.06 1005 GLN A O 1
ATOM 8113 N N . VAL A 1 1006 ? 44.608 12.898 9.124 1.00 39.94 1006 VAL A N 1
ATOM 8114 C CA . VAL A 1 1006 ? 45.739 13.129 8.215 1.00 39.94 1006 VAL A CA 1
ATOM 8115 C C . VAL A 1 1006 ? 46.894 13.719 9.038 1.00 39.94 1006 VAL A C 1
ATOM 8117 O O . VAL A 1 1006 ? 46.788 14.843 9.520 1.00 39.94 1006 VAL A O 1
ATOM 8120 N N . GLY A 1 1007 ? 47.990 12.976 9.200 1.00 34.69 1007 GLY A N 1
ATOM 8121 C CA . GLY A 1 1007 ? 49.189 13.437 9.907 1.00 34.69 1007 GLY A CA 1
ATOM 8122 C C . GLY A 1 1007 ? 50.280 12.363 9.948 1.00 34.69 1007 GLY A C 1
ATOM 8123 O O . GLY A 1 1007 ? 50.009 11.224 10.300 1.00 34.69 1007 GLY A O 1
ATOM 8124 N N . LEU A 1 1008 ? 51.497 12.726 9.537 1.00 33.31 1008 LEU A N 1
ATOM 8125 C CA . LEU A 1 1008 ? 52.716 11.904 9.438 1.00 33.31 1008 LEU A CA 1
ATOM 8126 C C . LEU A 1 1008 ? 52.825 10.704 10.420 1.00 33.31 1008 LEU A C 1
ATOM 8128 O O . LEU A 1 1008 ? 53.263 10.897 11.547 1.00 33.31 1008 LEU A O 1
ATOM 8132 N N . PHE A 1 1009 ? 52.574 9.470 9.955 1.00 27.89 1009 PHE A N 1
ATOM 8133 C CA . PHE A 1 1009 ? 53.555 8.357 9.939 1.00 27.89 1009 PHE A CA 1
ATOM 8134 C C . PHE A 1 1009 ? 52.950 7.080 9.322 1.00 27.89 1009 PHE A C 1
ATOM 8136 O O . PHE A 1 1009 ? 52.110 6.405 9.915 1.00 27.89 1009 PHE A O 1
ATOM 8143 N N . ALA A 1 1010 ? 53.410 6.695 8.130 1.00 43.84 1010 ALA A N 1
ATOM 8144 C CA . ALA A 1 1010 ? 53.016 5.440 7.494 1.00 43.84 1010 ALA A CA 1
ATOM 8145 C C . ALA A 1 1010 ? 53.965 4.298 7.902 1.00 43.84 1010 ALA A C 1
ATOM 8147 O O . ALA A 1 1010 ? 54.841 3.928 7.125 1.00 43.84 1010 ALA A O 1
ATOM 8148 N N . PHE A 1 1011 ? 53.812 3.733 9.108 1.00 34.25 1011 PHE A N 1
ATOM 8149 C CA . PHE A 1 1011 ? 54.615 2.573 9.530 1.00 34.25 1011 PHE A CA 1
ATOM 8150 C C . PHE A 1 1011 ? 53.877 1.654 10.531 1.00 34.25 1011 PHE A C 1
ATOM 8152 O O . PHE A 1 1011 ? 53.877 1.928 11.725 1.00 34.25 1011 PHE A O 1
ATOM 8159 N N . CYS A 1 1012 ? 53.242 0.586 10.001 1.00 31.17 1012 CYS A N 1
ATOM 8160 C CA . CYS A 1 1012 ? 52.893 -0.724 10.622 1.00 31.17 1012 CYS A CA 1
ATOM 8161 C C . CYS A 1 1012 ? 51.504 -1.306 10.234 1.00 31.17 1012 CYS A C 1
ATOM 8163 O O . CYS A 1 1012 ? 50.540 -1.309 10.996 1.00 31.17 1012 CYS A O 1
ATOM 8165 N N . CYS A 1 1013 ? 51.451 -1.909 9.042 1.00 44.53 1013 CYS A N 1
ATOM 8166 C CA . CYS A 1 1013 ? 50.831 -3.211 8.713 1.00 44.53 1013 CYS A CA 1
ATOM 8167 C C . CYS A 1 1013 ? 49.354 -3.591 9.014 1.00 44.53 1013 CYS A C 1
ATOM 8169 O O . CYS A 1 1013 ? 48.947 -4.637 8.502 1.00 44.53 1013 CYS A O 1
ATOM 8171 N N . SER A 1 1014 ? 48.522 -2.814 9.724 1.00 41.88 1014 SER A N 1
ATOM 8172 C CA . SER A 1 1014 ? 47.066 -3.105 9.814 1.00 41.88 1014 SER A CA 1
ATOM 8173 C C . SER A 1 1014 ? 46.230 -2.237 8.867 1.00 41.88 1014 SER A C 1
ATOM 8175 O O . SER A 1 1014 ? 45.500 -2.763 8.027 1.00 41.88 1014 SER A O 1
ATOM 8177 N N . LEU A 1 1015 ? 46.414 -0.913 8.923 1.00 42.31 1015 LEU A N 1
ATOM 8178 C CA . LEU A 1 1015 ? 45.614 0.066 8.170 1.00 42.31 1015 LEU A CA 1
ATOM 8179 C C . LEU A 1 1015 ? 45.656 -0.161 6.645 1.00 42.31 1015 LEU A C 1
ATOM 8181 O O . LEU A 1 1015 ? 44.657 0.007 5.950 1.00 42.31 1015 LEU A O 1
ATOM 8185 N N . ILE A 1 1016 ? 46.803 -0.614 6.125 1.00 49.44 1016 ILE A N 1
ATOM 8186 C CA . ILE A 1 1016 ? 47.011 -0.883 4.693 1.00 49.44 1016 ILE A CA 1
ATOM 8187 C C . ILE A 1 1016 ? 46.060 -1.982 4.184 1.00 49.44 1016 ILE A C 1
ATOM 8189 O O . ILE A 1 1016 ? 45.519 -1.850 3.091 1.00 49.44 1016 ILE A O 1
ATOM 8193 N N . LYS A 1 1017 ? 45.793 -3.038 4.968 1.00 44.16 1017 LYS A N 1
ATOM 8194 C CA . LYS A 1 1017 ? 44.895 -4.134 4.550 1.00 44.16 1017 LYS A CA 1
ATOM 8195 C C . LYS A 1 1017 ? 43.434 -3.686 4.455 1.00 44.16 1017 LYS A C 1
ATOM 8197 O O . LYS A 1 1017 ? 42.718 -4.122 3.559 1.00 44.16 1017 LYS A O 1
ATOM 8202 N N . GLU A 1 1018 ? 43.002 -2.803 5.351 1.00 49.53 1018 GLU A N 1
ATOM 8203 C CA . GLU A 1 1018 ? 41.632 -2.274 5.392 1.00 49.53 1018 GLU A CA 1
ATOM 8204 C C . GLU A 1 1018 ? 41.387 -1.248 4.273 1.00 49.53 1018 GLU A C 1
ATOM 8206 O O . GLU A 1 1018 ? 40.357 -1.298 3.598 1.00 49.53 1018 GLU A O 1
ATOM 8211 N N . ILE A 1 1019 ? 42.371 -0.378 4.015 1.00 51.62 1019 ILE A N 1
ATOM 8212 C CA . ILE A 1 1019 ? 42.368 0.561 2.884 1.00 51.62 1019 ILE A CA 1
ATOM 8213 C C . ILE A 1 1019 ? 42.312 -0.203 1.553 1.00 51.62 1019 ILE A C 1
ATOM 8215 O O . ILE A 1 1019 ? 41.456 0.092 0.718 1.00 51.62 1019 ILE A O 1
ATOM 8219 N N . LEU A 1 1020 ? 43.158 -1.228 1.384 1.00 52.06 1020 LEU A N 1
ATOM 8220 C CA . LEU A 1 1020 ? 43.135 -2.081 0.195 1.00 52.06 1020 LEU A CA 1
ATOM 8221 C C . LEU A 1 1020 ? 41.797 -2.819 0.047 1.00 52.06 1020 LEU A C 1
ATOM 8223 O O . LEU A 1 1020 ? 41.270 -2.870 -1.056 1.00 52.06 1020 LEU A O 1
ATOM 8227 N N . SER A 1 1021 ? 41.193 -3.330 1.128 1.00 54.09 1021 SER A N 1
ATOM 8228 C CA . SER A 1 1021 ? 39.909 -4.044 1.038 1.00 54.09 1021 SER A CA 1
ATOM 8229 C C . SER A 1 1021 ? 38.763 -3.176 0.498 1.00 54.09 1021 SER A C 1
ATOM 8231 O O . SER A 1 1021 ? 37.904 -3.708 -0.202 1.00 54.09 1021 SER A O 1
ATOM 8233 N N . LYS A 1 1022 ? 38.721 -1.867 0.799 1.00 57.94 1022 LYS A N 1
ATOM 8234 C CA . LYS A 1 1022 ? 37.671 -0.955 0.293 1.00 57.94 1022 LYS A CA 1
ATOM 8235 C C . LYS A 1 1022 ? 37.854 -0.611 -1.192 1.00 57.94 1022 LYS A C 1
ATOM 8237 O O . LYS A 1 1022 ? 36.861 -0.470 -1.911 1.00 57.94 1022 LYS A O 1
ATOM 8242 N N . ASP A 1 1023 ? 39.098 -0.518 -1.659 1.00 72.19 1023 ASP A N 1
ATOM 8243 C CA . ASP A 1 1023 ? 39.399 -0.333 -3.082 1.00 72.19 1023 ASP A CA 1
ATOM 8244 C C . ASP A 1 1023 ? 39.192 -1.642 -3.870 1.00 72.19 1023 ASP A C 1
ATOM 8246 O O . ASP A 1 1023 ? 38.598 -1.615 -4.943 1.00 72.19 1023 ASP A O 1
ATOM 8250 N N . GLU A 1 1024 ? 39.569 -2.798 -3.312 1.00 76.94 1024 GLU A N 1
ATOM 8251 C CA . GLU A 1 1024 ? 39.322 -4.134 -3.882 1.00 76.94 1024 GLU A CA 1
ATOM 8252 C C . GLU A 1 1024 ? 37.824 -4.426 -4.066 1.00 76.94 1024 GLU A C 1
ATOM 8254 O O . GLU A 1 1024 ? 37.437 -4.924 -5.120 1.00 76.94 1024 GLU A O 1
ATOM 8259 N N . CYS A 1 1025 ? 36.955 -4.044 -3.117 1.00 80.06 1025 CYS A N 1
ATOM 8260 C CA . CYS A 1 1025 ? 35.498 -4.104 -3.319 1.00 80.06 1025 CYS A CA 1
ATOM 8261 C C . CYS A 1 1025 ? 35.059 -3.313 -4.565 1.00 80.06 1025 CYS A C 1
ATOM 8263 O O . CYS A 1 1025 ? 34.246 -3.791 -5.355 1.00 80.06 1025 CYS A O 1
ATOM 8265 N N . GLY A 1 1026 ? 35.607 -2.109 -4.760 1.00 83.38 1026 GLY A N 1
ATOM 8266 C CA . GLY A 1 1026 ? 35.312 -1.284 -5.931 1.00 83.38 1026 GLY A CA 1
ATOM 8267 C C . GLY A 1 1026 ? 35.918 -1.833 -7.230 1.00 83.38 1026 GLY A C 1
ATOM 8268 O O . GLY A 1 1026 ? 35.318 -1.669 -8.288 1.00 83.38 1026 GLY A O 1
ATOM 8269 N N . LEU A 1 1027 ? 37.062 -2.525 -7.167 1.00 86.25 1027 LEU A N 1
ATOM 8270 C CA . LEU A 1 1027 ? 37.656 -3.230 -8.310 1.00 86.25 1027 LEU A CA 1
ATOM 8271 C C . LEU A 1 1027 ? 36.817 -4.444 -8.728 1.00 86.25 1027 LEU A C 1
ATOM 8273 O O . LEU A 1 1027 ? 36.593 -4.632 -9.919 1.00 86.25 1027 LEU A O 1
ATOM 8277 N N . VAL A 1 1028 ? 36.283 -5.212 -7.773 1.00 87.19 1028 VAL A N 1
ATOM 8278 C CA . VAL A 1 1028 ? 35.323 -6.292 -8.060 1.00 87.19 1028 VAL A CA 1
ATOM 8279 C C . VAL A 1 1028 ? 34.057 -5.723 -8.710 1.00 87.19 1028 VAL A C 1
ATOM 8281 O O . VAL A 1 1028 ? 33.603 -6.247 -9.724 1.00 87.19 1028 VAL A O 1
ATOM 8284 N N . ILE A 1 1029 ? 33.521 -4.606 -8.203 1.00 90.38 1029 ILE A N 1
ATOM 8285 C CA . ILE A 1 1029 ? 32.378 -3.918 -8.831 1.00 90.38 1029 ILE A CA 1
ATOM 8286 C C . ILE A 1 1029 ? 32.728 -3.415 -10.237 1.00 90.38 1029 ILE A C 1
ATOM 8288 O O . ILE A 1 1029 ? 31.905 -3.538 -11.139 1.00 90.38 1029 ILE A O 1
ATOM 8292 N N . LEU A 1 1030 ? 33.941 -2.902 -10.464 1.00 91.31 1030 LEU A N 1
ATOM 8293 C CA . LEU A 1 1030 ? 34.410 -2.509 -11.795 1.00 91.31 1030 LEU A CA 1
ATOM 8294 C C . LEU A 1 1030 ? 34.453 -3.710 -12.753 1.00 91.31 1030 LEU A C 1
ATOM 8296 O O . LEU A 1 1030 ? 33.945 -3.609 -13.869 1.00 91.31 1030 LEU A O 1
ATOM 8300 N N . ASP A 1 1031 ? 34.980 -4.854 -12.311 1.00 90.62 1031 ASP A N 1
ATOM 8301 C CA . ASP A 1 1031 ? 35.014 -6.093 -13.095 1.00 90.62 1031 ASP A CA 1
ATOM 8302 C C . ASP A 1 1031 ? 33.598 -6.624 -13.420 1.00 90.62 1031 ASP A C 1
ATOM 8304 O O . ASP A 1 1031 ? 33.385 -7.156 -14.515 1.00 90.62 1031 ASP A O 1
ATOM 8308 N N . VAL A 1 1032 ? 32.611 -6.430 -12.533 1.00 91.25 1032 VAL A N 1
ATOM 8309 C CA . VAL A 1 1032 ? 31.187 -6.711 -12.816 1.00 91.25 1032 VAL A CA 1
ATOM 8310 C C . VAL A 1 1032 ? 30.611 -5.697 -13.811 1.00 91.25 1032 VAL A C 1
ATOM 8312 O O . VAL A 1 1032 ? 30.004 -6.092 -14.805 1.00 91.25 1032 VAL A O 1
ATOM 8315 N N . CYS A 1 1033 ? 30.839 -4.398 -13.607 1.00 92.50 1033 CYS A N 1
ATOM 8316 C CA . CYS A 1 1033 ? 30.353 -3.326 -14.481 1.00 92.50 1033 CYS A CA 1
ATOM 8317 C C . CYS A 1 1033 ? 30.888 -3.417 -15.920 1.00 92.50 1033 CYS A C 1
ATOM 8319 O O . CYS A 1 1033 ? 30.203 -2.991 -16.846 1.00 92.50 1033 CYS A O 1
ATOM 8321 N N . GLN A 1 1034 ? 32.072 -3.999 -16.118 1.00 91.81 1034 GLN A N 1
ATOM 8322 C CA . GLN A 1 1034 ? 32.639 -4.292 -17.439 1.00 91.81 1034 GLN A CA 1
ATOM 8323 C C . GLN A 1 1034 ? 31.928 -5.433 -18.184 1.00 91.81 1034 GLN A C 1
ATOM 8325 O O . GLN A 1 1034 ? 32.004 -5.494 -19.408 1.00 91.81 1034 GLN A O 1
ATOM 8330 N N . ARG A 1 1035 ? 31.279 -6.357 -17.464 1.00 91.62 1035 ARG A N 1
ATOM 8331 C CA . ARG A 1 1035 ? 30.734 -7.614 -18.015 1.00 91.62 1035 ARG A CA 1
ATOM 8332 C C . ARG A 1 1035 ? 29.209 -7.647 -18.054 1.00 91.62 1035 ARG A C 1
ATOM 8334 O O . ARG A 1 1035 ? 28.635 -8.271 -18.940 1.00 91.62 1035 ARG A O 1
ATOM 8341 N N . VAL A 1 1036 ? 28.548 -6.985 -17.107 1.00 90.75 1036 VAL A N 1
ATOM 8342 C CA . VAL A 1 1036 ? 27.086 -6.939 -17.016 1.00 90.75 1036 VAL A CA 1
ATOM 8343 C C . VAL A 1 1036 ? 26.544 -5.801 -17.893 1.00 90.75 1036 VAL A C 1
ATOM 8345 O O . VAL A 1 1036 ? 26.901 -4.642 -17.664 1.00 90.75 1036 VAL A O 1
ATOM 8348 N N . PRO A 1 1037 ? 25.670 -6.073 -18.879 1.00 89.69 1037 PRO A N 1
ATOM 8349 C CA . PRO A 1 1037 ? 25.045 -5.030 -19.690 1.00 89.69 1037 PRO A CA 1
ATOM 8350 C C . PRO A 1 1037 ? 23.976 -4.263 -18.895 1.00 89.69 1037 PRO A C 1
ATOM 8352 O O . PRO A 1 1037 ? 23.426 -4.773 -17.921 1.00 89.69 1037 PRO A O 1
ATOM 8355 N N . PHE A 1 1038 ? 23.656 -3.044 -19.337 1.00 91.69 1038 PHE A N 1
ATOM 8356 C CA . PHE A 1 1038 ? 22.628 -2.180 -18.733 1.00 91.69 1038 PHE A CA 1
ATOM 8357 C C . PHE A 1 1038 ? 22.859 -1.915 -17.228 1.00 91.69 1038 PHE A C 1
ATOM 8359 O O . PHE A 1 1038 ? 23.983 -1.571 -16.850 1.00 91.69 1038 PHE A O 1
ATOM 8366 N N . GLY A 1 1039 ? 21.820 -2.008 -16.393 1.00 93.19 1039 GLY A N 1
ATOM 8367 C CA . GLY A 1 1039 ? 21.846 -1.601 -14.991 1.00 93.19 1039 GLY A CA 1
ATOM 8368 C C . GLY A 1 1039 ? 22.512 -2.599 -14.046 1.00 93.19 1039 GLY A C 1
ATOM 8369 O O . GLY A 1 1039 ? 22.212 -3.795 -14.067 1.00 93.19 1039 GLY A O 1
ATOM 8370 N N . VAL A 1 1040 ? 23.368 -2.086 -13.162 1.00 94.88 1040 VAL A N 1
ATOM 8371 C CA . VAL A 1 1040 ? 23.894 -2.790 -11.982 1.00 94.88 1040 VAL A CA 1
ATOM 8372 C C . VAL A 1 1040 ? 23.432 -2.049 -10.731 1.00 94.88 1040 VAL A C 1
ATOM 8374 O O . VAL A 1 1040 ? 23.565 -0.828 -10.640 1.00 94.88 1040 VAL A O 1
ATOM 8377 N N . LEU A 1 1041 ? 22.903 -2.788 -9.761 1.00 95.12 1041 LEU A N 1
ATOM 8378 C CA . LEU A 1 1041 ? 22.465 -2.270 -8.469 1.00 95.12 1041 LEU A CA 1
ATOM 8379 C C . LEU A 1 1041 ? 23.438 -2.750 -7.389 1.00 95.12 1041 LEU A C 1
ATOM 8381 O O . LEU A 1 1041 ? 23.722 -3.940 -7.307 1.00 95.12 1041 LEU A O 1
ATOM 8385 N N . CYS A 1 1042 ? 23.968 -1.843 -6.574 1.00 93.69 1042 CYS A N 1
ATOM 8386 C CA . CYS A 1 1042 ? 24.920 -2.162 -5.513 1.00 93.69 1042 CYS A CA 1
ATOM 8387 C C . CYS A 1 1042 ? 24.417 -1.615 -4.177 1.00 93.69 1042 CYS A C 1
ATOM 8389 O O . CYS A 1 1042 ? 24.514 -0.417 -3.913 1.00 93.69 1042 CYS A O 1
ATOM 8391 N N . PHE A 1 1043 ? 23.904 -2.498 -3.328 1.00 92.69 1043 PHE A N 1
ATOM 8392 C CA . PHE A 1 1043 ? 23.444 -2.176 -1.987 1.00 92.69 1043 PHE A CA 1
ATOM 8393 C C . PHE A 1 1043 ? 24.596 -2.109 -0.975 1.00 92.69 1043 PHE A C 1
ATOM 8395 O O . PHE A 1 1043 ? 25.498 -2.949 -0.978 1.00 92.69 1043 PHE A O 1
ATOM 8402 N N . VAL A 1 1044 ? 24.542 -1.121 -0.082 1.00 86.81 1044 VAL A N 1
ATOM 8403 C CA . VAL A 1 1044 ? 25.460 -0.923 1.054 1.00 86.81 1044 VAL A CA 1
ATOM 8404 C C . VAL A 1 1044 ? 24.684 -0.794 2.373 1.00 86.81 1044 VAL A C 1
ATOM 8406 O O . VAL A 1 1044 ? 23.518 -0.402 2.346 1.00 86.81 1044 VAL A O 1
ATOM 8409 N N . PRO A 1 1045 ? 25.278 -1.075 3.551 1.00 82.56 1045 PRO A N 1
ATOM 8410 C CA . PRO A 1 1045 ? 24.500 -1.253 4.778 1.00 82.56 1045 PRO A CA 1
ATOM 8411 C C . PRO A 1 1045 ? 24.010 0.059 5.407 1.00 82.56 1045 PRO A C 1
ATOM 8413 O O . PRO A 1 1045 ? 23.108 0.024 6.235 1.00 82.56 1045 PRO A O 1
ATOM 8416 N N . SER A 1 1046 ? 24.591 1.216 5.062 1.00 81.56 1046 SER A N 1
ATOM 8417 C CA . SER A 1 1046 ? 24.161 2.516 5.596 1.00 81.56 1046 SER A CA 1
ATOM 8418 C C . SER A 1 1046 ? 24.584 3.699 4.715 1.00 81.56 1046 SER A C 1
ATOM 8420 O O . SER A 1 1046 ? 25.578 3.628 3.989 1.00 81.56 1046 SER A O 1
ATOM 8422 N N . TYR A 1 1047 ? 23.894 4.841 4.848 1.00 83.75 1047 TYR A N 1
ATOM 8423 C CA . TYR A 1 1047 ? 24.310 6.105 4.216 1.00 83.75 1047 TYR A CA 1
ATOM 8424 C C . TYR A 1 1047 ? 25.700 6.582 4.682 1.00 83.75 1047 TYR A C 1
ATOM 8426 O O . TYR A 1 1047 ? 26.400 7.255 3.929 1.00 83.75 1047 TYR A O 1
ATOM 8434 N N . ARG A 1 1048 ? 26.130 6.239 5.909 1.00 81.31 1048 ARG A N 1
ATOM 8435 C CA . ARG A 1 1048 ? 27.490 6.548 6.387 1.00 81.31 1048 ARG A CA 1
ATOM 8436 C C . ARG A 1 1048 ? 28.526 5.744 5.602 1.00 81.31 1048 ARG A C 1
ATOM 8438 O O . ARG A 1 1048 ? 29.494 6.327 5.122 1.00 81.31 1048 ARG A O 1
ATOM 8445 N N . PHE A 1 1049 ? 28.283 4.448 5.384 1.00 79.62 1049 PHE A N 1
ATOM 8446 C CA . PHE A 1 1049 ? 29.139 3.624 4.527 1.00 79.62 1049 PHE A CA 1
ATOM 8447 C C . PHE A 1 1049 ? 29.169 4.137 3.085 1.00 79.62 1049 PHE A C 1
ATOM 8449 O O . PHE A 1 1049 ? 30.251 4.255 2.514 1.00 79.62 1049 PHE A O 1
ATOM 8456 N N . LEU A 1 1050 ? 28.003 4.493 2.529 1.00 85.00 1050 LEU A N 1
ATOM 8457 C CA . LEU A 1 1050 ? 27.872 5.060 1.184 1.00 85.00 1050 LEU A CA 1
ATOM 8458 C C . LEU A 1 1050 ? 28.793 6.277 1.000 1.00 85.00 1050 LEU A C 1
ATOM 8460 O O . LEU A 1 1050 ? 29.623 6.291 0.095 1.00 85.00 1050 LEU A O 1
ATOM 8464 N N . ASN A 1 1051 ? 28.721 7.252 1.909 1.00 83.38 1051 ASN A N 1
ATOM 8465 C CA . ASN A 1 1051 ? 29.570 8.444 1.860 1.00 83.38 1051 ASN A CA 1
ATOM 8466 C C . ASN A 1 1051 ? 31.068 8.103 1.967 1.00 83.38 1051 ASN A C 1
ATOM 8468 O O . ASN A 1 1051 ? 31.884 8.679 1.248 1.00 83.38 1051 ASN A O 1
ATOM 8472 N N . VAL A 1 1052 ? 31.439 7.144 2.825 1.00 79.88 1052 VAL A N 1
ATOM 8473 C CA . VAL A 1 1052 ? 32.834 6.698 2.985 1.00 79.88 1052 VAL A CA 1
ATOM 8474 C C . VAL A 1 1052 ? 33.378 6.055 1.703 1.00 79.88 1052 VAL A C 1
ATOM 8476 O O . VAL A 1 1052 ? 34.499 6.380 1.305 1.00 79.88 1052 VAL A O 1
ATOM 8479 N N . ILE A 1 1053 ? 32.613 5.185 1.028 1.00 81.19 1053 ILE A N 1
ATOM 8480 C CA . ILE A 1 1053 ? 33.073 4.572 -0.232 1.00 81.19 1053 ILE A CA 1
ATOM 8481 C C . ILE A 1 1053 ? 33.098 5.569 -1.391 1.00 81.19 1053 ILE A C 1
ATOM 8483 O O . ILE A 1 1053 ? 34.057 5.561 -2.156 1.00 81.19 1053 ILE A O 1
ATOM 8487 N N . ILE A 1 1054 ? 32.115 6.473 -1.484 1.00 83.94 1054 ILE A N 1
ATOM 8488 C CA . ILE A 1 1054 ? 32.072 7.517 -2.516 1.00 83.94 1054 ILE A CA 1
ATOM 8489 C C . ILE A 1 1054 ? 33.314 8.405 -2.403 1.00 83.94 1054 ILE A C 1
ATOM 8491 O O . ILE A 1 1054 ? 34.069 8.527 -3.369 1.00 83.94 1054 ILE A O 1
ATOM 8495 N N . ASN A 1 1055 ? 33.585 8.943 -1.209 1.00 80.62 1055 ASN A N 1
ATOM 8496 C CA . ASN A 1 1055 ? 34.761 9.777 -0.964 1.00 80.62 1055 ASN A CA 1
ATOM 8497 C C . ASN A 1 1055 ? 36.058 9.020 -1.293 1.00 80.62 1055 ASN A C 1
ATOM 8499 O O . ASN A 1 1055 ? 36.910 9.541 -2.013 1.00 80.62 1055 ASN A O 1
ATOM 8503 N N . ARG A 1 1056 ? 36.192 7.762 -0.838 1.00 79.75 1056 ARG A N 1
ATOM 8504 C CA . ARG A 1 1056 ? 37.381 6.941 -1.113 1.00 79.75 1056 ARG A CA 1
ATOM 8505 C C . ARG A 1 1056 ? 37.597 6.714 -2.609 1.00 79.75 1056 ARG A C 1
ATOM 8507 O O . ARG A 1 1056 ? 38.721 6.884 -3.077 1.00 79.75 1056 ARG A O 1
ATOM 8514 N N . TRP A 1 1057 ? 36.553 6.348 -3.351 1.00 83.38 1057 TRP A N 1
ATOM 8515 C CA . TRP A 1 1057 ? 36.645 6.059 -4.784 1.00 83.38 1057 TRP A CA 1
ATOM 8516 C C . TRP A 1 1057 ? 36.876 7.315 -5.629 1.00 83.38 1057 TRP A C 1
ATOM 8518 O O . TRP A 1 1057 ? 37.535 7.227 -6.665 1.00 83.38 1057 TRP A O 1
ATOM 8528 N N . MET A 1 1058 ? 36.402 8.485 -5.186 1.00 82.31 1058 MET A N 1
ATOM 8529 C CA . MET A 1 1058 ? 36.770 9.770 -5.791 1.00 82.31 1058 MET A CA 1
ATOM 8530 C C . MET A 1 1058 ? 38.262 10.076 -5.597 1.00 82.31 1058 MET A C 1
ATOM 8532 O O . MET A 1 1058 ? 38.930 10.456 -6.558 1.00 82.31 1058 MET A O 1
ATOM 8536 N N . THR A 1 1059 ? 38.807 9.878 -4.388 1.00 78.94 1059 THR A N 1
ATOM 8537 C CA . THR A 1 1059 ? 40.233 10.123 -4.097 1.00 78.94 1059 THR A CA 1
ATOM 8538 C C . THR A 1 1059 ? 41.167 9.128 -4.794 1.00 78.94 1059 THR A C 1
ATOM 8540 O O . THR A 1 1059 ? 42.244 9.518 -5.233 1.00 78.94 1059 THR A O 1
ATOM 8543 N N . SER A 1 1060 ? 40.784 7.852 -4.919 1.00 77.50 1060 SER A N 1
ATOM 8544 C CA . SER A 1 1060 ? 41.618 6.812 -5.547 1.00 77.50 1060 SER A CA 1
ATOM 8545 C C . SER A 1 1060 ? 41.546 6.771 -7.081 1.00 77.50 1060 SER A C 1
ATOM 8547 O O . SER A 1 1060 ? 42.232 5.963 -7.709 1.00 77.50 1060 SER A O 1
ATOM 8549 N N . GLY A 1 1061 ? 40.718 7.616 -7.709 1.00 81.69 1061 GLY A N 1
ATOM 8550 C CA . GLY A 1 1061 ? 40.497 7.609 -9.160 1.00 81.69 1061 GLY A CA 1
ATOM 8551 C C . GLY A 1 1061 ? 39.594 6.468 -9.659 1.00 81.69 1061 GLY A C 1
ATOM 8552 O O . GLY A 1 1061 ? 39.423 6.285 -10.866 1.00 81.69 1061 GLY A O 1
ATOM 8553 N N . LEU A 1 1062 ? 39.037 5.660 -8.751 1.00 82.81 1062 LEU A N 1
ATOM 8554 C CA . LEU A 1 1062 ? 38.204 4.503 -9.082 1.00 82.81 1062 LEU A CA 1
ATOM 8555 C C . LEU A 1 1062 ? 36.791 4.911 -9.519 1.00 82.81 1062 LEU A C 1
ATOM 8557 O O . LEU A 1 1062 ? 36.203 4.252 -10.374 1.00 82.81 1062 LEU A O 1
ATOM 8561 N N . TRP A 1 1063 ? 36.277 6.030 -9.003 1.00 88.88 1063 TRP A N 1
ATOM 8562 C CA . TRP A 1 1063 ? 34.994 6.606 -9.413 1.00 88.88 1063 TRP A CA 1
ATOM 8563 C C . TRP A 1 1063 ? 34.971 6.942 -10.909 1.00 88.88 1063 TRP A C 1
ATOM 8565 O O . TRP A 1 1063 ? 34.018 6.618 -11.614 1.00 88.88 1063 TRP A O 1
ATOM 8575 N N . GLN A 1 1064 ? 36.048 7.548 -11.411 1.00 90.50 1064 GLN A N 1
ATOM 8576 C CA . GLN A 1 1064 ? 36.219 7.908 -12.816 1.00 90.50 1064 GLN A CA 1
ATOM 8577 C C . GLN A 1 1064 ? 36.234 6.648 -13.691 1.00 90.50 1064 GLN A C 1
ATOM 8579 O O . GLN A 1 1064 ? 35.480 6.583 -14.657 1.00 90.50 1064 GLN A O 1
ATOM 8584 N N . LYS A 1 1065 ? 36.991 5.615 -13.291 1.00 88.56 1065 LYS A N 1
ATOM 8585 C CA . LYS A 1 1065 ? 37.028 4.310 -13.976 1.00 88.56 1065 LYS A CA 1
ATOM 8586 C C . LYS A 1 1065 ? 35.663 3.624 -14.006 1.00 88.56 1065 LYS A C 1
ATOM 8588 O O . LYS A 1 1065 ? 35.274 3.101 -15.040 1.00 88.56 1065 LYS A O 1
ATOM 8593 N N . LEU A 1 1066 ? 34.905 3.642 -12.909 1.00 90.62 1066 LEU A N 1
ATOM 8594 C CA . LEU A 1 1066 ? 33.528 3.134 -12.908 1.00 90.62 1066 LEU A CA 1
ATOM 8595 C C . LEU A 1 1066 ? 32.660 3.921 -13.903 1.00 90.62 1066 LEU A C 1
ATOM 8597 O O . LEU A 1 1066 ? 31.977 3.314 -14.726 1.00 90.62 1066 LEU A O 1
ATOM 8601 N N . ASN A 1 1067 ? 32.772 5.254 -13.897 1.00 91.31 1067 ASN A N 1
ATOM 8602 C CA . ASN A 1 1067 ? 32.009 6.150 -14.767 1.00 91.31 1067 ASN A CA 1
ATOM 8603 C C . ASN A 1 1067 ? 32.393 6.080 -16.263 1.00 91.31 1067 ASN A C 1
ATOM 8605 O O . ASN A 1 1067 ? 31.613 6.485 -17.127 1.00 91.31 1067 ASN A O 1
ATOM 8609 N N . GLU A 1 1068 ? 33.567 5.533 -16.595 1.00 89.25 1068 GLU A N 1
ATOM 8610 C CA . GLU A 1 1068 ? 33.948 5.190 -17.971 1.00 89.25 1068 GLU A CA 1
ATOM 8611 C C . GLU A 1 1068 ? 33.111 4.030 -18.529 1.00 89.25 1068 GLU A C 1
ATOM 8613 O O . GLU A 1 1068 ? 32.767 4.068 -19.714 1.00 89.25 1068 GLU A O 1
ATOM 8618 N N . TYR A 1 1069 ? 32.746 3.045 -17.697 1.00 90.31 1069 TYR A N 1
ATOM 8619 C CA . TYR A 1 1069 ? 31.990 1.851 -18.105 1.00 90.31 1069 TYR A CA 1
ATOM 8620 C C . TYR A 1 1069 ? 30.484 1.945 -17.838 1.00 90.31 1069 TYR A C 1
ATOM 8622 O O . TYR A 1 1069 ? 29.718 1.436 -18.649 1.00 90.31 1069 TYR A O 1
ATOM 8630 N N . LYS A 1 1070 ? 30.046 2.594 -16.749 1.00 92.56 1070 LYS A N 1
ATOM 8631 C CA . LYS A 1 1070 ? 28.627 2.810 -16.404 1.00 92.56 1070 LYS A CA 1
ATOM 8632 C C . LYS A 1 1070 ? 28.419 4.161 -15.745 1.00 92.56 1070 LYS A C 1
ATOM 8634 O O . LYS A 1 1070 ? 29.180 4.517 -14.859 1.00 92.56 1070 LYS A O 1
ATOM 8639 N N . SER A 1 1071 ? 27.356 4.880 -16.091 1.00 93.25 1071 SER A N 1
ATOM 8640 C CA . SER A 1 1071 ? 27.004 6.123 -15.394 1.00 93.25 1071 SER A CA 1
ATOM 8641 C C . SER A 1 1071 ? 26.729 5.839 -13.914 1.00 93.25 1071 SER A C 1
ATOM 8643 O O . SER A 1 1071 ? 25.816 5.077 -13.599 1.00 93.25 1071 SER A O 1
ATOM 8645 N N . VAL A 1 1072 ? 27.530 6.409 -13.010 1.00 93.06 1072 VAL A N 1
ATOM 8646 C CA . VAL A 1 1072 ? 27.428 6.112 -11.572 1.00 93.06 1072 VAL A CA 1
ATOM 8647 C C . VAL A 1 1072 ? 26.440 7.062 -10.894 1.00 93.06 1072 VAL A C 1
ATOM 8649 O O . VAL A 1 1072 ? 26.565 8.283 -10.972 1.00 93.06 1072 VAL A O 1
ATOM 8652 N N . PHE A 1 1073 ? 25.476 6.478 -10.193 1.00 94.06 1073 PHE A N 1
ATOM 8653 C CA . PHE A 1 1073 ? 24.436 7.133 -9.411 1.00 94.06 1073 PHE A CA 1
ATOM 8654 C C . PHE A 1 1073 ? 24.509 6.650 -7.960 1.00 94.06 1073 PHE A C 1
ATOM 8656 O O . PHE A 1 1073 ? 24.986 5.547 -7.692 1.00 94.06 1073 PHE A O 1
ATOM 8663 N N . PHE A 1 1074 ? 24.006 7.441 -7.016 1.00 92.56 1074 PHE A N 1
ATOM 8664 C CA . PHE A 1 1074 ? 23.934 7.056 -5.607 1.00 92.56 1074 PHE A CA 1
ATOM 8665 C C . PHE A 1 1074 ? 22.628 7.526 -4.965 1.00 92.56 1074 PHE A C 1
ATOM 8667 O O . PHE A 1 1074 ? 22.003 8.484 -5.422 1.00 92.56 1074 PHE A O 1
ATOM 8674 N N . GLU A 1 1075 ? 22.201 6.836 -3.912 1.00 91.56 1075 GLU A N 1
ATOM 8675 C CA . GLU A 1 1075 ? 20.948 7.131 -3.228 1.00 91.56 1075 GLU A CA 1
ATOM 8676 C C . GLU A 1 1075 ? 21.002 8.434 -2.413 1.00 91.56 1075 GLU A C 1
ATOM 8678 O O . GLU A 1 1075 ? 21.776 8.592 -1.469 1.00 91.56 1075 GLU A O 1
ATOM 8683 N N . GLU A 1 1076 ? 20.106 9.355 -2.760 1.00 85.12 1076 GLU A N 1
ATOM 8684 C CA . GLU A 1 1076 ? 19.880 10.628 -2.079 1.00 85.12 1076 GLU A CA 1
ATOM 8685 C C . GLU A 1 1076 ? 18.874 10.473 -0.925 1.00 85.12 1076 GLU A C 1
ATOM 8687 O O . GLU A 1 1076 ? 17.799 9.898 -1.096 1.00 85.12 1076 GLU A O 1
ATOM 8692 N N . LYS A 1 1077 ? 19.162 11.056 0.249 1.00 79.19 1077 LYS A N 1
ATOM 8693 C CA . LYS A 1 1077 ? 18.230 11.028 1.399 1.00 79.19 1077 LYS A CA 1
ATOM 8694 C C . LYS A 1 1077 ? 16.917 11.779 1.120 1.00 79.19 1077 LYS A C 1
ATOM 8696 O O . LYS A 1 1077 ? 15.852 11.397 1.623 1.00 79.19 1077 LYS A O 1
ATOM 8701 N N . ASN A 1 1078 ? 16.987 12.859 0.336 1.00 82.88 1078 ASN A N 1
ATOM 8702 C CA . ASN A 1 1078 ? 15.840 13.692 -0.023 1.00 82.88 1078 ASN A CA 1
ATOM 8703 C C . ASN A 1 1078 ? 14.982 13.001 -1.098 1.00 82.88 1078 ASN A C 1
ATOM 8705 O O . ASN A 1 1078 ? 15.482 12.640 -2.160 1.00 82.88 1078 ASN A O 1
ATOM 8709 N N . SER A 1 1079 ? 13.677 12.869 -0.839 1.00 76.06 1079 SER A N 1
ATOM 8710 C CA . SER A 1 1079 ? 12.725 12.181 -1.725 1.00 76.06 1079 SER A CA 1
ATOM 8711 C C . SER A 1 1079 ? 12.664 12.765 -3.147 1.00 76.06 1079 SER A C 1
ATOM 8713 O O . SER A 1 1079 ? 12.591 12.011 -4.115 1.00 76.06 1079 SER A O 1
ATOM 8715 N N . ALA A 1 1080 ? 12.736 14.093 -3.299 1.00 74.81 1080 ALA A N 1
ATOM 8716 C CA . ALA A 1 1080 ? 12.672 14.745 -4.609 1.00 74.81 1080 ALA A CA 1
ATOM 8717 C C . ALA A 1 1080 ? 13.945 14.491 -5.435 1.00 74.81 1080 ALA A C 1
ATOM 8719 O O . ALA A 1 1080 ? 13.866 14.126 -6.610 1.00 74.81 1080 ALA A O 1
ATOM 8720 N N . ASN A 1 1081 ? 15.118 14.606 -4.801 1.00 83.31 1081 ASN A N 1
ATOM 8721 C CA . ASN A 1 1081 ? 16.399 14.270 -5.428 1.00 83.31 1081 ASN A CA 1
ATOM 8722 C C . ASN A 1 1081 ? 16.440 12.786 -5.815 1.00 83.31 1081 ASN A C 1
ATOM 8724 O O . ASN A 1 1081 ? 16.839 12.445 -6.924 1.00 83.31 1081 ASN A O 1
ATOM 8728 N N . PHE A 1 1082 ? 15.964 11.910 -4.929 1.00 85.50 1082 PHE A N 1
ATOM 8729 C CA . PHE A 1 1082 ? 15.935 10.470 -5.148 1.00 85.50 1082 PHE A CA 1
ATOM 8730 C C . PHE A 1 1082 ? 15.116 10.062 -6.384 1.00 85.50 1082 PHE A C 1
ATOM 8732 O O . PHE A 1 1082 ? 15.604 9.289 -7.208 1.00 85.50 1082 PHE A O 1
ATOM 8739 N N . GLN A 1 1083 ? 13.921 10.631 -6.583 1.00 83.44 1083 GLN A N 1
ATOM 8740 C CA . GLN A 1 1083 ? 13.121 10.373 -7.793 1.00 83.44 1083 GLN A CA 1
ATOM 8741 C C . GLN A 1 1083 ? 13.841 10.826 -9.078 1.00 83.44 1083 GLN A C 1
ATOM 8743 O O . GLN A 1 1083 ? 13.799 10.131 -10.096 1.00 83.44 1083 GLN A O 1
ATOM 8748 N N . ASN A 1 1084 ? 14.564 11.950 -9.029 1.00 85.88 1084 ASN A N 1
ATOM 8749 C CA . ASN A 1 1084 ? 15.390 12.435 -10.140 1.00 85.88 1084 ASN A CA 1
ATOM 8750 C C . ASN A 1 1084 ? 16.548 11.461 -10.441 1.00 85.88 1084 ASN A C 1
ATOM 8752 O O . ASN A 1 1084 ? 16.764 11.094 -11.595 1.00 85.88 1084 ASN A O 1
ATOM 8756 N N . THR A 1 1085 ? 17.232 10.957 -9.408 1.00 87.69 1085 THR A N 1
ATOM 8757 C CA . THR A 1 1085 ? 18.281 9.934 -9.545 1.00 87.69 1085 THR A CA 1
ATOM 8758 C C . THR A 1 1085 ? 17.756 8.644 -10.180 1.00 87.69 1085 THR A C 1
ATOM 8760 O O . THR A 1 1085 ? 18.360 8.154 -11.133 1.00 87.69 1085 THR A O 1
ATOM 8763 N N . ILE A 1 1086 ? 16.618 8.114 -9.716 1.00 88.38 1086 ILE A N 1
ATOM 8764 C CA . ILE A 1 1086 ? 16.008 6.896 -10.281 1.00 88.38 1086 ILE A CA 1
ATOM 8765 C C . ILE A 1 1086 ? 15.593 7.105 -11.744 1.00 88.38 1086 ILE A C 1
ATOM 8767 O O . ILE A 1 1086 ? 15.800 6.216 -12.572 1.00 88.38 1086 ILE A O 1
ATOM 8771 N N . THR A 1 1087 ? 15.065 8.284 -12.085 1.00 87.62 1087 THR A N 1
ATOM 8772 C CA . THR A 1 1087 ? 14.714 8.640 -13.470 1.00 87.62 1087 THR A CA 1
ATOM 8773 C C . THR A 1 1087 ? 15.951 8.601 -14.370 1.00 87.62 1087 THR A C 1
ATOM 8775 O O . THR A 1 1087 ? 15.968 7.861 -15.351 1.00 87.62 1087 THR A O 1
ATOM 8778 N N . ARG A 1 1088 ? 17.037 9.285 -13.984 1.00 88.19 1088 ARG A N 1
ATOM 8779 C CA . ARG A 1 1088 ? 18.302 9.300 -14.745 1.00 88.19 1088 ARG A CA 1
ATOM 8780 C C . ARG A 1 1088 ? 18.964 7.925 -14.851 1.00 88.19 1088 ARG A C 1
ATOM 8782 O O . ARG A 1 1088 ? 19.572 7.611 -15.870 1.00 88.19 1088 ARG A O 1
ATOM 8789 N N . PHE A 1 1089 ? 18.844 7.092 -13.818 1.00 90.69 1089 PHE A N 1
ATOM 8790 C CA . PHE A 1 1089 ? 19.331 5.712 -13.844 1.00 90.69 1089 PHE A CA 1
ATOM 8791 C C . PHE A 1 1089 ? 18.569 4.863 -14.875 1.00 90.69 1089 PHE A C 1
ATOM 8793 O O . PHE A 1 1089 ? 19.187 4.165 -15.678 1.00 90.69 1089 PHE A O 1
ATOM 8800 N N . ARG A 1 1090 ? 17.234 4.972 -14.915 1.00 89.12 1090 ARG A N 1
ATOM 8801 C CA . ARG A 1 1090 ? 16.384 4.315 -15.924 1.00 89.12 1090 ARG A CA 1
ATOM 8802 C C . ARG A 1 1090 ? 16.670 4.829 -17.347 1.00 89.12 1090 ARG A C 1
ATOM 8804 O O . ARG A 1 1090 ? 16.783 4.031 -18.275 1.00 89.12 1090 ARG A O 1
ATOM 8811 N N . GLU A 1 1091 ? 16.889 6.134 -17.519 1.00 85.94 1091 GLU A N 1
ATOM 8812 C CA . GLU A 1 1091 ? 17.352 6.724 -18.789 1.00 85.94 1091 GLU A CA 1
ATOM 8813 C C . GLU A 1 1091 ? 18.707 6.145 -19.239 1.00 85.94 1091 GLU A C 1
ATOM 8815 O O . GLU A 1 1091 ? 18.841 5.718 -20.384 1.00 85.94 1091 GLU A O 1
ATOM 8820 N N . ALA A 1 1092 ? 19.696 6.053 -18.340 1.00 86.25 1092 ALA A N 1
ATOM 8821 C CA . ALA A 1 1092 ? 21.016 5.486 -18.640 1.00 86.25 1092 ALA A CA 1
ATOM 8822 C C . ALA A 1 1092 ? 20.974 3.992 -19.015 1.00 86.25 1092 ALA A C 1
ATOM 8824 O O . ALA A 1 1092 ? 21.850 3.518 -19.740 1.00 86.25 1092 ALA A O 1
ATOM 8825 N N . ASN A 1 1093 ? 19.957 3.264 -18.545 1.00 85.88 1093 ASN A N 1
ATOM 8826 C CA . ASN A 1 1093 ? 19.689 1.862 -18.882 1.00 85.88 1093 ASN A CA 1
ATOM 8827 C C . ASN A 1 1093 ? 18.832 1.683 -20.151 1.00 85.88 1093 ASN A C 1
ATOM 8829 O O . ASN A 1 1093 ? 18.534 0.548 -20.524 1.00 85.88 1093 ASN A O 1
ATOM 8833 N N . GLY A 1 1094 ? 18.413 2.776 -20.802 1.00 74.50 1094 GLY A N 1
ATOM 8834 C CA . GLY A 1 1094 ? 17.590 2.747 -22.014 1.00 74.50 1094 GLY A CA 1
ATOM 8835 C C . GLY A 1 1094 ? 16.133 2.323 -21.794 1.00 74.50 1094 GLY A C 1
ATOM 8836 O O . GLY A 1 1094 ? 15.453 1.985 -22.760 1.00 74.50 1094 GLY A O 1
ATOM 8837 N N . THR A 1 1095 ? 15.638 2.316 -20.549 1.00 65.94 1095 THR A N 1
ATOM 8838 C CA . THR A 1 1095 ? 14.279 1.844 -20.212 1.00 65.94 1095 THR A CA 1
ATOM 8839 C C . THR A 1 1095 ? 13.227 2.954 -20.201 1.00 65.94 1095 THR A C 1
ATOM 8841 O O . THR A 1 1095 ? 12.036 2.675 -20.323 1.00 65.94 1095 THR A O 1
ATOM 8844 N N . LEU A 1 1096 ? 13.648 4.219 -20.127 1.00 59.00 1096 LEU A N 1
ATOM 8845 C CA . LEU A 1 1096 ? 12.802 5.382 -20.401 1.00 59.00 1096 LEU A CA 1
ATOM 8846 C C . LEU A 1 1096 ? 13.006 5.851 -21.846 1.00 59.00 1096 LEU A C 1
ATOM 8848 O O . LEU A 1 1096 ? 14.129 6.128 -22.268 1.00 59.00 1096 LEU A O 1
ATOM 8852 N N . LYS A 1 1097 ? 11.909 5.999 -22.604 1.00 44.50 1097 LYS A N 1
ATOM 8853 C CA . LYS A 1 1097 ? 11.939 6.723 -23.886 1.00 44.50 1097 LYS A CA 1
ATOM 8854 C C . LYS A 1 1097 ? 12.401 8.157 -23.621 1.00 44.50 1097 LYS A C 1
ATOM 8856 O O . LYS A 1 1097 ? 11.902 8.788 -22.693 1.00 44.50 1097 LYS A O 1
ATOM 8861 N N . ILE A 1 1098 ? 13.278 8.691 -24.475 1.00 37.44 1098 ILE A N 1
ATOM 8862 C CA . ILE A 1 1098 ? 13.684 10.102 -24.430 1.00 37.44 1098 ILE A CA 1
ATOM 8863 C C . ILE A 1 1098 ? 12.457 10.974 -24.724 1.00 37.44 1098 ILE A C 1
ATOM 8865 O O . ILE A 1 1098 ? 12.143 11.273 -25.879 1.00 37.44 1098 ILE A O 1
ATOM 8869 N N . VAL A 1 1099 ? 11.766 11.406 -23.671 1.00 30.64 1099 VAL A N 1
ATOM 8870 C CA . VAL A 1 1099 ? 10.822 12.516 -23.753 1.00 30.64 1099 VAL A CA 1
ATOM 8871 C C . VAL A 1 1099 ? 11.669 13.757 -24.000 1.00 30.64 1099 VAL A C 1
ATOM 8873 O O . VAL A 1 1099 ? 12.422 14.189 -23.127 1.00 30.64 1099 VAL A O 1
ATOM 8876 N N . LYS A 1 1100 ? 11.594 14.320 -25.212 1.00 27.28 1100 LYS A N 1
ATOM 8877 C CA . LYS A 1 1100 ? 12.216 15.620 -25.497 1.00 27.28 1100 LYS A CA 1
ATOM 8878 C C . LYS A 1 1100 ? 11.668 16.617 -24.465 1.00 27.28 1100 LYS A C 1
ATOM 8880 O O . LYS A 1 1100 ? 10.447 16.764 -24.406 1.00 27.28 1100 LYS A O 1
ATOM 8885 N N . PRO A 1 1101 ? 12.511 17.282 -23.655 1.00 27.98 1101 PRO A N 1
ATOM 8886 C CA . PRO A 1 1101 ? 12.011 18.176 -22.623 1.00 27.98 1101 PRO A CA 1
ATOM 8887 C C . PRO A 1 1101 ? 11.217 19.313 -23.267 1.00 27.98 1101 PRO A C 1
ATOM 8889 O O . PRO A 1 1101 ? 11.711 19.985 -24.179 1.00 27.98 1101 PRO A O 1
ATOM 8892 N N . ILE A 1 1102 ? 9.991 19.516 -22.778 1.00 29.14 1102 ILE A N 1
ATOM 8893 C CA . ILE A 1 1102 ? 9.156 20.665 -23.133 1.00 29.14 1102 ILE A CA 1
ATOM 8894 C C . ILE A 1 1102 ? 9.951 21.936 -22.825 1.00 29.14 1102 ILE A C 1
ATOM 8896 O O . ILE A 1 1102 ? 10.570 22.079 -21.769 1.00 29.14 1102 ILE A O 1
ATOM 8900 N N . SER A 1 1103 ? 10.009 22.831 -23.805 1.00 34.62 1103 SER A N 1
ATOM 8901 C CA . SER A 1 1103 ? 10.973 23.919 -23.813 1.00 34.62 1103 SER A CA 1
ATOM 8902 C C . SER A 1 1103 ? 10.549 25.085 -22.925 1.00 34.62 1103 SER A C 1
ATOM 8904 O O . SER A 1 1103 ? 9.790 25.944 -23.367 1.00 34.62 1103 SER A O 1
ATOM 8906 N N . THR A 1 1104 ? 11.167 25.214 -21.753 1.00 32.53 1104 THR A N 1
ATOM 8907 C CA . THR A 1 1104 ? 11.312 26.514 -21.083 1.00 32.53 1104 THR A CA 1
ATOM 8908 C C . THR A 1 1104 ? 12.690 26.672 -20.443 1.00 32.53 1104 THR A C 1
ATOM 8910 O O . THR A 1 1104 ? 13.112 25.859 -19.626 1.00 32.53 1104 THR A O 1
ATOM 8913 N N . THR A 1 1105 ? 13.329 27.797 -20.783 1.00 29.25 1105 THR A N 1
ATOM 8914 C CA . THR A 1 1105 ? 14.415 28.468 -20.041 1.00 29.25 1105 THR A CA 1
ATOM 8915 C C . THR A 1 1105 ? 15.874 28.029 -20.297 1.00 29.25 1105 THR A C 1
ATOM 8917 O O . THR A 1 1105 ? 16.257 26.864 -20.287 1.00 29.25 1105 THR A O 1
ATOM 8920 N N . THR A 1 1106 ? 16.728 29.054 -20.442 1.00 30.97 1106 THR A N 1
ATOM 8921 C CA . THR A 1 1106 ? 18.211 29.052 -20.462 1.00 30.97 1106 THR A CA 1
ATOM 8922 C C . THR A 1 1106 ? 18.946 28.610 -21.745 1.00 30.97 1106 THR A C 1
ATOM 8924 O O . THR A 1 1106 ? 19.600 27.572 -21.816 1.00 30.97 1106 THR A O 1
ATOM 8927 N N . LYS A 1 1107 ? 19.023 29.529 -22.723 1.00 33.38 1107 LYS A N 1
ATOM 8928 C CA . LYS A 1 1107 ? 19.939 29.478 -23.891 1.00 33.38 1107 LYS A CA 1
ATOM 8929 C C . LYS A 1 1107 ? 21.446 29.371 -23.551 1.00 33.38 1107 LYS A C 1
ATOM 8931 O O . LYS A 1 1107 ? 22.242 29.160 -24.458 1.00 33.38 1107 LYS A O 1
ATOM 8936 N N . ARG A 1 1108 ? 21.854 29.499 -22.281 1.00 32.12 1108 ARG A N 1
ATOM 8937 C CA . ARG A 1 1108 ? 23.253 29.731 -21.862 1.00 32.12 1108 ARG A CA 1
ATOM 8938 C C . ARG A 1 1108 ? 24.117 28.472 -21.660 1.00 32.12 1108 ARG A C 1
ATOM 8940 O O . ARG A 1 1108 ? 25.326 28.598 -21.532 1.00 32.12 1108 ARG A O 1
ATOM 8947 N N . VAL A 1 1109 ? 23.532 27.267 -21.666 1.00 32.62 1109 VAL A N 1
ATOM 8948 C CA . VAL A 1 1109 ? 24.279 25.996 -21.477 1.00 32.62 1109 VAL A CA 1
ATOM 8949 C C . VAL A 1 1109 ? 24.686 25.341 -22.809 1.00 32.62 1109 VAL A C 1
ATOM 8951 O O . VAL A 1 1109 ? 25.738 24.708 -22.898 1.00 32.62 1109 VAL A O 1
ATOM 8954 N N . LYS A 1 1110 ? 23.909 25.540 -23.887 1.00 30.52 1110 LYS A N 1
ATOM 8955 C CA . LYS A 1 1110 ? 24.192 24.952 -25.216 1.00 30.52 1110 LYS A CA 1
ATOM 8956 C C . LYS A 1 1110 ? 25.477 25.470 -25.873 1.00 30.52 1110 LYS A C 1
ATOM 8958 O O . LYS A 1 1110 ? 26.002 24.812 -26.768 1.00 30.52 1110 LYS A O 1
ATOM 8963 N N . GLU A 1 1111 ? 25.982 26.623 -25.447 1.00 34.38 1111 GLU A N 1
ATOM 8964 C CA . GLU A 1 1111 ? 27.151 27.263 -26.058 1.00 34.38 1111 GLU A CA 1
ATOM 8965 C C . GLU A 1 1111 ? 28.486 26.727 -25.511 1.00 34.38 1111 GLU A C 1
ATOM 8967 O O . GLU A 1 1111 ? 29.486 26.720 -26.226 1.00 34.38 1111 GLU A O 1
ATOM 8972 N N . MET A 1 1112 ? 28.497 26.162 -24.295 1.00 30.31 1112 MET A N 1
ATOM 8973 C CA . MET A 1 1112 ? 29.699 25.548 -23.707 1.00 30.31 1112 MET A CA 1
ATOM 8974 C C . MET A 1 1112 ? 30.004 24.147 -24.265 1.00 30.31 1112 MET A C 1
ATOM 8976 O O . MET A 1 1112 ? 31.167 23.762 -24.349 1.00 30.31 1112 MET A O 1
ATOM 8980 N N . PHE A 1 1113 ? 28.988 23.395 -24.704 1.00 31.50 1113 PHE A N 1
ATOM 8981 C CA . PHE A 1 1113 ? 29.160 22.016 -25.191 1.00 31.50 1113 PHE A CA 1
ATOM 8982 C C . PHE A 1 1113 ? 29.506 21.888 -26.685 1.00 31.50 1113 PHE A C 1
ATOM 8984 O O . PHE A 1 1113 ? 29.830 20.798 -27.147 1.00 31.50 1113 PHE A O 1
ATOM 8991 N N . LYS A 1 1114 ? 29.501 22.981 -27.461 1.00 33.50 1114 LYS A N 1
ATOM 8992 C CA . LYS A 1 1114 ? 29.727 22.942 -28.921 1.00 33.50 1114 LYS A CA 1
ATOM 8993 C C . LYS A 1 1114 ? 31.200 22.922 -29.373 1.00 33.50 1114 LYS A C 1
ATOM 8995 O O . LYS A 1 1114 ? 31.451 22.984 -30.574 1.00 33.50 1114 LYS A O 1
ATOM 9000 N N . ARG A 1 1115 ? 32.179 22.865 -28.456 1.00 34.91 1115 ARG A N 1
ATOM 9001 C CA . ARG A 1 1115 ? 33.616 23.070 -28.768 1.00 34.91 1115 ARG A CA 1
ATOM 9002 C C . ARG A 1 1115 ? 34.547 21.853 -28.676 1.00 34.91 1115 ARG A C 1
ATOM 9004 O O . ARG A 1 1115 ? 35.734 22.013 -28.944 1.00 34.91 1115 ARG A O 1
ATOM 9011 N N . LYS A 1 1116 ? 34.056 20.645 -28.380 1.00 33.62 1116 LYS A N 1
ATOM 9012 C CA . LYS A 1 1116 ? 34.847 19.406 -28.528 1.00 33.62 1116 LYS A CA 1
ATOM 9013 C C . LYS A 1 1116 ? 34.020 18.275 -29.137 1.00 33.62 1116 LYS A C 1
ATOM 9015 O O . LYS A 1 1116 ? 33.173 17.713 -28.461 1.00 33.62 1116 LYS A O 1
ATOM 9020 N N . ILE A 1 1117 ? 34.328 17.989 -30.404 1.00 32.06 1117 ILE A N 1
ATOM 9021 C CA . ILE A 1 1117 ? 34.320 16.711 -31.147 1.00 32.06 1117 ILE A CA 1
ATOM 9022 C C . ILE A 1 1117 ? 34.148 17.086 -32.624 1.00 32.06 1117 ILE A C 1
ATOM 9024 O O . ILE A 1 1117 ? 33.064 17.432 -33.088 1.00 32.06 1117 ILE A O 1
ATOM 9028 N N . LYS A 1 1118 ? 35.272 17.085 -33.343 1.00 30.31 1118 LYS A N 1
ATOM 9029 C CA . LYS A 1 1118 ? 35.338 17.221 -34.798 1.00 30.31 1118 LYS A CA 1
ATOM 9030 C C . LYS A 1 1118 ? 36.524 16.389 -35.295 1.00 30.31 1118 LYS A C 1
ATOM 9032 O O . LYS A 1 1118 ? 37.576 16.943 -35.588 1.00 30.31 1118 LYS A O 1
ATOM 9037 N N . SER A 1 1119 ? 36.361 15.068 -35.333 1.00 30.09 1119 SER A N 1
ATOM 9038 C CA . SER A 1 1119 ? 37.160 14.174 -36.182 1.00 30.09 1119 SER A CA 1
ATOM 9039 C C . SER A 1 1119 ? 36.639 12.732 -36.149 1.00 30.09 1119 SER A C 1
ATOM 9041 O O . SER A 1 1119 ? 36.204 12.240 -35.112 1.00 30.09 1119 SER A O 1
ATOM 9043 N N . ASN A 1 1120 ? 36.775 12.088 -37.309 1.00 28.55 1120 ASN A N 1
ATOM 9044 C CA . ASN A 1 1120 ? 36.765 10.648 -37.572 1.00 28.55 1120 ASN A CA 1
ATOM 9045 C C . ASN A 1 1120 ? 35.426 9.908 -37.451 1.00 28.55 1120 ASN A C 1
ATOM 9047 O O . ASN A 1 1120 ? 35.115 9.243 -36.466 1.00 28.55 1120 ASN A O 1
ATOM 9051 N N . GLU A 1 1121 ? 34.711 9.925 -38.574 1.00 32.53 1121 GLU A N 1
ATOM 9052 C CA . GLU A 1 1121 ? 33.896 8.796 -39.013 1.00 32.53 1121 GLU A CA 1
ATOM 9053 C C . GLU A 1 1121 ? 34.791 7.571 -39.287 1.00 32.53 1121 GLU A C 1
ATOM 9055 O O . GLU A 1 1121 ? 35.853 7.680 -39.901 1.00 32.53 1121 GLU A O 1
ATOM 9060 N N . THR A 1 1122 ? 34.341 6.385 -38.889 1.00 27.23 1122 THR A N 1
ATOM 9061 C CA . THR A 1 1122 ? 34.472 5.164 -39.701 1.00 27.23 1122 THR A CA 1
ATOM 9062 C C . THR A 1 1122 ? 33.323 4.222 -39.344 1.00 27.23 1122 THR A C 1
ATOM 9064 O O . THR A 1 1122 ? 32.818 4.209 -38.223 1.00 27.23 1122 THR A O 1
ATOM 9067 N N . SER A 1 1123 ? 32.844 3.495 -40.344 1.00 34.66 1123 SER A N 1
ATOM 9068 C CA . SER A 1 1123 ? 31.546 2.822 -40.350 1.00 34.66 1123 SER A CA 1
ATOM 9069 C C . SER A 1 1123 ? 31.560 1.431 -39.712 1.00 34.66 1123 SER A C 1
ATOM 9071 O O . SER A 1 1123 ? 32.275 0.552 -40.187 1.00 34.66 1123 SER A O 1
ATOM 9073 N N . THR A 1 1124 ? 30.660 1.178 -38.758 1.00 26.08 1124 THR A N 1
ATOM 9074 C CA . THR A 1 1124 ? 30.060 -0.153 -38.542 1.00 26.08 1124 THR A CA 1
ATOM 9075 C C . THR A 1 1124 ? 28.577 -0.028 -38.196 1.00 26.08 1124 THR A C 1
ATOM 9077 O O . THR A 1 1124 ? 28.145 0.893 -37.504 1.00 26.08 1124 THR A O 1
ATOM 9080 N N . THR A 1 1125 ? 27.786 -0.963 -38.715 1.00 36.31 1125 THR A N 1
ATOM 9081 C CA . THR A 1 1125 ? 26.341 -1.088 -38.503 1.00 36.31 1125 THR A CA 1
ATOM 9082 C C . THR A 1 1125 ? 26.005 -1.298 -37.027 1.00 36.31 1125 THR A C 1
ATOM 9084 O O . THR A 1 1125 ? 26.410 -2.309 -36.458 1.00 36.31 1125 THR A O 1
ATOM 9087 N N . ASN A 1 1126 ? 25.209 -0.413 -36.421 1.00 27.78 1126 ASN A N 1
ATOM 9088 C CA . ASN A 1 1126 ? 24.603 -0.675 -35.115 1.00 27.78 1126 ASN A CA 1
ATOM 9089 C C . ASN A 1 1126 ? 23.230 -0.009 -34.967 1.00 27.78 1126 ASN A C 1
ATOM 9091 O O . ASN A 1 1126 ? 23.028 1.146 -35.334 1.00 27.78 1126 ASN A O 1
ATOM 9095 N N . SER A 1 1127 ? 22.295 -0.766 -34.391 1.00 30.42 1127 SER A N 1
ATOM 9096 C CA . SER A 1 1127 ? 20.956 -0.305 -34.015 1.00 30.42 1127 SER A CA 1
ATOM 9097 C C . SER A 1 1127 ? 21.036 0.860 -33.011 1.00 30.42 1127 SER A C 1
ATOM 9099 O O . SER A 1 1127 ? 21.856 0.801 -32.088 1.00 30.42 1127 SER A O 1
ATOM 9101 N N . PRO A 1 1128 ? 20.172 1.894 -33.108 1.00 38.03 1128 PRO A N 1
ATOM 9102 C CA . PRO A 1 1128 ? 20.236 3.078 -32.242 1.00 38.03 1128 PRO A CA 1
ATOM 9103 C C . PRO A 1 1128 ? 19.954 2.795 -30.753 1.00 38.03 1128 PRO A C 1
ATOM 9105 O O . PRO A 1 1128 ? 20.111 3.689 -29.926 1.00 38.03 1128 PRO A O 1
ATOM 9108 N N . TYR A 1 1129 ? 19.569 1.567 -30.396 1.00 38.34 1129 TYR A N 1
ATOM 9109 C CA . TYR A 1 1129 ? 19.270 1.150 -29.022 1.00 38.34 1129 TYR A CA 1
ATOM 9110 C C . TYR A 1 1129 ? 20.484 0.653 -28.215 1.00 38.34 1129 TYR A C 1
ATOM 9112 O O . TYR A 1 1129 ? 20.359 0.462 -27.009 1.00 38.34 1129 TYR A O 1
ATOM 9120 N N . PHE A 1 1130 ? 21.656 0.452 -28.833 1.00 38.00 1130 PHE A N 1
ATOM 9121 C CA . PHE A 1 1130 ? 22.806 -0.200 -28.175 1.00 38.00 1130 PHE A CA 1
ATOM 9122 C C . PHE A 1 1130 ? 23.903 0.733 -27.636 1.00 38.00 1130 PHE A C 1
ATOM 9124 O O . PHE A 1 1130 ? 24.892 0.254 -27.090 1.00 38.00 1130 PHE A O 1
ATOM 9131 N N . ASN A 1 1131 ? 23.749 2.057 -27.746 1.00 47.47 1131 ASN A N 1
ATOM 9132 C CA . ASN A 1 1131 ? 24.831 3.006 -27.437 1.00 47.47 1131 ASN A CA 1
ATOM 9133 C C . ASN A 1 1131 ? 24.798 3.595 -26.005 1.00 47.47 1131 ASN A C 1
ATOM 9135 O O . ASN A 1 1131 ? 25.524 4.546 -25.711 1.00 47.47 1131 ASN A O 1
ATOM 9139 N N . SER A 1 1132 ? 23.962 3.066 -25.100 1.00 62.81 1132 SER A N 1
ATOM 9140 C CA . SER A 1 1132 ? 23.956 3.468 -23.684 1.00 62.81 1132 SER A CA 1
ATOM 9141 C C . SER A 1 1132 ? 24.889 2.586 -22.853 1.00 62.81 1132 SER A C 1
ATOM 9143 O O . SER A 1 1132 ? 24.750 1.365 -22.849 1.00 62.81 1132 SER A O 1
ATOM 9145 N N . LYS A 1 1133 ? 25.778 3.203 -22.070 1.00 78.69 1133 LYS A N 1
ATOM 9146 C CA . LYS A 1 1133 ? 26.725 2.502 -21.181 1.00 78.69 1133 LYS A CA 1
ATOM 9147 C C . LYS A 1 1133 ? 26.057 1.717 -20.032 1.00 78.69 1133 LYS A C 1
ATOM 9149 O O . LYS A 1 1133 ? 26.689 0.867 -19.405 1.00 78.69 1133 LYS A O 1
ATOM 9154 N N . GLY A 1 1134 ? 24.776 1.974 -19.760 1.00 88.50 1134 GLY A N 1
ATOM 9155 C CA . GLY A 1 1134 ? 24.100 1.495 -18.558 1.00 88.50 1134 GLY A CA 1
ATOM 9156 C C . GLY A 1 1134 ? 24.487 2.307 -17.320 1.00 88.50 1134 GLY A C 1
ATOM 9157 O O . GLY A 1 1134 ? 25.437 3.096 -17.334 1.00 88.50 1134 GLY A O 1
ATOM 9158 N N . GLY A 1 1135 ? 23.733 2.118 -16.243 1.00 93.25 1135 GLY A N 1
ATOM 9159 C CA . GLY A 1 1135 ? 23.948 2.762 -14.954 1.00 93.25 1135 GLY A CA 1
ATOM 9160 C C . GLY A 1 1135 ? 24.479 1.804 -13.886 1.00 93.25 1135 GLY A C 1
ATOM 9161 O O . GLY A 1 1135 ? 24.153 0.619 -13.874 1.00 93.25 1135 GLY A O 1
ATOM 9162 N N . LEU A 1 1136 ? 25.252 2.339 -12.945 1.00 95.50 1136 LEU A N 1
ATOM 9163 C CA . LEU A 1 1136 ? 25.535 1.720 -11.649 1.00 95.50 1136 LEU A CA 1
ATOM 9164 C C . LEU A 1 1136 ? 24.811 2.541 -10.579 1.00 95.50 1136 LEU A C 1
ATOM 9166 O O . LEU A 1 1136 ? 25.113 3.722 -10.438 1.00 95.50 1136 LEU A O 1
ATOM 9170 N N . LEU A 1 1137 ? 23.883 1.948 -9.827 1.00 95.69 1137 LEU A N 1
ATOM 9171 C CA . LEU A 1 1137 ? 23.217 2.613 -8.703 1.00 95.69 1137 LEU A CA 1
ATOM 9172 C C . LEU A 1 1137 ? 23.772 2.096 -7.372 1.00 95.69 1137 LEU A C 1
ATOM 9174 O O . LEU A 1 1137 ? 23.593 0.928 -7.035 1.00 95.69 1137 LEU A O 1
ATOM 9178 N N . LEU A 1 1138 ? 24.418 2.978 -6.610 1.00 94.12 1138 LEU A N 1
ATOM 9179 C CA . LEU A 1 1138 ? 24.827 2.730 -5.229 1.00 94.12 1138 LEU A CA 1
ATOM 9180 C C . LEU A 1 1138 ? 23.648 3.039 -4.291 1.00 94.12 1138 LEU A C 1
ATOM 9182 O O . LEU A 1 1138 ? 23.327 4.201 -4.041 1.00 94.12 1138 LEU A O 1
ATOM 9186 N N . ALA A 1 1139 ? 22.986 1.995 -3.806 1.00 93.19 1139 ALA A N 1
ATOM 9187 C CA . ALA A 1 1139 ? 21.763 2.052 -3.008 1.00 93.19 1139 ALA A CA 1
ATOM 9188 C C . ALA A 1 1139 ? 22.021 1.676 -1.542 1.00 93.19 1139 ALA A C 1
ATOM 9190 O O . ALA A 1 1139 ? 22.998 0.995 -1.239 1.00 93.19 1139 ALA A O 1
ATOM 9191 N N . VAL A 1 1140 ? 21.147 2.076 -0.618 1.00 89.38 1140 VAL A N 1
ATOM 9192 C CA . VAL A 1 1140 ? 21.271 1.714 0.804 1.00 89.38 1140 VAL A CA 1
ATOM 9193 C C . VAL A 1 1140 ? 20.263 0.622 1.163 1.00 89.38 1140 VAL A C 1
ATOM 9195 O O . VAL A 1 1140 ? 19.089 0.708 0.812 1.00 89.38 1140 VAL A O 1
ATOM 9198 N N . CYS A 1 1141 ? 20.710 -0.420 1.865 1.00 86.25 1141 CYS A N 1
ATOM 9199 C CA . CYS A 1 1141 ? 19.831 -1.431 2.455 1.00 86.25 1141 CYS A CA 1
ATOM 9200 C C . CYS A 1 1141 ? 18.878 -0.777 3.464 1.00 86.25 1141 CYS A C 1
ATOM 9202 O O . CYS A 1 1141 ? 19.334 -0.016 4.316 1.00 86.25 1141 CYS A O 1
ATOM 9204 N N . ARG A 1 1142 ? 17.578 -1.097 3.411 1.00 77.94 1142 ARG A N 1
ATOM 9205 C CA . ARG A 1 1142 ? 16.520 -0.387 4.165 1.00 77.94 1142 ARG A CA 1
ATOM 9206 C C . ARG A 1 1142 ? 16.412 1.110 3.797 1.00 77.94 1142 ARG A C 1
ATOM 9208 O O . ARG A 1 1142 ? 15.798 1.889 4.518 1.00 77.94 1142 ARG A O 1
ATOM 9215 N N . GLY A 1 1143 ? 17.023 1.516 2.682 1.00 81.31 1143 GLY A N 1
ATOM 9216 C CA . GLY A 1 1143 ? 16.859 2.821 2.049 1.00 81.31 1143 GLY A CA 1
ATOM 9217 C C . GLY A 1 1143 ? 15.685 2.836 1.069 1.00 81.31 1143 GLY A C 1
ATOM 9218 O O . GLY A 1 1143 ? 15.038 1.818 0.805 1.00 81.31 1143 GLY A O 1
ATOM 9219 N N . ARG A 1 1144 ? 15.436 4.000 0.465 1.00 82.06 1144 ARG A N 1
ATOM 9220 C CA . ARG A 1 1144 ? 14.318 4.224 -0.465 1.00 82.06 1144 ARG A CA 1
ATOM 9221 C C . ARG A 1 1144 ? 14.430 3.392 -1.746 1.00 82.06 1144 ARG A C 1
ATOM 9223 O O . ARG A 1 1144 ? 13.423 3.168 -2.404 1.00 82.06 1144 ARG A O 1
ATOM 9230 N N . ALA A 1 1145 ? 15.634 2.956 -2.126 1.00 83.88 1145 ALA A N 1
ATOM 9231 C CA . ALA A 1 1145 ? 15.832 2.090 -3.289 1.00 83.88 1145 ALA A CA 1
ATOM 9232 C C . ALA A 1 1145 ? 15.524 0.612 -3.008 1.00 83.88 1145 ALA A C 1
ATOM 9234 O O . ALA A 1 1145 ? 15.225 -0.119 -3.945 1.00 83.88 1145 ALA A O 1
ATOM 9235 N N . SER A 1 1146 ? 15.566 0.170 -1.747 1.00 80.94 1146 SER A N 1
ATOM 9236 C CA . SER A 1 1146 ? 15.121 -1.179 -1.357 1.00 80.94 1146 SER A CA 1
ATOM 9237 C C . SER A 1 1146 ? 13.620 -1.275 -1.061 1.00 80.94 1146 SER A C 1
ATOM 9239 O O . SER A 1 1146 ? 13.113 -2.379 -0.901 1.00 80.94 1146 SER A O 1
ATOM 9241 N N . GLU A 1 1147 ? 12.902 -0.149 -0.987 1.00 71.31 1147 GLU A N 1
ATOM 9242 C CA . GLU A 1 1147 ? 11.486 -0.111 -0.605 1.00 71.31 1147 GLU A CA 1
ATOM 9243 C C . GLU A 1 1147 ? 10.599 0.442 -1.732 1.00 71.31 1147 GLU A C 1
ATOM 9245 O O . GLU A 1 1147 ? 10.630 1.630 -2.048 1.00 71.31 1147 GLU A O 1
ATOM 9250 N N . GLY A 1 1148 ? 9.759 -0.415 -2.321 1.00 63.16 1148 GLY A N 1
ATOM 9251 C CA . GLY A 1 1148 ? 8.688 0.009 -3.234 1.00 63.16 1148 GLY A CA 1
ATOM 9252 C C . GLY A 1 1148 ? 9.134 0.524 -4.611 1.00 63.16 1148 GLY A C 1
ATOM 9253 O O . GLY A 1 1148 ? 8.361 1.226 -5.266 1.00 63.16 1148 GLY A O 1
ATOM 9254 N N . ILE A 1 1149 ? 10.351 0.194 -5.061 1.00 75.31 1149 ILE A N 1
ATOM 9255 C CA . ILE A 1 1149 ? 10.809 0.433 -6.438 1.00 75.31 1149 ILE A CA 1
ATOM 9256 C C . ILE A 1 1149 ? 11.162 -0.889 -7.113 1.00 75.31 1149 ILE A C 1
ATOM 9258 O O . ILE A 1 1149 ? 12.127 -1.550 -6.741 1.00 75.31 1149 ILE A O 1
ATOM 9262 N N . ASP A 1 1150 ? 10.431 -1.205 -8.179 1.00 78.94 1150 ASP A N 1
ATOM 9263 C CA . ASP A 1 1150 ? 10.752 -2.332 -9.049 1.00 78.94 1150 ASP A CA 1
ATOM 9264 C C . ASP A 1 1150 ? 11.845 -1.973 -10.068 1.00 78.94 1150 ASP A C 1
ATOM 9266 O O . ASP A 1 1150 ? 11.816 -0.925 -10.736 1.00 78.94 1150 ASP A O 1
ATOM 9270 N N . PHE A 1 1151 ? 12.796 -2.894 -10.223 1.00 85.94 1151 PHE A N 1
ATOM 9271 C CA . PHE A 1 1151 ? 13.882 -2.839 -11.199 1.00 85.94 1151 PHE A CA 1
ATOM 9272 C C . PHE A 1 1151 ? 13.723 -3.968 -12.227 1.00 85.94 1151 PHE A C 1
ATOM 9274 O O . PHE A 1 1151 ? 14.436 -4.966 -12.182 1.00 85.94 1151 PHE A O 1
ATOM 9281 N N . SER A 1 1152 ? 12.782 -3.818 -13.163 1.00 80.19 1152 SER A N 1
ATOM 9282 C CA . SER A 1 1152 ? 12.557 -4.824 -14.211 1.00 80.19 1152 SER A CA 1
ATOM 9283 C C . SER A 1 1152 ? 13.651 -4.815 -15.290 1.00 80.19 1152 SER A C 1
ATOM 9285 O O . SER A 1 1152 ? 14.264 -3.780 -15.574 1.00 80.19 1152 SER A O 1
ATOM 9287 N N . ASP A 1 1153 ? 13.850 -5.966 -15.933 1.00 83.88 1153 ASP A N 1
ATOM 9288 C CA . ASP A 1 1153 ? 14.568 -6.123 -17.203 1.00 83.88 1153 ASP A CA 1
ATOM 9289 C C . ASP A 1 1153 ? 15.989 -5.529 -17.207 1.00 83.88 1153 ASP A C 1
ATOM 9291 O O . ASP A 1 1153 ? 16.887 -6.021 -16.525 1.00 83.88 1153 ASP A O 1
ATOM 9295 N N . ASN A 1 1154 ? 16.212 -4.467 -17.984 1.00 88.69 1154 ASN A N 1
ATOM 9296 C CA . ASN A 1 1154 ? 17.502 -3.796 -18.129 1.00 88.69 1154 ASN A CA 1
ATOM 9297 C C . ASN A 1 1154 ? 17.852 -2.886 -16.939 1.00 88.69 1154 ASN A C 1
ATOM 9299 O O . ASN A 1 1154 ? 18.981 -2.405 -16.859 1.00 88.69 1154 ASN A O 1
ATOM 9303 N N . ASN A 1 1155 ? 16.923 -2.637 -16.008 1.00 85.56 1155 ASN A N 1
ATOM 9304 C CA . ASN A 1 1155 ? 17.167 -1.749 -14.869 1.00 85.56 1155 ASN A CA 1
ATOM 9305 C C . ASN A 1 1155 ? 18.090 -2.362 -13.808 1.00 85.56 1155 ASN A C 1
ATOM 9307 O O . ASN A 1 1155 ? 18.809 -1.619 -13.147 1.00 85.56 1155 ASN A O 1
ATOM 9311 N N . ALA A 1 1156 ? 18.094 -3.687 -13.649 1.00 88.44 1156 ALA A N 1
ATOM 9312 C CA . ALA A 1 1156 ? 19.016 -4.395 -12.762 1.00 88.44 1156 ALA A CA 1
ATOM 9313 C C . ALA A 1 1156 ? 19.312 -5.802 -13.307 1.00 88.44 1156 ALA A C 1
ATOM 9315 O O . ALA A 1 1156 ? 18.652 -6.778 -12.964 1.00 88.44 1156 ALA A O 1
ATOM 9316 N N . ARG A 1 1157 ? 20.338 -5.916 -14.158 1.00 90.88 1157 ARG A N 1
ATOM 9317 C CA . ARG A 1 1157 ? 20.845 -7.208 -14.660 1.00 90.88 1157 ARG A CA 1
ATOM 9318 C C . ARG A 1 1157 ? 21.764 -7.919 -13.665 1.00 90.88 1157 ARG A C 1
ATOM 9320 O O . ARG A 1 1157 ? 22.009 -9.111 -13.817 1.00 90.88 1157 ARG A O 1
ATOM 9327 N N . CYS A 1 1158 ? 22.269 -7.200 -12.666 1.00 92.44 1158 CYS A N 1
ATOM 9328 C CA . CYS A 1 1158 ? 23.000 -7.745 -11.528 1.00 92.44 1158 CYS A CA 1
ATOM 9329 C C . CYS A 1 1158 ? 22.694 -6.909 -10.281 1.00 92.44 1158 CYS A C 1
ATOM 9331 O O . CYS A 1 1158 ? 22.658 -5.676 -10.354 1.00 92.44 1158 CYS A O 1
ATOM 9333 N N . VAL A 1 1159 ? 22.500 -7.589 -9.150 1.00 93.31 1159 VAL A N 1
ATOM 9334 C CA . VAL A 1 1159 ? 22.396 -6.985 -7.821 1.00 93.31 1159 VAL A CA 1
ATOM 9335 C C . VAL A 1 1159 ? 23.588 -7.461 -6.994 1.00 93.31 1159 VAL A C 1
ATOM 9337 O O . VAL A 1 1159 ? 23.867 -8.655 -6.926 1.00 93.31 1159 VAL A O 1
ATOM 9340 N N . ILE A 1 1160 ? 24.298 -6.518 -6.386 1.00 91.88 1160 ILE A N 1
ATOM 9341 C CA . ILE A 1 1160 ? 25.446 -6.732 -5.505 1.00 91.88 1160 ILE A CA 1
ATOM 9342 C C . ILE A 1 1160 ? 25.051 -6.219 -4.121 1.00 91.88 1160 ILE A C 1
ATOM 9344 O O . ILE A 1 1160 ? 24.513 -5.119 -4.016 1.00 91.88 1160 ILE A O 1
ATOM 9348 N N . THR A 1 1161 ? 25.371 -6.958 -3.062 1.00 90.12 1161 THR A N 1
ATOM 9349 C CA . THR A 1 1161 ? 25.212 -6.484 -1.679 1.00 90.12 1161 THR A CA 1
ATOM 9350 C C . THR A 1 1161 ? 26.577 -6.480 -1.001 1.00 90.12 1161 THR A C 1
ATOM 9352 O O . THR A 1 1161 ? 27.201 -7.528 -0.832 1.00 90.12 1161 THR A O 1
ATOM 9355 N N . LEU A 1 1162 ? 27.075 -5.297 -0.641 1.00 85.12 1162 LEU A N 1
ATOM 9356 C CA . LEU A 1 1162 ? 28.340 -5.131 0.072 1.00 85.12 1162 LEU A CA 1
ATOM 9357 C C . LEU A 1 1162 ? 28.106 -5.193 1.585 1.00 85.12 1162 LEU A C 1
ATOM 9359 O O . LEU A 1 1162 ? 27.689 -4.212 2.191 1.00 85.12 1162 LEU A O 1
ATOM 9363 N N . GLY A 1 1163 ? 28.442 -6.323 2.206 1.00 75.25 1163 GLY A N 1
ATOM 9364 C CA . GLY A 1 1163 ? 28.239 -6.532 3.643 1.00 75.25 1163 GLY A CA 1
ATOM 9365 C C . GLY A 1 1163 ? 26.792 -6.877 4.001 1.00 75.25 1163 GLY A C 1
ATOM 9366 O O . GLY A 1 1163 ? 25.973 -7.155 3.131 1.00 75.25 1163 GLY A O 1
ATOM 9367 N N . ILE A 1 1164 ? 26.490 -6.893 5.300 1.00 75.62 1164 ILE A N 1
ATOM 9368 C CA . ILE A 1 1164 ? 25.176 -7.277 5.837 1.00 75.62 1164 ILE A CA 1
ATOM 9369 C C . ILE A 1 1164 ? 24.593 -6.078 6.604 1.00 75.62 1164 ILE A C 1
ATOM 9371 O O . ILE A 1 1164 ? 25.311 -5.486 7.417 1.00 75.62 1164 ILE A O 1
ATOM 9375 N N . PRO A 1 1165 ? 23.324 -5.687 6.366 1.00 76.56 1165 PRO A N 1
ATOM 9376 C CA . PRO A 1 1165 ? 22.696 -4.535 7.010 1.00 76.56 1165 PRO A CA 1
ATOM 9377 C C . PRO A 1 1165 ? 22.204 -4.869 8.424 1.00 76.56 1165 PRO A C 1
ATOM 9379 O O . PRO A 1 1165 ? 21.001 -4.941 8.684 1.00 76.56 1165 PRO A O 1
ATOM 9382 N N . TYR A 1 1166 ? 23.151 -5.088 9.336 1.00 77.12 1166 TYR A N 1
ATOM 9383 C CA . TYR A 1 1166 ? 22.853 -5.269 10.754 1.00 77.12 1166 TYR A CA 1
ATOM 9384 C C . TYR A 1 1166 ? 22.287 -3.980 11.375 1.00 77.12 1166 TYR A C 1
ATOM 9386 O O . TYR A 1 1166 ? 22.767 -2.888 11.049 1.00 77.12 1166 TYR A O 1
ATOM 9394 N N . PRO A 1 1167 ? 21.310 -4.082 12.296 1.00 76.50 1167 PRO A N 1
ATOM 9395 C CA . PRO A 1 1167 ? 20.918 -2.956 13.134 1.00 76.50 1167 PRO A CA 1
ATOM 9396 C C . PRO A 1 1167 ? 22.093 -2.523 14.028 1.00 76.50 1167 PRO A C 1
ATOM 9398 O O . PRO A 1 1167 ? 23.016 -3.298 14.295 1.00 76.50 1167 PRO A O 1
ATOM 9401 N N . ASN A 1 1168 ? 22.082 -1.273 14.496 1.00 77.81 1168 ASN A N 1
ATOM 9402 C CA . ASN A 1 1168 ? 23.156 -0.784 15.355 1.00 77.81 1168 ASN A CA 1
ATOM 9403 C C . ASN A 1 1168 ? 23.111 -1.495 16.718 1.00 77.81 1168 ASN A C 1
ATOM 9405 O O . ASN A 1 1168 ? 22.166 -1.331 17.477 1.00 77.81 1168 ASN A O 1
ATOM 9409 N N . VAL A 1 1169 ? 24.160 -2.246 17.057 1.00 76.44 1169 VAL A N 1
ATOM 9410 C CA . VAL A 1 1169 ? 24.262 -2.974 18.336 1.00 76.44 1169 VAL A CA 1
ATOM 9411 C C . VAL A 1 1169 ? 24.395 -2.027 19.541 1.00 76.44 1169 VAL A C 1
ATOM 9413 O O . VAL A 1 1169 ? 24.137 -2.435 20.670 1.00 76.44 1169 VAL A O 1
ATOM 9416 N N . GLN A 1 1170 ? 24.782 -0.767 19.313 1.00 78.44 1170 GLN A N 1
ATOM 9417 C CA . GLN A 1 1170 ? 24.781 0.288 20.334 1.00 78.44 1170 GLN A CA 1
ATOM 9418 C C . GLN A 1 1170 ? 23.400 0.935 20.529 1.00 78.44 1170 GLN A C 1
ATOM 9420 O O . GLN A 1 1170 ? 23.243 1.734 21.450 1.00 78.44 1170 GLN A O 1
ATOM 9425 N N . ASP A 1 1171 ? 22.416 0.619 19.681 1.00 84.56 1171 ASP A N 1
ATOM 9426 C CA . ASP A 1 1171 ? 21.042 1.068 19.881 1.00 84.56 1171 ASP A CA 1
ATOM 9427 C C . ASP A 1 1171 ? 20.434 0.373 21.108 1.00 84.56 1171 ASP A C 1
ATOM 9429 O O . ASP A 1 1171 ? 20.614 -0.826 21.351 1.00 84.56 1171 ASP A O 1
ATOM 9433 N N . GLU A 1 1172 ? 19.731 1.160 21.909 1.00 86.94 1172 GLU A N 1
ATOM 9434 C CA . GLU A 1 1172 ? 19.165 0.753 23.187 1.00 86.94 1172 GLU A CA 1
ATOM 9435 C C . GLU A 1 1172 ? 18.054 -0.274 22.993 1.00 86.94 1172 GLU A C 1
ATOM 9437 O O . GLU A 1 1172 ? 18.006 -1.271 23.712 1.00 86.94 1172 GLU A O 1
ATOM 9442 N N . GLU A 1 1173 ? 17.196 -0.057 21.994 1.00 90.19 1173 GLU A N 1
ATOM 9443 C CA . GLU A 1 1173 ? 16.073 -0.940 21.699 1.00 90.19 1173 GLU A CA 1
ATOM 9444 C C . GLU A 1 1173 ? 16.577 -2.291 21.187 1.00 90.19 1173 GLU A C 1
ATOM 9446 O O . GLU A 1 1173 ? 16.117 -3.340 21.637 1.00 90.19 1173 GLU A O 1
ATOM 9451 N N . VAL A 1 1174 ? 17.598 -2.271 20.324 1.00 90.56 1174 VAL A N 1
ATOM 9452 C CA . VAL A 1 1174 ? 18.288 -3.473 19.833 1.00 90.56 1174 VAL A CA 1
ATOM 9453 C C . VAL A 1 1174 ? 18.911 -4.236 21.002 1.00 90.56 1174 VAL A C 1
ATOM 9455 O O . VAL A 1 1174 ? 18.728 -5.445 21.115 1.00 90.56 1174 VAL A O 1
ATOM 9458 N N . CYS A 1 1175 ? 19.601 -3.552 21.918 1.00 91.50 1175 CYS A N 1
ATOM 9459 C CA . CYS A 1 1175 ? 20.176 -4.177 23.109 1.00 91.50 1175 CYS A CA 1
ATOM 9460 C C . CYS A 1 1175 ? 19.099 -4.808 24.014 1.00 91.50 1175 CYS A C 1
ATOM 9462 O O . CYS A 1 1175 ? 19.236 -5.962 24.434 1.00 91.50 1175 CYS A O 1
ATOM 9464 N N . PHE A 1 1176 ? 17.998 -4.097 24.279 1.00 94.25 1176 PHE A N 1
ATOM 9465 C CA . PHE A 1 1176 ? 16.885 -4.616 25.077 1.00 94.25 1176 PHE A CA 1
ATOM 9466 C C . PHE A 1 1176 ? 16.200 -5.812 24.405 1.00 94.25 1176 PHE A C 1
ATOM 9468 O O . PHE A 1 1176 ? 15.987 -6.827 25.067 1.00 94.25 1176 PHE A O 1
ATOM 9475 N N . LYS A 1 1177 ? 15.926 -5.744 23.097 1.00 93.81 1177 LYS A N 1
ATOM 9476 C CA . LYS A 1 1177 ? 15.307 -6.831 22.327 1.00 93.81 1177 LYS A CA 1
ATOM 9477 C C . LYS A 1 1177 ? 16.197 -8.074 22.270 1.00 93.81 1177 LYS A C 1
ATOM 9479 O O . LYS A 1 1177 ? 15.702 -9.167 22.525 1.00 93.81 1177 LYS A O 1
ATOM 9484 N N . ARG A 1 1178 ? 17.512 -7.929 22.058 1.00 92.94 1178 ARG A N 1
ATOM 9485 C CA . ARG A 1 1178 ? 18.470 -9.055 22.103 1.00 92.94 1178 ARG A CA 1
ATOM 9486 C C . ARG A 1 1178 ? 18.475 -9.747 23.469 1.00 92.94 1178 ARG A C 1
ATOM 9488 O O . ARG A 1 1178 ? 18.426 -10.973 23.537 1.00 92.94 1178 ARG A O 1
ATOM 9495 N N . ASN A 1 1179 ? 18.485 -8.980 24.560 1.00 92.19 1179 ASN A N 1
ATOM 9496 C CA . ASN A 1 1179 ? 18.435 -9.539 25.915 1.00 92.19 1179 ASN A CA 1
ATOM 9497 C C . ASN A 1 1179 ? 17.093 -10.228 26.210 1.00 92.19 1179 ASN A C 1
ATOM 9499 O O . ASN A 1 1179 ? 17.089 -11.349 26.712 1.00 92.19 1179 ASN A O 1
ATOM 9503 N N . TYR A 1 1180 ? 15.973 -9.620 25.818 1.00 93.75 1180 TYR A N 1
ATOM 9504 C CA . TYR A 1 1180 ? 14.648 -10.236 25.909 1.00 93.75 1180 TYR A CA 1
ATOM 9505 C C . TYR A 1 1180 ? 14.577 -11.552 25.118 1.00 93.75 1180 TYR A C 1
ATOM 9507 O O . TYR A 1 1180 ? 14.149 -12.571 25.654 1.00 93.75 1180 TYR A O 1
ATOM 9515 N N . ASN A 1 1181 ? 15.093 -11.587 23.889 1.00 93.25 1181 ASN A N 1
ATOM 9516 C CA . ASN A 1 1181 ? 15.140 -12.797 23.067 1.00 93.25 1181 ASN A CA 1
ATOM 9517 C C . ASN A 1 1181 ? 16.030 -13.899 23.669 1.00 93.25 1181 ASN A C 1
ATOM 9519 O O . ASN A 1 1181 ? 15.659 -15.071 23.626 1.00 93.25 1181 ASN A O 1
ATOM 9523 N N . ASN A 1 1182 ? 17.146 -13.550 24.320 1.00 93.06 1182 ASN A N 1
ATOM 9524 C CA . ASN A 1 1182 ? 17.957 -14.506 25.091 1.00 93.06 1182 ASN A CA 1
ATOM 9525 C C . ASN A 1 1182 ? 17.191 -15.148 26.264 1.00 93.06 1182 ASN A C 1
ATOM 9527 O O . ASN A 1 1182 ? 17.492 -16.282 26.646 1.00 93.06 1182 ASN A O 1
ATOM 9531 N N . GLU A 1 1183 ? 16.223 -14.441 26.851 1.00 91.31 1183 GLU A N 1
ATOM 9532 C CA . GLU A 1 1183 ? 15.357 -14.968 27.910 1.00 91.31 1183 GLU A CA 1
ATOM 9533 C C . GLU A 1 1183 ? 14.171 -15.765 27.350 1.00 91.31 1183 GLU A C 1
ATOM 9535 O O . GLU A 1 1183 ? 13.867 -16.843 27.868 1.00 91.31 1183 GLU A O 1
ATOM 9540 N N . GLN A 1 1184 ? 13.527 -15.283 26.280 1.00 90.88 1184 GLN A N 1
ATOM 9541 C CA . GLN A 1 1184 ? 12.366 -15.950 25.684 1.00 90.88 1184 GLN A CA 1
ATOM 9542 C C . GLN A 1 1184 ? 12.725 -17.216 24.907 1.00 90.88 1184 GLN A C 1
ATOM 9544 O O . GLN A 1 1184 ? 11.988 -18.189 25.020 1.00 90.88 1184 GLN A O 1
ATOM 9549 N N . ASN A 1 1185 ? 13.859 -17.269 24.196 1.00 91.50 1185 ASN A N 1
ATOM 9550 C CA . ASN A 1 1185 ? 14.314 -18.476 23.485 1.00 91.50 1185 ASN A CA 1
ATOM 9551 C C . ASN A 1 1185 ? 14.413 -19.703 24.419 1.00 91.50 1185 ASN A C 1
ATOM 9553 O O . ASN A 1 1185 ? 14.094 -20.822 24.026 1.00 91.50 1185 ASN A O 1
ATOM 9557 N N . ARG A 1 1186 ? 14.757 -19.490 25.700 1.00 89.19 1186 ARG A N 1
ATOM 9558 C CA . ARG A 1 1186 ? 14.792 -20.543 26.737 1.00 89.19 1186 ARG A CA 1
ATOM 9559 C C . ARG A 1 1186 ? 13.410 -21.104 27.098 1.00 89.19 1186 ARG A C 1
ATOM 9561 O O . ARG A 1 1186 ? 13.335 -22.163 27.714 1.00 89.19 1186 ARG A O 1
ATOM 9568 N N . ARG A 1 1187 ? 12.334 -20.374 26.786 1.00 86.81 1187 ARG A N 1
ATOM 9569 C CA . ARG A 1 1187 ? 10.929 -20.732 27.060 1.00 86.81 1187 ARG A CA 1
ATOM 9570 C C . ARG A 1 1187 ? 10.190 -21.173 25.795 1.00 86.81 1187 ARG A C 1
ATOM 9572 O O . ARG A 1 1187 ? 9.354 -22.066 25.862 1.00 86.81 1187 ARG A O 1
ATOM 9579 N N . ILE A 1 1188 ? 10.488 -20.531 24.668 1.00 85.94 1188 ILE A N 1
ATOM 9580 C CA . ILE A 1 1188 ? 9.846 -20.694 23.362 1.00 85.94 1188 ILE A CA 1
ATOM 9581 C C . ILE A 1 1188 ? 10.973 -20.897 22.333 1.00 85.94 1188 ILE A C 1
ATOM 9583 O O . ILE A 1 1188 ? 11.511 -19.909 21.830 1.00 85.94 1188 ILE A O 1
ATOM 9587 N N . PRO A 1 1189 ? 11.355 -22.149 22.014 1.00 84.25 1189 PRO A N 1
ATOM 9588 C CA . PRO A 1 1189 ? 12.486 -22.440 21.125 1.00 84.25 1189 PRO A CA 1
ATOM 9589 C C . PRO A 1 1189 ? 12.359 -21.867 19.706 1.00 84.25 1189 PRO A C 1
ATOM 9591 O O . PRO A 1 1189 ? 13.360 -21.744 19.009 1.00 84.25 1189 PRO A O 1
ATOM 9594 N N . GLN A 1 1190 ? 11.140 -21.526 19.275 1.00 86.56 1190 GLN A N 1
ATOM 9595 C CA . GLN A 1 1190 ? 10.869 -20.868 17.996 1.00 86.56 1190 GLN A CA 1
ATOM 9596 C C . GLN A 1 1190 ? 11.384 -19.419 17.953 1.00 86.56 1190 GLN A C 1
ATOM 9598 O O . GLN A 1 1190 ? 11.731 -18.937 16.883 1.00 86.56 1190 GLN A O 1
ATOM 9603 N N . ILE A 1 1191 ? 11.451 -18.716 19.088 1.00 88.81 1191 ILE A N 1
ATOM 9604 C CA . ILE A 1 1191 ? 12.018 -17.361 19.143 1.00 88.81 1191 ILE A CA 1
ATOM 9605 C C . ILE A 1 1191 ? 13.541 -17.484 19.057 1.00 88.81 1191 ILE A C 1
ATOM 9607 O O . ILE A 1 1191 ? 14.138 -18.211 19.850 1.00 88.81 1191 ILE A O 1
ATOM 9611 N N . MET A 1 1192 ? 14.182 -16.781 18.121 1.00 88.94 1192 MET A N 1
ATOM 9612 C CA . MET A 1 1192 ? 15.648 -16.769 18.011 1.00 88.94 1192 MET A CA 1
ATOM 9613 C C . MET A 1 1192 ? 16.283 -16.173 19.270 1.00 88.94 1192 MET A C 1
ATOM 9615 O O . MET A 1 1192 ? 15.746 -15.236 19.859 1.00 88.94 1192 MET A O 1
ATOM 9619 N N . ASN A 1 1193 ? 17.449 -16.681 19.677 1.00 91.25 1193 ASN A N 1
ATOM 9620 C CA . ASN A 1 1193 ? 18.251 -15.999 20.693 1.00 91.25 1193 ASN A CA 1
ATOM 9621 C C . ASN A 1 1193 ? 18.759 -14.647 20.150 1.00 91.25 1193 ASN A C 1
ATOM 9623 O O . ASN A 1 1193 ? 18.804 -14.418 18.944 1.00 91.25 1193 ASN A O 1
ATOM 9627 N N . GLY A 1 1194 ? 19.188 -13.753 21.037 1.00 87.25 1194 GLY A N 1
ATOM 9628 C CA . GLY A 1 1194 ? 19.663 -12.417 20.676 1.00 87.25 1194 GLY A CA 1
ATOM 9629 C C . GLY A 1 1194 ? 21.044 -12.362 20.013 1.00 87.25 1194 GLY A C 1
ATOM 9630 O O . GLY A 1 1194 ? 21.624 -11.283 19.953 1.00 87.25 1194 GLY A O 1
ATOM 9631 N N . SER A 1 1195 ? 21.650 -13.474 19.601 1.00 84.00 1195 SER A N 1
ATOM 9632 C CA . SER A 1 1195 ? 22.812 -13.477 18.692 1.00 84.00 1195 SER A CA 1
ATOM 9633 C C . SER A 1 1195 ? 22.452 -13.892 17.270 1.00 84.00 1195 SER A C 1
ATOM 9635 O O . SER A 1 1195 ? 23.132 -13.449 16.347 1.00 84.00 1195 SER A O 1
ATOM 9637 N N . ASP A 1 1196 ? 21.402 -14.699 17.113 1.00 84.50 1196 ASP A N 1
ATOM 9638 C CA . ASP A 1 1196 ? 20.863 -15.113 15.815 1.00 84.50 1196 ASP A CA 1
ATOM 9639 C C . ASP A 1 1196 ? 19.821 -14.105 15.282 1.00 84.50 1196 ASP A C 1
ATOM 9641 O O . ASP A 1 1196 ? 19.660 -13.978 14.068 1.00 84.50 1196 ASP A O 1
ATOM 9645 N N . TRP A 1 1197 ? 19.162 -13.365 16.189 1.00 84.06 1197 TRP A N 1
ATOM 9646 C CA . TRP A 1 1197 ? 18.400 -12.131 15.932 1.00 84.06 1197 TRP A CA 1
ATOM 9647 C C . TRP A 1 1197 ? 19.318 -10.895 15.924 1.00 84.06 1197 TRP A C 1
ATOM 9649 O O . TRP A 1 1197 ? 19.284 -10.149 14.918 1.00 84.06 1197 TRP A O 1
#